Protein AF-0000000066054904 (afdb_homodimer)

GO terms:
  GO:0016625 oxidoreductase activity, acting on the aldehyde or oxo group of donors, iron-sulfur protein as acceptor (F, IDA)
  GO:0033611 oxalate catabolic process (P, IDA)

InterPro domains:
  IPR002880 Pyruvate flavodoxin/ferredoxin oxidoreductase, pyrimidine binding domain [PF01855] (16-237)
  IPR002880 Pyruvate flavodoxin/ferredoxin oxidoreductase, pyrimidine binding domain [cd07034] (9-169)
  IPR009014 Transketolase C-terminal/Pyruvate-ferredoxin oxidoreductase domain II [G3DSA:3.40.50.920] (252-395)
  IPR009014 Transketolase C-terminal/Pyruvate-ferredoxin oxidoreductase domain II [SSF52922] (254-381)
  IPR029061 Thiamin diphosphate-binding fold [SSF52518] (3-250)
  IPR033412 Pyruvate:ferredoxin oxidoreductase, core domain II [PF17147] (262-367)
  IPR050722 Pyruvate:ferredoxin/flavodoxin oxidoreductase [PTHR32154] (3-381)
  IPR054917 Oxalate oxidoreductase subunit alpha [NF045791] (1-395)

pLDDT: mean 92.58, std 11.71, range [39.81, 98.94]

Nearest PDB structures (foldseek):
  5c4i-assembly1_D  TM=9.966E-01  e=2.021E-77  Moorella thermoacetica ATCC 39073
  9bt4-assembly2_A  TM=9.752E-01  e=2.980E-43  Methanosarcina acetivorans C2A
  6ciq-assembly2_C  TM=9.159E-01  e=2.012E-31  Moorella thermoacetica ATCC 39073
  6cin-assembly3_E  TM=9.132E-01  e=7.280E-31  Moorella thermoacetica ATCC 39073
  6n2o-assembly1_A  TM=7.852E-01  e=1.167E-20  Magnetococcus marinus MC-1

Secondary structure (DSSP, 8-state):
--EEEEEEHHHHHHHHHHHTT-SEEEE---TTTHHHHHHHHHHHHTTSS--EEEE-SSHHHHHHHHHHHHHTT--EEEEE-HHHHHHTHHHHHHHHHTT---EEEEE-----STT-----THHHHTTTTSS-EEEEESSHHHHHHHHHHHHHHHTSTTT---EEEEE-TTTTSSSEEEEEE--HHHHHHHSPPP--SS--BTTB----SPPPPGGGHHHHHHHHHHHHHHHHHHHHHHHHHHHHHHS----SSEEEES-TT-SEEEEEESTHHHHHHHHHHHHHHTT--EEEEEESEEES--HHHHHHHHTT-SEEEEEE-S--TT-GGGS-HHHHHHHHHTGGGTTTSEEEEEE--GGG----HHHHHHHHHHHHHHHHH---S-SEEETTT--/--EEEEEEHHHHHHHHHHHTT-SEEEE---TTTHHHHHHHHHHHHTTSS--EEEE-SSHHHHHHHHHHHHHTT--EEEEE-THHHHHTHHHHHHHHHTT---EEEEE-----STT-----THHHHTTTTSS-EEEEESSHHHHHHHHHHHHHHHTSTTT---EEEEE-TTTTSSSEEEEEE--HHHHHHHSPPP--SS--BTTB----SPPPPGGGHHHHHHHHHHHHHHHHHHHHHHHHHHHHHHS----SSEEEES-TT-SEEEEEESTHHHHHHHHHHHHHHTT--EEEEEESEEES--HHHHHHHHTT-SEEEEEE-S--TT-GGGS-HHHHHHHHHTGGGTTTSEEEEEE--GGG----HHHHHHHHHHHHHHHHH---S-SEEETTT--

Solvent-accessible surface area (backbone atoms only — not comparable to full-atom values): 37481 Å² total; per-residue (Å²): 130,48,58,75,42,78,37,22,14,20,52,27,33,31,50,22,45,46,62,66,60,39,38,37,34,24,41,43,84,36,75,56,26,36,51,27,53,53,47,41,50,49,33,35,74,70,63,75,27,84,43,50,77,43,78,30,94,31,44,44,50,14,51,52,51,37,50,55,43,28,49,62,32,38,41,30,39,38,51,25,16,16,44,43,45,31,36,24,41,44,54,45,28,37,40,28,53,68,40,37,42,40,40,30,39,34,22,21,9,27,50,32,45,50,29,29,71,18,20,17,46,37,34,60,58,55,56,54,48,36,44,41,38,28,34,40,18,49,39,22,42,42,30,17,50,48,48,45,51,46,50,44,38,18,62,31,88,76,38,19,22,17,31,40,50,27,31,33,23,61,65,16,38,60,34,69,35,75,26,72,44,73,45,65,70,56,40,49,72,69,44,64,81,70,75,53,82,77,42,68,35,85,91,54,73,62,82,80,54,52,74,43,57,51,85,53,25,43,63,51,52,52,50,50,46,51,26,48,62,43,39,58,62,46,39,48,53,49,31,51,50,42,21,71,73,72,68,55,79,56,61,62,45,52,50,71,42,62,50,90,76,25,42,32,33,42,34,33,55,32,39,64,45,57,51,47,43,54,47,31,52,55,40,37,77,73,69,44,48,39,18,28,36,30,44,32,32,58,29,47,32,54,31,67,60,45,39,70,68,56,58,77,24,39,17,37,37,25,50,19,38,40,69,32,41,34,37,38,54,68,28,23,68,59,40,28,38,49,31,30,37,36,18,79,39,25,86,61,30,43,66,31,21,36,31,34,30,39,23,45,40,77,72,45,68,67,56,48,52,52,49,52,52,53,35,51,50,26,50,72,70,68,56,76,91,59,56,36,36,49,48,84,84,37,134,134,47,59,74,41,76,37,22,14,20,52,28,33,31,50,22,45,46,62,64,60,38,38,37,35,25,40,44,85,36,76,57,28,34,51,26,53,52,47,41,51,49,33,35,74,70,63,74,28,84,44,51,76,44,78,31,93,31,44,45,50,15,51,52,52,38,49,55,42,28,48,62,33,37,41,29,38,36,52,23,16,16,45,43,46,33,37,24,40,44,54,46,28,36,39,29,54,68,39,37,42,39,40,28,39,33,20,21,11,27,50,33,44,51,30,30,72,18,20,16,48,36,35,62,57,56,54,54,50,35,45,42,38,28,32,41,18,48,40,22,43,44,30,18,51,47,48,44,51,46,52,45,37,18,62,32,88,76,37,18,23,17,32,41,50,27,31,33,25,61,66,17,38,60,36,71,34,74,25,71,43,71,47,63,68,56,39,49,71,69,45,64,83,69,76,54,83,77,42,68,36,85,91,53,75,62,83,80,53,53,75,43,58,48,85,55,26,42,62,52,51,49,51,50,45,51,28,49,60,42,40,58,62,46,39,47,53,48,32,52,52,41,22,71,71,72,68,54,78,56,61,63,45,53,51,72,42,64,49,90,76,25,42,31,32,42,34,34,55,31,39,67,45,58,52,47,43,53,49,29,50,55,40,38,77,72,69,44,49,37,18,28,36,30,43,33,32,58,27,47,32,53,31,67,59,46,40,69,66,56,59,76,25,39,17,39,37,26,50,18,39,37,68,32,41,35,38,37,54,68,29,23,68,60,40,26,39,49,31,32,37,36,18,79,39,24,86,60,31,42,67,33,21,36,30,34,30,39,24,46,41,78,72,46,68,64,56,48,51,51,51,51,51,53,36,52,51,26,50,72,69,68,56,76,91,59,56,34,36,49,48,85,84,37,133

Structure (mmCIF, N/CA/C/O backbone):
data_AF-0000000066054904-model_v1
#
loop_
_entity.id
_entity.type
_entity.pdbx_description
1 polymer 'Oxalate oxidoreductase subunit alpha'
#
loop_
_atom_site.group_PDB
_atom_site.id
_atom_site.type_symbol
_atom_site.label_atom_id
_atom_site.label_alt_id
_atom_site.label_comp_id
_atom_site.label_asym_id
_atom_site.label_entity_id
_atom_site.label_seq_id
_atom_site.pdbx_PDB_ins_code
_atom_site.Cartn_x
_atom_site.Cartn_y
_atom_site.Cartn_z
_atom_site.occupancy
_atom_site.B_iso_or_equiv
_atom_site.auth_seq_id
_atom_site.auth_comp_id
_atom_site.auth_asym_id
_atom_site.auth_atom_id
_atom_site.pdbx_PDB_model_num
ATOM 1 N N . MET A 1 1 ? -3.027 39.906 13.383 1 52.69 1 MET A N 1
ATOM 2 C CA . MET A 1 1 ? -2.723 38.719 14.18 1 52.69 1 MET A CA 1
ATOM 3 C C . MET A 1 1 ? -3.979 37.875 14.438 1 52.69 1 MET A C 1
ATOM 5 O O . MET A 1 1 ? -5.059 38.438 14.648 1 52.69 1 MET A O 1
ATOM 9 N N . GLY A 1 2 ? -4.031 36.469 14.039 1 63.53 2 GLY A N 1
ATOM 10 C CA . GLY A 1 2 ? -5.215 35.656 14.133 1 63.53 2 GLY A CA 1
ATOM 11 C C . GLY A 1 2 ? -5.785 35.594 15.539 1 63.53 2 GLY A C 1
ATOM 12 O O . GLY A 1 2 ? -5.324 36.281 16.438 1 63.53 2 GLY A O 1
ATOM 13 N N . LYS A 1 3 ? -6.957 35.25 15.75 1 84.5 3 LYS A N 1
ATOM 14 C CA . LYS A 1 3 ? -7.668 35 17 1 84.5 3 LYS A CA 1
ATOM 15 C C . LYS A 1 3 ? -7.406 33.594 17.516 1 84.5 3 LYS A C 1
ATOM 17 O O . LYS A 1 3 ? -7.629 32.625 16.797 1 84.5 3 LYS A O 1
ATOM 22 N N . VAL A 1 4 ? -6.719 33.469 18.688 1 93.62 4 VAL A N 1
ATOM 23 C CA . VAL A 1 4 ? -6.453 32.156 19.266 1 93.62 4 VAL A CA 1
ATOM 24 C C . VAL A 1 4 ? -7.715 31.625 19.953 1 93.62 4 VAL A C 1
ATOM 26 O O . VAL A 1 4 ? -8.336 32.312 20.75 1 93.62 4 VAL A O 1
ATOM 29 N N . ARG A 1 5 ? -8.172 30.484 19.469 1 95.81 5 ARG A N 1
ATOM 30 C CA . ARG A 1 5 ? -9.336 29.812 20.031 1 95.81 5 ARG A CA 1
ATOM 31 C C . ARG A 1 5 ? -9 28.375 20.422 1 95.81 5 ARG A C 1
ATOM 33 O O . ARG A 1 5 ? -8.172 27.719 19.766 1 95.81 5 ARG A O 1
ATOM 40 N N . ASN A 1 6 ? -9.609 27.922 21.453 1 97 6 ASN A N 1
ATOM 41 C CA . ASN A 1 6 ? -9.492 26.516 21.828 1 97 6 ASN A CA 1
ATOM 42 C C . ASN A 1 6 ? -10.531 25.656 21.109 1 97 6 ASN A C 1
ATOM 44 O O . ASN A 1 6 ? -11.695 25.609 21.531 1 97 6 ASN A O 1
ATOM 48 N N . ILE A 1 7 ? -10.109 25 20.062 1 97.19 7 ILE A N 1
ATOM 49 C CA . ILE A 1 7 ? -11.047 24.25 19.234 1 97.19 7 ILE A CA 1
ATOM 50 C C . ILE A 1 7 ? -10.469 22.891 18.875 1 97.19 7 ILE A C 1
ATOM 52 O O . ILE A 1 7 ? -9.273 22.656 19.062 1 97.19 7 ILE A O 1
ATOM 56 N N . SER A 1 8 ? -11.289 21.969 18.453 1 97.06 8 SER A N 1
ATOM 57 C CA . SER A 1 8 ? -10.883 20.625 18.047 1 97.06 8 SER A CA 1
ATOM 58 C C . SER A 1 8 ? -10.266 20.625 16.656 1 97.06 8 SER A C 1
ATOM 60 O O . SER A 1 8 ? -10.398 21.609 15.914 1 97.06 8 SER A O 1
ATOM 62 N N . GLY A 1 9 ? -9.586 19.547 16.344 1 97.69 9 GLY A N 1
ATOM 63 C CA . GLY A 1 9 ? -9.031 19.406 15 1 97.69 9 GLY A CA 1
ATOM 64 C C . GLY A 1 9 ? -10.07 19.5 13.906 1 97.69 9 GLY A C 1
ATOM 65 O O . GLY A 1 9 ? -9.82 20.062 12.844 1 97.69 9 GLY A O 1
ATOM 66 N N . CYS A 1 10 ? -11.242 18.891 14.109 1 97.94 10 CYS A N 1
ATOM 67 C CA . CYS A 1 10 ? -12.328 18.969 13.141 1 97.94 10 CYS A CA 1
ATOM 68 C C . CYS A 1 10 ? -12.727 20.406 12.867 1 97.94 10 CYS A C 1
ATOM 70 O O . CYS A 1 10 ? -12.867 20.812 11.711 1 97.94 10 CYS A O 1
ATOM 72 N N . VAL A 1 11 ? -12.914 21.141 13.938 1 98.25 11 VAL A N 1
ATOM 73 C CA . VAL A 1 11 ? -13.312 22.531 13.805 1 98.25 11 VAL A CA 1
ATOM 74 C C . VAL A 1 11 ? -12.188 23.328 13.148 1 98.25 11 VAL A C 1
ATOM 76 O O . VAL A 1 11 ? -12.438 24.219 12.344 1 98.25 11 VAL A O 1
ATOM 79 N N . ALA A 1 12 ? -10.953 23 13.5 1 98.62 12 ALA A N 1
ATOM 80 C CA . ALA A 1 12 ? -9.789 23.656 12.914 1 98.62 12 ALA A CA 1
ATOM 81 C C . ALA A 1 12 ? -9.75 23.453 11.398 1 98.62 12 ALA A C 1
ATOM 83 O O . ALA A 1 12 ? -9.516 24.391 10.648 1 98.62 12 ALA A O 1
ATOM 84 N N . VAL A 1 13 ? -9.961 22.234 10.945 1 98.75 13 VAL A N 1
ATOM 85 C CA . VAL A 1 13 ? -9.984 21.938 9.516 1 98.75 13 VAL A CA 1
ATOM 86 C C . VAL A 1 13 ? -11.094 22.734 8.844 1 98.75 13 VAL A C 1
ATOM 88 O O . VAL A 1 13 ? -10.898 23.281 7.758 1 98.75 13 VAL A O 1
ATOM 91 N N . ALA A 1 14 ? -12.25 22.75 9.477 1 98.69 14 ALA A N 1
ATOM 92 C CA . ALA A 1 14 ? -13.375 23.5 8.922 1 98.69 14 ALA A CA 1
ATOM 93 C C . ALA A 1 14 ? -13.016 24.969 8.719 1 98.69 14 ALA A C 1
ATOM 95 O O . ALA A 1 14 ? -13.367 25.578 7.699 1 98.69 14 ALA A O 1
ATOM 96 N N . HIS A 1 15 ? -12.367 25.547 9.719 1 98.44 15 HIS A N 1
ATOM 97 C CA . HIS A 1 15 ? -11.906 26.922 9.578 1 98.44 15 HIS A CA 1
ATOM 98 C C . HIS A 1 15 ? -10.938 27.062 8.406 1 98.44 15 HIS A C 1
ATOM 100 O O . HIS A 1 15 ? -10.992 28.047 7.664 1 98.44 15 HIS A O 1
ATOM 106 N N . GLY A 1 16 ? -10 26.078 8.266 1 98.62 16 GLY A N 1
ATOM 107 C CA . GLY A 1 16 ? -9.102 26.094 7.121 1 98.62 16 GLY A CA 1
ATOM 108 C C . GLY A 1 16 ? -9.836 26.094 5.793 1 98.62 16 GLY A C 1
ATOM 109 O O . GLY A 1 16 ? -9.484 26.859 4.887 1 98.62 16 GLY A O 1
ATOM 110 N N . VAL A 1 17 ? -10.82 25.25 5.68 1 98.69 17 VAL A N 1
ATOM 111 C CA . VAL A 1 17 ? -11.617 25.125 4.465 1 98.69 17 VAL A CA 1
ATOM 112 C C . VAL A 1 17 ? -12.359 26.422 4.191 1 98.69 17 VAL A C 1
ATOM 114 O O . VAL A 1 17 ? -12.406 26.891 3.049 1 98.69 17 VAL A O 1
ATOM 117 N N . ARG A 1 18 ? -12.969 27 5.223 1 98.31 18 ARG A N 1
ATOM 118 C CA . ARG A 1 18 ? -13.664 28.266 5.102 1 98.31 18 ARG A CA 1
ATOM 119 C C . ARG A 1 18 ? -12.719 29.359 4.609 1 98.31 18 ARG A C 1
ATOM 121 O O . ARG A 1 18 ? -13.055 30.109 3.689 1 98.31 18 ARG A O 1
ATOM 128 N N . LEU A 1 19 ? -11.594 29.422 5.258 1 97.94 19 LEU A N 1
ATOM 129 C CA . LEU A 1 19 ? -10.625 30.469 4.93 1 97.94 19 LEU A CA 1
ATOM 130 C C . LEU A 1 19 ? -10.078 30.266 3.52 1 97.94 19 LEU A C 1
ATOM 132 O O . LEU A 1 19 ? -9.711 31.25 2.855 1 97.94 19 LEU A O 1
ATOM 136 N N . ALA A 1 20 ? -10.016 29.016 3.039 1 98.06 20 ALA A N 1
ATOM 137 C CA . ALA A 1 20 ? -9.586 28.719 1.676 1 98.06 20 ALA A CA 1
ATOM 138 C C . ALA A 1 20 ? -10.648 29.141 0.66 1 98.06 20 ALA A C 1
ATOM 140 O O . ALA A 1 20 ? -10.398 29.109 -0.548 1 98.06 20 ALA A O 1
ATOM 141 N N . ASP A 1 21 ? -11.789 29.5 1.136 1 97.06 21 ASP A N 1
ATOM 142 C CA . ASP A 1 21 ? -12.891 29.969 0.299 1 97.06 21 ASP A CA 1
ATOM 143 C C . ASP A 1 21 ? -13.328 28.891 -0.694 1 97.06 21 ASP A C 1
ATOM 145 O O . ASP A 1 21 ? -13.359 29.141 -1.902 1 97.06 21 ASP A O 1
ATOM 149 N N . VAL A 1 22 ? -13.586 27.703 -0.215 1 97.88 22 VAL A N 1
ATOM 150 C CA . VAL A 1 22 ? -13.969 26.531 -1.012 1 97.88 22 VAL A CA 1
ATOM 151 C C . VAL A 1 22 ? -15.336 26.781 -1.656 1 97.88 22 VAL A C 1
ATOM 153 O O . VAL A 1 22 ? -16.219 27.359 -1.035 1 97.88 22 VAL A O 1
ATOM 156 N N . ASP A 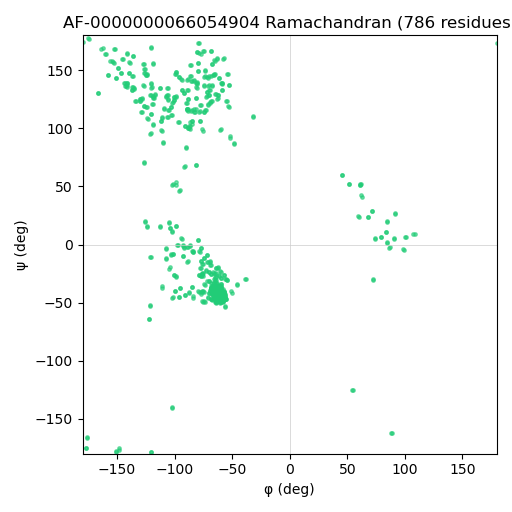1 23 ? -15.539 26.266 -2.84 1 97.12 23 ASP A N 1
ATOM 157 C CA . ASP A 1 23 ? -16.75 26.516 -3.625 1 97.12 23 ASP A CA 1
ATOM 158 C C . ASP A 1 23 ? -17.766 25.391 -3.439 1 97.12 23 ASP A C 1
ATOM 160 O O . ASP A 1 23 ? -18.969 25.641 -3.377 1 97.12 23 ASP A O 1
ATOM 164 N N . VAL A 1 24 ? -17.297 24.188 -3.494 1 97.88 24 VAL A N 1
ATOM 165 C CA . VAL A 1 24 ? -18.188 23.031 -3.465 1 97.88 24 VAL A CA 1
ATOM 166 C C . VAL A 1 24 ? -17.703 22.031 -2.422 1 97.88 24 VAL A C 1
ATOM 168 O O . VAL A 1 24 ? -16.516 21.672 -2.398 1 97.88 24 VAL A O 1
ATOM 171 N N . ILE A 1 25 ? -18.547 21.688 -1.558 1 98.25 25 ILE A N 1
ATOM 172 C CA . ILE A 1 25 ? -18.328 20.656 -0.545 1 98.25 25 ILE A CA 1
ATOM 173 C C . ILE A 1 25 ? -19.312 19.516 -0.727 1 98.25 25 ILE A C 1
ATOM 175 O O . ILE A 1 25 ? -20.516 19.75 -0.862 1 98.25 25 ILE A O 1
ATOM 179 N N . CYS A 1 26 ? -18.844 18.281 -0.845 1 97 26 CYS A N 1
ATOM 180 C CA . CYS A 1 26 ? -19.703 17.109 -0.824 1 97 26 CYS A CA 1
ATOM 181 C C . CYS A 1 26 ? -19.312 16.172 0.307 1 97 26 CYS A C 1
ATOM 183 O O . CYS A 1 26 ? -18.125 15.859 0.489 1 97 26 CYS A O 1
ATOM 185 N N . SER A 1 27 ? -20.328 15.805 1.088 1 93.75 27 SER A N 1
ATOM 186 C CA . SER A 1 27 ? -20 15.039 2.283 1 93.75 27 SER A CA 1
ATOM 187 C C . SER A 1 27 ? -21 13.914 2.527 1 93.75 27 SER A C 1
ATOM 189 O O . SER A 1 27 ? -22.172 14.031 2.156 1 93.75 27 SER A O 1
ATOM 191 N N . TYR A 1 28 ? -20.578 12.859 3.059 1 93.5 28 TYR A N 1
ATOM 192 C CA . TYR A 1 28 ? -21.328 11.742 3.629 1 93.5 28 TYR A CA 1
ATOM 193 C C . TYR A 1 28 ? -20.859 11.445 5.051 1 93.5 28 TYR A C 1
ATOM 195 O O . TYR A 1 28 ? -19.656 11.445 5.336 1 93.5 28 TYR A O 1
ATOM 203 N N . PRO A 1 29 ? -21.797 11.203 5.945 1 90.94 29 PRO A N 1
ATOM 204 C CA . PRO A 1 29 ? -21.422 11.141 7.363 1 90.94 29 PRO A CA 1
ATOM 205 C C . PRO A 1 29 ? -20.688 9.859 7.73 1 90.94 29 PRO A C 1
ATOM 207 O O . PRO A 1 29 ? -21.078 8.773 7.281 1 90.94 29 PRO A O 1
ATOM 210 N N . ILE A 1 30 ? -19.672 9.969 8.492 1 90.75 30 ILE A N 1
ATOM 211 C CA . ILE A 1 30 ? -18.938 8.883 9.117 1 90.75 30 ILE A CA 1
ATOM 212 C C . ILE A 1 30 ? -18.016 9.438 10.195 1 90.75 30 ILE A C 1
ATOM 214 O O . ILE A 1 30 ? -17.234 10.367 9.938 1 90.75 30 ILE A O 1
ATOM 218 N N . ARG A 1 31 ? -18.078 8.867 11.328 1 88.44 31 ARG A N 1
ATOM 219 C CA . ARG A 1 31 ? -17.203 9.328 12.398 1 88.44 31 ARG A CA 1
ATOM 220 C C . ARG A 1 31 ? -15.766 8.875 12.164 1 88.44 31 ARG A C 1
ATOM 222 O O . ARG A 1 31 ? -15.531 7.766 11.68 1 88.44 31 ARG A O 1
ATOM 229 N N . PRO A 1 32 ? -14.727 9.758 12.555 1 92.62 32 PRO A N 1
ATOM 230 C CA . PRO A 1 32 ? -14.828 11.062 13.211 1 92.62 32 PRO A CA 1
ATOM 231 C C . PRO A 1 32 ? -14.938 12.219 12.211 1 92.62 32 PRO A C 1
ATOM 233 O O . PRO A 1 32 ? -15.148 13.367 12.617 1 92.62 32 PRO A O 1
ATOM 236 N N . TYR A 1 33 ? -14.898 11.961 10.992 1 94.5 33 TYR A N 1
ATOM 237 C CA . TYR A 1 33 ? -14.969 12.969 9.945 1 94.5 33 TYR A CA 1
ATOM 238 C C . TYR A 1 33 ? -16.234 13.812 10.086 1 94.5 33 TYR A C 1
ATOM 240 O O . TYR A 1 33 ? -16.234 15 9.734 1 94.5 33 TYR A O 1
ATOM 248 N N . THR A 1 34 ? -17.25 13.273 10.602 1 94.38 34 THR A N 1
ATOM 249 C CA . THR A 1 34 ? -18.547 13.93 10.719 1 94.38 34 THR A CA 1
ATOM 250 C C . THR A 1 34 ? -18.406 15.273 11.43 1 94.38 34 THR A C 1
ATOM 252 O O . THR A 1 34 ? -19.156 16.219 11.141 1 94.38 34 THR A O 1
ATOM 255 N N . GLY A 1 35 ? -17.453 15.383 12.32 1 95.62 35 GLY A N 1
ATOM 256 C CA . GLY A 1 35 ? -17.219 16.641 13 1 95.62 35 GLY A CA 1
ATOM 257 C C . GLY A 1 35 ? -16.875 17.781 12.055 1 95.62 35 GLY A C 1
ATOM 258 O O . GLY A 1 35 ? -17.328 18.906 12.242 1 95.62 35 GLY A O 1
ATOM 259 N N . ILE A 1 36 ? -16.109 17.531 11.047 1 97.5 36 ILE A N 1
ATOM 260 C CA . ILE A 1 36 ? -15.734 18.516 10.047 1 97.5 36 ILE A CA 1
ATOM 261 C C . ILE A 1 36 ? -16.953 18.891 9.211 1 97.5 36 ILE A C 1
ATOM 263 O O . ILE A 1 36 ? -17.234 20.078 8.992 1 97.5 36 ILE A O 1
ATOM 267 N N . MET A 1 37 ? -17.641 17.875 8.797 1 96 37 MET A N 1
ATOM 268 C CA . MET A 1 37 ? -18.828 18.062 7.969 1 96 37 MET A CA 1
ATOM 269 C C . MET A 1 37 ? -19.859 18.938 8.672 1 96 37 MET A C 1
ATOM 271 O O . MET A 1 37 ? -20.406 19.859 8.062 1 96 37 MET A O 1
ATOM 275 N N . SER A 1 38 ? -20.109 18.625 9.898 1 96.88 38 SER A N 1
ATOM 276 C CA . SER A 1 38 ? -21.109 19.359 10.672 1 96.88 38 SER A CA 1
ATOM 277 C C . SER A 1 38 ? -20.734 20.828 10.812 1 96.88 38 SER A C 1
ATOM 279 O O . SER A 1 38 ? -21.578 21.703 10.672 1 96.88 38 SER A O 1
ATOM 281 N N . GLU A 1 39 ? -19.516 21.047 11.109 1 97.69 39 GLU A N 1
ATOM 282 C CA . GLU A 1 39 ? -19.047 22.422 11.273 1 97.69 39 GLU A CA 1
ATOM 283 C C . GLU A 1 39 ? -19.141 23.188 9.961 1 97.69 39 GLU A C 1
ATOM 285 O O . GLU A 1 39 ? -19.531 24.359 9.953 1 97.69 39 GLU A O 1
ATOM 290 N N . LEU A 1 40 ? -18.766 22.578 8.875 1 98.25 40 LEU A N 1
ATOM 291 C CA . LEU A 1 40 ? -18.844 23.234 7.566 1 98.25 40 LEU A CA 1
ATOM 292 C C . LEU A 1 40 ? -20.297 23.516 7.188 1 98.25 40 LEU A C 1
ATOM 294 O O . LEU A 1 40 ? -20.594 24.562 6.625 1 98.25 40 LEU A O 1
ATOM 298 N N . ALA A 1 41 ? -21.109 22.547 7.445 1 97.25 41 ALA A N 1
ATOM 299 C CA . ALA A 1 41 ? -22.531 22.75 7.191 1 97.25 41 ALA A CA 1
ATOM 300 C C . ALA A 1 41 ? -23.062 23.953 7.953 1 97.25 41 ALA A C 1
ATOM 302 O O . ALA A 1 41 ? -23.828 24.75 7.414 1 97.25 41 ALA A O 1
ATOM 303 N N . ARG A 1 42 ? -22.719 24.031 9.164 1 97.69 42 ARG A N 1
ATOM 304 C CA . ARG A 1 42 ? -23.109 25.172 9.992 1 97.69 42 ARG A CA 1
ATOM 305 C C . ARG A 1 42 ? -22.594 26.469 9.398 1 97.69 42 ARG A C 1
ATOM 307 O O . ARG A 1 42 ? -23.328 27.453 9.32 1 97.69 42 ARG A O 1
ATOM 314 N N . MET A 1 43 ? -21.328 26.5 9.031 1 98.06 43 MET A N 1
ATOM 315 C CA . MET A 1 43 ? -20.719 27.703 8.484 1 98.06 43 MET A CA 1
ATOM 316 C C . MET A 1 43 ? -21.422 28.141 7.207 1 98.06 43 MET A C 1
ATOM 318 O O . MET A 1 43 ? -21.562 29.344 6.965 1 98.06 43 MET A O 1
ATOM 322 N N . VAL A 1 44 ? -21.766 27.188 6.375 1 97.94 44 VAL A N 1
ATOM 323 C CA . VAL A 1 44 ? -22.5 27.5 5.148 1 97.94 44 VAL A CA 1
ATOM 324 C C . VAL A 1 44 ? -23.875 28.031 5.488 1 97.94 44 VAL A C 1
ATOM 326 O O . VAL A 1 44 ? -24.312 29.047 4.938 1 97.94 44 VAL A O 1
ATOM 329 N N . ALA A 1 45 ? -24.562 27.391 6.379 1 97.56 45 ALA A N 1
ATOM 330 C CA . ALA A 1 45 ? -25.906 27.781 6.797 1 97.56 45 ALA A CA 1
ATOM 331 C C . ALA A 1 45 ? -25.906 29.188 7.402 1 97.56 45 ALA A C 1
ATOM 333 O O . ALA A 1 45 ? -26.844 29.953 7.199 1 97.56 45 ALA A O 1
ATOM 334 N N . ASP A 1 46 ? -24.859 29.484 8.109 1 97.94 46 ASP A N 1
ATOM 335 C CA . ASP A 1 46 ? -24.766 30.766 8.797 1 97.94 46 ASP A CA 1
ATOM 336 C C . ASP A 1 46 ? -24.25 31.859 7.859 1 97.94 46 ASP A C 1
ATOM 338 O O . ASP A 1 46 ? -24.156 33.031 8.242 1 97.94 46 ASP A O 1
ATOM 342 N N . GLY A 1 47 ? -23.859 31.531 6.703 1 97.31 47 GLY A N 1
ATOM 343 C CA . GLY A 1 47 ? -23.375 32.5 5.727 1 97.31 47 GLY A CA 1
ATOM 344 C C . GLY A 1 47 ? -21.922 32.844 5.906 1 97.31 47 GLY A C 1
ATOM 345 O O . GLY A 1 47 ? -21.422 33.812 5.297 1 97.31 47 GLY A O 1
ATOM 346 N N . GLU A 1 48 ? -21.281 32.062 6.758 1 97.06 48 GLU A N 1
ATOM 347 C CA . GLU A 1 48 ? -19.844 32.312 6.988 1 97.06 48 GLU A CA 1
ATOM 348 C C . GLU A 1 48 ? -19.016 31.797 5.82 1 97.06 48 GLU A C 1
ATOM 350 O O . GLU A 1 48 ? -17.891 32.25 5.605 1 97.06 48 GLU A O 1
ATOM 355 N N . LEU A 1 49 ? -19.5 30.844 5.141 1 97.56 49 LEU A N 1
ATOM 356 C CA . LEU A 1 49 ? -18.875 30.281 3.949 1 97.56 49 LEU A CA 1
ATOM 357 C C . LEU A 1 49 ? -19.891 30.188 2.807 1 97.56 49 LEU A C 1
ATOM 359 O O . LEU A 1 49 ? -20.953 29.609 2.969 1 97.56 49 LEU A O 1
ATOM 363 N N . ASP A 1 50 ? -19.531 30.828 1.696 1 97.31 50 ASP A N 1
ATOM 364 C CA . ASP A 1 50 ? -20.375 30.75 0.501 1 97.31 50 ASP A CA 1
ATOM 365 C C . ASP A 1 50 ? -19.969 29.562 -0.371 1 97.31 50 ASP A C 1
ATOM 367 O O . ASP A 1 50 ? -19.188 29.719 -1.312 1 97.31 50 ASP A O 1
ATOM 371 N N . ALA A 1 51 ? -20.484 28.391 -0.037 1 97.56 51 ALA A N 1
ATOM 372 C CA . ALA A 1 51 ? -20.156 27.156 -0.744 1 97.56 51 ALA A CA 1
ATOM 373 C C . ALA A 1 51 ? -21.422 26.312 -0.986 1 97.56 51 ALA A C 1
ATOM 375 O O . ALA A 1 51 ? -22.344 26.344 -0.18 1 97.56 51 ALA A O 1
ATOM 376 N N . GLU A 1 52 ? -21.438 25.656 -2.102 1 97.5 52 GLU A N 1
ATOM 377 C CA . GLU A 1 52 ? -22.453 24.625 -2.312 1 97.5 52 GLU A CA 1
ATOM 378 C C . GLU A 1 52 ? -22.156 23.391 -1.473 1 97.5 52 GLU A C 1
ATOM 380 O O . GLU A 1 52 ? -21.109 22.766 -1.613 1 97.5 52 GLU A O 1
ATOM 385 N N . PHE A 1 53 ? -23.016 23.109 -0.583 1 97.06 53 PHE A N 1
ATOM 386 C CA . PHE A 1 53 ? -22.891 21.938 0.283 1 97.06 53 PHE A CA 1
ATOM 387 C C . PHE A 1 53 ? -23.828 20.828 -0.162 1 97.06 53 PHE A C 1
ATOM 389 O O . PHE A 1 53 ? -25.047 20.938 -0.021 1 97.06 53 PHE A O 1
ATOM 396 N N . VAL A 1 54 ? -23.297 19.734 -0.672 1 95.56 54 VAL A N 1
ATOM 397 C CA . VAL A 1 54 ? -24.062 18.625 -1.229 1 95.56 54 VAL A CA 1
ATOM 398 C C . VAL A 1 54 ? -23.906 17.391 -0.348 1 95.56 54 VAL A C 1
ATOM 400 O O . VAL A 1 54 ? -22.797 17.094 0.124 1 95.56 54 VAL A O 1
ATOM 403 N N . HIS A 1 55 ? -24.969 16.766 -0.093 1 93.19 55 HIS A N 1
ATOM 404 C CA . HIS A 1 55 ? -24.891 15.484 0.594 1 93.19 55 HIS A CA 1
ATOM 405 C C . HIS A 1 55 ? -24.781 14.328 -0.4 1 93.19 55 HIS A C 1
ATOM 407 O O . HIS A 1 55 ? -25.656 14.156 -1.256 1 93.19 55 HIS A O 1
ATOM 413 N N . GLY A 1 56 ? -23.703 13.602 -0.227 1 91 56 GLY A N 1
ATOM 414 C CA . GLY A 1 56 ? -23.516 12.453 -1.106 1 91 56 GLY A CA 1
ATOM 415 C C . GLY A 1 56 ? -24.328 11.25 -0.697 1 91 56 GLY A C 1
ATOM 416 O O . GLY A 1 56 ? -24.703 11.109 0.469 1 91 56 GLY A O 1
ATOM 417 N N . GLU A 1 57 ? -24.625 10.336 -1.643 1 90.06 57 GLU A N 1
ATOM 418 C CA . GLU A 1 57 ? -25.297 9.07 -1.363 1 90.06 57 GLU A CA 1
ATOM 419 C C . GLU A 1 57 ? -24.344 8.078 -0.698 1 90.06 57 GLU A C 1
ATOM 421 O O . GLU A 1 57 ? -24.797 7.086 -0.111 1 90.06 57 GLU A O 1
ATOM 426 N N . GLY A 1 58 ? -23.156 8.344 -0.794 1 91.75 58 GLY A N 1
ATOM 427 C CA . GLY A 1 58 ? -22.031 7.578 -0.273 1 91.75 58 GLY A CA 1
ATOM 428 C C . GLY A 1 58 ? -20.688 8.211 -0.578 1 91.75 58 GLY A C 1
ATOM 429 O O . GLY A 1 58 ? -20.625 9.234 -1.259 1 91.75 58 GLY A O 1
ATOM 430 N N . GLU A 1 59 ? -19.781 7.625 -0.045 1 91.31 59 GLU A N 1
ATOM 431 C CA . GLU A 1 59 ? -18.453 8.219 -0.217 1 91.31 59 GLU A CA 1
ATOM 432 C C . GLU A 1 59 ? -18.016 8.172 -1.678 1 91.31 59 GLU A C 1
ATOM 434 O O . GLU A 1 59 ? -17.328 9.07 -2.152 1 91.31 59 GLU A O 1
ATOM 439 N N . HIS A 1 60 ? -18.359 7.105 -2.346 1 91.75 60 HIS A N 1
ATOM 440 C CA . HIS A 1 60 ? -18.078 7.043 -3.773 1 91.75 60 HIS A CA 1
ATOM 441 C C . HIS A 1 60 ? -18.734 8.188 -4.523 1 91.75 60 HIS A C 1
ATOM 443 O O . HIS A 1 60 ? -18.094 8.859 -5.34 1 91.75 60 HIS A O 1
ATOM 449 N N . ALA A 1 61 ? -19.953 8.391 -4.242 1 91.81 61 ALA A N 1
ATOM 450 C CA . ALA A 1 61 ? -20.719 9.461 -4.883 1 91.81 61 ALA A CA 1
ATOM 451 C C . ALA A 1 61 ? -20.156 10.828 -4.504 1 91.81 61 ALA A C 1
ATOM 453 O O . ALA A 1 61 ? -20.109 11.742 -5.332 1 91.81 61 ALA A O 1
ATOM 454 N N . GLN A 1 62 ? -19.812 10.977 -3.285 1 94 62 GLN A N 1
ATOM 455 C CA . GLN A 1 62 ? -19.281 12.242 -2.797 1 94 62 GLN A CA 1
ATOM 456 C C . GLN A 1 62 ? -18.031 12.656 -3.574 1 94 62 GLN A C 1
ATOM 458 O O . GLN A 1 62 ? -17.891 13.82 -3.953 1 94 62 GLN A O 1
ATOM 463 N N . LEU A 1 63 ? -17.125 11.734 -3.795 1 93.88 63 LEU A N 1
ATOM 464 C CA . LEU A 1 63 ? -15.898 12.031 -4.531 1 93.88 63 LEU A CA 1
ATOM 465 C C . LEU A 1 63 ? -16.203 12.328 -5.996 1 93.88 63 LEU A C 1
ATOM 467 O O . LEU A 1 63 ? -15.523 13.148 -6.617 1 93.88 63 LEU A O 1
ATOM 471 N N . SER A 1 64 ? -17.141 11.617 -6.52 1 92.75 64 SER A N 1
ATOM 472 C CA . SER A 1 64 ? -17.516 11.867 -7.906 1 92.75 64 SER A CA 1
ATOM 473 C C . SER A 1 64 ? -18.047 13.289 -8.086 1 92.75 64 SER A C 1
ATOM 475 O O . SER A 1 64 ? -17.766 13.938 -9.094 1 92.75 64 SER A O 1
ATOM 477 N N . VAL A 1 65 ? -18.766 13.742 -7.133 1 95.31 65 VAL A N 1
ATOM 478 C CA . VAL A 1 65 ? -19.328 15.094 -7.176 1 95.31 65 VAL A CA 1
ATOM 479 C C . VAL A 1 65 ? -18.203 16.125 -7.148 1 95.31 65 VAL A C 1
ATOM 481 O O . VAL A 1 65 ? -18.172 17.031 -7.984 1 95.31 65 VAL A O 1
ATOM 484 N N . VAL A 1 66 ? -17.281 16 -6.246 1 96.19 66 VAL A N 1
ATOM 485 C CA . VAL A 1 66 ? -16.203 16.984 -6.133 1 96.19 66 VAL A CA 1
ATOM 486 C C . VAL A 1 66 ? -15.258 16.859 -7.324 1 96.19 66 VAL A C 1
ATOM 488 O O . VAL A 1 66 ? -14.68 17.844 -7.777 1 96.19 66 VAL A O 1
ATOM 491 N N . TYR A 1 67 ? -15.133 15.633 -7.832 1 94.06 67 TYR A N 1
ATOM 492 C CA . TYR A 1 67 ? -14.367 15.406 -9.055 1 94.06 67 TYR A CA 1
ATOM 493 C C . TYR A 1 67 ? -14.906 16.266 -10.195 1 94.06 67 TYR A C 1
ATOM 495 O O . TYR A 1 67 ? -14.164 17.047 -10.805 1 94.06 67 TYR A O 1
ATOM 503 N N . GLY A 1 68 ? -16.172 16.172 -10.445 1 93.06 68 GLY A N 1
ATOM 504 C CA . GLY A 1 68 ? -16.812 16.969 -11.477 1 93.06 68 GLY A CA 1
ATOM 505 C C . GLY A 1 68 ? -16.703 18.469 -11.242 1 93.06 68 GLY A C 1
ATOM 506 O O . GLY A 1 68 ? -16.438 19.234 -12.172 1 93.06 68 GLY A O 1
ATOM 507 N N . ALA A 1 69 ? -16.906 18.891 -10 1 95.06 69 ALA A N 1
ATOM 508 C CA . ALA A 1 69 ? -16.844 20.297 -9.648 1 95.06 69 ALA A CA 1
ATOM 509 C C . ALA A 1 69 ? -15.445 20.859 -9.852 1 95.06 69 ALA A C 1
ATOM 511 O O . ALA A 1 69 ? -15.273 21.969 -10.359 1 95.06 69 ALA A O 1
ATOM 512 N N . SER A 1 70 ? -14.438 20.109 -9.422 1 95.06 70 SER A N 1
ATOM 513 C CA . SER A 1 70 ? -13.062 20.531 -9.617 1 95.06 70 SER A CA 1
ATOM 514 C C . SER A 1 70 ? -12.727 20.656 -11.102 1 95.06 70 SER A C 1
ATOM 516 O O . SER A 1 70 ? -12.055 21.609 -11.508 1 95.06 70 SER A O 1
ATOM 518 N N . ALA A 1 71 ? -13.164 19.703 -11.852 1 91.12 71 ALA A N 1
ATOM 519 C CA . ALA A 1 71 ? -12.945 19.75 -13.297 1 91.12 71 ALA A CA 1
ATOM 520 C C . ALA A 1 71 ? -13.57 20.984 -13.914 1 91.12 71 ALA A C 1
ATOM 522 O O . ALA A 1 71 ? -13.078 21.5 -14.922 1 91.12 71 ALA A O 1
ATOM 523 N N . ALA A 1 72 ? -14.594 21.438 -13.305 1 91.38 72 ALA A N 1
ATOM 524 C CA . ALA A 1 72 ? -15.297 22.609 -13.805 1 91.38 72 ALA A CA 1
ATOM 525 C C . ALA A 1 72 ? -14.633 23.891 -13.297 1 91.38 72 ALA A C 1
ATOM 527 O O . ALA A 1 72 ? -15.062 25 -13.648 1 91.38 72 ALA A O 1
ATOM 528 N N . GLY A 1 73 ? -13.625 23.781 -12.414 1 91.38 73 GLY A N 1
ATOM 529 C CA . GLY A 1 73 ? -12.844 24.953 -12.016 1 91.38 73 GLY A CA 1
ATOM 530 C C . GLY A 1 73 ? -13.141 25.422 -10.602 1 91.38 73 GLY A C 1
ATOM 531 O O . GLY A 1 73 ? -12.672 26.469 -10.188 1 91.38 73 GLY A O 1
ATOM 532 N N . ALA A 1 74 ? -13.875 24.656 -9.891 1 95.06 74 ALA A N 1
ATOM 533 C CA . ALA A 1 74 ? -14.211 25.031 -8.516 1 95.06 74 ALA A CA 1
ATOM 534 C C . ALA A 1 74 ? -13.156 24.516 -7.539 1 95.06 74 ALA A C 1
ATOM 536 O O . ALA A 1 74 ? -12.57 23.453 -7.754 1 95.06 74 ALA A O 1
ATOM 537 N N . ARG A 1 75 ? -12.852 25.312 -6.52 1 97.25 75 ARG A N 1
ATOM 538 C CA . ARG A 1 75 ? -12.133 24.75 -5.379 1 97.25 75 ARG A CA 1
ATOM 539 C C . ARG A 1 75 ? -13.039 23.844 -4.547 1 97.25 75 ARG A C 1
ATOM 541 O O . ARG A 1 75 ? -14.117 24.266 -4.121 1 97.25 75 ARG A O 1
ATOM 548 N N . VAL A 1 76 ? -12.578 22.609 -4.309 1 98.06 76 VAL A N 1
ATOM 549 C CA . VAL A 1 76 ? -13.516 21.641 -3.758 1 98.06 76 VAL A CA 1
ATOM 550 C C . VAL A 1 76 ? -12.93 21.016 -2.494 1 98.06 76 VAL A C 1
ATOM 552 O O . VAL A 1 76 ? -11.711 21.062 -2.277 1 98.06 76 VAL A O 1
ATOM 555 N N . PHE A 1 77 ? -13.852 20.531 -1.637 1 98.44 77 PHE A N 1
ATOM 556 C CA . PHE A 1 77 ? -13.477 19.859 -0.398 1 98.44 77 PHE A CA 1
ATOM 557 C C . PHE A 1 77 ? -14.398 18.672 -0.125 1 98.44 77 PHE A C 1
ATOM 559 O O . PHE A 1 77 ? -15.602 18.734 -0.393 1 98.44 77 PHE A O 1
ATOM 566 N N . THR A 1 78 ? -13.828 17.625 0.314 1 98.12 78 THR A N 1
ATOM 567 C CA . THR A 1 78 ? -14.555 16.469 0.845 1 98.12 78 THR A CA 1
ATOM 568 C C . THR A 1 78 ? -13.75 15.773 1.933 1 98.12 78 THR A C 1
ATOM 570 O O . THR A 1 78 ? -12.758 16.312 2.428 1 98.12 78 THR A O 1
ATOM 573 N N . GLY A 1 79 ? -14.234 14.695 2.445 1 97.31 79 GLY A N 1
ATOM 574 C CA . GLY A 1 79 ? -13.516 13.945 3.463 1 97.31 79 GLY A CA 1
ATOM 575 C C . GLY A 1 79 ? -14.195 12.641 3.832 1 97.31 79 GLY A C 1
ATOM 576 O O . GLY A 1 79 ? -15.234 12.297 3.262 1 97.31 79 GLY A O 1
ATOM 577 N N . SER A 1 80 ? -13.562 11.922 4.688 1 96.88 80 SER A N 1
ATOM 578 C CA . SER A 1 80 ? -14.133 10.672 5.164 1 96.88 80 SER A CA 1
ATOM 579 C C . SER A 1 80 ? -13.25 10.031 6.23 1 96.88 80 SER A C 1
ATOM 581 O O . SER A 1 80 ? -12.391 10.695 6.812 1 96.88 80 SER A O 1
ATOM 583 N N . SER A 1 81 ? -13.656 8.797 6.652 1 95.19 81 SER A N 1
ATOM 584 C CA . SER A 1 81 ? -12.922 7.984 7.621 1 95.19 81 SER A CA 1
ATOM 585 C C . SER A 1 81 ? -13.125 6.496 7.359 1 95.19 81 SER A C 1
ATOM 587 O O . SER A 1 81 ? -14.133 6.094 6.777 1 95.19 81 SER A O 1
ATOM 589 N N . GLY A 1 82 ? -12.109 5.703 7.746 1 92.88 82 GLY A N 1
ATOM 590 C CA . GLY A 1 82 ? -12.25 4.254 7.773 1 92.88 82 GLY A CA 1
ATOM 591 C C . GLY A 1 82 ? -12.711 3.674 6.449 1 92.88 82 GLY A C 1
ATOM 592 O O . GLY A 1 82 ? -12.133 3.971 5.402 1 92.88 82 GLY A O 1
ATOM 593 N N . VAL A 1 83 ? -13.797 2.932 6.531 1 90.56 83 VAL A N 1
ATOM 594 C CA . VAL A 1 83 ? -14.289 2.172 5.391 1 90.56 83 VAL A CA 1
ATOM 595 C C . VAL A 1 83 ? -14.852 3.127 4.336 1 90.56 83 VAL A C 1
ATOM 597 O O . VAL A 1 83 ? -14.914 2.787 3.154 1 90.56 83 VAL A O 1
ATOM 600 N N . GLY A 1 84 ? -15.234 4.293 4.766 1 93.19 84 GLY A N 1
ATOM 601 C CA . GLY A 1 84 ? -15.664 5.285 3.795 1 93.19 84 GLY A CA 1
ATOM 602 C C . GLY A 1 84 ? -14.562 5.711 2.85 1 93.19 84 GLY A C 1
ATOM 603 O O . GLY A 1 84 ? -14.805 5.957 1.666 1 93.19 84 GLY A O 1
ATOM 604 N N . VAL A 1 85 ? -13.359 5.824 3.367 1 95.25 85 VAL A N 1
ATOM 605 C CA . VAL A 1 85 ? -12.188 6.164 2.561 1 95.25 85 VAL A CA 1
ATOM 606 C C . VAL A 1 85 ? -11.953 5.082 1.507 1 95.25 85 VAL A C 1
ATOM 608 O O . VAL A 1 85 ? -11.719 5.387 0.336 1 95.25 85 VAL A O 1
ATOM 611 N N . THR A 1 86 ? -12.094 3.82 1.892 1 93.5 86 THR A N 1
ATOM 612 C CA . THR A 1 86 ? -11.82 2.715 0.981 1 93.5 86 THR A CA 1
ATOM 613 C C . THR A 1 86 ? -12.984 2.512 0.012 1 93.5 86 THR A C 1
ATOM 615 O O . THR A 1 86 ? -12.781 2.059 -1.118 1 93.5 86 THR A O 1
ATOM 618 N N . TYR A 1 87 ? -14.156 2.906 0.414 1 93 87 TYR A N 1
ATOM 619 C CA . TYR A 1 87 ? -15.312 2.812 -0.467 1 93 87 TYR A CA 1
ATOM 620 C C . TYR A 1 87 ? -15.172 3.752 -1.659 1 93 87 TYR A C 1
ATOM 622 O O . TYR A 1 87 ? -15.68 3.469 -2.746 1 93 87 TYR A O 1
ATOM 630 N N . ALA A 1 88 ? -14.398 4.773 -1.517 1 93.62 88 ALA A N 1
ATOM 631 C CA . ALA A 1 88 ? -14.242 5.785 -2.559 1 93.62 88 ALA A CA 1
ATOM 632 C C . ALA A 1 88 ? -13.031 5.48 -3.439 1 93.62 88 ALA A C 1
ATOM 634 O O . ALA A 1 88 ? -12.742 6.227 -4.379 1 93.62 88 ALA A O 1
ATOM 635 N N . MET A 1 89 ? -12.383 4.441 -3.293 1 92.88 89 MET A N 1
ATOM 636 C CA . MET A 1 89 ? -11.039 4.215 -3.824 1 92.88 89 MET A CA 1
ATOM 637 C C . MET A 1 89 ? -11.047 4.223 -5.348 1 92.88 89 MET A C 1
ATOM 639 O O . MET A 1 89 ? -10.078 4.648 -5.977 1 92.88 89 MET A O 1
ATOM 643 N N . GLU A 1 90 ? -12.094 3.818 -5.98 1 91.5 90 GLU A N 1
ATOM 644 C CA . GLU A 1 90 ? -12.18 3.73 -7.438 1 91.5 90 GLU A CA 1
ATOM 645 C C . GLU A 1 90 ? -11.898 5.078 -8.086 1 91.5 90 GLU A C 1
ATOM 647 O O . GLU A 1 90 ? -11.352 5.141 -9.195 1 91.5 90 GLU A O 1
ATOM 652 N N . VAL A 1 91 ? -12.141 6.137 -7.383 1 92.38 91 VAL A N 1
ATOM 653 C CA . VAL A 1 91 ? -12.156 7.449 -8.023 1 92.38 91 VAL A CA 1
ATOM 654 C C . VAL A 1 91 ? -10.836 8.172 -7.742 1 92.38 91 VAL A C 1
ATOM 656 O O . VAL A 1 91 ? -10.531 9.18 -8.383 1 92.38 91 VAL A O 1
ATOM 659 N N . TYR A 1 92 ? -9.992 7.664 -6.906 1 94.56 92 TYR A N 1
ATOM 660 C CA . TYR A 1 92 ? -8.773 8.359 -6.516 1 94.56 92 TYR A CA 1
ATOM 661 C C . TYR A 1 92 ? -7.805 8.461 -7.691 1 94.56 92 TYR A C 1
ATOM 663 O O . TYR A 1 92 ? -7.285 9.547 -7.98 1 94.56 92 TYR A O 1
ATOM 671 N N . SER A 1 93 ? -7.598 7.367 -8.375 1 91.5 93 SER A N 1
ATOM 672 C CA . SER A 1 93 ? -6.613 7.336 -9.453 1 91.5 93 SER A CA 1
ATOM 673 C C . SER A 1 93 ? -7.035 8.234 -10.609 1 91.5 93 SER A C 1
ATOM 675 O O . SER A 1 93 ? -6.223 8.992 -11.141 1 91.5 93 SER A O 1
ATOM 677 N N . PRO A 1 94 ? -8.328 8.188 -11.016 1 89.5 94 PRO A N 1
ATOM 678 C CA . PRO A 1 94 ? -8.75 9.086 -12.094 1 89.5 94 PRO A CA 1
ATOM 679 C C . PRO A 1 94 ? -8.547 10.562 -11.742 1 89.5 94 PRO A C 1
ATOM 681 O O . PRO A 1 94 ? -8.148 11.352 -12.602 1 89.5 94 PRO A O 1
ATOM 684 N N . ILE A 1 95 ? -8.773 10.93 -10.562 1 92.75 95 ILE A N 1
ATOM 685 C CA . ILE A 1 95 ? -8.641 12.32 -10.141 1 92.75 95 ILE A CA 1
ATOM 686 C C . ILE A 1 95 ? -7.188 12.766 -10.273 1 92.75 95 ILE A C 1
ATOM 688 O O . ILE A 1 95 ? -6.906 13.82 -10.844 1 92.75 95 ILE A O 1
ATOM 692 N N . SER A 1 96 ? -6.289 11.969 -9.742 1 92.88 96 SER A N 1
ATOM 693 C CA . SER A 1 96 ? -4.875 12.32 -9.859 1 92.88 96 SER A CA 1
ATOM 694 C C . SER A 1 96 ? -4.398 12.234 -11.305 1 92.88 96 SER A C 1
ATOM 696 O O . SER A 1 96 ? -3.543 13.008 -11.727 1 92.88 96 SER A O 1
ATOM 698 N N . GLY A 1 97 ? -4.93 11.273 -12 1 88.19 97 GLY A N 1
ATOM 699 C CA . GLY A 1 97 ? -4.57 11.125 -13.398 1 88.19 97 GLY A CA 1
ATOM 700 C C . GLY A 1 97 ? -4.934 12.328 -14.242 1 88.19 97 GLY A C 1
ATOM 701 O O . GLY A 1 97 ? -4.215 12.672 -15.188 1 88.19 97 GLY A O 1
ATOM 702 N N . GLU A 1 98 ? -6.027 12.938 -13.922 1 88.31 98 GLU A N 1
ATOM 703 C CA . GLU A 1 98 ? -6.473 14.117 -14.656 1 88.31 98 GLU A CA 1
ATOM 704 C C . GLU A 1 98 ? -5.848 15.391 -14.086 1 88.31 98 GLU A C 1
ATOM 706 O O . GLU A 1 98 ? -6.121 16.5 -14.562 1 88.31 98 GLU A O 1
ATOM 711 N N . ARG A 1 99 ? -5.074 15.227 -13.078 1 90.94 99 ARG A N 1
ATOM 712 C CA . ARG A 1 99 ? -4.348 16.344 -12.477 1 90.94 99 ARG A CA 1
ATOM 713 C C . ARG A 1 99 ? -5.309 17.391 -11.938 1 90.94 99 ARG A C 1
ATOM 715 O O . ARG A 1 99 ? -5.18 18.578 -12.258 1 90.94 99 ARG A O 1
ATOM 722 N N . LEU A 1 100 ? -6.273 16.969 -11.117 1 93.12 100 LEU A N 1
ATOM 723 C CA . LEU A 1 100 ? -7.258 17.859 -10.523 1 93.12 100 LEU A CA 1
ATOM 724 C C . LEU A 1 100 ? -6.984 18.047 -9.039 1 93.12 100 LEU A C 1
ATOM 726 O O . LEU A 1 100 ? -6.867 17.078 -8.289 1 93.12 100 LEU A O 1
ATOM 730 N N . PRO A 1 101 ? -6.895 19.266 -8.609 1 95.69 101 PRO A N 1
ATOM 731 C CA . PRO A 1 101 ? -6.688 19.531 -7.184 1 95.69 101 PRO A CA 1
ATOM 732 C C . PRO A 1 101 ? -7.957 19.328 -6.355 1 95.69 101 PRO A C 1
ATOM 734 O O . PRO A 1 101 ? -8.898 20.125 -6.469 1 95.69 101 PRO A O 1
ATOM 737 N N . VAL A 1 102 ? -8.109 18.25 -5.75 1 97.25 102 VAL A N 1
ATOM 738 C CA . VAL A 1 102 ? -9.18 17.906 -4.82 1 97.25 102 VAL A CA 1
ATOM 739 C C . VAL A 1 102 ? -8.594 17.641 -3.438 1 97.25 102 VAL A C 1
ATOM 741 O O . VAL A 1 102 ? -7.574 16.953 -3.307 1 97.25 102 VAL A O 1
ATOM 744 N N . GLN A 1 103 ? -9.156 18.281 -2.451 1 98.44 103 GLN A N 1
ATOM 745 C CA . GLN A 1 103 ? -8.664 18 -1.106 1 98.44 103 GLN A CA 1
ATOM 746 C C . GLN A 1 103 ? -9.656 17.156 -0.322 1 98.44 103 GLN A C 1
ATOM 748 O O . GLN A 1 103 ? -10.852 17.469 -0.271 1 98.44 103 GLN A O 1
ATOM 753 N N . MET A 1 104 ? -9.164 16.156 0.185 1 98.31 104 MET A N 1
ATOM 754 C CA . MET A 1 104 ? -9.922 15.266 1.062 1 98.31 104 MET A CA 1
ATOM 755 C C . MET A 1 104 ? -9.297 15.211 2.449 1 98.31 104 MET A C 1
ATOM 757 O O . MET A 1 104 ? -8.109 14.883 2.59 1 98.31 104 MET A O 1
ATOM 761 N N . ALA A 1 105 ? -10.07 15.594 3.475 1 98.31 105 ALA A N 1
ATOM 762 C CA . ALA A 1 105 ? -9.633 15.367 4.848 1 98.31 105 ALA A CA 1
ATOM 763 C C . ALA A 1 105 ? -9.922 13.93 5.285 1 98.31 105 ALA A C 1
ATOM 765 O O . ALA A 1 105 ? -11.055 13.461 5.172 1 98.31 105 ALA A O 1
ATOM 766 N N . ILE A 1 106 ? -8.93 13.234 5.754 1 98 106 ILE A N 1
ATOM 767 C CA . ILE A 1 106 ? -9.125 11.898 6.289 1 98 106 ILE A CA 1
ATOM 768 C C . ILE A 1 106 ? -8.891 11.898 7.797 1 98 106 ILE A C 1
ATOM 770 O O . ILE A 1 106 ? -7.758 12.078 8.258 1 98 106 ILE A O 1
ATOM 774 N N . ALA A 1 107 ? -9.945 11.805 8.5 1 97.06 107 ALA A N 1
ATOM 775 C CA . ALA A 1 107 ? -9.836 11.562 9.93 1 97.06 107 ALA A CA 1
ATOM 776 C C . ALA A 1 107 ? -9.703 10.07 10.227 1 97.06 107 ALA A C 1
ATOM 778 O O . ALA A 1 107 ? -10.695 9.336 10.234 1 97.06 107 ALA A O 1
ATOM 779 N N . ASP A 1 108 ? -8.562 9.641 10.578 1 95.06 108 ASP A N 1
ATOM 780 C CA . ASP A 1 108 ? -8.141 8.242 10.547 1 95.06 108 ASP A CA 1
ATOM 781 C C . ASP A 1 108 ? -9.016 7.387 11.469 1 95.06 108 ASP A C 1
ATOM 783 O O . ASP A 1 108 ? -9.391 7.82 12.555 1 95.06 108 ASP A O 1
ATOM 787 N N . ARG A 1 109 ? -9.242 6.254 11.008 1 89.75 109 ARG A N 1
ATOM 788 C CA . ARG A 1 109 ? -9.906 5.219 11.797 1 89.75 109 ARG A CA 1
ATOM 789 C C . ARG A 1 109 ? -9.625 3.834 11.227 1 89.75 109 ARG A C 1
ATOM 791 O O . ARG A 1 109 ? -9.117 3.707 10.109 1 89.75 109 ARG A O 1
ATOM 798 N N . THR A 1 110 ? -9.883 2.791 11.992 1 87 110 THR A N 1
ATOM 799 C CA . THR A 1 110 ? -9.688 1.406 11.57 1 87 110 THR A CA 1
ATOM 800 C C . THR A 1 110 ? -10.602 1.063 10.398 1 87 110 THR A C 1
ATOM 802 O O . THR A 1 110 ? -11.531 1.812 10.086 1 87 110 THR A O 1
ATOM 805 N N . LEU A 1 111 ? -10.234 -0.02 9.68 1 84.94 111 LEU A N 1
ATOM 806 C CA . LEU A 1 111 ? -11.008 -0.512 8.547 1 84.94 111 LEU A CA 1
ATOM 807 C C . LEU A 1 111 ? -11.938 -1.644 8.977 1 84.94 111 LEU A C 1
ATOM 809 O O . LEU A 1 111 ? -11.953 -2.709 8.352 1 84.94 111 LEU A O 1
ATOM 813 N N . ASP A 1 112 ? -12.57 -1.436 10 1 69.44 112 ASP A N 1
ATOM 814 C CA . ASP A 1 112 ? -13.633 -2.268 10.547 1 69.44 112 ASP A CA 1
ATOM 815 C C . ASP A 1 112 ? -13.188 -3.725 10.656 1 69.44 112 ASP A C 1
ATOM 817 O O . ASP A 1 112 ? -13.781 -4.609 10.039 1 69.44 112 ASP A O 1
ATOM 821 N N . PRO A 1 113 ? -11.992 -3.938 11.32 1 64.44 113 PRO A N 1
ATOM 822 C CA . PRO A 1 113 ? -11.984 -5.316 11.82 1 64.44 113 PRO A CA 1
ATOM 823 C C . PRO A 1 113 ? -13.195 -5.629 12.695 1 64.44 113 PRO A C 1
ATOM 825 O O . PRO A 1 113 ? -13.766 -4.727 13.32 1 64.44 113 PRO A O 1
ATOM 828 N N . PRO A 1 114 ? -13.797 -6.516 12.32 1 64.12 114 PRO A N 1
ATOM 829 C CA . PRO A 1 114 ? -15.211 -6.422 12.688 1 64.12 114 PRO A CA 1
ATOM 830 C C . PRO A 1 114 ? -15.422 -5.707 14.016 1 64.12 114 PRO A C 1
ATOM 832 O O . PRO A 1 114 ? -14.867 -6.113 15.039 1 64.12 114 PRO A O 1
ATOM 835 N N . GLY A 1 115 ? -16 -4.469 13.852 1 61.31 115 GLY A N 1
ATOM 836 C CA . GLY A 1 115 ? -16.578 -3.742 14.977 1 61.31 115 GLY A CA 1
ATOM 837 C C . GLY A 1 115 ? -15.641 -2.684 15.539 1 61.31 115 GLY A C 1
ATOM 838 O O . GLY A 1 115 ? -16.047 -1.89 16.391 1 61.31 115 GLY A O 1
ATOM 839 N N . ASP A 1 116 ? -14.414 -2.605 15.023 1 70.56 116 ASP A N 1
ATOM 840 C CA . ASP A 1 116 ? -13.469 -1.645 15.578 1 70.56 116 ASP A CA 1
ATOM 841 C C . ASP A 1 116 ? -13.539 -0.312 14.836 1 70.56 116 ASP A C 1
ATOM 843 O O . ASP A 1 116 ? -13.469 -0.278 13.602 1 70.56 116 ASP A O 1
ATOM 847 N N . PHE A 1 117 ? -13.656 0.795 15.602 1 71.19 117 PHE A N 1
ATOM 848 C CA . PHE A 1 117 ? -13.742 2.115 14.992 1 71.19 117 PHE A CA 1
ATOM 849 C C . PHE A 1 117 ? -12.688 3.051 15.562 1 71.19 117 PHE A C 1
ATOM 851 O O . PHE A 1 117 ? -12.789 4.273 15.422 1 71.19 117 PHE A O 1
ATOM 858 N N . GLY A 1 118 ? -11.703 2.451 16.125 1 81.19 118 GLY A N 1
ATOM 859 C CA . GLY A 1 118 ? -10.672 3.268 16.734 1 81.19 118 GLY A CA 1
ATOM 860 C C . GLY A 1 118 ? -9.68 3.83 15.734 1 81.19 118 GLY A C 1
ATOM 861 O O . GLY A 1 118 ? -9.75 3.512 14.547 1 81.19 118 GLY A O 1
ATOM 862 N N . GLU A 1 119 ? -8.836 4.664 16.266 1 88.12 119 GLU A N 1
ATOM 863 C CA . GLU A 1 119 ? -7.883 5.371 15.414 1 88.12 119 GLU A CA 1
ATOM 864 C C . GLU A 1 119 ? -6.793 4.434 14.906 1 88.12 119 GLU A C 1
ATOM 866 O O . GLU A 1 119 ? -6.258 3.627 15.672 1 88.12 119 GLU A O 1
ATOM 871 N N . GLU A 1 120 ? -6.523 4.453 13.625 1 91.62 120 GLU A N 1
ATOM 872 C CA . GLU A 1 120 ? -5.41 3.805 12.938 1 91.62 120 GLU A CA 1
ATOM 873 C C . GLU A 1 120 ? -5.117 4.48 11.602 1 91.62 120 GLU A C 1
ATOM 875 O O . GLU A 1 120 ? -6.039 4.898 10.891 1 91.62 120 GLU A O 1
ATOM 880 N N . HIS A 1 121 ? -3.893 4.512 11.25 1 95.94 121 HIS A N 1
ATOM 881 C CA . HIS A 1 121 ? -3.531 5.172 10 1 95.94 121 HIS A CA 1
ATOM 882 C C . HIS A 1 121 ? -3.805 4.266 8.805 1 95.94 121 HIS A C 1
ATOM 884 O O . HIS A 1 121 ? -3.486 4.621 7.664 1 95.94 121 HIS A O 1
ATOM 890 N N . THR A 1 122 ? -4.359 3.125 9.023 1 93.88 122 THR A N 1
ATOM 891 C CA . THR A 1 122 ? -4.496 2.094 8.008 1 93.88 122 THR A CA 1
ATOM 892 C C . THR A 1 122 ? -5.355 2.586 6.848 1 93.88 122 THR A C 1
ATOM 894 O O . THR A 1 122 ? -5.047 2.334 5.684 1 93.88 122 THR A O 1
ATOM 897 N N . ASP A 1 123 ? -6.445 3.291 7.125 1 94.88 123 ASP A N 1
ATOM 898 C CA . ASP A 1 123 ? -7.367 3.736 6.082 1 94.88 123 ASP A CA 1
ATOM 899 C C . ASP A 1 123 ? -6.68 4.695 5.113 1 94.88 123 ASP A C 1
ATOM 901 O O . ASP A 1 123 ? -6.785 4.535 3.895 1 94.88 123 ASP A O 1
ATOM 905 N N . ALA A 1 124 ? -5.93 5.59 5.645 1 96.69 124 ALA A N 1
ATOM 906 C CA . ALA A 1 124 ? -5.246 6.57 4.805 1 96.69 124 ALA A CA 1
ATOM 907 C C . ALA A 1 124 ? -4.051 5.941 4.09 1 96.69 124 ALA A C 1
ATOM 909 O O . ALA A 1 124 ? -3.818 6.199 2.908 1 96.69 124 ALA A O 1
ATOM 910 N N . GLU A 1 125 ? -3.309 5.09 4.789 1 96.62 125 GLU A N 1
ATOM 911 C CA . GLU A 1 125 ? -2.105 4.488 4.219 1 96.62 125 GLU A CA 1
ATOM 912 C C . GLU A 1 125 ? -2.453 3.512 3.1 1 96.62 125 GLU A C 1
ATOM 914 O O . GLU A 1 125 ? -1.654 3.297 2.186 1 96.62 125 GLU A O 1
ATOM 919 N N . CYS A 1 126 ? -3.633 2.961 3.137 1 94.12 126 CYS A N 1
ATOM 920 C CA . CYS A 1 126 ? -4.043 2.025 2.096 1 94.12 126 CYS A CA 1
ATOM 921 C C . CYS A 1 126 ? -4.246 2.74 0.766 1 94.12 126 CYS A C 1
ATOM 923 O O . CYS A 1 126 ? -4.289 2.102 -0.287 1 94.12 126 CYS A O 1
ATOM 925 N N . CYS A 1 127 ? -4.332 4.051 0.764 1 94.94 127 CYS A N 1
ATOM 926 C CA . CYS A 1 127 ? -4.57 4.805 -0.46 1 94.94 127 CYS A CA 1
ATOM 927 C C . CYS A 1 127 ? -3.297 5.492 -0.937 1 94.94 127 CYS A C 1
ATOM 929 O O . CYS A 1 127 ? -3.338 6.332 -1.838 1 94.94 127 CYS A O 1
ATOM 931 N N . ARG A 1 128 ? -2.188 5.031 -0.483 1 96.69 128 ARG A N 1
ATOM 932 C CA . ARG A 1 128 ? -0.929 5.758 -0.614 1 96.69 128 ARG A CA 1
ATOM 933 C C . ARG A 1 128 ? -0.404 5.691 -2.045 1 96.69 128 ARG A C 1
ATOM 935 O O . ARG A 1 128 ? 0.495 6.445 -2.418 1 96.69 128 ARG A O 1
ATOM 942 N N . ASP A 1 129 ? -0.927 4.891 -2.883 1 94 129 ASP A N 1
ATOM 943 C CA . ASP A 1 129 ? -0.353 4.66 -4.207 1 94 129 ASP A CA 1
ATOM 944 C C . ASP A 1 129 ? -1.156 5.383 -5.285 1 94 129 ASP A C 1
ATOM 946 O O . ASP A 1 129 ? -0.976 5.125 -6.477 1 94 129 ASP A O 1
ATOM 950 N N . GLN A 1 130 ? -1.984 6.273 -4.961 1 93.19 130 GLN A N 1
ATOM 951 C CA . GLN A 1 130 ? -2.98 6.801 -5.887 1 93.19 130 GLN A CA 1
ATOM 952 C C . GLN A 1 130 ? -2.51 8.109 -6.512 1 93.19 130 GLN A C 1
ATOM 954 O O . GLN A 1 130 ? -3.229 8.719 -7.312 1 93.19 130 GLN A O 1
ATOM 959 N N . GLY A 1 131 ? -1.354 8.562 -6.16 1 94.38 131 GLY A N 1
ATOM 960 C CA . GLY A 1 131 ? -0.813 9.773 -6.754 1 94.38 131 GLY A CA 1
ATOM 961 C C . GLY A 1 131 ? -1.308 11.039 -6.078 1 94.38 131 GLY A C 1
ATOM 962 O O . GLY A 1 131 ? -1.352 12.102 -6.699 1 94.38 131 GLY A O 1
ATOM 963 N N . TRP A 1 132 ? -1.774 10.93 -4.891 1 97.56 132 TRP A N 1
ATOM 964 C CA . TRP A 1 132 ? -2.209 12.07 -4.09 1 97.56 132 TRP A CA 1
ATOM 965 C C . TRP A 1 132 ? -1.103 12.523 -3.145 1 97.56 132 TRP A C 1
ATOM 967 O O . TRP A 1 132 ? -0.33 11.703 -2.643 1 97.56 132 TRP A O 1
ATOM 977 N N . ILE A 1 133 ? -1.018 13.836 -2.934 1 98.5 133 ILE A N 1
ATOM 978 C CA . ILE A 1 133 ? -0.167 14.32 -1.854 1 98.5 133 ILE A CA 1
ATOM 979 C C . ILE A 1 133 ? -0.762 13.914 -0.506 1 98.5 133 ILE A C 1
ATOM 981 O O . ILE A 1 133 ? -1.978 13.992 -0.31 1 98.5 133 ILE A O 1
ATOM 985 N N . GLN A 1 134 ? 0.102 13.453 0.403 1 98.62 134 GLN A N 1
ATOM 986 C CA . GLN A 1 134 ? -0.435 12.914 1.648 1 98.62 134 GLN A CA 1
ATOM 987 C C . GLN A 1 134 ? 0.444 13.297 2.836 1 98.62 134 GLN A C 1
ATOM 989 O O . GLN A 1 134 ? 1.671 13.203 2.762 1 98.62 134 GLN A O 1
ATOM 994 N N . GLY A 1 135 ? -0.174 13.703 3.896 1 98.38 135 GLY A N 1
ATOM 995 C CA . GLY A 1 135 ? 0.522 14 5.137 1 98.38 135 GLY A CA 1
ATOM 996 C C . GLY A 1 135 ? -0.399 14.047 6.34 1 98.38 135 GLY A C 1
ATOM 997 O O . GLY A 1 135 ? -1.623 14.016 6.195 1 98.38 135 GLY A O 1
ATOM 998 N N . TRP A 1 136 ? 0.186 14.086 7.551 1 98.31 136 TRP A N 1
ATOM 999 C CA . TRP A 1 136 ? -0.587 14.023 8.789 1 98.31 136 TRP A CA 1
ATOM 1000 C C . TRP A 1 136 ? -0.354 15.266 9.633 1 98.31 136 TRP A C 1
ATOM 1002 O O . TRP A 1 136 ? 0.778 15.742 9.75 1 98.31 136 TRP A O 1
ATOM 1012 N N . ALA A 1 137 ? -1.424 15.773 10.203 1 97.94 137 ALA A N 1
ATOM 1013 C CA . ALA A 1 137 ? -1.336 16.75 11.281 1 97.94 137 ALA A CA 1
ATOM 1014 C C . ALA A 1 137 ? -1.192 16.062 12.641 1 97.94 137 ALA A C 1
ATOM 1016 O O . ALA A 1 137 ? -1.805 15.023 12.883 1 97.94 137 ALA A O 1
ATOM 1017 N N . SER A 1 138 ? -0.452 16.656 13.523 1 96.75 138 SER A N 1
ATOM 1018 C CA . SER A 1 138 ? -0.294 16.094 14.859 1 96.75 138 SER A CA 1
ATOM 1019 C C . SER A 1 138 ? -1.059 16.906 15.898 1 96.75 138 SER A C 1
ATOM 1021 O O . SER A 1 138 ? -1.244 16.453 17.031 1 96.75 138 SER A O 1
ATOM 1023 N N . THR A 1 139 ? -1.536 18.094 15.539 1 96.81 139 THR A N 1
ATOM 1024 C CA . THR A 1 139 ? -2.285 19 16.422 1 96.81 139 THR A CA 1
ATOM 1025 C C . THR A 1 139 ? -3.41 19.688 15.648 1 96.81 139 THR A C 1
ATOM 1027 O O . THR A 1 139 ? -3.402 19.719 14.422 1 96.81 139 THR A O 1
ATOM 1030 N N . PRO A 1 140 ? -4.316 20.25 16.375 1 97.62 140 PRO A N 1
ATOM 1031 C CA . PRO A 1 140 ? -5.375 21 15.711 1 97.62 140 PRO A CA 1
ATOM 1032 C C . PRO A 1 140 ? -4.84 22.188 14.906 1 97.62 140 PRO A C 1
ATOM 1034 O O . PRO A 1 140 ? -5.328 22.469 13.805 1 97.62 140 PRO A O 1
ATOM 1037 N N . GLN A 1 141 ? -3.84 22.859 15.438 1 97.88 141 GLN A N 1
ATOM 1038 C CA . GLN A 1 141 ? -3.23 23.969 14.695 1 97.88 141 GLN A CA 1
ATOM 1039 C C . GLN A 1 141 ? -2.691 23.484 13.344 1 97.88 141 GLN A C 1
ATOM 1041 O O . GLN A 1 141 ? -2.936 24.125 12.312 1 97.88 141 GLN A O 1
ATOM 1046 N N . GLU A 1 142 ? -1.974 22.438 13.383 1 97.88 142 GLU A N 1
ATOM 1047 C CA . GLU A 1 142 ? -1.383 21.891 12.164 1 97.88 142 GLU A CA 1
ATOM 1048 C C . GLU A 1 142 ? -2.461 21.438 11.188 1 97.88 142 GLU A C 1
ATOM 1050 O O . GLU A 1 142 ? -2.275 21.5 9.969 1 97.88 142 GLU A O 1
ATOM 1055 N N . ALA A 1 143 ? -3.543 20.922 11.734 1 98.38 143 ALA A N 1
ATOM 1056 C CA . ALA A 1 143 ? -4.645 20.484 10.875 1 98.38 143 ALA A CA 1
ATOM 1057 C C . ALA A 1 143 ? -5.18 21.656 10.047 1 98.38 143 ALA A C 1
ATOM 1059 O O . ALA A 1 143 ? -5.406 21.516 8.836 1 98.38 143 ALA A O 1
ATOM 1060 N N . LEU A 1 144 ? -5.422 22.781 10.703 1 98.62 144 LEU A N 1
ATOM 1061 C CA . LEU A 1 144 ? -5.852 23.969 9.984 1 98.62 144 LEU A CA 1
ATOM 1062 C C . LEU A 1 144 ? -4.801 24.406 8.969 1 98.62 144 LEU A C 1
ATOM 1064 O O . LEU A 1 144 ? -5.117 24.625 7.797 1 98.62 144 LEU A O 1
ATOM 1068 N N . ASP A 1 145 ? -3.566 24.5 9.406 1 98.69 145 ASP A N 1
ATOM 1069 C CA . ASP A 1 145 ? -2.488 25.016 8.57 1 98.69 145 ASP A CA 1
ATOM 1070 C C . ASP A 1 145 ? -2.236 24.094 7.371 1 98.69 145 ASP A C 1
ATOM 1072 O O . ASP A 1 145 ? -2.01 24.562 6.258 1 98.69 145 ASP A O 1
ATOM 1076 N N . ASN A 1 146 ? -2.246 22.781 7.613 1 98.62 146 ASN A N 1
ATOM 1077 C CA . ASN A 1 146 ? -2.057 21.828 6.527 1 98.62 146 ASN A CA 1
ATOM 1078 C C . ASN A 1 146 ? -3.143 21.969 5.465 1 98.62 146 ASN A C 1
ATOM 1080 O O . ASN A 1 146 ? -2.885 21.766 4.277 1 98.62 146 ASN A O 1
ATOM 1084 N N . THR A 1 147 ? -4.363 22.234 5.906 1 98.75 147 THR A N 1
ATOM 1085 C CA . THR A 1 147 ? -5.441 22.438 4.949 1 98.75 147 THR A CA 1
ATOM 1086 C C . THR A 1 147 ? -5.09 23.531 3.953 1 98.75 147 THR A C 1
ATOM 1088 O O . THR A 1 147 ? -5.211 23.344 2.74 1 98.75 147 THR A O 1
ATOM 1091 N N . LEU A 1 148 ? -4.598 24.625 4.434 1 98.75 148 LEU A N 1
ATOM 1092 C CA . LEU A 1 148 ? -4.246 25.75 3.582 1 98.75 148 LEU A CA 1
ATOM 1093 C C . LEU A 1 148 ? -3.012 25.438 2.744 1 98.75 148 LEU A C 1
ATOM 1095 O O . LEU A 1 148 ? -2.984 25.719 1.543 1 98.75 148 LEU A O 1
ATOM 1099 N N . ILE A 1 149 ? -2.016 24.875 3.365 1 98.81 149 ILE A N 1
ATOM 1100 C CA . ILE A 1 149 ? -0.768 24.547 2.68 1 98.81 149 ILE A CA 1
ATOM 1101 C C . ILE A 1 149 ? -1.042 23.578 1.535 1 98.81 149 ILE A C 1
ATOM 1103 O O . ILE A 1 149 ? -0.525 23.75 0.429 1 98.81 149 ILE A O 1
ATOM 1107 N N . TYR A 1 150 ? -1.861 22.562 1.755 1 98.69 150 TYR A N 1
ATOM 1108 C CA . TYR A 1 150 ? -2.127 21.547 0.75 1 98.69 150 TYR A CA 1
ATOM 1109 C C . TYR A 1 150 ? -2.906 22.125 -0.425 1 98.69 150 TYR A C 1
ATOM 1111 O O . TYR A 1 150 ? -2.68 21.75 -1.576 1 98.69 150 TYR A O 1
ATOM 1119 N N . TYR A 1 151 ? -3.857 23.062 -0.172 1 98.44 151 TYR A N 1
ATOM 1120 C CA . TYR A 1 151 ? -4.492 23.75 -1.289 1 98.44 151 TYR A CA 1
ATOM 1121 C C . TYR A 1 151 ? -3.467 24.516 -2.111 1 98.44 151 TYR A C 1
ATOM 1123 O O . TYR A 1 151 ? -3.473 24.453 -3.342 1 98.44 151 TYR A O 1
ATOM 1131 N N . ARG A 1 152 ? -2.594 25.25 -1.412 1 98.25 152 ARG A N 1
ATOM 1132 C CA . ARG A 1 152 ? -1.562 26.031 -2.082 1 98.25 152 ARG A CA 1
ATOM 1133 C C . ARG A 1 152 ? -0.702 25.141 -2.982 1 98.25 152 ARG A C 1
ATOM 1135 O O . ARG A 1 152 ? -0.395 25.516 -4.117 1 98.25 152 ARG A O 1
ATOM 1142 N N . VAL A 1 153 ? -0.325 24.016 -2.5 1 98.25 153 VAL A N 1
ATOM 1143 C CA . VAL A 1 153 ? 0.566 23.109 -3.219 1 98.25 153 VAL A CA 1
ATOM 1144 C C . VAL A 1 153 ? -0.202 22.406 -4.336 1 98.25 153 VAL A C 1
ATOM 1146 O O . VAL A 1 153 ? 0.251 22.375 -5.484 1 98.25 153 VAL A O 1
ATOM 1149 N N . GLY A 1 154 ? -1.354 21.844 -4.016 1 97.25 154 GLY A N 1
ATOM 1150 C CA . GLY A 1 154 ? -2.123 21.062 -4.965 1 97.25 154 GLY A CA 1
ATOM 1151 C C . GLY A 1 154 ? -2.627 21.859 -6.145 1 97.25 154 GLY A C 1
ATOM 1152 O O . GLY A 1 154 ? -2.814 21.328 -7.238 1 97.25 154 GLY A O 1
ATOM 1153 N N . GLU A 1 155 ? -2.85 23.188 -5.949 1 96.38 155 GLU A N 1
ATOM 1154 C CA . GLU A 1 155 ? -3.418 24.047 -6.984 1 96.38 155 GLU A CA 1
ATOM 1155 C C . GLU A 1 155 ? -2.322 24.703 -7.812 1 96.38 155 GLU A C 1
ATOM 1157 O O . GLU A 1 155 ? -2.607 25.344 -8.828 1 96.38 155 GLU A O 1
ATOM 1162 N N . ASP A 1 156 ? -1.064 24.578 -7.352 1 95.69 156 ASP A N 1
ATOM 1163 C CA . ASP A 1 156 ? 0.037 25.125 -8.141 1 95.69 156 ASP A CA 1
ATOM 1164 C C . ASP A 1 156 ? 0.086 24.484 -9.531 1 95.69 156 ASP A C 1
ATOM 1166 O 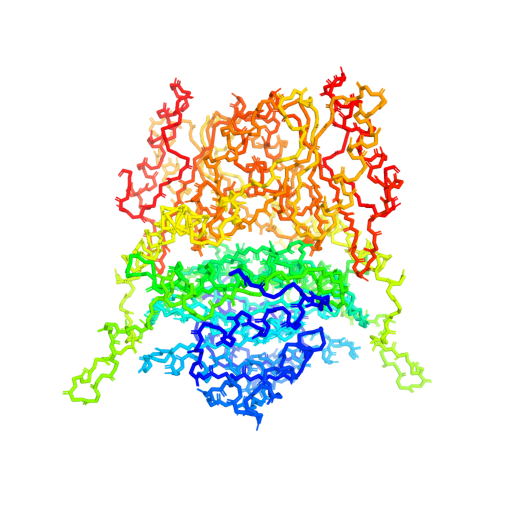O . ASP A 1 156 ? -0.015 23.266 -9.664 1 95.69 156 ASP A O 1
ATOM 1170 N N . GLN A 1 157 ? 0.351 25.281 -10.562 1 92.25 157 GLN A N 1
ATOM 1171 C CA . GLN A 1 157 ? 0.314 24.844 -11.953 1 92.25 157 GLN A CA 1
ATOM 1172 C C . GLN A 1 157 ? 1.39 23.797 -12.227 1 92.25 157 GLN A C 1
ATOM 1174 O O . GLN A 1 157 ? 1.241 22.969 -13.125 1 92.25 157 GLN A O 1
ATOM 1179 N N . ARG A 1 158 ? 2.379 23.859 -11.445 1 93.81 158 ARG A N 1
ATOM 1180 C CA . ARG A 1 158 ? 3.479 22.906 -11.617 1 93.81 158 ARG A CA 1
ATOM 1181 C C . ARG A 1 158 ? 3.111 21.531 -11.07 1 93.81 158 ARG A C 1
ATOM 1183 O O . ARG A 1 158 ? 3.768 20.531 -11.383 1 93.81 158 ARG A O 1
ATOM 1190 N N . VAL A 1 159 ? 2.035 21.328 -10.25 1 94.19 159 VAL A N 1
ATOM 1191 C CA . VAL A 1 159 ? 1.687 20.125 -9.508 1 94.19 159 VAL A CA 1
ATOM 1192 C C . VAL A 1 159 ? 0.292 19.656 -9.914 1 94.19 159 VAL A C 1
ATOM 1194 O O . VAL A 1 159 ? 0.146 18.625 -10.578 1 94.19 159 VAL A O 1
ATOM 1197 N N . LEU A 1 160 ? -0.745 20.422 -9.664 1 94.31 160 LEU A N 1
ATOM 1198 C CA . LEU A 1 160 ? -2.141 20.125 -9.961 1 94.31 160 LEU A CA 1
ATOM 1199 C C . LEU A 1 160 ? -2.484 18.703 -9.555 1 94.31 160 LEU A C 1
ATOM 1201 O O . LEU A 1 160 ? -2.869 17.891 -10.398 1 94.31 160 LEU A O 1
ATOM 1205 N N . LEU A 1 161 ? -2.324 18.406 -8.289 1 96.62 161 LEU A N 1
ATOM 1206 C CA . LEU A 1 161 ? -2.598 17.078 -7.738 1 96.62 161 LEU A CA 1
ATOM 1207 C C . LEU A 1 161 ? -3.562 17.172 -6.562 1 96.62 161 LEU A C 1
ATOM 1209 O O . LEU A 1 161 ? -3.623 18.203 -5.879 1 96.62 161 LEU A O 1
ATOM 1213 N N . PRO A 1 162 ? -4.309 16.172 -6.359 1 97.62 162 PRO A N 1
ATOM 1214 C CA . PRO A 1 162 ? -5.18 16.109 -5.18 1 97.62 162 PRO A CA 1
ATOM 1215 C C . PRO A 1 162 ? -4.41 15.812 -3.895 1 97.62 162 PRO A C 1
ATOM 1217 O O . PRO A 1 162 ? -3.242 15.422 -3.945 1 97.62 162 PRO A O 1
ATOM 1220 N N . GLN A 1 163 ? -5.109 16.031 -2.717 1 98.31 163 GLN A N 1
ATOM 1221 C CA . GLN A 1 163 ? -4.406 15.922 -1.443 1 98.31 163 GLN A CA 1
ATOM 1222 C C . GLN A 1 163 ? -5.246 15.164 -0.416 1 98.31 163 GLN A C 1
ATOM 1224 O O . GLN A 1 163 ? -6.449 15.414 -0.288 1 98.31 163 GLN A O 1
ATOM 1229 N N . TYR A 1 164 ? -4.586 14.195 0.268 1 98.44 164 TYR A N 1
ATOM 1230 C CA . TYR A 1 164 ? -5.105 13.656 1.52 1 98.44 164 TYR A CA 1
ATOM 1231 C C . TYR A 1 164 ? -4.57 14.438 2.715 1 98.44 164 TYR A C 1
ATOM 1233 O O . TYR A 1 164 ? -3.42 14.242 3.121 1 98.44 164 TYR A O 1
ATOM 1241 N N . ALA A 1 165 ? -5.379 15.312 3.271 1 98.56 165 ALA A N 1
ATOM 1242 C CA . ALA A 1 165 ? -5.02 15.969 4.523 1 98.56 165 ALA A CA 1
ATOM 1243 C C . ALA A 1 165 ? -5.449 15.141 5.727 1 98.56 165 ALA A C 1
ATOM 1245 O O . ALA A 1 165 ? -6.594 15.234 6.176 1 98.56 165 ALA A O 1
ATOM 1246 N N . CYS A 1 166 ? -4.504 14.469 6.32 1 98.56 166 CYS A N 1
ATOM 1247 C CA . CYS A 1 166 ? -4.848 13.461 7.316 1 98.56 166 CYS A CA 1
ATOM 1248 C C . CYS A 1 166 ? -4.695 14.016 8.727 1 98.56 166 CYS A C 1
ATOM 1250 O O . CYS A 1 166 ? -3.873 14.898 8.969 1 98.56 166 CYS A O 1
ATOM 1252 N N . LEU A 1 167 ? -5.484 13.539 9.57 1 97.75 167 LEU A N 1
ATOM 1253 C CA . LEU A 1 167 ? -5.379 13.789 11.008 1 97.75 167 LEU A CA 1
ATOM 1254 C C . LEU A 1 167 ? -5.836 12.57 11.797 1 97.75 167 LEU A C 1
ATOM 1256 O O . LEU A 1 167 ? -6.715 11.828 11.359 1 97.75 167 LEU A O 1
ATOM 1260 N N . ASP A 1 168 ? -5.242 12.344 12.945 1 96.12 168 ASP A N 1
ATOM 1261 C CA . ASP A 1 168 ? -5.578 11.195 13.781 1 96.12 168 ASP A CA 1
ATOM 1262 C C . ASP A 1 168 ? -6.988 11.32 14.352 1 96.12 168 ASP A C 1
ATOM 1264 O O . ASP A 1 168 ? -7.297 12.289 15.047 1 96.12 168 ASP A O 1
ATOM 1268 N N . GLY A 1 169 ? -7.773 10.32 14.062 1 93.62 169 GLY A N 1
ATOM 1269 C CA . GLY A 1 169 ? -9.117 10.312 14.617 1 93.62 169 GLY A CA 1
ATOM 1270 C C . GLY A 1 169 ? -9.141 10.344 16.141 1 93.62 169 GLY A C 1
ATOM 1271 O O . GLY A 1 169 ? -8.352 9.656 16.781 1 93.62 169 GLY A O 1
ATOM 1272 N N . TYR A 1 170 ? -9.914 11.164 16.703 1 90.12 170 TYR A N 1
ATOM 1273 C CA . TYR A 1 170 ? -10.188 11.312 18.125 1 90.12 170 TYR A CA 1
ATOM 1274 C C . TYR A 1 170 ? -9 11.93 18.844 1 90.12 170 TYR A C 1
ATOM 1276 O O . TYR A 1 170 ? -9.164 12.648 19.844 1 90.12 170 TYR A O 1
ATOM 1284 N N . PHE A 1 171 ? -7.805 11.68 18.344 1 92.44 171 PHE A N 1
ATOM 1285 C CA . PHE A 1 171 ? -6.617 12.227 19 1 92.44 171 PHE A CA 1
ATOM 1286 C C . PHE A 1 171 ? -6.355 13.648 18.531 1 92.44 171 PHE A C 1
ATOM 1288 O O . PHE A 1 171 ? -5.844 14.469 19.297 1 92.44 171 PHE A O 1
ATOM 1295 N N . VAL A 1 172 ? -6.605 13.938 17.281 1 94 172 VAL A N 1
ATOM 1296 C CA . VAL A 1 172 ? -6.492 15.297 16.75 1 94 172 VAL A CA 1
ATOM 1297 C C . VAL A 1 172 ? -7.879 15.836 16.406 1 94 172 VAL A C 1
ATOM 1299 O O . VAL A 1 172 ? -8.195 16.984 16.719 1 94 172 VAL A O 1
ATOM 1302 N N . SER A 1 173 ? -8.68 15.016 15.953 1 94 173 SER A N 1
ATOM 1303 C CA . SER A 1 173 ? -9.977 15.422 15.422 1 94 173 SER A CA 1
ATOM 1304 C C . SER A 1 173 ? -10.875 15.977 16.531 1 94 173 SER A C 1
ATOM 1306 O O . SER A 1 173 ? -11.648 16.906 16.297 1 94 173 SER A O 1
ATOM 1308 N N . HIS A 1 174 ? -10.711 15.398 17.766 1 92.62 174 HIS A N 1
ATOM 1309 C CA . HIS A 1 174 ? -11.711 15.727 18.781 1 92.62 174 HIS A CA 1
ATOM 1310 C C . HIS A 1 174 ? -11.062 16.375 20 1 92.62 174 HIS A C 1
ATOM 1312 O O . HIS A 1 174 ? -11.758 16.922 20.859 1 92.62 174 HIS A O 1
ATOM 1318 N N . ILE A 1 175 ? -9.828 16.328 20.047 1 90.69 175 ILE A N 1
ATOM 1319 C CA . ILE A 1 175 ? -9.164 16.953 21.172 1 90.69 175 ILE A CA 1
ATOM 1320 C C . ILE A 1 175 ? -9.062 18.469 20.953 1 90.69 175 ILE A C 1
ATOM 1322 O O . ILE A 1 175 ? -8.797 18.922 19.844 1 90.69 175 ILE A O 1
ATOM 1326 N N . LEU A 1 176 ? -9.312 19.172 22.031 1 93.75 176 LEU A N 1
ATOM 1327 C CA . LEU A 1 176 ? -9.258 20.625 21.953 1 93.75 176 LEU A CA 1
ATOM 1328 C C . LEU A 1 176 ? -7.828 21.125 22.156 1 93.75 176 LEU A C 1
ATOM 1330 O O . LEU A 1 176 ? -7.055 20.531 22.922 1 93.75 176 LEU A O 1
ATOM 1334 N N . GLY A 1 177 ? -7.461 22.141 21.391 1 93.38 177 GLY A N 1
ATOM 1335 C CA . GLY A 1 177 ? -6.184 22.828 21.531 1 93.38 177 GLY A CA 1
ATOM 1336 C C . GLY A 1 177 ? -6.215 24.25 21.031 1 93.38 177 GLY A C 1
ATOM 1337 O O . GLY A 1 177 ? -7.168 24.672 20.359 1 93.38 177 GLY A O 1
ATOM 1338 N N . PRO A 1 178 ? -5.266 25 21.547 1 96.12 178 PRO A N 1
ATOM 1339 C CA . PRO A 1 178 ? -5.188 26.375 21.047 1 96.12 178 PRO A CA 1
ATOM 1340 C C . PRO A 1 178 ? -4.871 26.438 19.547 1 96.12 178 PRO A C 1
ATOM 1342 O O . PRO A 1 178 ? -3.91 25.812 19.094 1 96.12 178 PRO A O 1
ATOM 1345 N N . VAL A 1 179 ? -5.676 27.109 18.781 1 97.88 179 VAL A N 1
ATOM 1346 C CA . VAL A 1 179 ? -5.48 27.281 17.344 1 97.88 179 VAL A CA 1
ATOM 1347 C C . VAL A 1 179 ? -5.508 28.766 16.984 1 97.88 179 VAL A C 1
ATOM 1349 O O . VAL A 1 179 ? -6.461 29.469 17.328 1 97.88 179 VAL A O 1
ATOM 1352 N N . ASP A 1 180 ? -4.41 29.188 16.453 1 97.75 180 ASP A N 1
ATOM 1353 C CA . ASP A 1 180 ? -4.367 30.516 15.875 1 97.75 180 ASP A CA 1
ATOM 1354 C C . ASP A 1 180 ? -5.039 30.547 14.5 1 97.75 180 ASP A C 1
ATOM 1356 O O . ASP A 1 180 ? -4.48 30.031 13.523 1 97.75 180 ASP A O 1
ATOM 1360 N N . ILE A 1 181 ? -6.223 31.109 14.391 1 97.69 181 ILE A N 1
ATOM 1361 C CA . ILE A 1 181 ? -6.965 31.203 13.141 1 97.69 181 ILE A CA 1
ATOM 1362 C C . ILE A 1 181 ? -6.52 32.438 12.367 1 97.69 181 ILE A C 1
ATOM 1364 O O . ILE A 1 181 ? -6.703 33.562 12.828 1 97.69 181 ILE A O 1
ATOM 1368 N N . PRO A 1 182 ? -5.941 32.219 11.242 1 96.81 182 PRO A N 1
ATOM 1369 C CA . PRO A 1 182 ? -5.406 33.375 10.492 1 96.81 182 PRO A CA 1
ATOM 1370 C C . PRO A 1 182 ? -6.496 34.312 10.008 1 96.81 182 PRO A C 1
ATOM 1372 O O . PRO A 1 182 ? -7.66 33.938 9.891 1 96.81 182 PRO A O 1
ATOM 1375 N N . ASP A 1 183 ? -6.031 35.531 9.742 1 95.19 183 ASP A N 1
ATOM 1376 C CA . ASP A 1 183 ? -6.922 36.531 9.133 1 95.19 183 ASP A CA 1
ATOM 1377 C C . ASP A 1 183 ? -7.16 36.188 7.66 1 95.19 183 ASP A C 1
ATOM 1379 O O . ASP A 1 183 ? -6.266 35.688 6.977 1 95.19 183 ASP A O 1
ATOM 1383 N N . GLU A 1 184 ? -8.336 36.562 7.199 1 95.25 184 GLU A N 1
ATOM 1384 C CA . GLU A 1 184 ? -8.711 36.312 5.812 1 95.25 184 GLU A CA 1
ATOM 1385 C C . GLU A 1 184 ? -7.719 36.969 4.848 1 95.25 184 GLU A C 1
ATOM 1387 O O . GLU A 1 184 ? -7.414 36.406 3.793 1 95.25 184 GLU A O 1
ATOM 1392 N N . ALA A 1 185 ? -7.273 38.125 5.207 1 95.56 185 ALA A N 1
ATOM 1393 C CA . ALA A 1 185 ? -6.352 38.844 4.336 1 95.56 185 ALA A CA 1
ATOM 1394 C C . ALA A 1 185 ? -5.035 38.094 4.18 1 95.56 185 ALA A C 1
ATOM 1396 O O . ALA A 1 185 ? -4.457 38.062 3.09 1 95.56 185 ALA A O 1
ATOM 1397 N N . GLN A 1 186 ? -4.578 37.531 5.266 1 96.69 186 GLN A N 1
ATOM 1398 C CA . GLN A 1 186 ? -3.359 36.719 5.219 1 96.69 186 GLN A CA 1
ATOM 1399 C C . GLN A 1 186 ? -3.535 35.5 4.316 1 96.69 186 GLN A C 1
ATOM 1401 O O . GLN A 1 186 ? -2.643 35.156 3.531 1 96.69 186 GLN A O 1
ATOM 1406 N N . VAL A 1 187 ? -4.664 34.906 4.457 1 97.94 187 VAL A N 1
ATOM 1407 C CA . VAL A 1 187 ? -4.914 33.688 3.686 1 97.94 187 VAL A CA 1
ATOM 1408 C C . VAL A 1 187 ? -5.016 34.031 2.201 1 97.94 187 VAL A C 1
ATOM 1410 O O . VAL A 1 187 ? -4.523 33.281 1.35 1 97.94 187 VAL A O 1
ATOM 1413 N N . LYS A 1 188 ? -5.641 35.125 1.887 1 96.25 188 LYS A N 1
ATOM 1414 C CA . LYS A 1 188 ? -5.754 35.562 0.497 1 96.25 188 LYS A CA 1
ATOM 1415 C C . LYS A 1 188 ? -4.383 35.844 -0.112 1 96.25 188 LYS A C 1
ATOM 1417 O O . LYS A 1 188 ? -4.168 35.594 -1.304 1 96.25 188 LYS A O 1
ATOM 1422 N N . GLU A 1 189 ? -3.523 36.344 0.696 1 97.06 189 GLU A N 1
ATOM 1423 C CA . GLU A 1 189 ? -2.154 36.531 0.239 1 97.06 189 GLU A CA 1
ATOM 1424 C C . GLU A 1 189 ? -1.45 35.219 -0.038 1 97.06 189 GLU A C 1
ATOM 1426 O O . GLU A 1 189 ? -0.689 35.094 -1.001 1 97.06 189 GLU A O 1
ATOM 1431 N N . PHE A 1 190 ? -1.71 34.25 0.68 1 98.06 190 PHE A N 1
ATOM 1432 C CA . PHE A 1 190 ? -1.037 32.938 0.614 1 98.06 190 PHE A CA 1
ATOM 1433 C C . PHE A 1 190 ? -1.659 32.062 -0.463 1 98.06 190 PHE A C 1
ATOM 1435 O O . PHE A 1 190 ? -0.948 31.375 -1.196 1 98.06 190 PHE A O 1
ATOM 1442 N N . LEU A 1 191 ? -2.971 32.031 -0.531 1 97.44 191 LEU A N 1
ATOM 1443 C CA . LEU A 1 191 ? -3.748 31.141 -1.372 1 97.44 191 LEU A CA 1
ATOM 1444 C C . LEU A 1 191 ? -4.641 31.922 -2.332 1 97.44 191 LEU A C 1
ATOM 1446 O O . LEU A 1 191 ? -5.762 32.281 -1.979 1 97.44 191 LEU A O 1
ATOM 1450 N N . PRO A 1 192 ? -4.164 32.125 -3.525 1 91.94 192 PRO A N 1
ATOM 1451 C CA . PRO A 1 192 ? -4.977 32.844 -4.512 1 91.94 192 PRO A CA 1
ATOM 1452 C C . PRO A 1 192 ? -6.203 32.031 -4.957 1 91.94 192 PRO A C 1
ATOM 1454 O O . PRO A 1 192 ? -6.293 30.844 -4.695 1 91.94 192 PRO A O 1
ATOM 1457 N N . PRO A 1 193 ? -7.102 32.719 -5.605 1 89.5 193 PRO A N 1
ATOM 1458 C CA . PRO A 1 193 ? -8.234 31.984 -6.156 1 89.5 193 PRO A CA 1
ATOM 1459 C C . PRO A 1 193 ? -7.793 30.891 -7.137 1 89.5 193 PRO A C 1
ATOM 1461 O O . PRO A 1 193 ? -6.832 31.078 -7.883 1 89.5 193 PRO A O 1
ATOM 1464 N N . TYR A 1 194 ? -8.516 29.781 -6.945 1 87.19 194 TYR A N 1
ATOM 1465 C CA . TYR A 1 194 ? -8.211 28.656 -7.828 1 87.19 194 TYR A CA 1
ATOM 1466 C C . TYR A 1 194 ? -8.648 28.953 -9.258 1 87.19 194 TYR A C 1
ATOM 1468 O O . TYR A 1 194 ? -9.773 29.406 -9.492 1 87.19 194 TYR A O 1
ATOM 1476 N N . LYS A 1 195 ? -7.727 28.922 -10.227 1 76.88 195 LYS A N 1
ATOM 1477 C CA . LYS A 1 195 ? -8.008 29.062 -11.648 1 76.88 195 LYS A CA 1
ATOM 1478 C C . LYS A 1 195 ? -7.598 27.812 -12.422 1 76.88 195 LYS A C 1
ATOM 1480 O O . LYS A 1 195 ? -6.418 27.469 -12.461 1 76.88 195 LYS A O 1
ATOM 1485 N N . ASN A 1 196 ? -8.664 26.969 -12.7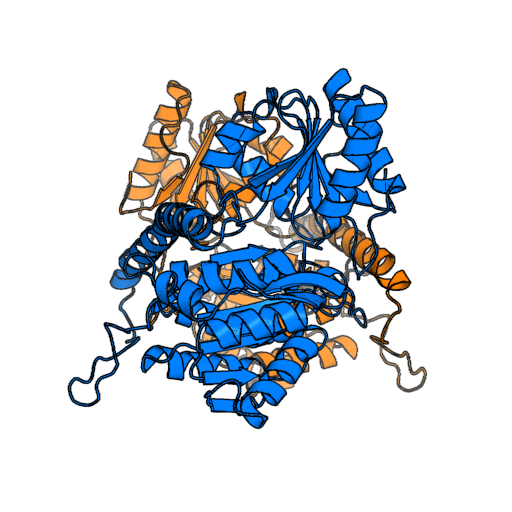97 1 69.94 196 ASN A N 1
ATOM 1486 C CA . ASN A 1 196 ? -8.336 25.781 -13.57 1 69.94 196 ASN A CA 1
ATOM 1487 C C . ASN A 1 196 ? -8.008 26.141 -15.016 1 69.94 196 ASN A C 1
ATOM 1489 O O . ASN A 1 196 ? -8.742 26.875 -15.672 1 69.94 196 ASN A O 1
ATOM 1493 N N . HIS A 1 197 ? -6.855 25.953 -15.398 1 60.22 197 HIS A N 1
ATOM 1494 C CA . HIS A 1 197 ? -6.465 26.297 -16.766 1 60.22 197 HIS A CA 1
ATOM 1495 C C . HIS A 1 197 ? -7.125 25.375 -17.781 1 60.22 197 HIS A C 1
ATOM 1497 O O . HIS A 1 197 ? -7.301 25.75 -18.938 1 60.22 197 HIS A O 1
ATOM 1503 N N . HIS A 1 198 ? -7.359 24.109 -17.453 1 55.72 198 HIS A N 1
ATOM 1504 C CA . HIS A 1 198 ? -7.965 23.219 -18.438 1 55.72 198 HIS A CA 1
ATOM 1505 C C . HIS A 1 198 ? -9.469 23.078 -18.203 1 55.72 198 HIS A C 1
ATOM 1507 O O . HIS A 1 198 ? -9.922 22.078 -17.656 1 55.72 198 HIS A O 1
ATOM 1513 N N . VAL A 1 199 ? -10.102 24.172 -18.156 1 49.78 199 VAL A N 1
ATOM 1514 C CA . VAL A 1 199 ? -11.523 24.172 -17.812 1 49.78 199 VAL A CA 1
ATOM 1515 C C . VAL A 1 199 ? -12.328 23.578 -18.969 1 49.78 199 VAL A C 1
ATOM 1517 O O . VAL A 1 199 ? -12.023 23.844 -20.141 1 49.78 199 VAL A O 1
ATOM 1520 N N . LEU A 1 200 ? -13.07 22.469 -18.703 1 45.78 200 LEU A N 1
ATOM 1521 C CA . LEU A 1 200 ? -14.094 22.062 -19.641 1 45.78 200 LEU A CA 1
ATOM 1522 C C . LEU A 1 200 ? -14.977 23.234 -20.047 1 45.78 200 LEU A C 1
ATOM 1524 O O . LEU A 1 200 ? -15.617 23.859 -19.188 1 45.78 200 LEU A O 1
ATOM 1528 N N . ASP A 1 201 ? -14.555 23.922 -21.047 1 43.59 201 ASP A N 1
ATOM 1529 C CA . ASP A 1 201 ? -15.414 24.953 -21.641 1 43.59 201 ASP A CA 1
ATOM 1530 C C . ASP A 1 201 ? -16.328 24.344 -22.703 1 43.59 201 ASP A C 1
ATOM 1532 O O . ASP A 1 201 ? -15.859 23.781 -23.688 1 43.59 201 ASP A O 1
ATOM 1536 N N . PRO A 1 202 ? -17.578 24.188 -22.391 1 44.03 202 PRO A N 1
ATOM 1537 C CA . PRO A 1 202 ? -18.5 23.672 -23.406 1 44.03 202 PRO A CA 1
ATOM 1538 C C . PRO A 1 202 ? -18.219 24.219 -24.797 1 44.03 202 PRO A C 1
ATOM 1540 O O . PRO A 1 202 ? -18.672 23.656 -25.797 1 44.03 202 PRO A O 1
ATOM 1543 N N . ARG A 1 203 ? -17.719 25.359 -24.969 1 43.66 203 ARG A N 1
ATOM 1544 C CA . ARG A 1 203 ? -17.5 25.938 -26.297 1 43.66 203 ARG A CA 1
ATOM 1545 C C . ARG A 1 203 ? -16.25 25.344 -26.938 1 43.66 203 ARG A C 1
ATOM 1547 O O . ARG A 1 203 ? -16.078 25.453 -28.156 1 43.66 203 ARG A O 1
ATOM 1554 N N . LYS A 1 204 ? -15.406 24.781 -26.031 1 41.84 204 LYS A N 1
ATOM 1555 C CA . LYS A 1 204 ? -14.234 24.062 -26.516 1 41.84 204 LYS A CA 1
ATOM 1556 C C . LYS A 1 204 ? -14.164 22.656 -25.953 1 41.84 204 LYS A C 1
ATOM 1558 O O . LYS A 1 204 ? -13.383 22.391 -25.031 1 41.84 204 LYS A O 1
ATOM 1563 N N . PRO A 1 205 ? -15.07 21.891 -26.438 1 40.56 205 PRO A N 1
ATOM 1564 C CA . PRO A 1 205 ? -15.227 20.547 -25.906 1 40.56 205 PRO A CA 1
ATOM 1565 C C . PRO A 1 205 ? -13.914 19.766 -25.875 1 40.56 205 PRO A C 1
ATOM 1567 O O . PRO A 1 205 ? -13.125 19.828 -26.812 1 40.56 205 PRO A O 1
ATOM 1570 N N . GLN A 1 206 ? -13.164 19.781 -24.766 1 39.94 206 GLN A N 1
ATOM 1571 C CA . GLN A 1 206 ? -12.008 18.906 -24.656 1 39.94 206 GLN A CA 1
ATOM 1572 C C . GLN A 1 206 ? -12.398 17.547 -24.062 1 39.94 206 GLN A C 1
ATOM 1574 O O . GLN A 1 206 ? -13.352 17.453 -23.281 1 39.94 206 GLN A O 1
ATOM 1579 N N . ILE A 1 207 ? -12.219 16.5 -24.891 1 39.81 207 ILE A N 1
ATOM 1580 C CA . ILE A 1 207 ? -12.453 15.156 -24.391 1 39.81 207 ILE A CA 1
ATOM 1581 C C . ILE A 1 207 ? -11.516 14.859 -23.234 1 39.81 207 ILE A C 1
ATOM 1583 O O . ILE A 1 207 ? -10.297 15.031 -23.344 1 39.81 207 ILE A O 1
ATOM 1587 N N . ILE A 1 208 ? -11.961 14.977 -22.062 1 41.97 208 ILE A N 1
ATOM 1588 C CA . ILE A 1 208 ? -11.211 14.594 -20.875 1 41.97 208 ILE A CA 1
ATOM 1589 C C . ILE A 1 208 ? -11.328 13.094 -20.641 1 41.97 208 ILE A C 1
ATOM 1591 O O . ILE A 1 208 ? -12.438 12.547 -20.578 1 41.97 208 ILE A O 1
ATOM 1595 N N . GLY A 1 209 ? -10.258 12.344 -20.703 1 46.88 209 GLY A N 1
ATOM 1596 C CA . GLY A 1 209 ? -10.117 10.953 -20.297 1 46.88 209 GLY A CA 1
ATOM 1597 C C . GLY A 1 209 ? -10.383 9.977 -21.422 1 46.88 209 GLY A C 1
ATOM 1598 O O . GLY A 1 209 ? -11.117 9 -21.25 1 46.88 209 GLY A O 1
ATOM 1599 N N . PRO A 1 210 ? -10.164 10.391 -22.703 1 43.5 210 PRO A N 1
ATOM 1600 C CA . PRO A 1 210 ? -10.422 9.414 -23.75 1 43.5 210 PRO A CA 1
ATOM 1601 C C . PRO A 1 210 ? -9.672 8.102 -23.547 1 43.5 210 PRO A C 1
ATOM 1603 O O . PRO A 1 210 ? -8.68 8.07 -22.812 1 43.5 210 PRO A O 1
ATOM 1606 N N . GLN A 1 211 ? -10.336 7.078 -23.984 1 51.16 211 GLN A N 1
ATOM 1607 C CA . GLN A 1 211 ? -9.625 5.805 -24.031 1 51.16 211 GLN A CA 1
ATOM 1608 C C . GLN A 1 211 ? -8.312 5.934 -24.812 1 51.16 211 GLN A C 1
ATOM 1610 O O . GLN A 1 211 ? -8.258 6.621 -25.828 1 51.16 211 GLN A O 1
ATOM 1615 N N . ILE A 1 212 ? -7.199 5.68 -24.156 1 54.22 212 ILE A N 1
ATOM 1616 C CA . ILE A 1 212 ? -5.895 5.832 -24.797 1 54.22 212 ILE A CA 1
ATOM 1617 C C . ILE A 1 212 ? -5.387 4.469 -25.25 1 54.22 212 ILE A C 1
ATOM 1619 O O . ILE A 1 212 ? -5.852 3.43 -24.766 1 54.22 212 ILE A O 1
ATOM 1623 N N . GLU A 1 213 ? -4.637 4.492 -26.391 1 57.5 213 GLU A N 1
ATOM 1624 C CA . GLU A 1 213 ? -3.922 3.295 -26.828 1 57.5 213 GLU A CA 1
ATOM 1625 C C . GLU A 1 213 ? -2.828 2.914 -25.844 1 57.5 213 GLU A C 1
ATOM 1627 O O . GLU A 1 213 ? -2.266 3.781 -25.172 1 57.5 213 GLU A O 1
ATOM 1632 N N . PRO A 1 214 ? -2.629 1.691 -25.734 1 60.38 214 PRO A N 1
ATOM 1633 C CA . PRO A 1 214 ? -1.606 1.201 -24.812 1 60.38 214 PRO A CA 1
ATOM 1634 C C . PRO A 1 214 ? -0.292 1.97 -24.922 1 60.38 214 PRO A C 1
ATOM 1636 O O . PRO A 1 214 ? 0.351 2.254 -23.906 1 60.38 214 PRO A O 1
ATOM 1639 N N . ALA A 1 215 ? 0.043 2.406 -26.141 1 65.06 215 ALA A N 1
ATOM 1640 C CA . ALA A 1 215 ? 1.317 3.086 -26.359 1 65.06 215 ALA A CA 1
ATOM 1641 C C . ALA A 1 215 ? 1.323 4.461 -25.688 1 65.06 215 ALA A C 1
ATOM 1643 O O . ALA A 1 215 ? 2.387 5.023 -25.422 1 65.06 215 ALA A O 1
ATOM 1644 N N . MET A 1 216 ? 0.147 4.891 -25.391 1 67 216 MET A N 1
ATOM 1645 C CA . MET A 1 216 ? 0.026 6.219 -24.797 1 67 216 MET A CA 1
ATOM 1646 C C . MET A 1 216 ? 0.057 6.145 -23.281 1 67 216 MET A C 1
ATOM 1648 O O . MET A 1 216 ? 0.189 7.168 -22.609 1 67 216 MET A O 1
ATOM 1652 N N . GLY A 1 217 ? 0.133 4.922 -22.75 1 74 217 GLY A N 1
ATOM 1653 C CA . GLY A 1 217 ? 0.064 4.699 -21.312 1 74 217 GLY A CA 1
ATOM 1654 C C . GLY A 1 217 ? 1.334 5.098 -20.578 1 74 217 GLY A C 1
ATOM 1655 O O . GLY A 1 217 ? 1.313 5.988 -19.734 1 74 217 GLY A O 1
ATOM 1656 N N . PRO A 1 218 ? 2.412 4.629 -21.125 1 78.31 218 PRO A N 1
ATOM 1657 C CA . PRO A 1 218 ? 3.666 4.855 -20.391 1 78.31 218 PRO A CA 1
ATOM 1658 C C . PRO A 1 218 ? 4.055 6.332 -20.328 1 78.31 218 PRO A C 1
ATOM 1660 O O . PRO A 1 218 ? 4.426 6.832 -19.266 1 78.31 218 PRO A O 1
ATOM 1663 N N . PRO A 1 219 ? 3.943 7.074 -21.422 1 79.56 219 PRO A N 1
ATOM 1664 C CA . PRO A 1 219 ? 4.258 8.5 -21.328 1 79.56 219 PRO A CA 1
ATOM 1665 C C . PRO A 1 219 ? 3.369 9.242 -20.328 1 79.56 219 PRO A C 1
ATOM 1667 O O . PRO A 1 219 ? 3.832 10.156 -19.641 1 79.56 219 PRO A O 1
ATOM 1670 N N . LEU A 1 220 ? 2.145 8.852 -20.25 1 80.75 220 LEU A N 1
ATOM 1671 C CA . LEU A 1 220 ? 1.224 9.484 -19.328 1 80.75 220 LEU A CA 1
ATOM 1672 C C . LEU A 1 220 ? 1.613 9.18 -17.875 1 80.75 220 LEU A C 1
ATOM 1674 O O . LEU A 1 220 ? 1.576 10.062 -17.016 1 80.75 220 LEU A O 1
ATOM 1678 N N . GLN A 1 221 ? 1.963 7.957 -17.641 1 86.19 221 GLN A N 1
ATOM 1679 C CA . GLN A 1 221 ? 2.4 7.57 -16.312 1 86.19 221 GLN A CA 1
ATOM 1680 C C . GLN A 1 221 ? 3.695 8.281 -15.922 1 86.19 221 GLN A C 1
ATOM 1682 O O . GLN A 1 221 ? 3.869 8.695 -14.773 1 86.19 221 GLN A O 1
ATOM 1687 N N . TYR A 1 222 ? 4.543 8.43 -16.891 1 88.25 222 TYR A N 1
ATOM 1688 C CA . TYR A 1 222 ? 5.809 9.102 -16.625 1 88.25 222 TYR A CA 1
ATOM 1689 C C . TYR A 1 222 ? 5.582 10.578 -16.328 1 88.25 222 TYR A C 1
ATOM 1691 O O . TYR A 1 222 ? 6.258 11.148 -15.461 1 88.25 222 TYR A O 1
ATOM 1699 N N . GLN A 1 223 ? 4.668 11.18 -16.984 1 86.88 223 GLN A N 1
ATOM 1700 C CA . GLN A 1 223 ? 4.32 12.562 -16.703 1 86.88 223 GLN A CA 1
ATOM 1701 C C . GLN A 1 223 ? 3.766 12.719 -15.289 1 86.88 223 GLN A C 1
ATOM 1703 O O . GLN A 1 223 ? 4.07 13.695 -14.594 1 86.88 223 GLN A O 1
ATOM 1708 N N . ARG A 1 224 ? 2.951 11.789 -14.938 1 87.69 224 ARG A N 1
ATOM 1709 C CA . ARG A 1 224 ? 2.416 11.797 -13.578 1 87.69 224 ARG A CA 1
ATOM 1710 C C . ARG A 1 224 ? 3.533 11.656 -12.547 1 87.69 224 ARG A C 1
ATOM 1712 O O . ARG A 1 224 ? 3.525 12.328 -11.516 1 87.69 224 ARG A O 1
ATOM 1719 N N . TYR A 1 225 ? 4.438 10.797 -12.914 1 90.94 225 TYR A N 1
ATOM 1720 C CA . TYR A 1 225 ? 5.605 10.609 -12.062 1 90.94 225 TYR A CA 1
ATOM 1721 C C . TYR A 1 225 ? 6.379 11.914 -11.898 1 90.94 225 TYR A C 1
ATOM 1723 O O . TYR A 1 225 ? 6.758 12.273 -10.781 1 90.94 225 TYR A O 1
ATOM 1731 N N . GLN A 1 226 ? 6.547 12.617 -12.906 1 91.12 226 GLN A N 1
ATOM 1732 C CA . GLN A 1 226 ? 7.27 13.883 -12.875 1 91.12 226 GLN A CA 1
ATOM 1733 C C . GLN A 1 226 ? 6.512 14.93 -12.062 1 91.12 226 GLN A C 1
ATOM 1735 O O . GLN A 1 226 ? 7.117 15.719 -11.336 1 91.12 226 GLN A O 1
ATOM 1740 N N . ALA A 1 227 ? 5.191 14.906 -12.195 1 91.5 227 ALA A N 1
ATOM 1741 C CA . ALA A 1 227 ? 4.367 15.836 -11.422 1 91.5 227 ALA A CA 1
ATOM 1742 C C . ALA A 1 227 ? 4.508 15.578 -9.922 1 91.5 227 ALA A C 1
ATOM 1744 O O . ALA A 1 227 ? 4.656 16.516 -9.133 1 91.5 227 ALA A O 1
ATOM 1745 N N . VAL A 1 228 ? 4.48 14.328 -9.562 1 94.88 228 VAL A N 1
ATOM 1746 C CA . VAL A 1 228 ? 4.598 13.953 -8.164 1 94.88 228 VAL A CA 1
ATOM 1747 C C . VAL A 1 228 ? 5.977 14.336 -7.637 1 94.88 228 VAL A C 1
ATOM 1749 O O . VAL A 1 228 ? 6.102 14.844 -6.516 1 94.88 228 VAL A O 1
ATOM 1752 N N . LYS A 1 229 ? 6.961 14.156 -8.438 1 93.38 229 LYS A N 1
ATOM 1753 C CA . LYS A 1 229 ? 8.32 14.539 -8.047 1 93.38 229 LYS A CA 1
ATOM 1754 C C . LYS A 1 229 ? 8.43 16.047 -7.84 1 93.38 229 LYS A C 1
ATOM 1756 O O . LYS A 1 229 ? 9.164 16.5 -6.961 1 93.38 229 LYS A O 1
ATOM 1761 N N . GLY A 1 230 ? 7.703 16.75 -8.586 1 95 230 GLY A N 1
ATOM 1762 C CA . GLY A 1 230 ? 7.723 18.203 -8.531 1 95 230 GLY A CA 1
ATOM 1763 C C . GLY A 1 230 ? 7.086 18.766 -7.273 1 95 230 GLY A C 1
ATOM 1764 O O . GLY A 1 230 ? 7.297 19.922 -6.926 1 95 230 GLY A O 1
ATOM 1765 N N . VAL A 1 231 ? 6.355 17.969 -6.566 1 98.06 231 VAL A N 1
ATOM 1766 C CA . VAL A 1 231 ? 5.66 18.391 -5.355 1 98.06 231 VAL A CA 1
ATOM 1767 C C . VAL A 1 231 ? 6.672 18.891 -4.332 1 98.06 231 VAL A C 1
ATOM 1769 O O . VAL A 1 231 ? 6.395 19.859 -3.604 1 98.06 231 VAL A O 1
ATOM 1772 N N . HIS A 1 232 ? 7.867 18.328 -4.27 1 97.94 232 HIS A N 1
ATOM 1773 C CA . HIS A 1 232 ? 8.859 18.672 -3.256 1 97.94 232 HIS A CA 1
ATOM 1774 C C . HIS A 1 232 ? 9.227 20.141 -3.33 1 97.94 232 HIS A C 1
ATOM 1776 O O . HIS A 1 232 ? 9.156 20.859 -2.326 1 97.94 232 HIS A O 1
ATOM 1782 N N . LYS A 1 233 ? 9.523 20.594 -4.461 1 98.06 233 LYS A N 1
ATOM 1783 C CA . LYS A 1 233 ? 9.93 21.984 -4.633 1 98.06 233 LYS A CA 1
ATOM 1784 C C . LYS A 1 233 ? 8.797 22.938 -4.254 1 98.06 233 LYS A C 1
ATOM 1786 O O . LYS A 1 233 ? 9.008 23.906 -3.525 1 98.06 233 LYS A O 1
ATOM 1791 N N . VAL A 1 234 ? 7.609 22.641 -4.723 1 98.38 234 VAL A N 1
ATOM 1792 C CA . VAL A 1 234 ? 6.457 23.5 -4.48 1 98.38 234 VAL A CA 1
ATOM 1793 C C . VAL A 1 234 ? 6.113 23.5 -2.992 1 98.38 234 VAL A C 1
ATOM 1795 O O . VAL A 1 234 ? 5.73 24.531 -2.432 1 98.38 234 VAL A O 1
ATOM 1798 N N . LEU A 1 235 ? 6.211 22.344 -2.387 1 98.69 235 LEU A N 1
ATOM 1799 C CA . LEU A 1 235 ? 5.949 22.203 -0.958 1 98.69 235 LEU A CA 1
ATOM 1800 C C . LEU A 1 235 ? 6.926 23.062 -0.147 1 98.69 235 LEU A C 1
ATOM 1802 O O . LEU A 1 235 ? 6.527 23.719 0.814 1 98.69 235 LEU A O 1
ATOM 1806 N N . GLU A 1 236 ? 8.188 23.031 -0.474 1 98.69 236 GLU A N 1
ATOM 1807 C CA . GLU A 1 236 ? 9.195 23.844 0.194 1 98.69 236 GLU A CA 1
ATOM 1808 C C . GLU A 1 236 ? 8.891 25.344 0.046 1 98.69 236 GLU A C 1
ATOM 1810 O O . GLU A 1 236 ? 8.938 26.094 1.023 1 98.69 236 GLU A O 1
ATOM 1815 N N . GLU A 1 237 ? 8.539 25.75 -1.131 1 98.62 237 GLU A N 1
ATOM 1816 C CA . GLU A 1 237 ? 8.18 27.141 -1.388 1 98.62 237 GLU A CA 1
ATOM 1817 C C . GLU A 1 237 ? 6.945 27.547 -0.592 1 98.62 237 GLU A C 1
ATOM 1819 O O . GLU A 1 237 ? 6.898 28.641 -0.022 1 98.62 237 GLU A O 1
ATOM 1824 N N . ALA A 1 238 ? 5.973 26.672 -0.561 1 98.62 238 ALA A N 1
ATOM 1825 C CA . ALA A 1 238 ? 4.734 26.953 0.158 1 98.62 238 ALA A CA 1
ATOM 1826 C C . ALA A 1 238 ? 4.992 27.109 1.654 1 98.62 238 ALA A C 1
ATOM 1828 O O . ALA A 1 238 ? 4.434 28 2.295 1 98.62 238 ALA A O 1
ATOM 1829 N N . CYS A 1 239 ? 5.77 26.203 2.213 1 98.62 239 CYS A N 1
ATOM 1830 C CA . CYS A 1 239 ? 6.078 26.281 3.637 1 98.62 239 CYS A CA 1
ATOM 1831 C C . CYS A 1 239 ? 6.855 27.547 3.965 1 98.62 239 CYS A C 1
ATOM 1833 O O . CYS A 1 239 ? 6.641 28.156 5.012 1 98.62 239 CYS A O 1
ATOM 1835 N N . ASP A 1 240 ? 7.766 27.938 3.086 1 98.56 240 ASP A N 1
ATOM 1836 C CA . ASP A 1 240 ? 8.508 29.172 3.275 1 98.56 240 ASP A CA 1
ATOM 1837 C C . ASP A 1 240 ? 7.578 30.391 3.266 1 98.56 240 ASP A C 1
ATOM 1839 O O . ASP A 1 240 ? 7.68 31.266 4.125 1 98.56 240 ASP A O 1
ATOM 1843 N N . GLU A 1 241 ? 6.758 30.453 2.312 1 98.44 241 GLU A N 1
ATOM 1844 C CA . GLU A 1 241 ? 5.809 31.562 2.221 1 98.44 241 GLU A CA 1
ATOM 1845 C C . GLU A 1 241 ? 4.855 31.562 3.41 1 98.44 241 GLU A C 1
ATOM 1847 O O . GLU A 1 241 ? 4.496 32.625 3.912 1 98.44 241 GLU A O 1
ATOM 1852 N N . PHE A 1 242 ? 4.426 30.375 3.773 1 98.62 242 PHE A N 1
ATOM 1853 C CA . PHE A 1 242 ? 3.559 30.266 4.941 1 98.62 242 PHE A CA 1
ATOM 1854 C C . PHE A 1 242 ? 4.223 30.875 6.168 1 98.62 242 PHE A C 1
ATOM 1856 O O . PHE A 1 242 ? 3.588 31.625 6.914 1 98.62 242 PHE A O 1
ATOM 1863 N N . ALA A 1 243 ? 5.449 30.516 6.359 1 98.31 243 ALA A N 1
ATOM 1864 C CA . ALA A 1 243 ? 6.207 31.062 7.484 1 98.31 243 ALA A CA 1
ATOM 1865 C C . ALA A 1 243 ? 6.297 32.594 7.41 1 98.31 243 ALA A C 1
ATOM 1867 O O . ALA A 1 243 ? 6.18 33.281 8.43 1 98.31 243 ALA A O 1
ATOM 1868 N N . ARG A 1 244 ? 6.48 33.094 6.305 1 98 244 ARG A N 1
ATOM 1869 C CA . ARG A 1 244 ? 6.613 34.531 6.102 1 98 244 ARG A CA 1
ATOM 1870 C C . ARG A 1 244 ? 5.305 35.25 6.414 1 98 244 ARG A C 1
ATOM 1872 O O . ARG A 1 244 ? 5.309 36.312 7.07 1 98 244 ARG A O 1
ATOM 1879 N N . ILE A 1 245 ? 4.234 34.688 6.031 1 97.81 245 ILE A N 1
ATOM 1880 C CA . ILE A 1 245 ? 2.945 35.375 6.082 1 97.81 245 ILE A CA 1
ATOM 1881 C C . ILE A 1 245 ? 2.309 35.156 7.453 1 97.81 245 ILE A C 1
ATOM 1883 O O . ILE A 1 245 ? 1.732 36.094 8.023 1 97.81 245 ILE A O 1
ATOM 1887 N N . PHE A 1 246 ? 2.428 33.938 7.969 1 97.31 246 PHE A N 1
ATOM 1888 C CA . PHE A 1 246 ? 1.664 33.562 9.156 1 97.31 246 PHE A CA 1
ATOM 1889 C C . PHE A 1 246 ? 2.564 33.531 10.391 1 97.31 246 PHE A C 1
ATOM 1891 O O . PHE A 1 246 ? 2.076 33.531 11.523 1 97.31 246 PHE A O 1
ATOM 1898 N N . GLY A 1 247 ? 3.9 33.406 10.203 1 96.19 247 GLY A N 1
ATOM 1899 C CA . GLY A 1 247 ? 4.852 33.406 11.305 1 96.19 247 GLY A CA 1
ATOM 1900 C C . GLY A 1 247 ? 5.066 32.031 11.891 1 96.19 247 GLY A C 1
ATOM 1901 O O . GLY A 1 247 ? 5.812 31.859 12.859 1 96.19 247 GLY A O 1
ATOM 1902 N N . ARG A 1 248 ? 4.406 31.062 11.43 1 96.25 248 ARG A N 1
ATOM 1903 C CA . ARG A 1 248 ? 4.582 29.688 11.859 1 96.25 248 ARG A CA 1
ATOM 1904 C C . ARG A 1 248 ? 5.402 28.891 10.844 1 96.25 248 ARG A C 1
ATOM 1906 O O . ARG A 1 248 ? 4.992 28.75 9.688 1 96.25 248 ARG A O 1
ATOM 1913 N N . LYS A 1 249 ? 6.492 28.359 11.297 1 96.69 249 LYS A N 1
ATOM 1914 C CA . LYS A 1 249 ? 7.418 27.672 10.406 1 96.69 249 LYS A CA 1
ATOM 1915 C C . LYS A 1 249 ? 7.234 26.156 10.492 1 96.69 249 LYS A C 1
ATOM 1917 O O . LYS A 1 249 ? 7.219 25.594 11.586 1 96.69 249 LYS A O 1
ATOM 1922 N N . TYR A 1 250 ? 7.035 25.531 9.359 1 97.69 250 TYR A N 1
ATOM 1923 C CA . TYR A 1 250 ? 6.949 24.078 9.242 1 97.69 250 TYR A CA 1
ATOM 1924 C C . TYR A 1 250 ? 8.055 23.531 8.344 1 97.69 250 TYR A C 1
ATOM 1926 O O . TYR A 1 250 ? 8.312 24.078 7.27 1 97.69 250 TYR A O 1
ATOM 1934 N N . ASP A 1 251 ? 8.797 22.578 8.836 1 98.06 251 ASP A N 1
ATOM 1935 C CA . ASP A 1 251 ? 9.578 21.766 7.902 1 98.06 251 ASP A CA 1
ATOM 1936 C C . ASP A 1 251 ? 8.672 20.969 6.973 1 98.06 251 ASP A C 1
ATOM 1938 O O . ASP A 1 251 ? 7.742 20.297 7.43 1 98.06 251 ASP A O 1
ATOM 1942 N N . PRO A 1 252 ? 8.93 21.047 5.703 1 98 252 PRO A N 1
ATOM 1943 C CA . PRO A 1 252 ? 8.031 20.375 4.762 1 98 252 PRO A CA 1
ATOM 1944 C C . PRO A 1 252 ? 8.031 18.859 4.93 1 98 252 PRO A C 1
ATOM 1946 O O . PRO A 1 252 ? 7.062 18.188 4.559 1 98 252 PRO A O 1
ATOM 1949 N N . TYR A 1 253 ? 9.086 18.359 5.551 1 98.31 253 TYR A N 1
ATOM 1950 C CA . TYR A 1 253 ? 9.258 16.922 5.469 1 98.31 253 TYR A CA 1
ATOM 1951 C C . TYR A 1 253 ? 9.273 16.281 6.855 1 98.31 253 TYR A C 1
ATOM 1953 O O . TYR A 1 253 ? 8.539 15.328 7.117 1 98.31 253 TYR A O 1
ATOM 1961 N N . LEU A 1 254 ? 10.117 16.797 7.75 1 98.12 254 LEU A N 1
ATOM 1962 C CA . LEU A 1 254 ? 10.383 16.188 9.047 1 98.12 254 LEU A CA 1
ATOM 1963 C C . LEU A 1 254 ? 10.352 17.219 10.156 1 98.12 254 LEU A C 1
ATOM 1965 O O . LEU A 1 254 ? 11.047 18.234 10.086 1 98.12 254 LEU A O 1
ATOM 1969 N N . ASP A 1 255 ? 9.516 16.984 11.109 1 98.19 255 ASP A N 1
ATOM 1970 C CA . ASP A 1 255 ? 9.57 17.734 12.359 1 98.19 255 ASP A CA 1
ATOM 1971 C C . ASP A 1 255 ? 10.516 17.078 13.359 1 98.19 255 ASP A C 1
ATOM 1973 O O . ASP A 1 255 ? 10.148 16.109 14.031 1 98.19 255 ASP A O 1
ATOM 1977 N N . GLU A 1 256 ? 11.727 17.594 13.484 1 98.5 256 GLU A N 1
ATOM 1978 C CA . GLU A 1 256 ? 12.758 17.031 14.352 1 98.5 256 GLU A CA 1
ATOM 1979 C C . GLU A 1 256 ? 12.75 17.703 15.719 1 98.5 256 GLU A C 1
ATOM 1981 O O . GLU A 1 256 ? 12.625 18.922 15.828 1 98.5 256 GLU A O 1
ATOM 1986 N N . TYR A 1 257 ? 12.797 16.891 16.75 1 98.56 257 TYR A N 1
ATOM 1987 C CA . TYR A 1 257 ? 12.766 17.344 18.141 1 98.56 257 TYR A CA 1
ATOM 1988 C C . TYR A 1 257 ? 13.906 16.719 18.938 1 98.56 257 TYR A C 1
ATOM 1990 O O . TYR A 1 257 ? 13.953 15.5 19.109 1 98.56 257 TYR A O 1
ATOM 1998 N N . LEU A 1 258 ? 14.898 17.516 19.422 1 98.5 258 LEU A N 1
ATOM 1999 C CA . LEU A 1 258 ? 16.031 17.109 20.234 1 98.5 258 LEU A CA 1
ATOM 2000 C C . LEU A 1 258 ? 16.906 16.109 19.484 1 98.5 258 LEU A C 1
ATOM 2002 O O . LEU A 1 258 ? 17.328 15.102 20.062 1 98.5 258 LEU A O 1
ATOM 2006 N N . THR A 1 259 ? 17.156 16.375 18.156 1 98.38 259 THR A N 1
ATOM 2007 C CA . THR A 1 259 ? 17.859 15.391 17.344 1 98.38 259 THR A CA 1
ATOM 2008 C C . THR A 1 259 ? 19.312 15.812 17.125 1 98.38 259 THR A C 1
ATOM 2010 O O . THR A 1 259 ? 20.125 15.016 16.656 1 98.38 259 THR A O 1
ATOM 2013 N N . ASP A 1 260 ? 19.703 17 17.484 1 97.06 260 ASP A N 1
ATOM 2014 C CA . ASP A 1 260 ? 21 17.562 17.156 1 97.06 260 ASP A CA 1
ATOM 2015 C C . ASP A 1 260 ? 22.125 16.656 17.641 1 97.06 260 ASP A C 1
ATOM 2017 O O . ASP A 1 260 ? 23.094 16.391 16.906 1 97.06 260 ASP A O 1
ATOM 2021 N N . ASP A 1 261 ? 22.016 16.125 18.844 1 97.62 261 ASP A N 1
ATOM 2022 C CA . ASP A 1 261 ? 23.062 15.281 19.391 1 97.62 261 ASP A CA 1
ATOM 2023 C C . ASP A 1 261 ? 22.516 13.914 19.797 1 97.62 261 ASP A C 1
ATOM 2025 O O . ASP A 1 261 ? 23.141 13.195 20.594 1 97.62 261 ASP A O 1
ATOM 2029 N N . ALA A 1 262 ? 21.328 13.633 19.281 1 98.62 262 ALA A N 1
ATOM 2030 C CA . ALA A 1 262 ? 20.703 12.359 19.641 1 98.62 262 ALA A CA 1
ATOM 2031 C C . ALA A 1 262 ? 21.438 11.188 19 1 98.62 262 ALA A C 1
ATOM 2033 O O . ALA A 1 262 ? 21.953 11.297 17.891 1 98.62 262 ALA A O 1
ATOM 2034 N N . GLU A 1 263 ? 21.5 10.102 19.703 1 98.5 263 GLU A N 1
ATOM 2035 C CA . GLU A 1 263 ? 22.047 8.859 19.172 1 98.5 263 GLU A CA 1
ATOM 2036 C C . GLU A 1 263 ? 20.938 7.953 18.625 1 98.5 263 GLU A C 1
ATOM 2038 O O . GLU A 1 263 ? 21.141 7.223 17.656 1 98.5 263 GLU A O 1
ATOM 2043 N N . VAL A 1 264 ? 19.859 7.992 19.328 1 98.75 264 VAL A N 1
ATOM 2044 C CA . VAL A 1 264 ? 18.703 7.191 18.922 1 98.75 264 VAL A CA 1
ATOM 2045 C C . VAL A 1 264 ? 17.469 8.078 18.797 1 98.75 264 VAL A C 1
ATOM 2047 O O . VAL A 1 264 ? 17.344 9.062 19.531 1 98.75 264 VAL A O 1
ATOM 2050 N N . ILE A 1 265 ? 16.625 7.727 17.891 1 98.94 265 ILE A N 1
ATOM 2051 C CA . ILE A 1 265 ? 15.398 8.508 17.75 1 98.94 265 ILE A CA 1
ATOM 2052 C C . ILE A 1 265 ? 14.211 7.582 17.5 1 98.94 265 ILE A C 1
ATOM 2054 O O . ILE A 1 265 ? 14.391 6.426 17.109 1 98.94 265 ILE A O 1
ATOM 2058 N N . ILE A 1 266 ? 13.055 8.055 17.812 1 98.94 266 ILE A N 1
ATOM 2059 C CA . ILE A 1 266 ? 11.812 7.453 17.344 1 98.94 266 ILE A CA 1
ATOM 2060 C C . ILE A 1 266 ? 11.289 8.227 16.141 1 98.94 266 ILE A C 1
ATOM 2062 O O . ILE A 1 266 ? 11.234 9.453 16.141 1 98.94 266 ILE A O 1
ATOM 2066 N N . PHE A 1 267 ? 11.039 7.516 15.094 1 98.88 267 PHE A N 1
ATOM 2067 C CA . PHE A 1 267 ? 10.477 8.023 13.852 1 98.88 267 PHE A CA 1
ATOM 2068 C C . PHE A 1 267 ? 9.016 7.605 13.703 1 98.88 267 PHE A C 1
ATOM 2070 O O . PHE A 1 267 ? 8.672 6.453 13.961 1 98.88 267 PHE A O 1
ATOM 2077 N N . GLY A 1 268 ? 8.156 8.477 13.32 1 98.69 268 GLY A N 1
ATOM 2078 C CA . GLY A 1 268 ? 6.746 8.188 13.109 1 98.69 268 GLY A CA 1
ATOM 2079 C C . GLY A 1 268 ? 5.965 9.367 12.57 1 98.69 268 GLY A C 1
ATOM 2080 O O . GLY A 1 268 ? 6.543 10.281 11.977 1 98.69 268 GLY A O 1
ATOM 2081 N N . GLN A 1 269 ? 4.672 9.289 12.617 1 98.25 269 GLN A N 1
ATOM 2082 C CA . GLN A 1 269 ? 3.807 10.375 12.156 1 98.25 269 GLN A CA 1
ATOM 2083 C C . GLN A 1 269 ? 2.543 10.469 13.008 1 98.25 269 GLN A C 1
ATOM 2085 O O . GLN A 1 269 ? 2.227 9.539 13.766 1 98.25 269 GLN A O 1
ATOM 2090 N N . GLY A 1 270 ? 1.925 11.625 12.969 1 96.94 270 GLY A N 1
ATOM 2091 C CA . GLY A 1 270 ? 0.626 11.789 13.602 1 96.94 270 GLY A CA 1
ATOM 2092 C C . GLY A 1 270 ? 0.721 12.195 15.062 1 96.94 270 GLY A C 1
ATOM 2093 O O . GLY A 1 270 ? 1.756 12.695 15.508 1 96.94 270 GLY A O 1
ATOM 2094 N N . ALA A 1 271 ? -0.313 12.023 15.773 1 96.12 271 ALA A N 1
ATOM 2095 C CA . ALA A 1 271 ? -0.533 12.617 17.094 1 96.12 271 ALA A CA 1
ATOM 2096 C C . ALA A 1 271 ? 0.318 11.922 18.141 1 96.12 271 ALA A C 1
ATOM 2098 O O . ALA A 1 271 ? 0.765 12.555 19.109 1 96.12 271 ALA A O 1
ATOM 2099 N N . HIS A 1 272 ? 0.571 10.617 18.031 1 97 272 HIS A N 1
ATOM 2100 C CA . HIS A 1 272 ? 1.316 9.867 19.031 1 97 272 HIS A CA 1
ATOM 2101 C C . HIS A 1 272 ? 2.744 10.383 19.172 1 97 272 HIS A C 1
ATOM 2103 O O . HIS A 1 272 ? 3.398 10.164 20.188 1 97 272 HIS A O 1
ATOM 2109 N N . MET A 1 273 ? 3.174 11.086 18.156 1 98 273 MET A N 1
ATOM 2110 C CA . MET A 1 273 ? 4.543 11.586 18.172 1 98 273 MET A CA 1
ATOM 2111 C C . MET A 1 273 ? 4.684 12.734 19.172 1 98 273 MET A C 1
ATOM 2113 O O . MET A 1 273 ? 5.793 13.047 19.609 1 98 273 MET A O 1
ATOM 2117 N N . GLU A 1 274 ? 3.541 13.406 19.5 1 96.62 274 GLU A N 1
ATOM 2118 C CA . GLU A 1 274 ? 3.588 14.406 20.562 1 96.62 274 GLU A CA 1
ATOM 2119 C C . GLU A 1 274 ? 3.932 13.773 21.906 1 96.62 274 GLU A C 1
ATOM 2121 O O . GLU A 1 274 ? 4.66 14.359 22.703 1 96.62 274 GLU A O 1
ATOM 2126 N N . THR A 1 275 ? 3.375 12.578 22.109 1 97.44 275 THR A N 1
ATOM 2127 C CA . THR A 1 275 ? 3.711 11.836 23.312 1 97.44 275 THR A CA 1
ATOM 2128 C C . THR A 1 275 ? 5.172 11.398 23.297 1 97.44 275 THR A C 1
ATOM 2130 O O . THR A 1 275 ? 5.852 11.43 24.328 1 97.44 275 THR A O 1
ATOM 2133 N N . ALA A 1 276 ? 5.641 10.961 22.156 1 98.62 276 ALA A N 1
ATOM 2134 C CA . ALA A 1 276 ? 7.047 10.586 22 1 98.62 276 ALA A CA 1
ATOM 2135 C C . ALA A 1 276 ? 7.965 11.75 22.359 1 98.62 276 ALA A C 1
ATOM 2137 O O . ALA A 1 276 ? 8.992 11.562 23.016 1 98.62 276 ALA A O 1
ATOM 2138 N N . LYS A 1 277 ? 7.605 12.969 21.953 1 98.56 277 LYS A N 1
ATOM 2139 C CA . LYS A 1 277 ? 8.391 14.164 22.25 1 98.56 277 LYS A CA 1
ATOM 2140 C C . LYS A 1 277 ? 8.453 14.414 23.75 1 98.56 277 LYS A C 1
ATOM 2142 O O . LYS A 1 277 ? 9.516 14.742 24.297 1 98.56 277 LYS A O 1
ATOM 2147 N N . ALA A 1 278 ? 7.309 14.25 24.359 1 98.31 278 ALA A N 1
ATOM 2148 C CA . ALA A 1 278 ? 7.258 14.453 25.797 1 98.31 278 ALA A CA 1
ATOM 2149 C C . ALA A 1 278 ? 8.188 13.477 26.531 1 98.31 278 ALA A C 1
ATOM 2151 O O . ALA A 1 278 ? 8.906 13.867 27.453 1 98.31 278 ALA A O 1
ATOM 2152 N N . VAL A 1 279 ? 8.164 12.227 26.094 1 98.69 279 VAL A N 1
ATOM 2153 C CA . VAL A 1 279 ? 9.008 11.203 26.703 1 98.69 279 VAL A CA 1
ATOM 2154 C C . VAL A 1 279 ? 10.477 11.5 26.422 1 98.69 279 VAL A C 1
ATOM 2156 O O . VAL A 1 279 ? 11.328 11.375 27.297 1 98.69 279 VAL A O 1
ATOM 2159 N N . ALA A 1 280 ? 10.766 11.875 25.203 1 98.81 280 ALA A N 1
ATOM 2160 C CA . ALA A 1 280 ? 12.133 12.242 24.844 1 98.81 280 ALA A CA 1
ATOM 2161 C C . ALA A 1 280 ? 12.641 13.391 25.719 1 98.81 280 ALA A C 1
ATOM 2163 O O . ALA A 1 280 ? 13.789 13.367 26.172 1 98.81 280 ALA A O 1
ATOM 2164 N N . ARG A 1 281 ? 11.773 14.383 25.938 1 98.56 281 ARG A N 1
ATOM 2165 C CA . ARG A 1 281 ? 12.148 15.523 26.781 1 98.56 281 ARG A CA 1
ATOM 2166 C C . ARG A 1 281 ? 12.516 15.062 28.188 1 98.56 281 ARG A C 1
ATOM 2168 O O . ARG A 1 281 ? 13.523 15.508 28.75 1 98.56 281 ARG A O 1
ATOM 2175 N N . ARG A 1 282 ? 11.719 14.172 28.719 1 98.44 282 ARG A N 1
ATOM 2176 C CA . ARG A 1 282 ? 11.977 13.656 30.062 1 98.44 282 ARG A CA 1
ATOM 2177 C C . ARG A 1 282 ? 13.297 12.891 30.109 1 98.44 282 ARG A C 1
ATOM 2179 O O . ARG A 1 282 ? 14.086 13.055 31.047 1 98.44 282 ARG A O 1
ATOM 2186 N N . LEU A 1 283 ? 13.484 12.117 29.125 1 98.56 283 LEU A N 1
ATOM 2187 C CA . LEU A 1 283 ? 14.711 11.32 29.062 1 98.56 283 LEU A CA 1
ATOM 2188 C C . LEU A 1 283 ? 15.93 12.211 28.891 1 98.56 283 LEU A C 1
ATOM 2190 O O . LEU A 1 283 ? 17 11.938 29.438 1 98.56 283 LEU A O 1
ATOM 2194 N N . ARG A 1 284 ? 15.797 13.266 28.109 1 98.31 284 ARG A N 1
ATOM 2195 C CA . ARG A 1 284 ? 16.891 14.211 27.922 1 98.31 284 ARG A CA 1
ATOM 2196 C C . ARG A 1 284 ? 17.266 14.891 29.234 1 98.31 284 ARG A C 1
ATOM 2198 O O . ARG A 1 284 ? 18.453 15.156 29.484 1 98.31 284 ARG A O 1
ATOM 2205 N N . ASN A 1 285 ? 16.266 15.227 29.969 1 97.94 285 ASN A N 1
ATOM 2206 C CA . ASN A 1 285 ? 16.5 15.82 31.281 1 97.94 285 ASN A CA 1
ATOM 2207 C C . ASN A 1 285 ? 17.297 14.875 32.188 1 97.94 285 ASN A C 1
ATOM 2209 O O . ASN A 1 285 ? 17.953 15.32 33.125 1 97.94 285 ASN A O 1
ATOM 2213 N N . LEU A 1 286 ? 17.219 13.602 31.891 1 97.69 286 LEU A N 1
ATOM 2214 C CA . LEU A 1 286 ? 17.953 12.602 32.656 1 97.69 286 LEU A CA 1
ATOM 2215 C C . LEU A 1 286 ? 19.312 12.328 32 1 97.69 286 LEU A C 1
ATOM 2217 O O . LEU A 1 286 ? 20.031 11.422 32.438 1 97.69 286 LEU A O 1
ATOM 2221 N N . GLY A 1 287 ? 19.594 13.016 30.875 1 97.38 287 GLY A N 1
ATOM 2222 C CA . GLY A 1 287 ? 20.922 12.945 30.281 1 97.38 287 GLY A CA 1
ATOM 2223 C C . GLY A 1 287 ? 20.984 11.992 29.094 1 97.38 287 GLY A C 1
ATOM 2224 O O . GLY A 1 287 ? 22.078 11.734 28.562 1 97.38 287 GLY A O 1
ATOM 2225 N N . GLU A 1 288 ? 19.891 11.5 28.703 1 98.12 288 GLU A N 1
ATOM 2226 C CA . GLU A 1 288 ? 19.875 10.531 27.594 1 98.12 288 GLU A CA 1
ATOM 2227 C C . GLU A 1 288 ? 19.891 11.234 26.25 1 98.12 288 GLU A C 1
ATOM 2229 O O . GLU A 1 288 ? 19.25 12.273 26.078 1 98.12 288 GLU A O 1
ATOM 2234 N N . LYS A 1 289 ? 20.609 10.734 25.297 1 98.38 289 LYS A N 1
ATOM 2235 C CA . LYS A 1 289 ? 20.734 11.312 23.953 1 98.38 289 LYS A CA 1
ATOM 2236 C C . LYS A 1 289 ? 19.688 10.758 23 1 98.38 289 LYS A C 1
ATOM 2238 O O . LYS A 1 289 ? 20.031 10.062 22.031 1 98.38 289 LYS A O 1
ATOM 2243 N N . VAL A 1 290 ? 18.531 11.078 23.25 1 98.81 290 VAL A N 1
ATOM 2244 C CA . VAL A 1 290 ? 17.406 10.578 22.453 1 98.81 290 VAL A CA 1
ATOM 2245 C C . VAL A 1 290 ? 16.672 11.742 21.797 1 98.81 290 VAL A C 1
ATOM 2247 O O . VAL A 1 290 ? 16.844 12.898 22.203 1 98.81 290 VAL A O 1
ATOM 2250 N N . GLY A 1 291 ? 15.992 11.508 20.734 1 98.88 291 GLY A N 1
ATOM 2251 C CA . GLY A 1 291 ? 15.188 12.508 20.031 1 98.88 291 GLY A CA 1
ATOM 2252 C C . GLY A 1 291 ? 14 11.906 19.297 1 98.88 291 GLY A C 1
ATOM 2253 O O . GLY A 1 291 ? 13.688 10.727 19.484 1 98.88 291 GLY A O 1
ATOM 2254 N N . VAL A 1 292 ? 13.289 12.742 18.641 1 98.94 292 VAL A N 1
ATOM 2255 C CA . VAL A 1 292 ? 12.102 12.344 17.875 1 98.94 292 VAL A CA 1
ATOM 2256 C C . VAL A 1 292 ? 12.117 13.016 16.516 1 98.94 292 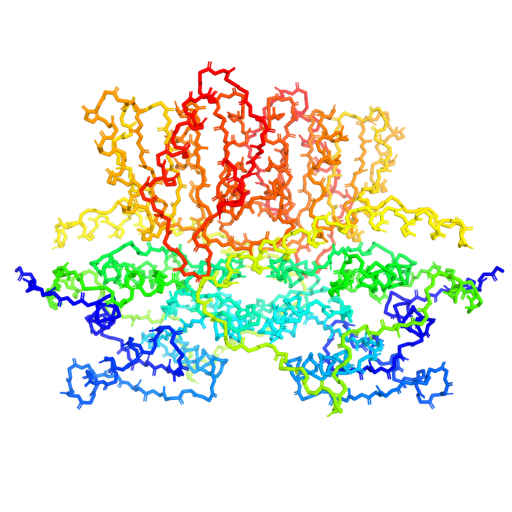VAL A C 1
ATOM 2258 O O . VAL A 1 292 ? 12.492 14.18 16.391 1 98.94 292 VAL A O 1
ATOM 2261 N N . ALA A 1 293 ? 11.844 12.289 15.469 1 98.88 293 ALA A N 1
ATOM 2262 C CA . ALA A 1 293 ? 11.625 12.812 14.125 1 98.88 293 ALA A CA 1
ATOM 2263 C C . ALA A 1 293 ? 10.234 12.445 13.609 1 98.88 293 ALA A C 1
ATOM 2265 O O . ALA A 1 293 ? 9.938 11.266 13.391 1 98.88 293 ALA A O 1
ATOM 2266 N N . ARG A 1 294 ? 9.383 13.383 13.445 1 98.81 294 ARG A N 1
ATOM 2267 C CA . ARG A 1 294 ? 8.016 13.148 12.984 1 98.81 294 ARG A CA 1
ATOM 2268 C C . ARG A 1 294 ? 7.883 13.461 11.5 1 98.81 294 ARG A C 1
ATOM 2270 O O . ARG A 1 294 ? 8.211 14.57 11.062 1 98.81 294 ARG A O 1
ATOM 2277 N N . LEU A 1 295 ? 7.426 12.492 10.75 1 98.75 295 LEU A N 1
ATOM 2278 C CA . LEU A 1 295 ? 7.16 12.664 9.328 1 98.75 295 LEU A CA 1
ATOM 2279 C C . LEU A 1 295 ? 5.949 13.562 9.109 1 98.75 295 LEU A C 1
ATOM 2281 O O . LEU A 1 295 ? 4.887 13.336 9.695 1 98.75 295 LEU A O 1
ATOM 2285 N N . ARG A 1 296 ? 6.098 14.57 8.289 1 98.19 296 ARG A N 1
ATOM 2286 C CA . ARG A 1 296 ? 4.984 15.477 8.016 1 98.19 296 ARG A CA 1
ATOM 2287 C C . ARG A 1 296 ? 4.352 15.164 6.66 1 98.19 296 ARG A C 1
ATOM 2289 O O . ARG A 1 296 ? 3.127 15.188 6.523 1 98.19 296 ARG A O 1
ATOM 2296 N N . THR A 1 297 ? 5.191 14.984 5.633 1 97.69 297 THR A N 1
ATOM 2297 C CA . THR A 1 297 ? 4.746 14.617 4.293 1 97.69 297 THR A CA 1
ATOM 2298 C C . THR A 1 297 ? 5.047 13.156 4 1 97.69 297 THR A C 1
ATOM 2300 O O . THR A 1 297 ? 6.211 12.758 3.904 1 97.69 297 THR A O 1
ATOM 2303 N N . PHE A 1 298 ? 4.094 12.336 3.812 1 98.56 298 PHE A N 1
ATOM 2304 C CA . PHE A 1 298 ? 4.23 10.906 3.574 1 98.56 298 PHE A CA 1
ATOM 2305 C C . PHE A 1 298 ? 4.336 10.609 2.082 1 98.56 298 PHE A C 1
ATOM 2307 O O . PHE A 1 298 ? 5.129 9.766 1.664 1 98.56 298 PHE A O 1
ATOM 2314 N N . ARG A 1 299 ? 3.527 11.25 1.294 1 98.5 299 ARG A N 1
ATOM 2315 C CA . ARG A 1 299 ? 3.582 11.172 -0.162 1 98.5 299 ARG A CA 1
ATOM 2316 C C . ARG A 1 299 ? 3.625 12.562 -0.785 1 98.5 299 ARG A C 1
ATOM 2318 O O . ARG A 1 299 ? 2.801 13.414 -0.458 1 98.5 299 ARG A O 1
ATOM 2325 N N . PRO A 1 300 ? 4.59 12.812 -1.597 1 98.19 300 PRO A N 1
ATOM 2326 C CA . PRO A 1 300 ? 5.703 11.93 -1.957 1 98.19 300 PRO A CA 1
ATOM 2327 C C . PRO A 1 300 ? 6.699 11.734 -0.815 1 98.19 300 PRO A C 1
ATOM 2329 O O . PRO A 1 300 ? 7.059 12.703 -0.137 1 98.19 300 PRO A O 1
ATOM 2332 N N . PHE A 1 301 ? 7.121 10.469 -0.648 1 98.5 301 PHE A N 1
ATOM 2333 C CA . PHE A 1 301 ? 8.039 10.148 0.437 1 98.5 301 PHE A CA 1
ATOM 2334 C C . PHE A 1 301 ? 9.359 10.891 0.259 1 98.5 301 PHE A C 1
ATOM 2336 O O . PHE A 1 301 ? 9.938 10.883 -0.831 1 98.5 301 PHE A O 1
ATOM 2343 N N . PRO A 1 302 ? 9.828 11.578 1.248 1 98.25 302 PRO A N 1
ATOM 2344 C CA . PRO A 1 302 ? 11.039 12.391 1.124 1 98.25 302 PRO A CA 1
ATOM 2345 C C . PRO A 1 302 ? 12.32 11.57 1.269 1 98.25 302 PRO A C 1
ATOM 2347 O O . PRO A 1 302 ? 13.109 11.812 2.188 1 98.25 302 PRO A O 1
ATOM 2350 N N . THR A 1 303 ? 12.609 10.734 0.332 1 98 303 THR A N 1
ATOM 2351 C CA . THR A 1 303 ? 13.703 9.773 0.355 1 98 303 THR A CA 1
ATOM 2352 C C . THR A 1 303 ? 15.039 10.484 0.59 1 98 303 THR A C 1
ATOM 2354 O O . THR A 1 303 ? 15.805 10.094 1.47 1 98 303 THR A O 1
ATOM 2357 N N . GLU A 1 304 ? 15.32 11.555 -0.106 1 97.12 304 GLU A N 1
ATOM 2358 C CA . GLU A 1 304 ? 16.609 12.234 -0.028 1 97.12 304 GLU A CA 1
ATOM 2359 C C . GLU A 1 304 ? 16.781 12.938 1.315 1 97.12 304 GLU A C 1
ATOM 2361 O O . GLU A 1 304 ? 17.875 12.906 1.898 1 97.12 304 GLU A O 1
ATOM 2366 N N . GLN A 1 305 ? 15.742 13.562 1.775 1 97.81 305 GLN A N 1
ATOM 2367 C CA . GLN A 1 305 ? 15.797 14.234 3.068 1 97.81 305 GLN A CA 1
ATOM 2368 C C . GLN A 1 305 ? 15.992 13.234 4.203 1 97.81 305 GLN A C 1
ATOM 2370 O O . GLN A 1 305 ? 16.703 13.516 5.168 1 97.81 305 GLN A O 1
ATOM 2375 N N . ILE A 1 306 ? 15.352 12.078 4.074 1 98 306 ILE A N 1
ATOM 2376 C CA . ILE A 1 306 ? 15.508 11.023 5.066 1 98 306 ILE A CA 1
ATOM 2377 C C . ILE A 1 306 ? 16.953 10.523 5.062 1 98 306 ILE A C 1
ATOM 2379 O O . ILE A 1 306 ? 17.578 10.391 6.121 1 98 306 ILE A O 1
ATOM 2383 N N . LYS A 1 307 ? 17.484 10.258 3.904 1 97.31 307 LYS A N 1
ATOM 2384 C CA . LYS A 1 307 ? 18.875 9.812 3.787 1 97.31 307 LYS A CA 1
ATOM 2385 C C . LYS A 1 307 ? 19.828 10.805 4.438 1 97.31 307 LYS A C 1
ATOM 2387 O O . LYS A 1 307 ? 20.688 10.422 5.227 1 97.31 307 LYS A O 1
ATOM 2392 N N . GLU A 1 308 ? 19.609 12.008 4.121 1 97.31 308 GLU A N 1
ATOM 2393 C CA . GLU A 1 308 ? 20.516 13.07 4.559 1 97.31 308 GLU A CA 1
ATOM 2394 C C . GLU A 1 308 ? 20.422 13.281 6.066 1 97.31 308 GLU A C 1
ATOM 2396 O O . GLU A 1 308 ? 21.438 13.453 6.738 1 97.31 308 GLU A O 1
ATOM 2401 N N . ARG A 1 309 ? 19.219 13.203 6.598 1 98 309 ARG A N 1
ATOM 2402 C CA . ARG A 1 309 ? 19.016 13.703 7.949 1 98 309 ARG A CA 1
ATOM 2403 C C . ARG A 1 309 ? 19 12.562 8.961 1 98 309 ARG A C 1
ATOM 2405 O O . ARG A 1 309 ? 19.328 12.758 10.133 1 98 309 ARG A O 1
ATOM 2412 N N . LEU A 1 310 ? 18.625 11.367 8.523 1 98.38 310 LEU A N 1
ATOM 2413 C CA . LEU A 1 310 ? 18.391 10.32 9.516 1 98.38 310 LEU A CA 1
ATOM 2414 C C . LEU A 1 310 ? 19.5 9.281 9.484 1 98.38 310 LEU A C 1
ATOM 2416 O O . LEU A 1 310 ? 19.562 8.398 10.336 1 98.38 310 LEU A O 1
ATOM 2420 N N . SER A 1 311 ? 20.469 9.422 8.539 1 97.81 311 SER A N 1
ATOM 2421 C CA . SER A 1 311 ? 21.547 8.445 8.422 1 97.81 311 SER A CA 1
ATOM 2422 C C . SER A 1 311 ? 22.594 8.641 9.516 1 97.81 311 SER A C 1
ATOM 2424 O O . SER A 1 311 ? 23.5 7.824 9.664 1 97.81 311 SER A O 1
ATOM 2426 N N . LYS A 1 312 ? 22.438 9.641 10.328 1 97.69 312 LYS A N 1
ATOM 2427 C CA . LYS A 1 312 ? 23.438 9.977 11.344 1 97.69 312 LYS A CA 1
ATOM 2428 C C . LYS A 1 312 ? 23.156 9.227 12.648 1 97.69 312 LYS A C 1
ATOM 2430 O O . LYS A 1 312 ? 24.016 9.195 13.539 1 97.69 312 LYS A O 1
ATOM 2435 N N . PHE A 1 313 ? 22.047 8.695 12.789 1 98.69 313 PHE A N 1
ATOM 2436 C CA . PHE A 1 313 ? 21.672 8.078 14.062 1 98.69 313 PHE A CA 1
ATOM 2437 C C . PHE A 1 313 ? 22.156 6.637 14.125 1 98.69 313 PHE A C 1
ATOM 2439 O O . PHE A 1 313 ? 22.281 5.969 13.094 1 98.69 313 PHE A O 1
ATOM 2446 N N . LYS A 1 314 ? 22.359 6.172 15.344 1 98.5 314 LYS A N 1
ATOM 2447 C CA . LYS A 1 314 ? 22.781 4.793 15.539 1 98.5 314 LYS A CA 1
ATOM 2448 C C . LYS A 1 314 ? 21.609 3.824 15.422 1 98.5 314 LYS A C 1
ATOM 2450 O O . LYS A 1 314 ? 21.766 2.711 14.914 1 98.5 314 LYS A O 1
ATOM 2455 N N . ALA A 1 315 ? 20.531 4.219 15.969 1 98.69 315 ALA A N 1
ATOM 2456 C CA . ALA A 1 315 ? 19.344 3.381 15.938 1 98.69 315 ALA A CA 1
ATOM 2457 C C . ALA A 1 315 ? 18.078 4.227 15.773 1 98.69 315 ALA A C 1
ATOM 2459 O O . ALA A 1 315 ? 17.969 5.312 16.359 1 98.69 315 ALA A O 1
ATOM 2460 N N . ILE A 1 316 ? 17.203 3.76 14.992 1 98.88 316 ILE A N 1
ATOM 2461 C CA . ILE A 1 316 ? 15.93 4.418 14.766 1 98.88 316 ILE A CA 1
ATOM 2462 C C . ILE A 1 316 ? 14.789 3.443 15.062 1 98.88 316 ILE A C 1
ATOM 2464 O O . ILE A 1 316 ? 14.742 2.346 14.5 1 98.88 316 ILE A O 1
ATOM 2468 N N . GLY A 1 317 ? 13.969 3.771 16.016 1 98.81 317 GLY A N 1
ATOM 2469 C CA . GLY A 1 317 ? 12.711 3.078 16.219 1 98.81 317 GLY A CA 1
ATOM 2470 C C . GLY A 1 317 ? 11.57 3.676 15.422 1 98.81 317 GLY A C 1
ATOM 2471 O O . GLY A 1 317 ? 11.312 4.879 15.492 1 98.81 317 GLY A O 1
ATOM 2472 N N . VAL A 1 318 ? 10.906 2.896 14.633 1 98.88 318 VAL A N 1
ATOM 2473 C CA . VAL A 1 318 ? 9.828 3.379 13.773 1 98.88 318 VAL A CA 1
ATOM 2474 C C . VAL A 1 318 ? 8.477 3.002 14.367 1 98.88 318 VAL A C 1
ATOM 2476 O O . VAL A 1 318 ? 8.172 1.818 14.531 1 98.88 318 VAL A O 1
ATOM 2479 N N . LEU A 1 319 ? 7.688 3.959 14.68 1 98.69 319 LEU A N 1
ATOM 2480 C CA . LEU A 1 319 ? 6.34 3.727 15.188 1 98.69 319 LEU A CA 1
ATOM 2481 C C . LEU A 1 319 ? 5.332 3.635 14.047 1 98.69 319 LEU A C 1
ATOM 2483 O O . LEU A 1 319 ? 5.148 4.598 13.297 1 98.69 319 LEU A O 1
ATOM 2487 N N . ASP A 1 320 ? 4.746 2.531 13.906 1 97.62 320 ASP A N 1
ATOM 2488 C CA . ASP A 1 320 ? 3.66 2.326 12.953 1 97.62 320 ASP A CA 1
ATOM 2489 C C . ASP A 1 320 ? 2.324 2.154 13.68 1 97.62 320 ASP A C 1
ATOM 2491 O O . ASP A 1 320 ? 2.133 1.188 14.414 1 97.62 320 ASP A O 1
ATOM 2495 N N . VAL A 1 321 ? 1.43 3.094 13.414 1 95.94 321 VAL A N 1
ATOM 2496 C CA . VAL A 1 321 ? 0.079 3.016 13.961 1 95.94 321 VAL A CA 1
ATOM 2497 C C . VAL A 1 321 ? -0.884 2.51 12.891 1 95.94 321 VAL A C 1
ATOM 2499 O O . VAL A 1 321 ? -1.894 3.156 12.602 1 95.94 321 VAL A O 1
ATOM 2502 N N . SER A 1 322 ? -0.56 1.473 12.32 1 93.25 322 SER A N 1
ATOM 2503 C CA . SER A 1 322 ? -1.335 0.843 11.25 1 93.25 322 SER A CA 1
ATOM 2504 C C . SER A 1 322 ? -1.082 -0.66 11.203 1 93.25 322 SER A C 1
ATOM 2506 O O . SER A 1 322 ? -0.068 -1.143 11.703 1 93.25 322 SER A O 1
ATOM 2508 N N . ALA A 1 323 ? -2.016 -1.312 10.648 1 88.38 323 ALA A N 1
ATOM 2509 C CA . ALA A 1 323 ? -1.914 -2.76 10.484 1 88.38 323 ALA A CA 1
ATOM 2510 C C . ALA A 1 323 ? -1.783 -3.135 9.008 1 88.38 323 ALA A C 1
ATOM 2512 O O . ALA A 1 323 ? -2.762 -3.08 8.258 1 88.38 323 ALA A O 1
ATOM 2513 N N . ASN A 1 324 ? -0.677 -3.359 8.57 1 92.44 324 ASN A N 1
ATOM 2514 C CA . ASN A 1 324 ? -0.394 -3.834 7.219 1 92.44 324 ASN A CA 1
ATOM 2515 C C . ASN A 1 324 ? 0.112 -5.273 7.227 1 92.44 324 ASN A C 1
ATOM 2517 O O . ASN A 1 324 ? 1.315 -5.512 7.109 1 92.44 324 ASN A O 1
ATOM 2521 N N . PHE A 1 325 ? -0.83 -6.141 7.191 1 92.44 325 PHE A N 1
ATOM 2522 C CA . PHE A 1 325 ? -0.55 -7.551 7.418 1 92.44 325 PHE A CA 1
ATOM 2523 C C . PHE A 1 325 ? 0.256 -8.141 6.262 1 92.44 325 PHE A C 1
ATOM 2525 O O . PHE A 1 325 ? -0.047 -7.883 5.098 1 92.44 325 PHE A O 1
ATOM 2532 N N . GLY A 1 326 ? 1.301 -8.875 6.664 1 95.06 326 GLY A N 1
ATOM 2533 C CA . GLY A 1 326 ? 2.086 -9.602 5.676 1 95.06 326 GLY A CA 1
ATOM 2534 C C . GLY A 1 326 ? 3.156 -8.75 5.023 1 95.06 326 GLY A C 1
ATOM 2535 O O . GLY A 1 326 ? 3.896 -9.227 4.16 1 95.06 326 GLY A O 1
ATOM 2536 N N . ILE A 1 327 ? 3.279 -7.496 5.43 1 97 327 ILE A N 1
ATOM 2537 C CA . ILE A 1 327 ? 4.27 -6.582 4.867 1 97 327 ILE A CA 1
ATOM 2538 C C . ILE A 1 327 ? 5.672 -7.043 5.246 1 97 327 ILE A C 1
ATOM 2540 O O . ILE A 1 327 ? 5.848 -7.789 6.211 1 97 327 ILE A O 1
ATOM 2544 N N . SER A 1 328 ? 6.699 -6.68 4.465 1 96.62 328 SER A N 1
ATOM 2545 C CA . SER A 1 328 ? 8.086 -7.055 4.723 1 96.62 328 SER A CA 1
ATOM 2546 C C . SER A 1 328 ? 8.5 -6.695 6.148 1 96.62 328 SER A C 1
ATOM 2548 O O . SER A 1 328 ? 8.117 -5.645 6.664 1 96.62 328 SER A O 1
ATOM 2550 N N . CYS A 1 329 ? 9.195 -7.555 6.809 1 95.19 329 CYS A N 1
ATOM 2551 C CA . CYS A 1 329 ? 9.789 -7.379 8.125 1 95.19 329 CYS A CA 1
ATOM 2552 C C . CYS A 1 329 ? 8.719 -7.418 9.219 1 95.19 329 CYS A C 1
ATOM 2554 O O . CYS A 1 329 ? 9.008 -7.129 10.383 1 95.19 329 CYS A O 1
ATOM 2556 N N . SER A 1 330 ? 7.488 -7.711 8.891 1 91.56 330 SER A N 1
ATOM 2557 C CA . SER A 1 330 ? 6.375 -7.855 9.828 1 91.56 330 SER A CA 1
ATOM 2558 C C . SER A 1 330 ? 6.148 -6.57 10.617 1 91.56 330 SER A C 1
ATOM 2560 O O . SER A 1 330 ? 5.688 -6.613 11.758 1 91.56 330 SER A O 1
ATOM 2562 N N . GLY A 1 331 ? 6.57 -5.484 10.047 1 93.62 331 GLY A N 1
ATOM 2563 C CA . GLY A 1 331 ? 6.324 -4.18 10.641 1 93.62 331 GLY A CA 1
ATOM 2564 C C . GLY A 1 331 ? 5.195 -3.424 9.961 1 93.62 331 GLY A C 1
ATOM 2565 O O . GLY A 1 331 ? 4.133 -3.99 9.695 1 93.62 331 GLY A O 1
ATOM 2566 N N . GLY A 1 332 ? 5.391 -2.127 9.812 1 95.81 332 GLY A N 1
ATOM 2567 C CA . GLY A 1 332 ? 4.402 -1.299 9.141 1 95.81 332 GLY A CA 1
ATOM 2568 C C . GLY A 1 332 ? 4.949 -0.586 7.918 1 95.81 332 GLY A C 1
ATOM 2569 O O . GLY A 1 332 ? 6.07 -0.86 7.484 1 95.81 332 GLY A O 1
ATOM 2570 N N . VAL A 1 333 ? 4.121 0.165 7.32 1 97.69 333 VAL A N 1
ATOM 2571 C CA . VAL A 1 333 ? 4.422 0.867 6.078 1 97.69 333 VAL A CA 1
ATOM 2572 C C . VAL A 1 333 ? 5.609 1.807 6.289 1 97.69 333 VAL A C 1
ATOM 2574 O O . VAL A 1 333 ? 6.504 1.883 5.445 1 97.69 333 VAL A O 1
ATOM 2577 N N . LEU A 1 334 ? 5.637 2.496 7.461 1 98.56 334 LEU A N 1
ATOM 2578 C CA . LEU A 1 334 ? 6.695 3.469 7.707 1 98.56 334 LEU A CA 1
ATOM 2579 C C . LEU A 1 334 ? 8.047 2.777 7.832 1 98.56 334 LEU A C 1
ATOM 2581 O O . LEU A 1 334 ? 9.062 3.289 7.344 1 98.56 334 LEU A O 1
ATOM 2585 N N . LEU A 1 335 ? 8.102 1.648 8.523 1 98.5 335 LEU A N 1
ATOM 2586 C CA . LEU A 1 335 ? 9.352 0.91 8.633 1 98.5 335 LEU A CA 1
ATOM 2587 C C . LEU A 1 335 ? 9.875 0.515 7.254 1 98.5 335 LEU A C 1
ATOM 2589 O O . LEU A 1 335 ? 11.055 0.688 6.961 1 98.5 335 LEU A O 1
ATOM 2593 N N . SER A 1 336 ? 8.969 -0.028 6.438 1 97.94 336 SER A N 1
ATOM 2594 C CA . SER A 1 336 ? 9.359 -0.471 5.102 1 97.94 336 SER A CA 1
ATOM 2595 C C . SER A 1 336 ? 9.891 0.689 4.266 1 97.94 336 SER A C 1
ATOM 2597 O O . SER A 1 336 ? 10.93 0.565 3.611 1 97.94 336 SER A O 1
ATOM 2599 N N . GLU A 1 337 ? 9.211 1.796 4.297 1 98.19 337 GLU A N 1
ATOM 2600 C CA . GLU A 1 337 ? 9.617 2.965 3.52 1 98.19 337 GLU A CA 1
ATOM 2601 C C . GLU A 1 337 ? 10.953 3.521 4.012 1 98.19 337 GLU A C 1
ATOM 2603 O O . GLU A 1 337 ? 11.805 3.898 3.211 1 98.19 337 GLU A O 1
ATOM 2608 N N . LEU A 1 338 ? 11.078 3.596 5.312 1 98.69 338 LEU A N 1
ATOM 2609 C CA . LEU A 1 338 ? 12.305 4.137 5.883 1 98.69 338 LEU A CA 1
ATOM 2610 C C . LEU A 1 338 ? 13.492 3.242 5.555 1 98.69 338 LEU A C 1
ATOM 2612 O O . LEU A 1 338 ? 14.562 3.734 5.172 1 98.69 338 LEU A O 1
ATOM 2616 N N . ARG A 1 339 ? 13.328 1.931 5.734 1 98.38 339 ARG A N 1
ATOM 2617 C CA . ARG A 1 339 ? 14.391 0.988 5.406 1 98.38 339 ARG A CA 1
ATOM 2618 C C . ARG A 1 339 ? 14.766 1.069 3.93 1 98.38 339 ARG A C 1
ATOM 2620 O O . ARG A 1 339 ? 15.938 0.998 3.572 1 98.38 339 ARG A O 1
ATOM 2627 N N . ALA A 1 340 ? 13.742 1.199 3.094 1 98.25 340 ALA A N 1
ATOM 2628 C CA . ALA A 1 340 ? 14.023 1.344 1.669 1 98.25 340 ALA A CA 1
ATOM 2629 C C . ALA A 1 340 ? 14.883 2.578 1.403 1 98.25 340 ALA A C 1
ATOM 2631 O O . ALA A 1 340 ? 15.852 2.514 0.646 1 98.25 340 ALA A O 1
ATOM 2632 N N . ALA A 1 341 ? 14.547 3.656 2.045 1 98.06 341 ALA A N 1
ATOM 2633 C CA . ALA A 1 341 ? 15.25 4.918 1.839 1 98.06 341 ALA A CA 1
ATOM 2634 C C . ALA A 1 341 ? 16.672 4.844 2.383 1 98.06 341 ALA A C 1
ATOM 2636 O O . ALA A 1 341 ? 17.609 5.367 1.768 1 98.06 341 ALA A O 1
ATOM 2637 N N . LEU A 1 342 ? 16.844 4.156 3.518 1 98.25 342 LEU A N 1
ATOM 2638 C CA . LEU A 1 342 ? 18.125 4.137 4.207 1 98.25 342 LEU A CA 1
ATOM 2639 C C . LEU A 1 342 ? 18.906 2.867 3.873 1 98.25 342 LEU A C 1
ATOM 2641 O O . LEU A 1 342 ? 19.859 2.516 4.57 1 98.25 342 LEU A O 1
ATOM 2645 N N . TYR A 1 343 ? 18.484 2.193 2.814 1 97.94 343 TYR A N 1
ATOM 2646 C CA . TYR A 1 343 ? 19.016 0.873 2.467 1 97.94 343 TYR A CA 1
ATOM 2647 C C . TYR A 1 343 ? 20.531 0.871 2.453 1 97.94 343 TYR A C 1
ATOM 2649 O O . TYR A 1 343 ? 21.156 -0.043 2.99 1 97.94 343 TYR A O 1
ATOM 2657 N N . ASP A 1 344 ? 21.188 1.9 1.925 1 95.5 344 ASP A N 1
ATOM 2658 C CA . ASP A 1 344 ? 22.641 1.951 1.742 1 95.5 344 ASP A CA 1
ATOM 2659 C C . ASP A 1 344 ? 23.344 2.26 3.059 1 95.5 344 ASP A C 1
ATOM 2661 O O . ASP A 1 344 ? 24.578 2.191 3.141 1 95.5 344 ASP A O 1
ATOM 2665 N N . TYR A 1 345 ? 22.562 2.557 4.121 1 96 345 TYR A N 1
ATOM 2666 C CA . TYR A 1 345 ? 23.141 2.9 5.422 1 96 345 TYR A CA 1
ATOM 2667 C C . TYR A 1 345 ? 22.828 1.82 6.453 1 96 345 TYR A C 1
ATOM 2669 O O . TYR A 1 345 ? 23 2.035 7.652 1 96 345 TYR A O 1
ATOM 2677 N N . GLY A 1 346 ? 22.406 0.618 6.023 1 92.69 346 GLY A N 1
ATOM 2678 C CA . GLY A 1 346 ? 21.953 -0.429 6.926 1 92.69 346 GLY A CA 1
ATOM 2679 C C . GLY A 1 346 ? 23.016 -0.892 7.895 1 92.69 346 GLY A C 1
ATOM 2680 O O . GLY A 1 346 ? 22.703 -1.374 8.984 1 92.69 346 GLY A O 1
ATOM 2681 N N . ASP A 1 347 ? 24.25 -0.775 7.582 1 91.44 347 ASP A N 1
ATOM 2682 C CA . ASP A 1 347 ? 25.344 -1.162 8.453 1 91.44 347 ASP A CA 1
ATOM 2683 C C . ASP A 1 347 ? 25.562 -0.131 9.562 1 91.44 347 ASP A C 1
ATOM 2685 O O . ASP A 1 347 ? 26.062 -0.463 10.633 1 91.44 347 ASP A O 1
ATOM 2689 N N . LYS A 1 348 ? 25.156 1.079 9.25 1 94.06 348 LYS A N 1
ATOM 2690 C CA . LYS A 1 348 ? 25.438 2.195 10.148 1 94.06 348 LYS A CA 1
ATOM 2691 C C . LYS A 1 348 ? 24.219 2.518 11.008 1 94.06 348 LYS A C 1
ATOM 2693 O O . LYS A 1 348 ? 24.359 2.83 12.195 1 94.06 348 LYS A O 1
ATOM 2698 N N . VAL A 1 349 ? 23.062 2.465 10.445 1 97.94 349 VAL A N 1
ATOM 2699 C CA . VAL A 1 349 ? 21.828 2.844 11.109 1 97.94 349 VAL A CA 1
ATOM 2700 C C . VAL A 1 349 ? 20.969 1.603 11.359 1 97.94 349 VAL A C 1
ATOM 2702 O O . VAL A 1 349 ? 20.422 1.024 10.422 1 97.94 349 VAL A O 1
ATOM 2705 N N . LYS A 1 350 ? 20.875 1.212 12.609 1 98.25 350 LYS A N 1
ATOM 2706 C CA . LYS A 1 350 ? 19.984 0.097 12.938 1 98.25 350 LYS A CA 1
ATOM 2707 C C . LYS A 1 350 ? 18.547 0.556 13.039 1 98.25 350 LYS A C 1
ATOM 2709 O O . LYS A 1 350 ? 18.266 1.677 13.477 1 98.25 350 LYS A O 1
ATOM 2714 N N . THR A 1 351 ? 17.656 -0.218 12.547 1 98.12 351 THR A N 1
ATOM 2715 C CA . THR A 1 351 ? 16.234 0.13 12.578 1 98.12 351 THR A CA 1
ATOM 2716 C C . THR A 1 351 ? 15.422 -0.963 13.266 1 98.12 351 THR A C 1
ATOM 2718 O O . THR A 1 351 ? 15.758 -2.146 13.164 1 98.12 351 THR A O 1
ATOM 2721 N N . VAL A 1 352 ? 14.414 -0.596 13.938 1 97.75 352 VAL A N 1
ATOM 2722 C CA . VAL A 1 352 ? 13.445 -1.504 14.547 1 97.75 352 VAL A CA 1
ATOM 2723 C C . VAL A 1 352 ? 12.047 -0.913 14.445 1 97.75 352 VAL A C 1
ATOM 2725 O O . VAL A 1 352 ? 11.859 0.295 14.617 1 97.75 352 VAL A O 1
ATOM 2728 N N . GLY A 1 353 ? 11.125 -1.75 14.086 1 98 353 GLY A N 1
ATOM 2729 C CA . GLY A 1 353 ? 9.734 -1.318 14.008 1 98 353 GLY A CA 1
ATOM 2730 C C . GLY A 1 353 ? 8.953 -1.585 15.281 1 98 353 GLY A C 1
ATOM 2731 O O . GLY A 1 353 ? 9.18 -2.596 15.953 1 98 353 GLY A O 1
ATOM 2732 N N . PHE A 1 354 ? 8.086 -0.691 15.664 1 98.25 354 PHE A N 1
ATOM 2733 C CA . PHE A 1 354 ? 7.102 -0.843 16.734 1 98.25 354 PHE A CA 1
ATOM 2734 C C . PHE A 1 354 ? 5.691 -0.605 16.203 1 98.25 354 PHE A C 1
ATOM 2736 O O . PHE A 1 354 ? 5.332 0.523 15.859 1 98.25 354 PHE A O 1
ATOM 2743 N N . VAL A 1 355 ? 4.926 -1.681 16.094 1 96.75 355 VAL A N 1
ATOM 2744 C CA . VAL A 1 355 ? 3.514 -1.549 15.758 1 96.75 355 VAL A CA 1
ATOM 2745 C C . VAL A 1 355 ? 2.688 -1.374 17.031 1 96.75 355 VAL A C 1
ATOM 2747 O O . VAL A 1 355 ? 2.621 -2.279 17.859 1 96.75 355 VAL A O 1
ATOM 2750 N N . ALA A 1 356 ? 2.084 -0.212 17.141 1 95.12 356 ALA A N 1
ATOM 2751 C CA . ALA A 1 356 ? 1.411 0.115 18.391 1 95.12 356 ALA A CA 1
ATOM 2752 C C . ALA A 1 356 ? 0.254 1.082 18.156 1 95.12 356 ALA A C 1
ATOM 2754 O O . ALA A 1 356 ? 0.081 1.595 17.047 1 95.12 356 ALA A O 1
ATOM 2755 N N . GLY A 1 357 ? -0.52 1.248 19.125 1 91.81 357 GLY A N 1
ATOM 2756 C CA . GLY A 1 357 ? -1.6 2.221 19.094 1 91.81 357 GLY A CA 1
ATOM 2757 C C . GLY A 1 357 ? -2.732 1.817 18.172 1 91.81 357 GLY A C 1
ATOM 2758 O O . GLY A 1 357 ? -3.43 2.676 17.625 1 91.81 357 GLY A O 1
ATOM 2759 N N . LEU A 1 358 ? -2.924 0.55 18 1 89.75 358 LEU A N 1
ATOM 2760 C CA . LEU A 1 358 ? -3.945 0.083 17.062 1 89.75 358 LEU A CA 1
ATOM 2761 C C . LEU A 1 358 ? -5.332 0.147 17.688 1 89.75 358 LEU A C 1
ATOM 2763 O O . LEU A 1 358 ? -5.465 0.048 18.922 1 89.75 358 LEU A O 1
ATOM 2767 N N . GLY A 1 359 ? -6.309 0.36 16.891 1 84.44 359 GLY A N 1
ATOM 2768 C CA . GLY A 1 359 ? -7.695 0.328 17.328 1 84.44 359 GLY A CA 1
ATOM 2769 C C . GLY A 1 359 ? -8.047 1.469 18.266 1 84.44 359 GLY A C 1
ATOM 2770 O O . GLY A 1 359 ? -8.906 1.318 19.141 1 84.44 359 GLY A O 1
ATOM 2771 N N . GLY A 1 360 ? -7.27 2.547 18.172 1 85.12 360 GLY A N 1
ATOM 2772 C CA . GLY A 1 360 ? -7.586 3.721 18.969 1 85.12 360 GLY A CA 1
ATOM 2773 C C . GLY A 1 360 ? -6.914 3.719 20.328 1 85.12 360 GLY A C 1
ATOM 2774 O O . GLY A 1 360 ? -7.129 4.625 21.125 1 85.12 360 GLY A O 1
ATOM 2775 N N . GLU A 1 361 ? -6.062 2.736 20.562 1 87.81 361 GLU A N 1
ATOM 2776 C CA . GLU A 1 361 ? -5.316 2.729 21.812 1 87.81 361 GLU A CA 1
ATOM 2777 C C . GLU A 1 361 ? -4.242 3.812 21.828 1 87.81 361 GLU A C 1
ATOM 2779 O O . GLU A 1 361 ? -3.635 4.102 20.797 1 87.81 361 GLU A O 1
ATOM 2784 N N . VAL A 1 362 ? -4.098 4.328 22.984 1 90.88 362 VAL A N 1
ATOM 2785 C CA . VAL A 1 362 ? -3.033 5.312 23.141 1 90.88 362 VAL A CA 1
ATOM 2786 C C . VAL A 1 362 ? -1.696 4.602 23.344 1 90.88 362 VAL A C 1
ATOM 2788 O O . VAL A 1 362 ? -1.618 3.59 24.047 1 90.88 362 VAL A O 1
ATOM 2791 N N . VAL A 1 363 ? -0.687 5.062 22.672 1 95.31 363 VAL A N 1
ATOM 2792 C CA . VAL A 1 363 ? 0.662 4.629 23.016 1 95.31 363 VAL A CA 1
ATOM 2793 C C . VAL A 1 363 ? 1.14 5.387 24.25 1 95.31 363 VAL A C 1
ATOM 2795 O O . VAL A 1 363 ? 1.351 6.602 24.203 1 95.31 363 VAL A O 1
ATOM 2798 N N . THR A 1 364 ? 1.336 4.711 25.297 1 96.12 364 THR A N 1
ATOM 2799 C CA . THR A 1 364 ? 1.552 5.328 26.594 1 96.12 364 THR A CA 1
ATOM 2800 C C . THR A 1 364 ? 2.996 5.805 26.734 1 96.12 364 THR A C 1
ATOM 2802 O O . THR A 1 364 ? 3.865 5.402 25.953 1 96.12 364 THR A O 1
ATOM 2805 N N . HIS A 1 365 ? 3.176 6.645 27.766 1 97.81 365 HIS A N 1
ATOM 2806 C CA . HIS A 1 365 ? 4.527 7.07 28.109 1 97.81 365 HIS A CA 1
ATOM 2807 C C . HIS A 1 365 ? 5.426 5.871 28.406 1 97.81 365 HIS A C 1
ATOM 2809 O O . HIS A 1 365 ? 6.566 5.816 27.938 1 97.81 365 HIS A O 1
ATOM 2815 N N . ASP A 1 366 ? 4.855 4.934 29.109 1 97.31 366 ASP A N 1
ATOM 2816 C CA . ASP A 1 366 ? 5.613 3.748 29.484 1 97.31 366 ASP A CA 1
ATOM 2817 C C . ASP A 1 366 ? 6.062 2.965 28.266 1 97.31 366 ASP A C 1
ATOM 2819 O O . ASP A 1 366 ? 7.191 2.469 28.219 1 97.31 366 ASP A O 1
ATOM 2823 N N . GLU A 1 367 ? 5.207 2.836 27.312 1 97.69 367 GLU A N 1
ATOM 2824 C CA . GLU A 1 367 ? 5.547 2.129 26.078 1 97.69 367 GLU A CA 1
ATOM 2825 C C . GLU A 1 367 ? 6.664 2.846 25.328 1 97.69 367 GLU A C 1
ATOM 2827 O O . GLU A 1 367 ? 7.582 2.205 24.812 1 97.69 367 GLU A O 1
ATOM 2832 N N . PHE A 1 368 ? 6.598 4.145 25.25 1 98.62 368 PHE A N 1
ATOM 2833 C CA . PHE A 1 368 ? 7.664 4.895 24.594 1 98.62 368 PHE A CA 1
ATOM 2834 C C . PHE A 1 368 ? 8.977 4.75 25.359 1 98.62 368 PHE A C 1
ATOM 2836 O O . PHE A 1 368 ? 10.047 4.68 24.75 1 98.62 368 PHE A O 1
ATOM 2843 N N . TYR A 1 369 ? 8.883 4.758 26.75 1 98.38 369 TYR A N 1
ATOM 2844 C CA . TYR A 1 369 ? 10.086 4.523 27.547 1 98.38 369 TYR A CA 1
ATOM 2845 C C . TYR A 1 369 ? 10.719 3.188 27.188 1 98.38 369 TYR A C 1
ATOM 2847 O O . TYR A 1 369 ? 11.938 3.102 27 1 98.38 369 TYR A O 1
ATOM 2855 N N . ARG A 1 370 ? 9.922 2.189 27.078 1 98 370 ARG A N 1
ATOM 2856 C CA . ARG A 1 370 ? 10.422 0.858 26.734 1 98 370 ARG A CA 1
ATOM 2857 C C . ARG A 1 370 ? 11.016 0.834 25.328 1 98 370 ARG A C 1
ATOM 2859 O O . ARG A 1 370 ? 12.016 0.165 25.094 1 98 370 ARG A O 1
ATOM 2866 N N . MET A 1 371 ? 10.383 1.563 24.391 1 98.5 371 MET A N 1
ATOM 2867 C CA . MET A 1 371 ? 10.906 1.655 23.031 1 98.5 371 MET A CA 1
ATOM 2868 C C . MET A 1 371 ? 12.297 2.295 23.016 1 98.5 371 MET A C 1
ATOM 2870 O O . MET A 1 371 ? 13.219 1.776 22.391 1 98.5 371 MET A O 1
ATOM 2874 N N . PHE A 1 372 ? 12.406 3.385 23.734 1 98.75 372 PHE A N 1
ATOM 2875 C CA . PHE A 1 372 ? 13.695 4.062 23.797 1 98.75 372 PHE A CA 1
ATOM 2876 C C . PHE A 1 372 ? 14.75 3.176 24.469 1 98.75 372 PHE A C 1
ATOM 2878 O O . PHE A 1 372 ? 15.906 3.168 24.047 1 98.75 372 PHE A O 1
ATOM 2885 N N . GLN A 1 373 ? 14.336 2.453 25.5 1 98.12 373 GLN A N 1
ATOM 2886 C CA . GLN A 1 373 ? 15.266 1.546 26.172 1 98.12 373 GLN A CA 1
ATOM 2887 C C . GLN A 1 373 ? 15.789 0.488 25.203 1 98.12 373 GLN A C 1
ATOM 2889 O O . GLN A 1 373 ? 16.984 0.2 25.172 1 98.12 373 GLN A O 1
ATOM 2894 N N . LYS A 1 374 ? 14.875 -0.114 24.453 1 98.12 374 LYS A N 1
ATOM 2895 C CA . LYS A 1 374 ? 15.266 -1.097 23.438 1 98.12 374 LYS A CA 1
ATOM 2896 C C . LYS A 1 374 ? 16.234 -0.495 22.438 1 98.12 374 LYS A C 1
ATOM 2898 O O . LYS A 1 374 ? 17.234 -1.128 22.062 1 98.12 374 LYS A O 1
ATOM 2903 N N . LEU A 1 375 ? 15.969 0.702 21.984 1 98.5 375 LEU A N 1
ATOM 2904 C CA . LEU A 1 375 ? 16.812 1.363 21 1 98.5 375 LEU A CA 1
ATOM 2905 C C . LEU A 1 375 ? 18.203 1.641 21.562 1 98.5 375 LEU A C 1
ATOM 2907 O O . LEU A 1 375 ? 19.203 1.493 20.859 1 98.5 375 LEU A O 1
ATOM 2911 N N . LYS A 1 376 ? 18.25 2.096 22.766 1 98.25 376 LYS A N 1
ATOM 2912 C CA . LYS A 1 376 ? 19.531 2.355 23.406 1 98.25 376 LYS A CA 1
ATOM 2913 C C . LYS A 1 376 ? 20.359 1.081 23.5 1 98.25 376 LYS A C 1
ATOM 2915 O O . LYS A 1 376 ? 21.578 1.109 23.281 1 98.25 376 LYS A O 1
ATOM 2920 N N . GLU A 1 377 ? 19.703 0.015 23.859 1 97.81 377 GLU A N 1
ATOM 2921 C CA . GLU A 1 377 ? 20.391 -1.272 23.906 1 97.81 377 GLU A CA 1
ATOM 2922 C C . GLU A 1 377 ? 20.953 -1.648 22.531 1 97.81 377 GLU A C 1
ATOM 2924 O O . GLU A 1 377 ? 22.094 -2.113 22.438 1 97.81 377 GLU A O 1
ATOM 2929 N N . ILE A 1 378 ? 20.156 -1.433 21.5 1 97.75 378 ILE A N 1
ATOM 2930 C CA . ILE A 1 378 ? 20.562 -1.742 20.141 1 97.75 378 ILE A CA 1
ATOM 2931 C C . ILE A 1 378 ? 21.734 -0.849 19.734 1 97.75 378 ILE A C 1
ATOM 2933 O O . ILE A 1 378 ? 22.688 -1.312 19.109 1 97.75 378 ILE A O 1
ATOM 2937 N N . ALA A 1 379 ? 21.609 0.418 20.078 1 97.69 379 ALA A N 1
ATOM 2938 C CA . ALA A 1 379 ? 22.688 1.352 19.766 1 97.69 379 ALA A CA 1
ATOM 2939 C C . ALA A 1 379 ? 24 0.937 20.422 1 97.69 379 ALA A C 1
ATOM 2941 O O . ALA A 1 379 ? 25.078 1.107 19.859 1 97.69 379 ALA A O 1
ATOM 2942 N N . LYS A 1 380 ? 23.891 0.41 21.594 1 96.94 380 LYS A N 1
ATOM 2943 C CA . LYS A 1 380 ? 25.062 0.012 22.375 1 96.94 380 LYS A CA 1
ATOM 2944 C C . LYS A 1 380 ? 25.656 -1.291 21.844 1 96.94 380 LYS A C 1
ATOM 2946 O O . LYS A 1 380 ? 26.875 -1.431 21.75 1 96.94 380 LYS A O 1
ATOM 2951 N N . THR A 1 381 ? 24.844 -2.24 21.484 1 96.5 381 THR A N 1
ATOM 2952 C CA . THR A 1 381 ? 25.328 -3.584 21.172 1 96.5 381 THR A CA 1
ATOM 2953 C C . THR A 1 381 ? 25.469 -3.775 19.672 1 96.5 381 THR A C 1
ATOM 2955 O O . THR A 1 381 ? 26.188 -4.664 19.219 1 96.5 381 THR A O 1
ATOM 2958 N N . GLY A 1 382 ? 24.625 -2.996 18.969 1 94.62 382 GLY A N 1
ATOM 2959 C CA . GLY A 1 382 ? 24.578 -3.176 17.531 1 94.62 382 GLY A CA 1
ATOM 2960 C C . GLY A 1 382 ? 23.75 -4.371 17.109 1 94.62 382 GLY A C 1
ATOM 2961 O O . GLY A 1 382 ? 23.672 -4.691 15.914 1 94.62 382 GLY A O 1
ATOM 2962 N N . LYS A 1 383 ? 23.078 -5.031 17.969 1 94.19 383 LYS A N 1
ATOM 2963 C CA . LYS A 1 383 ? 22.344 -6.258 17.688 1 94.19 383 LYS A CA 1
ATOM 2964 C C . LYS A 1 383 ? 20.844 -5.996 17.641 1 94.19 383 LYS A C 1
ATOM 2966 O O . LYS A 1 383 ? 20.297 -5.355 18.531 1 94.19 383 LYS A O 1
ATOM 2971 N N . VAL A 1 384 ? 20.297 -6.363 16.562 1 94.88 384 VAL A N 1
ATOM 2972 C CA . VAL A 1 384 ? 18.844 -6.305 16.422 1 94.88 384 VAL A CA 1
ATOM 2973 C C . VAL A 1 384 ? 18.266 -7.715 16.5 1 94.88 384 VAL A C 1
ATOM 2975 O O . VAL A 1 384 ? 18.422 -8.508 15.562 1 94.88 384 VAL A O 1
ATOM 2978 N N . GLU A 1 385 ? 17.594 -8.047 17.516 1 91.69 385 GLU A N 1
ATOM 2979 C CA . GLU A 1 385 ? 17.047 -9.383 17.719 1 91.69 385 GLU A CA 1
ATOM 2980 C C . GLU A 1 385 ? 15.797 -9.609 16.875 1 91.69 385 GLU A C 1
ATOM 2982 O O . GLU A 1 385 ? 15.578 -10.711 16.375 1 91.69 385 GLU A O 1
ATOM 2987 N N . GLN A 1 386 ? 15 -8.625 16.828 1 93.69 386 GLN A N 1
ATOM 2988 C CA . GLN A 1 386 ? 13.75 -8.641 16.078 1 93.69 386 GLN A CA 1
ATOM 2989 C C . GLN A 1 386 ? 13.539 -7.332 15.328 1 93.69 386 GLN A C 1
ATOM 2991 O O . GLN A 1 386 ? 13.773 -6.25 15.875 1 93.69 386 GLN A O 1
ATOM 2996 N N . THR A 1 387 ? 13.133 -7.488 14.117 1 95.12 387 THR A N 1
ATOM 2997 C CA . THR A 1 387 ? 13.047 -6.312 13.25 1 95.12 387 THR A CA 1
ATOM 2998 C C . THR A 1 387 ? 11.812 -5.48 13.602 1 95.12 387 THR A C 1
ATOM 3000 O O . THR A 1 387 ? 11.75 -4.289 13.289 1 95.12 387 THR A O 1
ATOM 3003 N N . SER A 1 388 ? 10.805 -6.109 14.18 1 96.31 388 SER A N 1
ATOM 3004 C CA . SER A 1 388 ? 9.594 -5.383 14.539 1 96.31 388 SER A CA 1
ATOM 3005 C C . SER A 1 388 ? 8.914 -6.016 15.75 1 96.31 388 SER A C 1
ATOM 3007 O O . SER A 1 388 ? 8.945 -7.238 15.922 1 96.31 388 SER A O 1
ATOM 3009 N N . TYR A 1 389 ? 8.359 -5.191 16.594 1 96.44 389 TYR A N 1
ATOM 3010 C CA . TYR A 1 389 ? 7.617 -5.605 17.781 1 96.44 389 TYR A CA 1
ATOM 3011 C C . TYR A 1 389 ? 6.176 -5.105 17.719 1 96.44 389 TYR A C 1
ATOM 3013 O O . TYR A 1 389 ? 5.926 -3.965 17.328 1 96.44 389 TYR A O 1
ATOM 3021 N N . TRP A 1 390 ? 5.242 -6.004 18.062 1 94.56 390 TRP A N 1
ATOM 3022 C CA . TRP A 1 390 ? 3.838 -5.621 18.172 1 94.56 390 TRP A CA 1
ATOM 3023 C C . TRP A 1 390 ? 3.473 -5.324 19.625 1 94.56 390 TRP A C 1
ATOM 3025 O O . TRP A 1 390 ? 3.354 -6.238 20.438 1 94.56 390 TRP A O 1
ATOM 3035 N N . ILE A 1 391 ? 3.348 -4.09 19.828 1 94.06 391 ILE A N 1
ATOM 3036 C CA . ILE A 1 391 ? 3.078 -3.617 21.188 1 94.06 391 ILE A CA 1
ATOM 3037 C C . ILE A 1 391 ? 1.57 -3.574 21.422 1 94.06 391 ILE A C 1
ATOM 3039 O O . ILE A 1 391 ? 0.809 -3.143 20.562 1 94.06 391 ILE A O 1
ATOM 3043 N N . PRO A 1 392 ? 1.086 -4.121 22.594 1 91.62 392 PRO A N 1
ATOM 3044 C CA . PRO A 1 392 ? 1.845 -4.445 23.797 1 91.62 392 PRO A CA 1
ATOM 3045 C C . PRO A 1 392 ? 2.137 -5.941 23.922 1 91.62 392 PRO A C 1
ATOM 3047 O O . PRO A 1 392 ? 2.566 -6.402 24.984 1 91.62 392 PRO A O 1
ATOM 3050 N N . PHE A 1 393 ? 1.925 -6.672 22.984 1 90.19 393 PHE A N 1
ATOM 3051 C CA . PHE A 1 393 ? 1.984 -8.125 23.078 1 90.19 393 PHE A CA 1
ATOM 3052 C C . PHE A 1 393 ? 3.43 -8.609 23.094 1 90.19 393 PHE A C 1
ATOM 3054 O O . PHE A 1 393 ? 3.713 -9.719 23.547 1 90.19 393 PHE A O 1
ATOM 3061 N N . GLU A 1 394 ? 4.137 -7.742 22.484 1 87.12 394 GLU A N 1
ATOM 3062 C CA . GLU A 1 394 ? 5.562 -8.039 22.422 1 87.12 394 GLU A CA 1
ATOM 3063 C C . GLU A 1 394 ? 6.383 -6.934 23.078 1 87.12 394 GLU A C 1
ATOM 3065 O O . GLU A 1 394 ? 5.855 -5.867 23.406 1 87.12 394 GLU A O 1
ATOM 3070 N N . LEU A 1 395 ? 7.762 -7.086 23.359 1 81.69 395 LEU A N 1
ATOM 3071 C CA . LEU A 1 395 ? 8.75 -6.148 23.875 1 81.69 395 LEU A CA 1
ATOM 3072 C C . LEU A 1 395 ? 8.773 -6.184 25.406 1 81.69 395 LEU A C 1
ATOM 3074 O O . LEU A 1 395 ? 7.73 -6.051 26.047 1 81.69 395 LEU A O 1
ATOM 3078 N N . MET B 1 1 ? -3.529 -39.312 -15.172 1 54.03 1 MET B N 1
ATOM 3079 C CA . MET B 1 1 ? -2.766 -38.188 -15.75 1 54.03 1 MET B CA 1
ATOM 3080 C C . MET B 1 1 ? -3.686 -37.219 -16.453 1 54.03 1 MET B C 1
ATOM 3082 O O . MET B 1 1 ? -4.668 -37.594 -17.078 1 54.03 1 MET B O 1
ATOM 3086 N N . GLY B 1 2 ? -3.641 -35.781 -16.078 1 63.69 2 GLY B N 1
ATOM 3087 C CA . GLY B 1 2 ? -4.551 -34.781 -16.594 1 63.69 2 GLY B CA 1
ATOM 3088 C C . GLY B 1 2 ? -4.516 -34.688 -18.109 1 63.69 2 GLY B C 1
ATOM 3089 O O . GLY B 1 2 ? -3.877 -35.5 -18.781 1 63.69 2 GLY B O 1
ATOM 3090 N N . LYS B 1 3 ? -5.43 -34.188 -18.781 1 85.06 3 LYS B N 1
ATOM 3091 C CA . LYS B 1 3 ? -5.547 -33.875 -20.203 1 85.06 3 LYS B CA 1
ATOM 3092 C C . LYS B 1 3 ? -4.887 -32.531 -20.516 1 85.06 3 LYS B C 1
ATOM 3094 O O . LYS B 1 3 ? -5.219 -31.516 -19.922 1 85.06 3 LYS B O 1
ATOM 3099 N N . VAL B 1 4 ? -3.77 -32.531 -21.312 1 93.69 4 VAL B N 1
ATOM 3100 C CA . VAL B 1 4 ? -3.094 -31.297 -21.688 1 93.69 4 VAL B CA 1
ATOM 3101 C C . VAL B 1 4 ? -3.881 -30.594 -22.797 1 93.69 4 VAL B C 1
ATOM 3103 O O . VAL B 1 4 ? -4.23 -31.219 -23.797 1 93.69 4 VAL B O 1
ATOM 3106 N N . ARG B 1 5 ? -4.305 -29.391 -22.516 1 95.81 5 ARG B N 1
ATOM 3107 C CA . ARG B 1 5 ? -5.031 -28.562 -23.453 1 95.81 5 ARG B CA 1
ATOM 3108 C C . ARG B 1 5 ? -4.348 -27.203 -23.641 1 95.81 5 ARG B C 1
ATOM 3110 O O . ARG B 1 5 ? -3.756 -26.672 -22.688 1 95.81 5 ARG B O 1
ATOM 3117 N N . ASN B 1 6 ? -4.422 -26.688 -24.812 1 97.06 6 ASN B N 1
ATOM 3118 C CA . ASN B 1 6 ? -3.951 -25.328 -25.062 1 97.06 6 ASN B CA 1
ATOM 3119 C C . ASN B 1 6 ? -5.043 -24.297 -24.797 1 97.06 6 ASN B C 1
ATOM 3121 O O . ASN B 1 6 ? -5.918 -24.078 -25.625 1 97.06 6 ASN B O 1
ATOM 3125 N N . ILE B 1 7 ? -4.965 -23.688 -23.641 1 97.31 7 ILE B N 1
ATOM 3126 C CA . ILE B 1 7 ? -6.035 -22.781 -23.234 1 97.31 7 ILE B CA 1
ATOM 3127 C C . ILE B 1 7 ? -5.438 -21.516 -22.625 1 97.31 7 ILE B C 1
ATOM 3129 O O . ILE B 1 7 ? -4.242 -21.469 -22.312 1 97.31 7 ILE B O 1
ATOM 3133 N N . SER B 1 8 ? -6.211 -20.469 -22.531 1 97.12 8 SER B N 1
ATOM 3134 C CA . SER B 1 8 ? -5.793 -19.203 -21.969 1 97.12 8 SER B CA 1
ATOM 3135 C C . SER B 1 8 ? -5.793 -19.25 -20.438 1 97.12 8 SER B C 1
ATOM 3137 O O . SER B 1 8 ? -6.355 -20.172 -19.844 1 97.12 8 SER B O 1
ATOM 3139 N N . GLY B 1 9 ? -5.137 -18.281 -19.844 1 97.69 9 GLY B N 1
ATOM 3140 C CA . GLY B 1 9 ? -5.141 -18.172 -18.391 1 97.69 9 GLY B CA 1
ATOM 3141 C C . GLY B 1 9 ? -6.539 -18.078 -17.812 1 97.69 9 GLY B C 1
ATOM 3142 O O . GLY B 1 9 ? -6.816 -18.641 -16.75 1 97.69 9 GLY B O 1
ATOM 3143 N N . CYS B 1 10 ? -7.422 -17.297 -18.438 1 97.94 10 CYS B N 1
ATOM 3144 C CA . CYS B 1 10 ? -8.797 -17.172 -17.969 1 97.94 10 CYS B CA 1
ATOM 3145 C C . CYS B 1 10 ? -9.492 -18.531 -17.938 1 97.94 10 CYS B C 1
ATOM 3147 O O . CYS B 1 10 ? -10.148 -18.859 -16.938 1 97.94 10 CYS B O 1
ATOM 3149 N N . VAL B 1 11 ? -9.352 -19.25 -19.016 1 98.25 11 VAL B N 1
ATOM 3150 C CA . VAL B 1 11 ? -9.977 -20.562 -19.094 1 98.25 11 VAL B CA 1
ATOM 3151 C C . VAL B 1 11 ? -9.336 -21.5 -18.062 1 98.25 11 VAL B C 1
ATOM 3153 O O . VAL B 1 11 ? -10.031 -22.312 -17.453 1 98.25 11 VAL B O 1
ATOM 3156 N N . ALA B 1 12 ? -8.031 -21.375 -17.891 1 98.62 12 ALA B N 1
ATOM 3157 C CA . ALA B 1 12 ? -7.316 -22.188 -16.922 1 98.62 12 ALA B CA 1
ATOM 3158 C C . ALA B 1 12 ? -7.848 -21.938 -15.508 1 98.62 12 ALA B C 1
ATOM 3160 O O . ALA B 1 12 ? -8.078 -22.891 -14.75 1 98.62 12 ALA B O 1
ATOM 3161 N N . VAL B 1 13 ? -8.023 -20.703 -15.125 1 98.75 13 VAL B N 1
ATOM 3162 C CA . VAL B 1 13 ? -8.562 -20.344 -13.82 1 98.75 13 VAL B CA 1
ATOM 3163 C C . VAL B 1 13 ? -9.961 -20.938 -13.664 1 98.75 13 VAL B C 1
ATOM 3165 O O . VAL B 1 13 ? -10.297 -21.484 -12.609 1 98.75 13 VAL B O 1
ATOM 3168 N N . ALA B 1 14 ? -10.758 -20.812 -14.711 1 98.69 14 ALA B N 1
ATOM 3169 C CA . ALA B 1 14 ? -12.117 -21.359 -14.672 1 98.69 14 ALA B CA 1
ATOM 3170 C C . ALA B 1 14 ? -12.094 -22.859 -14.383 1 98.69 14 ALA B C 1
ATOM 3172 O O . ALA B 1 14 ? -12.906 -23.359 -13.609 1 98.69 14 ALA B O 1
ATOM 3173 N N . HIS B 1 15 ? -11.203 -23.547 -15.07 1 98.44 15 HIS B N 1
ATOM 3174 C CA . HIS B 1 15 ? -11.047 -24.984 -14.797 1 98.44 15 HIS B CA 1
ATOM 3175 C C . HIS B 1 15 ? -10.664 -25.219 -13.336 1 98.44 15 HIS B C 1
ATOM 3177 O O . HIS B 1 15 ? -11.148 -26.156 -12.711 1 98.44 15 HIS B O 1
ATOM 3183 N N . GLY B 1 16 ? -9.719 -24.406 -12.812 1 98.62 16 GLY B N 1
ATOM 3184 C CA . GLY B 1 16 ? -9.359 -24.516 -11.406 1 98.62 16 GLY B CA 1
ATOM 3185 C C . GLY B 1 16 ? -10.547 -24.359 -10.477 1 98.62 16 GLY B C 1
ATOM 3186 O O . GLY B 1 16 ? -10.711 -25.141 -9.531 1 98.62 16 GLY B O 1
ATOM 3187 N N . VAL B 1 17 ? -11.359 -23.375 -10.742 1 98.69 17 VAL B N 1
ATOM 3188 C CA . VAL B 1 17 ? -12.539 -23.078 -9.93 1 98.69 17 VAL B CA 1
ATOM 3189 C C . VAL B 1 17 ? -13.523 -24.25 -10.016 1 98.69 17 VAL B C 1
ATOM 3191 O O . VAL B 1 17 ? -14.094 -24.656 -9 1 98.69 17 VAL B O 1
ATOM 3194 N N . ARG B 1 18 ? -13.75 -24.734 -11.219 1 98.31 18 ARG B N 1
ATOM 3195 C CA . ARG B 1 18 ? -14.625 -25.891 -11.43 1 98.31 18 ARG B CA 1
ATOM 3196 C C . ARG B 1 18 ? -14.133 -27.094 -10.641 1 98.31 18 ARG B C 1
ATOM 3198 O O . ARG B 1 18 ? -14.914 -27.766 -9.953 1 98.31 18 ARG B O 1
ATOM 3205 N N . LEU B 1 19 ? -12.867 -27.359 -10.789 1 97.94 19 LEU B N 1
ATOM 3206 C CA . LEU B 1 19 ? -12.281 -28.516 -10.133 1 97.94 19 LEU B CA 1
ATOM 3207 C C . LEU B 1 19 ? -12.32 -28.375 -8.617 1 97.94 19 LEU B C 1
ATOM 3209 O O . LEU B 1 19 ? -12.398 -29.359 -7.891 1 97.94 19 LEU B O 1
ATOM 3213 N N . ALA B 1 20 ? -12.258 -27.125 -8.102 1 98.06 20 ALA B N 1
ATOM 3214 C CA . ALA B 1 20 ? -12.359 -26.859 -6.672 1 98.06 20 ALA B CA 1
ATOM 3215 C C . ALA B 1 20 ? -13.789 -27.078 -6.176 1 98.06 20 ALA B C 1
ATOM 3217 O O . ALA B 1 20 ? -14.039 -27.047 -4.969 1 98.06 20 ALA B O 1
ATOM 3218 N N . ASP B 1 21 ? -14.703 -27.266 -7.07 1 97.06 21 ASP B N 1
ATOM 3219 C CA . ASP B 1 21 ? -16.094 -27.531 -6.754 1 97.06 21 ASP B CA 1
ATOM 3220 C C . ASP B 1 21 ? -16.719 -26.375 -5.98 1 97.06 21 ASP B C 1
ATOM 3222 O O . ASP B 1 21 ? -17.266 -26.562 -4.895 1 97.06 21 ASP B O 1
ATOM 3226 N N . VAL B 1 22 ? -16.578 -25.172 -6.488 1 97.88 22 VAL B N 1
ATOM 3227 C CA . VAL B 1 22 ? -17.047 -23.938 -5.871 1 97.88 22 VAL B CA 1
ATOM 3228 C C . VAL B 1 22 ? -18.578 -23.938 -5.832 1 97.88 22 VAL B C 1
ATOM 3230 O O . VAL B 1 22 ? -19.234 -24.391 -6.773 1 97.88 22 VAL B O 1
ATOM 3233 N N . ASP B 1 23 ? -19.156 -23.359 -4.805 1 97.06 23 ASP B N 1
ATOM 3234 C CA . ASP B 1 23 ? -20.594 -23.391 -4.574 1 97.06 23 ASP B CA 1
ATOM 3235 C C . ASP B 1 23 ? -21.266 -22.141 -5.117 1 97.06 23 ASP B C 1
ATOM 3237 O O . ASP B 1 23 ? -22.375 -22.203 -5.664 1 97.06 23 ASP B O 1
ATOM 3241 N N . VAL B 1 24 ? -20.688 -21.016 -4.844 1 97.81 24 VAL B N 1
ATOM 3242 C CA . VAL B 1 24 ? -21.297 -19.75 -5.191 1 97.81 24 VAL B CA 1
ATOM 3243 C C . VAL B 1 24 ? -20.297 -18.859 -5.926 1 97.81 24 VAL B C 1
ATOM 3245 O O . VAL B 1 24 ? -19.156 -18.688 -5.469 1 97.81 24 VAL B O 1
ATOM 3248 N N . ILE B 1 25 ? -20.672 -18.422 -7.051 1 98.25 25 ILE B N 1
ATOM 3249 C CA . ILE B 1 25 ? -19.891 -17.484 -7.855 1 98.25 25 ILE B CA 1
ATOM 3250 C C . ILE B 1 25 ? -20.703 -16.188 -8.055 1 98.25 25 ILE B C 1
ATOM 3252 O O . ILE B 1 25 ? -21.875 -16.234 -8.414 1 98.25 25 ILE B O 1
ATOM 3256 N N . CYS B 1 26 ? -20.125 -15.047 -7.707 1 97.06 26 CYS B N 1
ATOM 3257 C CA . CYS B 1 26 ? -20.719 -13.75 -8.039 1 97.06 26 CYS B CA 1
ATOM 3258 C C . CYS B 1 26 ? -19.766 -12.922 -8.891 1 97.06 26 CYS B C 1
ATOM 3260 O O . CYS B 1 26 ? -18.578 -12.805 -8.578 1 97.06 26 CYS B O 1
ATOM 3262 N N . SER B 1 27 ? -20.328 -12.43 -10.008 1 93.81 27 SER B N 1
ATOM 3263 C CA . SER B 1 27 ? -19.422 -11.766 -10.945 1 93.81 27 SER B CA 1
ATOM 3264 C C . SER B 1 27 ? -20.062 -10.516 -11.531 1 93.81 27 SER B C 1
ATOM 3266 O O . SER B 1 27 ? -21.281 -10.43 -11.656 1 93.81 27 SER B O 1
ATOM 3268 N N . TYR B 1 28 ? -19.297 -9.555 -11.812 1 93.44 28 TYR B N 1
ATOM 3269 C CA . TYR B 1 28 ? -19.578 -8.352 -12.594 1 93.44 28 TYR B CA 1
ATOM 3270 C C . TYR B 1 28 ? -18.562 -8.172 -13.711 1 93.44 28 TYR B C 1
ATOM 3272 O O . TYR B 1 28 ? -17.359 -8.367 -13.492 1 93.44 28 TYR B O 1
ATOM 3280 N N . PRO B 1 29 ? -19 -7.824 -14.891 1 90.88 29 PRO B N 1
ATOM 3281 C CA . PRO B 1 29 ? -18.109 -7.863 -16.047 1 90.88 29 PRO B CA 1
ATOM 3282 C C . PRO B 1 29 ? -17.094 -6.715 -16.047 1 90.88 29 PRO B C 1
ATOM 3284 O O . PRO B 1 29 ? -17.453 -5.574 -15.75 1 90.88 29 PRO B O 1
ATOM 3287 N N . ILE B 1 30 ? -15.891 -7.012 -16.344 1 90.69 30 ILE B N 1
ATOM 3288 C CA . ILE B 1 30 ? -14.805 -6.07 -16.594 1 90.69 30 ILE B CA 1
ATOM 3289 C C . ILE B 1 30 ? -13.625 -6.801 -17.234 1 90.69 30 ILE B C 1
ATOM 3291 O O . ILE B 1 30 ? -13.172 -7.824 -16.719 1 90.69 30 ILE B O 1
ATOM 3295 N N . ARG B 1 31 ? -13.148 -6.254 -18.281 1 88.31 31 ARG B N 1
ATOM 3296 C CA . ARG B 1 31 ? -12.008 -6.883 -18.938 1 88.31 31 ARG B CA 1
ATOM 3297 C C . ARG B 1 31 ? -10.727 -6.66 -18.125 1 88.31 31 ARG B C 1
ATOM 3299 O O . ARG B 1 31 ? -10.539 -5.586 -17.547 1 88.31 31 ARG B O 1
ATOM 3306 N N . PRO B 1 32 ? -9.766 -7.699 -18.109 1 92.56 32 PRO B N 1
ATOM 3307 C CA . PRO B 1 32 ? -9.805 -9 -18.781 1 92.56 32 PRO B CA 1
ATOM 3308 C C . PRO B 1 32 ? -10.484 -10.078 -17.953 1 92.56 32 PRO B C 1
ATOM 3310 O O . PRO B 1 32 ? -10.703 -11.195 -18.438 1 92.56 32 PRO B O 1
ATOM 3313 N N . TYR B 1 33 ? -10.891 -9.797 -16.812 1 94.44 33 TYR B N 1
ATOM 3314 C CA . TYR B 1 33 ? -11.531 -10.742 -15.898 1 94.44 33 TYR B CA 1
ATOM 3315 C C . TYR B 1 33 ? -12.742 -11.391 -16.547 1 94.44 33 TYR B C 1
ATOM 3317 O O . TYR B 1 33 ? -13.07 -12.547 -16.266 1 94.44 33 TYR B O 1
ATOM 3325 N N . THR B 1 34 ? -13.383 -10.711 -17.422 1 94.31 34 THR B N 1
ATOM 3326 C CA . THR B 1 34 ? -14.617 -11.164 -18.062 1 94.31 34 THR B CA 1
ATOM 3327 C C . THR B 1 34 ? -14.414 -12.531 -18.703 1 94.31 34 THR B C 1
ATOM 3329 O O . THR B 1 34 ? -15.344 -13.336 -18.766 1 94.31 34 THR B O 1
ATOM 3332 N N . GLY B 1 35 ? -13.211 -12.812 -19.141 1 95.62 35 GLY B N 1
ATOM 3333 C CA . GLY B 1 35 ? -12.922 -14.117 -19.719 1 95.62 35 GLY B CA 1
ATOM 3334 C C . GLY B 1 35 ? -13.156 -15.258 -18.75 1 95.62 35 GLY B C 1
ATOM 3335 O O . GLY B 1 35 ? -13.656 -16.312 -19.141 1 95.62 35 GLY B O 1
ATOM 3336 N N . ILE B 1 36 ? -12.82 -15.102 -17.516 1 97.5 36 ILE B N 1
ATOM 3337 C CA . ILE B 1 36 ? -13.031 -16.109 -16.469 1 97.5 36 ILE B CA 1
ATOM 3338 C C . ILE B 1 36 ? -14.531 -16.25 -16.203 1 97.5 36 ILE B C 1
ATOM 3340 O O . ILE B 1 36 ? -15.047 -17.375 -16.141 1 97.5 36 ILE B O 1
ATOM 3344 N N . MET B 1 37 ? -15.156 -15.141 -16.078 1 96 37 MET B N 1
ATOM 3345 C CA . MET B 1 37 ? -16.578 -15.109 -15.781 1 96 37 MET B CA 1
ATOM 3346 C C . MET B 1 37 ? -17.375 -15.844 -16.859 1 96 37 MET B C 1
ATOM 3348 O O . MET B 1 37 ? -18.25 -16.656 -16.562 1 96 37 MET B O 1
ATOM 3352 N N . SER B 1 38 ? -17.062 -15.531 -18.078 1 96.88 38 SER B N 1
ATOM 3353 C CA . SER B 1 38 ? -17.766 -16.125 -19.219 1 96.88 38 SER B CA 1
ATOM 3354 C C . SER B 1 38 ? -17.594 -17.641 -19.234 1 96.88 38 SER B C 1
ATOM 3356 O O . SER B 1 38 ? -18.562 -18.375 -19.469 1 96.88 38 SER B O 1
ATOM 3358 N N . GLU B 1 39 ? -16.422 -18.047 -19.031 1 97.69 39 GLU B N 1
ATOM 3359 C CA . GLU B 1 39 ? -16.141 -19.484 -19.047 1 97.69 39 GLU B CA 1
ATOM 3360 C C . GLU B 1 39 ? -16.859 -20.188 -17.906 1 97.69 39 GLU B C 1
ATOM 3362 O O . GLU B 1 39 ? -17.406 -21.281 -18.094 1 97.69 39 GLU B O 1
ATOM 3367 N N . LEU B 1 40 ? -16.875 -19.609 -16.734 1 98.25 40 LEU B N 1
ATOM 3368 C CA . LEU B 1 40 ? -17.562 -20.203 -15.594 1 98.25 40 LEU B CA 1
ATOM 3369 C C . LEU B 1 40 ? -19.062 -20.25 -15.828 1 98.25 40 LEU B C 1
ATOM 3371 O O . LEU B 1 40 ? -19.719 -21.219 -15.469 1 98.25 40 LEU B O 1
ATOM 3375 N N . ALA B 1 41 ? -19.547 -19.156 -16.344 1 97.31 41 ALA B N 1
ATOM 3376 C CA . ALA B 1 41 ? -20.969 -19.141 -16.688 1 97.31 41 ALA B CA 1
ATOM 3377 C C . ALA B 1 41 ? -21.328 -20.281 -17.641 1 97.31 41 ALA B C 1
ATOM 3379 O O . ALA B 1 41 ? -22.359 -20.922 -17.469 1 97.31 41 ALA B O 1
ATOM 3380 N N . ARG B 1 42 ? -20.547 -20.453 -18.625 1 97.69 42 ARG B N 1
ATOM 3381 C CA . ARG B 1 42 ? -20.734 -21.531 -19.562 1 97.69 42 ARG B CA 1
ATOM 3382 C C . ARG B 1 42 ? -20.719 -22.891 -18.859 1 97.69 42 ARG B C 1
ATOM 3384 O O . ARG B 1 42 ? -21.562 -23.75 -19.109 1 97.69 42 ARG B O 1
ATOM 3391 N N . MET B 1 43 ? -19.734 -23.094 -18.016 1 98.06 43 MET B N 1
ATOM 3392 C CA . MET B 1 43 ? -19.562 -24.359 -17.312 1 98.06 43 MET B CA 1
ATOM 3393 C C . MET B 1 43 ? -20.781 -24.641 -16.438 1 98.06 43 MET B C 1
ATOM 3395 O O . MET B 1 43 ? -21.203 -25.797 -16.312 1 98.06 43 MET B O 1
ATOM 3399 N N . VAL B 1 44 ? -21.281 -23.625 -15.781 1 98 44 VAL B N 1
ATOM 3400 C CA . VAL B 1 44 ? -22.469 -23.781 -14.953 1 98 44 VAL B CA 1
ATOM 3401 C C . VAL B 1 44 ? -23.672 -24.109 -15.828 1 98 44 VAL B C 1
ATOM 3403 O O . VAL B 1 44 ? -24.438 -25.031 -15.531 1 98 44 VAL B O 1
ATOM 3406 N N . ALA B 1 45 ? -23.844 -23.406 -16.906 1 97.56 45 ALA B N 1
ATOM 3407 C CA . ALA B 1 45 ? -24.953 -23.594 -17.828 1 97.56 45 ALA B CA 1
ATOM 3408 C C . ALA B 1 45 ? -24.922 -25 -18.422 1 97.56 45 ALA B C 1
ATOM 3410 O O . ALA B 1 45 ? -25.984 -25.609 -18.641 1 97.56 45 ALA B O 1
ATOM 3411 N N . ASP B 1 46 ? -23.75 -25.469 -18.656 1 98 46 ASP B N 1
ATOM 3412 C CA . ASP B 1 46 ? -23.578 -26.781 -19.297 1 98 46 ASP B CA 1
ATOM 3413 C C . ASP B 1 46 ? -23.656 -27.891 -18.266 1 98 46 ASP B C 1
ATOM 3415 O O . ASP B 1 46 ? -23.594 -29.078 -18.609 1 98 46 ASP B O 1
ATOM 3419 N N . GLY B 1 47 ? -23.719 -27.594 -17.031 1 97.31 47 GLY B N 1
ATOM 3420 C CA . GLY B 1 47 ? -23.828 -28.594 -15.984 1 97.31 47 GLY B CA 1
ATOM 3421 C C . GLY B 1 47 ? -22.484 -29.172 -15.586 1 97.31 47 GLY B C 1
ATOM 3422 O O . GLY B 1 47 ? -22.422 -30.172 -14.859 1 97.31 47 GLY B O 1
ATOM 3423 N N . GLU B 1 48 ? -21.438 -28.531 -16.078 1 97.06 48 GLU B N 1
ATOM 3424 C CA . GLU B 1 48 ? -20.109 -28.984 -15.734 1 97.06 48 GLU B CA 1
ATOM 3425 C C . GLU B 1 48 ? -19.734 -28.578 -14.312 1 97.06 48 GLU B C 1
ATOM 3427 O O . GLU B 1 48 ? -18.859 -29.203 -13.688 1 97.06 48 GLU B O 1
ATOM 3432 N N . LEU B 1 49 ? -20.281 -27.547 -13.844 1 97.5 49 LEU B N 1
ATOM 3433 C CA . LEU B 1 49 ? -20.109 -27.047 -12.484 1 97.5 49 LEU B CA 1
ATOM 3434 C C . LEU B 1 49 ? -21.453 -26.766 -11.836 1 97.5 49 LEU B C 1
ATOM 3436 O O . LEU B 1 49 ? -22.266 -26.016 -12.391 1 97.5 49 LEU B O 1
ATOM 3440 N N . ASP B 1 50 ? -21.688 -27.406 -10.688 1 97.31 50 ASP B N 1
ATOM 3441 C CA . ASP B 1 50 ? -22.906 -27.156 -9.922 1 97.31 50 ASP B CA 1
ATOM 3442 C C . ASP B 1 50 ? -22.703 -26.016 -8.922 1 97.31 50 ASP B C 1
ATOM 3444 O O . ASP B 1 50 ? -22.406 -26.25 -7.754 1 97.31 50 ASP B O 1
ATOM 3448 N N . ALA B 1 51 ? -22.844 -24.797 -9.414 1 97.5 51 ALA B N 1
ATOM 3449 C CA . ALA B 1 51 ? -22.641 -23.609 -8.602 1 97.5 51 ALA B CA 1
ATOM 3450 C C . ALA B 1 51 ? -23.75 -22.578 -8.852 1 97.5 51 ALA B C 1
ATOM 3452 O O . ALA B 1 51 ? -24.281 -22.484 -9.961 1 97.5 51 ALA B O 1
ATOM 3453 N N . GLU B 1 52 ? -24.109 -21.875 -7.816 1 97.5 52 GLU B N 1
ATOM 3454 C CA . GLU B 1 52 ? -24.953 -20.703 -7.996 1 97.5 52 GLU B CA 1
ATOM 3455 C C . GLU B 1 52 ? -24.172 -19.547 -8.609 1 97.5 52 GLU B C 1
ATOM 3457 O O . GLU B 1 52 ? -23.172 -19.094 -8.039 1 97.5 52 GLU B O 1
ATOM 3462 N N . PHE B 1 53 ? -24.547 -19.172 -9.758 1 97.06 53 PHE B N 1
ATOM 3463 C CA . PHE B 1 53 ? -23.906 -18.062 -10.469 1 97.06 53 PHE B CA 1
ATOM 3464 C C . PHE B 1 53 ? -24.75 -16.812 -10.391 1 97.06 53 PHE B C 1
ATOM 3466 O O . PHE B 1 53 ? -25.812 -16.734 -11.008 1 97.06 53 PHE B O 1
ATOM 3473 N N . VAL B 1 54 ? -24.297 -15.797 -9.672 1 95.62 54 VAL B N 1
ATOM 3474 C CA . VAL B 1 54 ? -25.047 -14.562 -9.43 1 95.62 54 VAL B CA 1
ATOM 3475 C C . VAL B 1 54 ? -24.359 -13.398 -10.141 1 95.62 54 VAL B C 1
ATOM 3477 O O . VAL B 1 54 ? -23.125 -13.289 -10.133 1 95.62 54 VAL B O 1
ATOM 3480 N N . HIS B 1 55 ? -25.125 -12.641 -10.781 1 93.25 55 HIS B N 1
ATOM 3481 C CA . HIS B 1 55 ? -24.594 -11.406 -11.352 1 93.25 55 HIS B CA 1
ATOM 3482 C C . HIS B 1 55 ? -24.703 -10.25 -10.359 1 93.25 55 HIS B C 1
ATOM 3484 O O . HIS B 1 55 ? -25.812 -9.914 -9.906 1 93.25 55 HIS B O 1
ATOM 3490 N N . GLY B 1 56 ? -23.547 -9.688 -10.078 1 90.94 56 GLY B N 1
ATOM 3491 C CA . GLY B 1 56 ? -23.531 -8.562 -9.164 1 90.94 56 GLY B CA 1
ATOM 3492 C C . GLY B 1 56 ? -23.938 -7.254 -9.828 1 90.94 56 GLY B C 1
ATOM 3493 O O . GLY B 1 56 ? -23.797 -7.105 -11.047 1 90.94 56 GLY B O 1
ATOM 3494 N N . GLU B 1 57 ? -24.422 -6.27 -9.047 1 90 57 GLU B N 1
ATOM 3495 C CA . GLU B 1 57 ? -24.734 -4.926 -9.523 1 90 57 GLU B CA 1
ATOM 3496 C C . GLU B 1 57 ? -23.453 -4.109 -9.727 1 90 57 GLU B C 1
ATOM 3498 O O . GLU B 1 57 ? -23.469 -3.08 -10.398 1 90 57 GLU B O 1
ATOM 3503 N N . GLY B 1 58 ? -22.469 -4.559 -9.172 1 91.62 58 GLY B N 1
ATOM 3504 C CA . GLY B 1 58 ? -21.125 -3.99 -9.172 1 91.62 58 GLY B CA 1
ATOM 3505 C C . GLY B 1 58 ? -20.125 -4.809 -8.367 1 91.62 58 GLY B C 1
ATOM 3506 O O . GLY B 1 58 ? -20.5 -5.805 -7.742 1 91.62 58 GLY B O 1
ATOM 3507 N N . GLU B 1 59 ? -19.016 -4.391 -8.484 1 91 59 GLU B N 1
ATOM 3508 C CA . GLU B 1 59 ? -17.984 -5.172 -7.809 1 91 59 GLU B CA 1
ATOM 3509 C C . GLU B 1 59 ? -18.156 -5.145 -6.297 1 91 59 GLU B C 1
ATOM 3511 O O . GLU B 1 59 ? -17.875 -6.129 -5.613 1 91 59 GLU B O 1
ATOM 3516 N N . HIS B 1 60 ? -18.562 -4.02 -5.793 1 91.56 60 HIS B N 1
ATOM 3517 C CA . HIS B 1 60 ? -18.859 -3.951 -4.363 1 91.56 60 HIS B CA 1
ATOM 3518 C C . HIS B 1 60 ? -19.938 -4.957 -3.971 1 91.56 60 HIS B C 1
ATOM 3520 O O . HIS B 1 60 ? -19.781 -5.688 -2.988 1 91.56 60 HIS B O 1
ATOM 3526 N N . ALA B 1 61 ? -20.969 -4.973 -4.719 1 91.69 61 ALA B N 1
ATOM 3527 C CA . ALA B 1 61 ? -22.062 -5.898 -4.461 1 91.69 61 ALA B CA 1
ATOM 3528 C C . ALA B 1 61 ? -21.609 -7.344 -4.637 1 91.69 61 ALA B C 1
ATOM 3530 O O . ALA B 1 61 ? -22.031 -8.227 -3.881 1 91.69 61 ALA B O 1
ATOM 3531 N N . GLN B 1 62 ? -20.844 -7.574 -5.617 1 94.06 62 GLN B N 1
ATOM 3532 C CA . GLN B 1 62 ? -20.359 -8.914 -5.902 1 94.06 62 GLN B CA 1
ATOM 3533 C C . GLN B 1 62 ? -19.594 -9.492 -4.707 1 94.06 62 GLN B C 1
ATOM 3535 O O . GLN B 1 62 ? -19.797 -10.648 -4.34 1 94.06 62 GLN B O 1
ATOM 3540 N N . LEU B 1 63 ? -18.734 -8.719 -4.109 1 93.88 63 LEU B N 1
ATOM 3541 C CA . LEU B 1 63 ? -17.953 -9.18 -2.961 1 93.88 63 LEU B CA 1
ATOM 3542 C C . LEU B 1 63 ? -18.859 -9.383 -1.746 1 93.88 63 LEU B C 1
ATOM 3544 O O . LEU B 1 63 ? -18.609 -10.273 -0.93 1 93.88 63 LEU B O 1
ATOM 3548 N N . SER B 1 64 ? -19.812 -8.523 -1.616 1 92.88 64 SER B N 1
ATOM 3549 C CA . SER B 1 64 ? -20.734 -8.672 -0.504 1 92.88 64 SER B CA 1
ATOM 3550 C C . SER B 1 64 ? -21.5 -9.992 -0.594 1 92.88 64 SER B C 1
ATOM 3552 O O . SER B 1 64 ? -21.75 -10.641 0.424 1 92.88 64 SER B O 1
ATOM 3554 N N . VAL B 1 65 ? -21.859 -10.352 -1.773 1 95.38 65 VAL B N 1
ATOM 3555 C CA . VAL B 1 65 ? -22.594 -11.602 -2 1 95.38 65 VAL B CA 1
ATOM 3556 C C . VAL B 1 65 ? -21.719 -12.789 -1.611 1 95.38 65 VAL B C 1
ATOM 3558 O O . VAL B 1 65 ? -22.141 -13.664 -0.857 1 95.38 65 VAL B O 1
ATOM 3561 N N . VAL B 1 66 ? -20.5 -12.836 -2.061 1 96.25 66 VAL B N 1
ATOM 3562 C CA . VAL B 1 66 ? -19.641 -13.977 -1.769 1 96.25 66 VAL B CA 1
ATOM 3563 C C . VAL B 1 66 ? -19.234 -13.953 -0.296 1 96.25 66 VAL B C 1
ATOM 3565 O O . VAL B 1 66 ? -19.047 -15.008 0.317 1 96.25 66 VAL B O 1
ATOM 3568 N N . TYR B 1 67 ? -19.125 -12.742 0.253 1 94.12 67 TYR B N 1
ATOM 3569 C CA . TYR B 1 67 ? -18.875 -12.602 1.686 1 94.12 67 TYR B CA 1
ATOM 3570 C C . TYR B 1 67 ? -19.953 -13.328 2.49 1 94.12 67 TYR B C 1
ATOM 3572 O O . TYR B 1 67 ? -19.641 -14.188 3.316 1 94.12 67 TYR B O 1
ATOM 3580 N N . GLY B 1 68 ? -21.203 -13.031 2.213 1 93.12 68 GLY B N 1
ATOM 3581 C CA . GLY B 1 68 ? -22.312 -13.68 2.887 1 93.12 68 GLY B CA 1
ATOM 3582 C C . GLY B 1 68 ? -22.344 -15.18 2.668 1 93.12 68 GLY B C 1
ATOM 3583 O O . GLY B 1 68 ? -22.578 -15.945 3.604 1 93.12 68 GLY B O 1
ATOM 3584 N N . ALA B 1 69 ? -22.109 -15.609 1.439 1 95 69 ALA B N 1
ATOM 3585 C CA . ALA B 1 69 ? -22.125 -17.031 1.095 1 95 69 ALA B CA 1
ATOM 3586 C C . ALA B 1 69 ? -21.016 -17.797 1.821 1 95 69 ALA B C 1
ATOM 3588 O O . ALA B 1 69 ? -21.25 -18.891 2.324 1 95 69 ALA B O 1
ATOM 3589 N N . SER B 1 70 ? -19.828 -17.219 1.853 1 95.06 70 SER B N 1
ATOM 3590 C CA . SER B 1 70 ? -18.719 -17.844 2.566 1 95.06 70 SER B CA 1
ATOM 3591 C C . SER B 1 70 ? -19.016 -17.969 4.055 1 95.06 70 SER B C 1
ATOM 3593 O O . SER B 1 70 ? -18.719 -19 4.668 1 95.06 70 SER B O 1
ATOM 3595 N N . ALA B 1 71 ? -19.562 -16.938 4.602 1 91.06 71 ALA B N 1
ATOM 3596 C CA . ALA B 1 71 ? -19.938 -16.953 6.012 1 91.06 71 ALA B CA 1
ATOM 3597 C C . ALA B 1 71 ? -20.953 -18.062 6.293 1 91.06 71 ALA B C 1
ATOM 3599 O O . ALA B 1 71 ? -20.984 -18.625 7.398 1 91.06 71 ALA B O 1
ATOM 3600 N N . ALA B 1 72 ? -21.703 -18.359 5.309 1 91.31 72 ALA B N 1
ATOM 3601 C CA . ALA B 1 72 ? -22.719 -19.406 5.453 1 91.31 72 ALA B CA 1
ATOM 3602 C C . ALA B 1 72 ? -22.125 -20.797 5.215 1 91.31 72 ALA B C 1
ATOM 3604 O O . ALA B 1 72 ? -22.812 -21.797 5.336 1 91.31 72 ALA B O 1
ATOM 3605 N N . GLY B 1 73 ? -20.844 -20.875 4.801 1 91.31 73 GLY B N 1
ATOM 3606 C CA . GLY B 1 73 ? -20.172 -22.156 4.715 1 91.31 73 GLY B CA 1
ATOM 3607 C C . GLY B 1 73 ? -19.938 -22.625 3.289 1 91.31 73 GLY B C 1
ATOM 3608 O O . GLY B 1 73 ? -19.531 -23.75 3.057 1 91.31 73 GLY B O 1
ATOM 3609 N N . ALA B 1 74 ? -20.188 -21.781 2.365 1 95 74 ALA B N 1
ATOM 3610 C CA . ALA B 1 74 ? -20.016 -22.141 0.962 1 95 74 ALA B CA 1
ATOM 3611 C C . ALA B 1 74 ? -18.594 -21.828 0.498 1 95 74 ALA B C 1
ATOM 3613 O O . ALA B 1 74 ? -17.984 -20.859 0.963 1 95 74 ALA B O 1
ATOM 3614 N N . ARG B 1 75 ? -18.031 -22.703 -0.336 1 97.19 75 ARG B N 1
ATOM 3615 C CA . ARG B 1 75 ? -16.844 -22.297 -1.081 1 97.19 75 ARG B CA 1
ATOM 3616 C C . ARG B 1 75 ? -17.203 -21.297 -2.176 1 97.19 75 ARG B C 1
ATOM 3618 O O . ARG B 1 75 ? -18.078 -21.547 -3 1 97.19 75 ARG B O 1
ATOM 3625 N N . VAL B 1 76 ? -16.5 -20.156 -2.188 1 98.06 76 VAL B N 1
ATOM 3626 C CA . VAL B 1 76 ? -16.984 -19.062 -3.035 1 98.06 76 VAL B CA 1
ATOM 3627 C C . VAL B 1 76 ? -15.852 -18.578 -3.943 1 98.06 76 VAL B C 1
ATOM 3629 O O . VAL B 1 76 ? -14.672 -18.828 -3.666 1 98.06 76 VAL B O 1
ATOM 3632 N N . PHE B 1 77 ? -16.266 -17.984 -5.078 1 98.44 77 PHE B N 1
ATOM 3633 C CA . PHE B 1 77 ? -15.336 -17.422 -6.043 1 98.44 77 PHE B CA 1
ATOM 3634 C C . PHE B 1 77 ? -15.883 -16.125 -6.625 1 98.44 77 PHE B C 1
ATOM 3636 O O . PHE B 1 77 ? -17.078 -16 -6.855 1 98.44 77 PHE B O 1
ATOM 3643 N N . THR B 1 78 ? -15.023 -15.188 -6.766 1 98.12 78 THR B N 1
ATOM 3644 C CA . THR B 1 78 ? -15.297 -13.961 -7.504 1 98.12 78 THR B CA 1
ATOM 3645 C C . THR B 1 78 ? -14.031 -13.43 -8.164 1 98.12 78 THR B C 1
ATOM 3647 O O . THR B 1 78 ? -13.031 -14.148 -8.266 1 98.12 78 THR B O 1
ATOM 3650 N N . GLY B 1 79 ? -14.094 -12.305 -8.773 1 97.25 79 GLY B N 1
ATOM 3651 C CA . GLY B 1 79 ? -12.922 -11.711 -9.406 1 97.25 79 GLY B CA 1
ATOM 3652 C C . GLY B 1 79 ? -13.195 -10.328 -9.969 1 97.25 79 GLY B C 1
ATOM 3653 O O . GLY B 1 79 ? -14.297 -9.797 -9.836 1 97.25 79 GLY B O 1
ATOM 3654 N N . SER B 1 80 ? -12.164 -9.75 -10.492 1 96.88 80 SER B N 1
ATOM 3655 C CA . SER B 1 80 ? -12.305 -8.438 -11.117 1 96.88 80 SER B CA 1
ATOM 3656 C C . SER B 1 80 ? -10.984 -7.98 -11.734 1 96.88 80 SER B C 1
ATOM 3658 O O . SER B 1 80 ? -10.078 -8.789 -11.945 1 96.88 80 SER B O 1
ATOM 3660 N N . SER B 1 81 ? -11 -6.711 -12.25 1 95.12 81 SER B N 1
ATOM 3661 C CA . SER B 1 81 ? -9.828 -6.055 -12.82 1 95.12 81 SER B CA 1
ATOM 3662 C C . SER B 1 81 ? -9.883 -4.547 -12.609 1 95.12 81 SER B C 1
ATOM 3664 O O . SER B 1 81 ? -10.961 -3.973 -12.469 1 95.12 81 SER B O 1
ATOM 3666 N N . GLY B 1 82 ? -8.688 -3.93 -12.531 1 92.69 82 GLY B N 1
ATOM 3667 C CA . GLY B 1 82 ? -8.578 -2.479 -12.562 1 92.69 82 GLY B CA 1
ATOM 3668 C C . GLY B 1 82 ? -9.422 -1.792 -11.508 1 92.69 82 GLY B C 1
ATOM 3669 O O . GLY B 1 82 ? -9.367 -2.143 -10.328 1 92.69 82 GLY B O 1
ATOM 3670 N N . VAL B 1 83 ? -10.258 -0.892 -11.992 1 90.31 83 VAL B N 1
ATOM 3671 C CA . VAL B 1 83 ? -11.047 -0.029 -11.117 1 90.31 83 VAL B CA 1
ATOM 3672 C C . VAL B 1 83 ? -12.117 -0.852 -10.398 1 90.31 83 VAL B C 1
ATOM 3674 O O . VAL B 1 83 ? -12.594 -0.465 -9.336 1 90.31 83 VAL B O 1
ATOM 3677 N N . GLY B 1 84 ? -12.477 -1.958 -10.984 1 93.06 84 GLY B N 1
ATOM 3678 C CA . GLY B 1 84 ? -13.406 -2.842 -10.297 1 93.06 84 GLY B CA 1
ATOM 3679 C C . GLY B 1 84 ? -12.844 -3.402 -9 1 93.06 84 GLY B C 1
ATOM 3680 O O . GLY B 1 84 ? -13.57 -3.566 -8.023 1 93.06 84 GLY B O 1
ATOM 3681 N N . VAL B 1 85 ? -11.57 -3.719 -9.008 1 95.19 85 VAL B N 1
ATOM 3682 C CA . VAL B 1 85 ? -10.883 -4.207 -7.816 1 95.19 85 VAL B CA 1
ATOM 3683 C C . VAL B 1 85 ? -10.922 -3.143 -6.727 1 95.19 85 VAL B C 1
ATOM 3685 O O . VAL B 1 85 ? -11.211 -3.443 -5.566 1 95.19 85 VAL B O 1
ATOM 3688 N N . THR B 1 86 ? -10.703 -1.885 -7.094 1 93.44 86 THR B N 1
ATOM 3689 C CA . THR B 1 86 ? -10.641 -0.806 -6.113 1 93.44 86 THR B CA 1
ATOM 3690 C C . THR B 1 86 ? -12.047 -0.394 -5.676 1 93.44 86 THR B C 1
ATOM 3692 O O . THR B 1 86 ? -12.242 0.059 -4.547 1 93.44 86 THR B O 1
ATOM 3695 N N . TYR B 1 87 ? -13.008 -0.612 -6.52 1 93 87 TYR B N 1
ATOM 3696 C CA . TYR B 1 87 ? -14.391 -0.309 -6.172 1 93 87 TYR B CA 1
ATOM 3697 C C . TYR B 1 87 ? -14.875 -1.217 -5.047 1 93 87 TYR B C 1
ATOM 3699 O O . TYR B 1 87 ? -15.719 -0.817 -4.242 1 93 87 TYR B O 1
ATOM 3707 N N . ALA B 1 88 ? -14.289 -2.352 -4.902 1 93.62 88 ALA B N 1
ATOM 3708 C CA . ALA B 1 88 ? -14.719 -3.338 -3.916 1 93.62 88 ALA B CA 1
ATOM 3709 C C . ALA B 1 88 ? -13.93 -3.193 -2.617 1 93.62 88 ALA B C 1
ATOM 3711 O O . ALA B 1 88 ? -14.148 -3.943 -1.663 1 93.62 88 ALA B O 1
ATOM 3712 N N . MET B 1 89 ? -13.117 -2.277 -2.459 1 92.88 89 MET B N 1
ATOM 3713 C CA . MET B 1 89 ? -12.078 -2.244 -1.436 1 92.88 89 MET B CA 1
ATOM 3714 C C . MET B 1 89 ? -12.688 -2.199 -0.039 1 92.88 89 MET B C 1
ATOM 3716 O O . MET B 1 89 ? -12.125 -2.748 0.909 1 92.88 89 MET B O 1
ATOM 3720 N N . GLU B 1 90 ? -13.828 -1.617 0.133 1 91.62 90 GLU B N 1
ATOM 3721 C CA . GLU B 1 90 ? -14.461 -1.469 1.438 1 91.62 90 GLU B CA 1
ATOM 3722 C C . GLU B 1 90 ? -14.664 -2.824 2.111 1 91.62 90 GLU B C 1
ATOM 3724 O O . GLU B 1 90 ? -14.609 -2.93 3.338 1 91.62 90 GLU B O 1
ATOM 3729 N N . VAL B 1 91 ? -14.773 -3.848 1.336 1 92.44 91 VAL B N 1
ATOM 3730 C CA . VAL B 1 91 ? -15.242 -5.117 1.881 1 92.44 91 VAL B CA 1
ATOM 3731 C C . VAL B 1 91 ? -14.047 -6.047 2.113 1 92.44 91 VAL B C 1
ATOM 3733 O O . VAL B 1 91 ? -14.18 -7.074 2.787 1 92.44 91 VAL B O 1
ATOM 3736 N N . TYR B 1 92 ? -12.875 -5.711 1.69 1 94.69 92 TYR B N 1
ATOM 3737 C CA . TYR B 1 92 ? -11.727 -6.598 1.79 1 94.69 92 TYR B CA 1
ATOM 3738 C C . TYR B 1 92 ? -11.328 -6.812 3.246 1 94.69 92 TYR B C 1
ATOM 3740 O O . TYR B 1 92 ? -11.141 -7.953 3.682 1 94.69 92 TYR B O 1
ATOM 3748 N N . SER B 1 93 ? -11.227 -5.738 3.986 1 91.75 93 SER B N 1
ATOM 3749 C CA . SER B 1 93 ? -10.758 -5.828 5.363 1 91.75 93 SER B CA 1
ATOM 3750 C C . SER B 1 93 ? -11.734 -6.609 6.234 1 91.75 93 SER B C 1
ATOM 3752 O O . SER B 1 93 ? -11.328 -7.473 7.016 1 91.75 93 SER B O 1
ATOM 3754 N N . PRO B 1 94 ? -13.062 -6.352 6.102 1 89.81 94 PRO B N 1
ATOM 3755 C CA . PRO B 1 94 ? -14.008 -7.137 6.895 1 89.81 94 PRO B CA 1
ATOM 3756 C C . PRO B 1 94 ? -13.914 -8.633 6.613 1 89.81 94 PRO B C 1
ATOM 3758 O O . PRO B 1 94 ? -14.016 -9.445 7.535 1 89.81 94 PRO B O 1
ATOM 3761 N N . ILE B 1 95 ? -13.711 -9 5.434 1 92.88 95 ILE B N 1
ATOM 3762 C CA . ILE B 1 95 ? -13.641 -10.406 5.055 1 92.88 95 ILE B CA 1
ATOM 3763 C C . ILE B 1 95 ? -12.445 -11.07 5.738 1 92.88 95 ILE B C 1
ATOM 3765 O O . ILE B 1 95 ? -12.586 -12.141 6.344 1 92.88 95 ILE B O 1
ATOM 3769 N N . SER B 1 96 ? -11.305 -10.453 5.621 1 93.06 96 SER B N 1
ATOM 3770 C CA . SER B 1 96 ? -10.117 -11.008 6.273 1 93.06 96 SER B CA 1
ATOM 3771 C C . SER B 1 96 ? -10.242 -10.953 7.789 1 93.06 96 SER B C 1
ATOM 3773 O O . SER B 1 96 ? -9.758 -11.836 8.492 1 93.06 96 SER B O 1
ATOM 3775 N N . GLY B 1 97 ? -10.852 -9.898 8.258 1 88.44 97 GLY B N 1
ATOM 3776 C CA . GLY B 1 97 ? -11.055 -9.758 9.695 1 88.44 97 GLY B CA 1
ATOM 3777 C C . GLY B 1 97 ? -11.906 -10.867 10.289 1 88.44 97 GLY B C 1
ATOM 3778 O O . GLY B 1 97 ? -11.68 -11.289 11.422 1 88.44 97 GLY B O 1
ATOM 3779 N N . GLU B 1 98 ? -12.867 -11.305 9.531 1 88.5 98 GLU B N 1
ATOM 3780 C CA . GLU B 1 98 ? -13.742 -12.375 9.992 1 88.5 98 GLU B CA 1
ATOM 3781 C C . GLU B 1 98 ? -13.148 -13.742 9.68 1 88.5 98 GLU B C 1
ATOM 3783 O O . GLU B 1 98 ? -13.758 -14.773 9.977 1 88.5 98 GLU B O 1
ATOM 3788 N N . ARG B 1 99 ? -12.023 -13.734 9.07 1 91 99 ARG B N 1
ATOM 3789 C CA . ARG B 1 99 ? -11.297 -14.969 8.773 1 91 99 ARG B CA 1
ATOM 3790 C C . ARG B 1 99 ? -12.117 -15.875 7.863 1 91 99 ARG B C 1
ATOM 3792 O O . ARG B 1 99 ? -12.312 -17.062 8.164 1 91 99 ARG B O 1
ATOM 3799 N N . LEU B 1 100 ? -12.594 -15.32 6.742 1 93.12 100 LEU B N 1
ATOM 3800 C CA . LEU B 1 100 ? -13.391 -16.078 5.777 1 93.12 100 LEU B CA 1
ATOM 3801 C C . LEU B 1 100 ? -12.586 -16.359 4.516 1 93.12 100 LEU B C 1
ATOM 3803 O O . LEU B 1 100 ? -12.031 -15.445 3.902 1 93.12 100 LEU B O 1
ATOM 3807 N N . PRO B 1 101 ? -12.531 -17.594 4.125 1 95.62 101 PRO B N 1
ATOM 3808 C CA . PRO B 1 101 ? -11.828 -17.922 2.889 1 95.62 101 PRO B CA 1
ATOM 3809 C C . PRO B 1 101 ? -12.617 -17.562 1.637 1 95.62 101 PRO B C 1
ATOM 3811 O O . PRO B 1 101 ? -13.648 -18.172 1.355 1 95.62 101 PRO B O 1
ATOM 3814 N N . VAL B 1 102 ? -12.352 -16.5 1.036 1 97.31 102 VAL B N 1
ATOM 3815 C CA . VAL B 1 102 ? -12.898 -16.016 -0.228 1 97.31 102 VAL B CA 1
ATOM 3816 C C . VAL B 1 102 ? -11.781 -15.898 -1.261 1 97.31 102 VAL B C 1
ATOM 3818 O O . VAL B 1 102 ? -10.703 -15.375 -0.959 1 97.31 102 VAL B O 1
ATOM 3821 N N . GLN B 1 103 ? -11.992 -16.484 -2.404 1 98.44 103 GLN B N 1
ATOM 3822 C CA . GLN B 1 103 ? -10.969 -16.328 -3.436 1 98.44 103 GLN B CA 1
ATOM 3823 C C . GLN B 1 103 ? -11.43 -15.359 -4.523 1 98.44 103 GLN B C 1
ATOM 3825 O O . GLN B 1 103 ? -12.539 -15.492 -5.051 1 98.44 103 GLN B O 1
ATOM 3830 N N . MET B 1 104 ? -10.625 -14.469 -4.762 1 98.31 104 MET B N 1
ATOM 3831 C CA . MET B 1 104 ? -10.828 -13.5 -5.84 1 98.31 104 MET B CA 1
ATOM 3832 C C . MET B 1 104 ? -9.695 -13.586 -6.863 1 98.31 104 MET B C 1
ATOM 3834 O O . MET B 1 104 ? -8.523 -13.461 -6.512 1 98.31 104 MET B O 1
ATOM 3838 N N . ALA B 1 105 ? -10.055 -13.883 -8.125 1 98.31 105 ALA B N 1
ATOM 3839 C CA . ALA B 1 105 ? -9.078 -13.766 -9.203 1 98.31 105 ALA B CA 1
ATOM 3840 C C . ALA B 1 105 ? -8.945 -12.32 -9.672 1 98.31 105 ALA B C 1
ATOM 3842 O O . ALA B 1 105 ? -9.938 -11.68 -10.008 1 98.31 105 ALA B O 1
ATOM 3843 N N . ILE B 1 106 ? -7.758 -11.805 -9.688 1 98 106 ILE B N 1
ATOM 3844 C CA . ILE B 1 106 ? -7.512 -10.461 -10.211 1 98 106 ILE B CA 1
ATOM 3845 C C . ILE B 1 106 ? -6.703 -10.555 -11.5 1 98 106 ILE B C 1
ATOM 3847 O O . ILE B 1 106 ? -5.527 -10.922 -11.484 1 98 106 ILE B O 1
ATOM 3851 N N . ALA B 1 107 ? -7.371 -10.32 -12.562 1 97 107 ALA B N 1
ATOM 3852 C CA . ALA B 1 107 ? -6.668 -10.141 -13.828 1 97 107 ALA B CA 1
ATOM 3853 C C . ALA B 1 107 ? -6.195 -8.703 -13.992 1 97 107 ALA B C 1
ATOM 3855 O O . ALA B 1 107 ? -6.977 -7.824 -14.375 1 97 107 ALA B O 1
ATOM 3856 N N . ASP B 1 108 ? -4.957 -8.477 -13.852 1 95 108 ASP B N 1
ATOM 3857 C CA . ASP B 1 108 ? -4.367 -7.16 -13.609 1 95 108 ASP B CA 1
ATOM 3858 C C . ASP B 1 108 ? -4.66 -6.207 -14.773 1 95 108 ASP B C 1
ATOM 3860 O O . ASP B 1 108 ? -4.629 -6.613 -15.938 1 95 108 ASP B O 1
ATOM 3864 N N . ARG B 1 109 ? -4.863 -5.031 -14.406 1 89.38 109 ARG B N 1
ATOM 3865 C CA . ARG B 1 109 ? -4.992 -3.934 -15.359 1 89.38 109 ARG B CA 1
ATOM 3866 C C . ARG B 1 109 ? -4.754 -2.59 -14.68 1 89.38 109 ARG B C 1
ATOM 3868 O O . ARG B 1 109 ? -4.723 -2.504 -13.453 1 89.38 109 ARG B O 1
ATOM 3875 N N . THR B 1 110 ? -4.523 -1.553 -15.445 1 86.56 110 THR B N 1
ATOM 3876 C CA . THR B 1 110 ? -4.301 -0.201 -14.945 1 86.56 110 THR B CA 1
ATOM 3877 C C . THR B 1 110 ? -5.539 0.319 -14.219 1 86.56 110 THR B C 1
ATOM 3879 O O . THR B 1 110 ? -6.617 -0.265 -14.328 1 86.56 110 THR B O 1
ATOM 3882 N N . LEU B 1 111 ? -5.328 1.354 -13.367 1 84.31 111 LEU B N 1
ATOM 3883 C CA . LEU B 1 111 ? -6.402 2 -12.625 1 84.31 111 LEU B CA 1
ATOM 3884 C C . LEU B 1 111 ? -6.895 3.248 -13.359 1 84.31 111 LEU B C 1
ATOM 3886 O O . LEU B 1 111 ? -6.98 4.324 -12.766 1 84.31 111 LEU B O 1
ATOM 3890 N N . ASP B 1 112 ? -7.102 3.109 -14.547 1 69 112 ASP B N 1
ATOM 3891 C CA . ASP B 1 112 ? -7.711 4.074 -15.453 1 69 112 ASP B CA 1
ATOM 3892 C C . ASP B 1 112 ? -7.035 5.438 -15.344 1 69 112 ASP B C 1
ATOM 3894 O O . ASP B 1 112 ? -7.672 6.43 -14.977 1 69 112 ASP B O 1
ATOM 3898 N N . PRO B 1 113 ? -5.637 5.441 -15.469 1 64.44 113 PRO B N 1
ATOM 3899 C CA . PRO B 1 113 ? -5.227 6.785 -15.891 1 64.44 113 PRO B CA 1
ATOM 3900 C C . PRO B 1 113 ? -5.945 7.254 -17.156 1 64.44 113 PRO B C 1
ATOM 3902 O O . PRO B 1 113 ? -6.379 6.434 -17.953 1 64.44 113 PRO B O 1
ATOM 3905 N N . PRO B 1 114 ? -6.5 8.234 -17.031 1 63.59 114 PRO B N 1
ATOM 3906 C CA . PRO B 1 114 ? -7.648 8.344 -17.938 1 63.59 114 PRO B CA 1
ATOM 3907 C C . PRO B 1 114 ? -7.422 7.621 -19.266 1 63.59 114 PRO B C 1
ATOM 3909 O O . PRO B 1 114 ? -6.441 7.887 -19.969 1 63.59 114 PRO B O 1
ATOM 3912 N N . GLY B 1 115 ? -8.211 6.508 -19.375 1 59.72 115 GLY B N 1
ATOM 3913 C CA . GLY B 1 115 ? -8.406 5.832 -20.656 1 59.72 115 GLY B CA 1
ATOM 3914 C C . GLY B 1 115 ? -7.504 4.621 -20.828 1 59.72 115 GLY B C 1
ATOM 3915 O O . GLY B 1 115 ? -7.656 3.869 -21.797 1 59.72 115 GLY B O 1
ATOM 3916 N N . ASP B 1 116 ? -6.617 4.375 -19.859 1 69.56 116 ASP B N 1
ATOM 3917 C CA . ASP B 1 116 ? -5.688 3.26 -20.031 1 69.56 116 ASP B CA 1
ATOM 3918 C C . ASP B 1 116 ? -6.25 1.979 -19.422 1 69.56 116 ASP B C 1
ATOM 3920 O O . ASP B 1 116 ? -6.695 1.978 -18.266 1 69.56 116 ASP B O 1
ATOM 3924 N N . PHE B 1 117 ? -6.219 0.874 -20.219 1 70.56 117 PHE B N 1
ATOM 3925 C CA . PHE B 1 117 ? -6.746 -0.397 -19.734 1 70.56 117 PHE B CA 1
ATOM 3926 C C . PHE B 1 117 ? -5.699 -1.499 -19.859 1 70.56 117 PHE B C 1
ATOM 3928 O O . PHE B 1 117 ? -6.031 -2.686 -19.797 1 70.56 117 PHE B O 1
ATOM 3935 N N . GLY B 1 118 ? -4.496 -1.083 -19.969 1 80.69 118 GLY B N 1
ATOM 3936 C CA . GLY B 1 118 ? -3.439 -2.064 -20.141 1 80.69 118 GLY B CA 1
ATOM 3937 C C . GLY B 1 118 ? -3.033 -2.74 -18.844 1 80.69 118 GLY B C 1
ATOM 3938 O O . GLY B 1 118 ? -3.518 -2.377 -17.766 1 80.69 118 GLY B O 1
ATOM 3939 N N . GLU B 1 119 ? -2.18 -3.707 -19.016 1 88 119 GLU B N 1
ATOM 3940 C CA . GLU B 1 119 ? -1.756 -4.523 -17.875 1 88 119 GLU B CA 1
ATOM 3941 C C . GLU B 1 119 ? -0.833 -3.74 -16.953 1 88 119 GLU B C 1
ATOM 3943 O O . GLU B 1 119 ? 0.073 -3.043 -17.406 1 88 119 GLU B O 1
ATOM 3948 N N . GLU B 1 120 ? -1.102 -3.764 -15.672 1 91.56 120 GLU B N 1
ATOM 3949 C CA . GLU B 1 120 ? -0.271 -3.268 -14.578 1 91.56 120 GLU B CA 1
ATOM 3950 C C . GLU B 1 120 ? -0.641 -3.936 -13.258 1 91.56 120 GLU B C 1
ATOM 3952 O O . GLU B 1 120 ? -1.819 -4.18 -12.984 1 91.56 120 GLU B O 1
ATOM 3957 N N . HIS B 1 121 ? 0.322 -4.145 -12.453 1 95.88 121 HIS B N 1
ATOM 3958 C CA . HIS B 1 121 ? 0.051 -4.805 -11.18 1 95.88 121 HIS B CA 1
ATOM 3959 C C . HIS B 1 121 ? -0.53 -3.826 -10.164 1 95.88 121 HIS B C 1
ATOM 3961 O O . HIS B 1 121 ? -0.749 -4.184 -9.008 1 95.88 121 HIS B O 1
ATOM 3967 N N . THR B 1 122 ? -0.765 -2.625 -10.555 1 93.75 122 THR B N 1
ATOM 3968 C CA . THR B 1 122 ? -1.132 -1.548 -9.641 1 93.75 122 THR B CA 1
ATOM 3969 C C . THR B 1 122 ? -2.447 -1.863 -8.938 1 93.75 122 THR B C 1
ATOM 3971 O O . THR B 1 122 ? -2.586 -1.62 -7.738 1 93.75 122 THR B O 1
ATOM 3974 N N . ASP B 1 123 ? -3.434 -2.4 -9.641 1 94.75 123 ASP B N 1
ATOM 3975 C CA . ASP B 1 123 ? -4.746 -2.664 -9.062 1 94.75 123 ASP B CA 1
ATOM 3976 C C . ASP B 1 123 ? -4.652 -3.68 -7.926 1 94.75 123 ASP B C 1
ATOM 3978 O O . ASP B 1 123 ? -5.191 -3.457 -6.84 1 94.75 123 ASP B O 1
ATOM 3982 N N . ALA B 1 124 ? -3.912 -4.703 -8.148 1 96.62 124 ALA B N 1
ATOM 3983 C CA . ALA B 1 124 ? -3.775 -5.746 -7.141 1 96.62 124 ALA B CA 1
ATOM 3984 C C . ALA B 1 124 ? -2.879 -5.285 -5.992 1 96.62 124 ALA B C 1
ATOM 3986 O O . ALA B 1 124 ? -3.178 -5.535 -4.824 1 96.62 124 ALA B O 1
ATOM 3987 N N . GLU B 1 125 ? -1.797 -4.582 -6.312 1 96.56 125 GLU B N 1
ATOM 3988 C CA . GLU B 1 125 ? -0.84 -4.152 -5.297 1 96.56 125 GLU B CA 1
ATOM 3989 C C . GLU B 1 125 ? -1.447 -3.098 -4.375 1 96.56 125 GLU B C 1
ATOM 3991 O O . GLU B 1 125 ? -1.051 -2.975 -3.215 1 96.56 125 GLU B O 1
ATOM 3996 N N . CYS B 1 126 ? -2.418 -2.377 -4.867 1 94.12 126 CYS B N 1
ATOM 3997 C CA . CYS B 1 126 ? -3.066 -1.357 -4.047 1 94.12 126 CYS B CA 1
ATOM 3998 C C . CYS B 1 126 ? -3.887 -1.993 -2.932 1 94.12 126 CYS B C 1
ATOM 4000 O O . CYS B 1 126 ? -4.25 -1.323 -1.965 1 94.12 126 CYS B O 1
ATOM 4002 N N . CYS B 1 127 ? -4.152 -3.275 -3.01 1 94.94 127 CYS B N 1
ATOM 4003 C CA . CYS B 1 127 ? -4.969 -3.951 -2.01 1 94.94 127 CYS B CA 1
ATOM 4004 C C . CYS B 1 127 ? -4.109 -4.797 -1.081 1 94.94 127 CYS B C 1
ATOM 4006 O O . CYS B 1 127 ? -4.629 -5.582 -0.285 1 94.94 127 CYS B O 1
ATOM 4008 N N . ARG B 1 128 ? -2.861 -4.523 -1.043 1 96.69 128 ARG B N 1
ATOM 4009 C CA . ARG B 1 128 ? -1.885 -5.43 -0.443 1 96.69 128 ARG B CA 1
ATOM 4010 C C . ARG B 1 128 ? -1.968 -5.391 1.08 1 96.69 128 ARG B C 1
ATOM 4012 O O . ARG B 1 128 ? -1.416 -6.258 1.759 1 96.69 128 ARG B O 1
ATOM 4019 N N . ASP B 1 129 ? -2.65 -4.492 1.666 1 94 129 ASP B N 1
ATOM 4020 C CA . ASP B 1 129 ? -2.625 -4.309 3.113 1 94 129 ASP B CA 1
ATOM 4021 C C . ASP B 1 129 ? -3.895 -4.867 3.758 1 94 129 ASP B C 1
ATOM 4023 O O . ASP B 1 129 ? -4.164 -4.605 4.934 1 94 129 ASP B O 1
ATOM 4027 N N . GLN B 1 130 ? -4.648 -5.625 3.098 1 93.31 130 GLN B N 1
ATOM 4028 C CA . GLN B 1 130 ? -6.004 -5.961 3.531 1 93.31 130 GLN B CA 1
ATOM 4029 C C . GLN B 1 130 ? -6.031 -7.305 4.25 1 93.31 130 GLN B C 1
ATOM 4031 O O . GLN B 1 130 ? -7.094 -7.77 4.672 1 93.31 130 GLN B O 1
ATOM 4036 N N . GLY B 1 131 ? -4.91 -7.941 4.375 1 94.44 131 GLY B N 1
ATOM 4037 C CA . GLY B 1 131 ? -4.844 -9.203 5.105 1 94.44 131 GLY B CA 1
ATOM 4038 C C . GLY B 1 131 ? -5.207 -10.398 4.25 1 94.44 131 GLY B C 1
ATOM 4039 O O . GLY B 1 131 ? -5.645 -11.43 4.773 1 94.44 131 GLY B O 1
ATOM 4040 N N . TRP B 1 132 ? -5.148 -10.258 2.977 1 97.62 132 TRP B N 1
ATOM 4041 C CA . TRP B 1 132 ? -5.398 -11.352 2.039 1 97.62 132 TRP B CA 1
ATOM 4042 C C . TRP B 1 132 ? -4.09 -12 1.6 1 97.62 132 TRP B C 1
ATOM 4044 O O . TRP B 1 132 ? -3.064 -11.328 1.475 1 97.62 132 TRP B O 1
ATOM 4054 N N . ILE B 1 133 ? -4.125 -13.32 1.401 1 98.5 133 ILE B N 1
ATOM 4055 C CA . ILE B 1 133 ? -3.002 -13.977 0.733 1 98.5 133 ILE B CA 1
ATOM 4056 C C . ILE B 1 133 ? -2.945 -13.531 -0.728 1 98.5 133 ILE B C 1
ATOM 4058 O O . ILE B 1 133 ? -3.979 -13.43 -1.392 1 98.5 133 ILE B O 1
ATOM 4062 N N . GLN B 1 134 ? -1.733 -13.234 -1.203 1 98.62 134 GLN B N 1
ATOM 4063 C CA . GLN B 1 134 ? -1.645 -12.664 -2.543 1 98.62 134 GLN B CA 1
ATOM 4064 C C . GLN B 1 134 ? -0.438 -13.219 -3.297 1 98.62 134 GLN B C 1
ATOM 4066 O O . GLN B 1 134 ? 0.658 -13.312 -2.74 1 98.62 134 GLN B O 1
ATOM 4071 N N . GLY B 1 135 ? -0.635 -13.547 -4.535 1 98.38 135 GLY B N 1
ATOM 4072 C CA . GLY B 1 135 ? 0.441 -13.992 -5.406 1 98.38 135 GLY B CA 1
ATOM 4073 C C . GLY B 1 135 ? 0.074 -13.945 -6.879 1 98.38 135 GLY B C 1
ATOM 4074 O O . GLY B 1 135 ? -1.087 -13.719 -7.227 1 98.38 135 GLY B O 1
ATOM 4075 N N . TRP B 1 136 ? 1.073 -14.109 -7.75 1 98.31 136 TRP B N 1
ATOM 4076 C CA . TRP B 1 136 ? 0.87 -13.969 -9.188 1 98.31 136 TRP B CA 1
ATOM 4077 C C . TRP B 1 136 ? 1.228 -15.266 -9.914 1 98.31 136 TRP B C 1
ATOM 4079 O O . TRP B 1 136 ? 2.227 -15.906 -9.586 1 98.31 136 TRP B O 1
ATOM 4089 N N . ALA B 1 137 ? 0.412 -15.609 -10.883 1 97.94 137 ALA B N 1
ATOM 4090 C CA . ALA B 1 137 ? 0.768 -16.625 -11.867 1 97.94 137 ALA B CA 1
ATOM 4091 C C . ALA B 1 137 ? 1.545 -16.016 -13.031 1 97.94 137 ALA B C 1
ATOM 4093 O O . ALA B 1 137 ? 1.254 -14.898 -13.461 1 97.94 137 ALA B O 1
ATOM 4094 N N . SER B 1 138 ? 2.469 -16.75 -13.562 1 96.75 138 SER B N 1
ATOM 4095 C CA . SER B 1 138 ? 3.23 -16.266 -14.711 1 96.75 138 SER B CA 1
ATOM 4096 C C . SER B 1 138 ? 2.822 -16.984 -15.992 1 96.75 138 SER B C 1
ATOM 4098 O O . SER B 1 138 ? 3.168 -16.547 -17.094 1 96.75 138 SER B O 1
ATOM 4100 N N . THR B 1 139 ? 2.061 -18.078 -15.891 1 96.88 139 THR B N 1
ATOM 4101 C CA . THR B 1 139 ? 1.591 -18.875 -17.016 1 96.88 139 THR B CA 1
ATOM 4102 C C . THR B 1 139 ? 0.162 -19.344 -16.781 1 96.88 139 THR B C 1
ATOM 4104 O O . THR B 1 139 ? -0.321 -19.344 -15.648 1 96.88 139 THR B O 1
ATOM 4107 N N . PRO B 1 140 ? -0.452 -19.797 -17.828 1 97.62 140 PRO B N 1
ATOM 4108 C CA . PRO B 1 140 ? -1.794 -20.359 -17.656 1 97.62 140 PRO B CA 1
ATOM 4109 C C . PRO B 1 140 ? -1.811 -21.578 -16.734 1 97.62 140 PRO B C 1
ATOM 4111 O O . PRO B 1 140 ? -2.73 -21.734 -15.93 1 97.62 140 PRO B O 1
ATOM 4114 N N . GLN B 1 141 ? -0.797 -22.422 -16.844 1 97.94 141 GLN B N 1
ATOM 4115 C CA . GLN B 1 141 ? -0.71 -23.578 -15.953 1 97.94 141 GLN B CA 1
ATOM 4116 C C . GLN B 1 141 ? -0.679 -23.141 -14.492 1 97.94 141 GLN B C 1
ATOM 4118 O O . GLN B 1 141 ? -1.406 -23.688 -13.664 1 97.94 141 GLN B O 1
ATOM 4123 N N . GLU B 1 142 ? 0.146 -22.219 -14.219 1 97.94 142 GLU B N 1
ATOM 4124 C CA . GLU B 1 142 ? 0.279 -21.734 -12.844 1 97.94 142 GLU B CA 1
ATOM 4125 C C . GLU B 1 142 ? -1.012 -21.078 -12.359 1 97.94 142 GLU B C 1
ATOM 4127 O O . GLU B 1 142 ? -1.337 -21.141 -11.172 1 97.94 142 GLU B O 1
ATOM 4132 N N . ALA B 1 143 ? -1.701 -20.422 -13.273 1 98.38 143 ALA B N 1
ATOM 4133 C CA . ALA B 1 143 ? -2.971 -19.797 -12.906 1 98.38 143 ALA B CA 1
ATOM 4134 C C . ALA B 1 143 ? -3.965 -20.844 -12.398 1 98.38 143 ALA B C 1
ATOM 4136 O O . ALA B 1 143 ? -4.621 -20.625 -11.375 1 98.38 143 ALA B O 1
ATOM 4137 N N . LEU B 1 144 ? -4.098 -21.938 -13.133 1 98.62 144 LEU B N 1
ATOM 4138 C CA . LEU B 1 144 ? -4.957 -23.016 -12.672 1 98.62 144 LEU B CA 1
ATOM 4139 C C . LEU B 1 144 ? -4.473 -23.562 -11.336 1 98.62 144 LEU B C 1
ATOM 4141 O O . LEU B 1 144 ? -5.258 -23.703 -10.398 1 98.62 144 LEU B O 1
ATOM 4145 N N . ASP B 1 145 ? -3.199 -23.875 -11.258 1 98.69 145 ASP B N 1
ATOM 4146 C CA . ASP B 1 145 ? -2.635 -24.516 -10.078 1 98.69 145 ASP B CA 1
ATOM 4147 C C . ASP B 1 145 ? -2.738 -23.609 -8.859 1 98.69 145 ASP B C 1
ATOM 4149 O O . ASP B 1 145 ? -3.049 -24.078 -7.758 1 98.69 145 ASP B O 1
ATOM 4153 N N . ASN B 1 146 ? -2.445 -22.312 -9.039 1 98.62 146 ASN B N 1
ATOM 4154 C CA . ASN B 1 146 ? -2.559 -21.359 -7.934 1 98.62 146 ASN B CA 1
ATOM 4155 C C . ASN B 1 146 ? -3.984 -21.297 -7.395 1 98.62 146 ASN B C 1
ATOM 4157 O O . ASN B 1 146 ? -4.191 -21.094 -6.195 1 98.62 146 ASN B O 1
ATOM 4161 N N . THR B 1 147 ? -4.953 -21.406 -8.297 1 98.75 147 THR B N 1
ATOM 4162 C CA . THR B 1 147 ? -6.34 -21.406 -7.848 1 98.75 147 THR B CA 1
ATOM 4163 C C . THR B 1 147 ? -6.586 -22.516 -6.832 1 98.75 147 THR B C 1
ATOM 4165 O O . THR B 1 147 ? -7.148 -22.266 -5.762 1 98.75 147 THR B O 1
ATOM 4168 N N . LEU B 1 148 ? -6.121 -23.672 -7.109 1 98.75 148 LEU B N 1
ATOM 4169 C CA . LEU B 1 148 ? -6.312 -24.812 -6.227 1 98.75 148 LEU B CA 1
ATOM 4170 C C . LEU B 1 148 ? -5.48 -24.656 -4.957 1 98.75 148 LEU B C 1
ATOM 4172 O O . LEU B 1 148 ? -5.977 -24.891 -3.852 1 98.75 148 LEU B O 1
ATOM 4176 N N . ILE B 1 149 ? -4.246 -24.281 -5.109 1 98.81 149 ILE B N 1
ATOM 4177 C CA . ILE B 1 149 ? -3.34 -24.141 -3.975 1 98.81 149 ILE B CA 1
ATOM 4178 C C . ILE B 1 149 ? -3.891 -23.094 -3.004 1 98.81 149 ILE B C 1
ATOM 4180 O O . ILE B 1 149 ? -3.887 -23.297 -1.789 1 98.81 149 ILE B O 1
ATOM 4184 N N . TYR B 1 150 ? -4.383 -21.984 -3.5 1 98.69 150 TYR B N 1
ATOM 4185 C CA . TYR B 1 150 ? -4.867 -20.891 -2.652 1 98.69 150 TYR B CA 1
ATOM 4186 C C . TYR B 1 150 ? -6.125 -21.312 -1.899 1 98.69 150 TYR B C 1
ATOM 4188 O O . TYR B 1 150 ? -6.316 -20.938 -0.74 1 98.69 150 TYR B O 1
ATOM 4196 N N . TYR B 1 151 ? -7.035 -22.094 -2.535 1 98.44 151 TYR B N 1
ATOM 4197 C CA . TYR B 1 151 ? -8.156 -22.625 -1.783 1 98.44 151 TYR B CA 1
ATOM 4198 C C . TYR B 1 151 ? -7.672 -23.531 -0.647 1 98.44 151 TYR B C 1
ATOM 4200 O O . TYR B 1 151 ? -8.148 -23.422 0.485 1 98.44 151 TYR B O 1
ATOM 4208 N N . ARG B 1 152 ? -6.715 -24.391 -0.969 1 98.25 152 ARG B N 1
ATOM 4209 C CA . ARG B 1 152 ? -6.168 -25.312 0.03 1 98.25 152 ARG B CA 1
ATOM 4210 C C . ARG B 1 152 ? -5.609 -24.531 1.224 1 98.25 152 ARG B C 1
ATOM 4212 O O . ARG B 1 152 ? -5.836 -24.922 2.375 1 98.25 152 ARG B O 1
ATOM 4219 N N . VAL B 1 153 ? -4.91 -23.484 0.975 1 98.25 153 VAL B N 1
ATOM 4220 C CA . VAL B 1 153 ? -4.246 -22.719 2.016 1 98.25 153 VAL B CA 1
ATOM 4221 C C . VAL B 1 153 ? -5.273 -21.859 2.76 1 98.25 153 VAL B C 1
ATOM 4223 O O . VAL B 1 153 ? -5.312 -21.859 3.992 1 98.25 153 VAL B O 1
ATOM 4226 N N . GLY B 1 154 ? -6.102 -21.141 2.018 1 97.31 154 GLY B N 1
ATOM 4227 C CA . GLY B 1 154 ? -7.051 -20.219 2.609 1 97.31 154 GLY B CA 1
ATOM 4228 C C . GLY B 1 154 ? -8.102 -20.906 3.465 1 97.31 154 GLY B C 1
ATOM 4229 O O . GLY B 1 154 ? -8.625 -20.312 4.41 1 97.31 154 GLY B O 1
ATOM 4230 N N . GLU B 1 155 ? -8.43 -22.172 3.156 1 96.44 155 GLU B N 1
ATOM 4231 C CA . GLU B 1 155 ? -9.484 -22.891 3.855 1 96.44 155 GLU B CA 1
ATOM 4232 C C . GLU B 1 155 ? -8.922 -23.688 5.027 1 96.44 155 GLU B C 1
ATOM 4234 O O . GLU B 1 155 ? -9.68 -24.25 5.82 1 96.44 155 GLU B O 1
ATOM 4239 N N . ASP B 1 156 ? -7.578 -23.781 5.109 1 95.69 156 ASP B N 1
ATOM 4240 C CA . ASP B 1 156 ? -6.977 -24.453 6.25 1 95.69 156 ASP B CA 1
ATOM 4241 C C . ASP B 1 156 ? -7.383 -23.797 7.566 1 95.69 156 ASP B C 1
ATOM 4243 O O . ASP B 1 156 ? -7.336 -22.578 7.691 1 95.69 156 ASP B O 1
ATOM 4247 N N . GLN B 1 157 ? -7.684 -24.594 8.594 1 92.25 157 GLN B N 1
ATOM 4248 C CA . GLN B 1 157 ? -8.195 -24.094 9.867 1 92.25 157 GLN B CA 1
ATOM 4249 C C . GLN B 1 157 ? -7.168 -23.219 10.578 1 92.25 157 GLN B C 1
ATOM 4251 O O . GLN B 1 157 ? -7.527 -22.359 11.375 1 92.25 157 GLN B O 1
ATOM 4256 N N . ARG B 1 158 ? -5.965 -23.453 10.25 1 93.75 158 ARG B N 1
ATOM 4257 C CA . ARG B 1 158 ? -4.891 -22.688 10.875 1 93.75 158 ARG B CA 1
ATOM 4258 C C . ARG B 1 158 ? -4.797 -21.297 10.273 1 93.75 158 ARG B C 1
ATOM 4260 O O . ARG B 1 158 ? -4.176 -20.391 10.852 1 93.75 158 ARG B O 1
ATOM 4267 N N . VAL B 1 159 ? -5.418 -20.953 9.102 1 94.19 159 VAL B N 1
ATOM 4268 C CA . VAL B 1 159 ? -5.254 -19.734 8.32 1 94.19 159 VAL B CA 1
ATOM 4269 C C . VAL B 1 159 ? -6.602 -19.047 8.156 1 94.19 159 VAL B C 1
ATOM 4271 O O . VAL B 1 159 ? -6.852 -18 8.758 1 94.19 159 VAL B O 1
ATOM 4274 N N . LEU B 1 160 ? -7.559 -19.656 7.48 1 94.38 160 LEU B N 1
ATOM 4275 C CA . LEU B 1 160 ? -8.891 -19.125 7.207 1 94.38 160 LEU B CA 1
ATOM 4276 C C . LEU B 1 160 ? -8.82 -17.672 6.746 1 94.38 160 LEU B C 1
ATOM 4278 O O . LEU B 1 160 ? -9.367 -16.781 7.398 1 94.38 160 LEU B O 1
ATOM 4282 N N . LEU B 1 161 ? -8.133 -17.469 5.656 1 96.69 161 LEU B N 1
ATOM 4283 C CA . LEU B 1 161 ? -7.961 -16.141 5.086 1 96.69 161 LEU B CA 1
ATOM 4284 C C . LEU B 1 161 ? -8.383 -16.109 3.621 1 96.69 161 LEU B C 1
ATOM 4286 O O . LEU B 1 161 ? -8.328 -17.141 2.938 1 96.69 161 LEU B O 1
ATOM 4290 N N . PRO B 1 162 ? -8.82 -15 3.164 1 97.69 162 PRO B N 1
ATOM 4291 C CA . PRO B 1 162 ? -9.133 -14.844 1.741 1 97.69 162 PRO B CA 1
ATOM 4292 C C . PRO B 1 162 ? -7.883 -14.719 0.874 1 97.69 162 PRO B C 1
ATOM 4294 O O . PRO B 1 162 ? -6.785 -14.516 1.396 1 97.69 162 PRO B O 1
ATOM 4297 N N . GLN B 1 163 ? -8.078 -14.867 -0.487 1 98.38 163 GLN B N 1
ATOM 4298 C CA . GLN B 1 163 ? -6.922 -14.906 -1.373 1 98.38 163 GLN B CA 1
ATOM 4299 C C . GLN B 1 163 ? -7.16 -14.07 -2.627 1 98.38 163 GLN B C 1
ATOM 4301 O O . GLN B 1 163 ? -8.234 -14.133 -3.227 1 98.38 163 GLN B O 1
ATOM 4306 N N . TYR B 1 164 ? -6.145 -13.234 -2.965 1 98.44 164 TYR B N 1
ATOM 4307 C CA . TYR B 1 164 ? -6.039 -12.664 -4.305 1 98.44 164 TYR B CA 1
ATOM 4308 C C . TYR B 1 164 ? -5.199 -13.555 -5.211 1 98.44 164 TYR B C 1
ATOM 4310 O O . TYR B 1 164 ? -3.969 -13.562 -5.121 1 98.44 164 TYR B O 1
ATOM 4318 N N . ALA B 1 165 ? -5.848 -14.32 -6.07 1 98.56 165 ALA B N 1
ATOM 4319 C CA . ALA B 1 165 ? -5.125 -15.07 -7.094 1 98.56 165 ALA B CA 1
ATOM 4320 C C . ALA B 1 165 ? -4.91 -14.219 -8.344 1 98.56 165 ALA B C 1
ATOM 4322 O O . ALA B 1 165 ? -5.773 -14.172 -9.227 1 98.56 165 ALA B O 1
ATOM 4323 N N . CYS B 1 166 ? -3.723 -13.719 -8.492 1 98.56 166 CYS B N 1
ATOM 4324 C CA . CYS B 1 166 ? -3.486 -12.703 -9.516 1 98.56 166 CYS B CA 1
ATOM 4325 C C . CYS B 1 166 ? -2.873 -13.32 -10.766 1 98.56 166 CYS B C 1
ATOM 4327 O O . CYS B 1 166 ? -2.164 -14.328 -10.68 1 98.56 166 CYS B O 1
ATOM 4329 N N . LEU B 1 167 ? -3.182 -12.758 -11.836 1 97.69 167 LEU B N 1
ATOM 4330 C CA . LEU B 1 167 ? -2.557 -13.07 -13.117 1 97.69 167 LEU B CA 1
ATOM 4331 C C . LEU B 1 167 ? -2.465 -11.82 -13.984 1 97.69 167 LEU B C 1
ATOM 4333 O O . LEU B 1 167 ? -3.322 -10.938 -13.906 1 97.69 167 LEU B O 1
ATOM 4337 N N . ASP B 1 168 ? -1.441 -11.734 -14.797 1 96.06 168 ASP B N 1
ATOM 4338 C CA . ASP B 1 168 ? -1.231 -10.57 -15.664 1 96.06 168 ASP B CA 1
ATOM 4339 C C . ASP B 1 168 ? -2.299 -10.5 -16.75 1 96.06 168 ASP B C 1
ATOM 4341 O O . ASP B 1 168 ? -2.449 -11.43 -17.547 1 96.06 168 ASP B O 1
ATOM 4345 N N . GLY B 1 169 ? -2.967 -9.375 -16.766 1 93.5 169 GLY B N 1
ATOM 4346 C CA . GLY B 1 16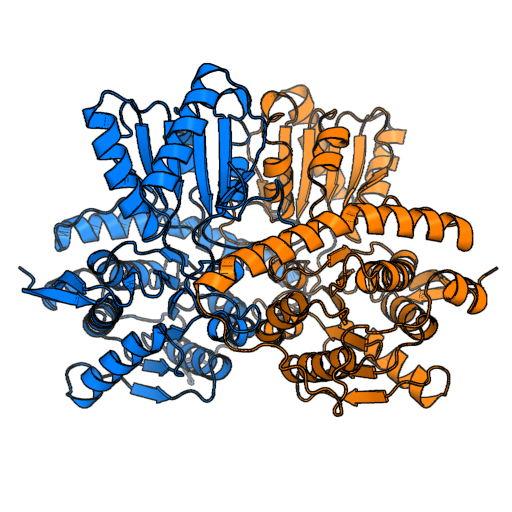9 ? -3.961 -9.18 -17.812 1 93.5 169 GLY B CA 1
ATOM 4347 C C . GLY B 1 169 ? -3.381 -9.258 -19.203 1 93.5 169 GLY B C 1
ATOM 4348 O O . GLY B 1 169 ? -2.307 -8.711 -19.469 1 93.5 169 GLY B O 1
ATOM 4349 N N . TYR B 1 170 ? -3.986 -9.969 -20.062 1 90.06 170 TYR B N 1
ATOM 4350 C CA . TYR B 1 170 ? -3.684 -10.109 -21.484 1 90.06 170 TYR B CA 1
ATOM 4351 C C . TYR B 1 170 ? -2.416 -10.93 -21.688 1 90.06 170 TYR B C 1
ATOM 4353 O O . TYR B 1 170 ? -2.279 -11.633 -22.688 1 90.06 170 TYR B O 1
ATOM 4361 N N . PHE B 1 171 ? -1.507 -10.867 -20.734 1 92.25 171 PHE B N 1
ATOM 4362 C CA . PHE B 1 171 ? -0.259 -11.609 -20.875 1 92.25 171 PHE B CA 1
ATOM 4363 C C . PHE B 1 171 ? -0.425 -13.047 -20.391 1 92.25 171 PHE B C 1
ATOM 4365 O O . PHE B 1 171 ? 0.214 -13.961 -20.922 1 92.25 171 PHE B O 1
ATOM 4372 N N . VAL B 1 172 ? -1.197 -13.25 -19.359 1 93.94 172 VAL B N 1
ATOM 4373 C CA . VAL B 1 172 ? -1.516 -14.586 -18.859 1 93.94 172 VAL B CA 1
ATOM 4374 C C . VAL B 1 172 ? -2.99 -14.891 -19.125 1 93.94 172 VAL B C 1
ATOM 4376 O O . VAL B 1 172 ? -3.334 -15.984 -19.562 1 93.94 172 VAL B O 1
ATOM 4379 N N . SER B 1 173 ? -3.764 -13.938 -18.984 1 94 173 SER B N 1
ATOM 4380 C CA . SER B 1 173 ? -5.211 -14.125 -19.031 1 94 173 SER B CA 1
ATOM 4381 C C . SER B 1 173 ? -5.668 -14.57 -20.422 1 94 173 SER B C 1
ATOM 4383 O O . SER B 1 173 ? -6.609 -15.359 -20.547 1 94 173 SER B O 1
ATOM 4385 N N . HIS B 1 174 ? -4.938 -14.07 -21.484 1 92.75 174 HIS B N 1
ATOM 4386 C CA . HIS B 1 174 ? -5.488 -14.273 -22.812 1 92.75 174 HIS B CA 1
ATOM 4387 C C . HIS B 1 174 ? -4.52 -15.055 -23.703 1 92.75 174 HIS B C 1
ATOM 4389 O O . HIS B 1 174 ? -4.891 -15.523 -24.781 1 92.75 174 HIS B O 1
ATOM 4395 N N . ILE B 1 175 ? -3.379 -15.203 -23.25 1 90.88 175 ILE B N 1
ATOM 4396 C CA . ILE B 1 175 ? -2.422 -15.961 -24.047 1 90.88 175 ILE B CA 1
ATOM 4397 C C . ILE B 1 175 ? -2.66 -17.453 -23.844 1 90.88 175 ILE B C 1
ATOM 4399 O O . ILE B 1 175 ? -2.939 -17.906 -22.734 1 90.88 175 ILE B O 1
ATOM 4403 N N . LEU B 1 176 ? -2.557 -18.141 -24.953 1 93.94 176 LEU B N 1
ATOM 4404 C CA . LEU B 1 176 ? -2.764 -19.594 -24.922 1 93.94 176 LEU B CA 1
ATOM 4405 C C . LEU B 1 176 ? -1.474 -20.312 -24.531 1 93.94 176 LEU B C 1
ATOM 4407 O O . LEU B 1 176 ? -0.382 -19.875 -24.922 1 93.94 176 LEU B O 1
ATOM 4411 N N . GLY B 1 177 ? -1.601 -21.344 -23.734 1 93.56 177 GLY B N 1
ATOM 4412 C CA . GLY B 1 177 ? -0.497 -22.219 -23.375 1 93.56 177 GLY B CA 1
ATOM 4413 C C . GLY B 1 177 ? -0.947 -23.609 -22.953 1 93.56 177 GLY B C 1
ATOM 4414 O O . GLY B 1 177 ? -2.137 -23.844 -22.734 1 93.56 177 GLY B O 1
ATOM 4415 N N . PRO B 1 178 ? -0.005 -24.5 -23.078 1 96.19 178 PRO B N 1
ATOM 4416 C CA . PRO B 1 178 ? -0.346 -25.859 -22.625 1 96.19 178 PRO B CA 1
ATOM 4417 C C . PRO B 1 178 ? -0.661 -25.922 -21.141 1 96.19 178 PRO B C 1
ATOM 4419 O O . PRO B 1 178 ? 0.12 -25.438 -20.312 1 96.19 178 PRO B O 1
ATOM 4422 N N . VAL B 1 179 ? -1.79 -26.438 -20.781 1 97.88 179 VAL B N 1
ATOM 4423 C CA . VAL B 1 179 ? -2.211 -26.578 -19.391 1 97.88 179 VAL B CA 1
ATOM 4424 C C . VAL B 1 179 ? -2.613 -28.031 -19.125 1 97.88 179 VAL B C 1
ATOM 4426 O O . VAL B 1 179 ? -3.459 -28.594 -19.828 1 97.88 179 VAL B O 1
ATOM 4429 N N . ASP B 1 180 ? -1.905 -28.594 -18.219 1 97.75 180 ASP B N 1
ATOM 4430 C CA . ASP B 1 180 ? -2.309 -29.906 -17.703 1 97.75 180 ASP B CA 1
ATOM 4431 C C . ASP B 1 180 ? -3.461 -29.781 -16.703 1 97.75 180 ASP B C 1
ATOM 4433 O O . ASP B 1 180 ? -3.264 -29.328 -15.578 1 97.75 180 ASP B O 1
ATOM 4437 N N . ILE B 1 181 ? -4.66 -30.156 -17.078 1 97.69 181 ILE B N 1
ATOM 4438 C CA . ILE B 1 181 ? -5.84 -30.094 -16.234 1 97.69 181 ILE B CA 1
ATOM 4439 C C . ILE B 1 181 ? -5.938 -31.359 -15.383 1 97.69 181 ILE B C 1
ATOM 4441 O O . ILE B 1 181 ? -6.094 -32.469 -15.914 1 97.69 181 ILE B O 1
ATOM 4445 N N . PRO B 1 182 ? -5.816 -31.203 -14.117 1 96.75 182 PRO B N 1
ATOM 4446 C CA . PRO B 1 182 ? -5.809 -32.375 -13.25 1 96.75 182 PRO B CA 1
ATOM 4447 C C . PRO B 1 182 ? -7.133 -33.125 -13.266 1 96.75 182 PRO B C 1
ATOM 4449 O O . PRO B 1 182 ? -8.172 -32.562 -13.609 1 96.75 182 PRO B O 1
ATOM 4452 N N . ASP B 1 183 ? -7.008 -34.406 -12.875 1 95.12 183 ASP B N 1
ATOM 4453 C CA . ASP B 1 183 ? -8.203 -35.219 -12.695 1 95.12 183 ASP B CA 1
ATOM 4454 C C . ASP B 1 183 ? -8.953 -34.812 -11.422 1 95.12 183 ASP B C 1
ATOM 4456 O O . ASP B 1 183 ? -8.336 -34.438 -10.422 1 95.12 183 ASP B O 1
ATOM 4460 N N . GLU B 1 184 ? -10.258 -35 -11.477 1 95.19 184 GLU B N 1
ATOM 4461 C CA . GLU B 1 184 ? -11.102 -34.625 -10.344 1 95.19 184 GLU B CA 1
ATOM 4462 C C . GLU B 1 184 ? -10.695 -35.406 -9.086 1 95.19 184 GLU B C 1
ATOM 4464 O O . GLU B 1 184 ? -10.75 -34.875 -7.98 1 95.19 184 GLU B O 1
ATOM 4469 N N . ALA B 1 185 ? -10.328 -36.625 -9.281 1 95.56 185 ALA B N 1
ATOM 4470 C CA . ALA B 1 185 ? -9.945 -37.469 -8.141 1 95.56 185 ALA B CA 1
ATOM 4471 C C . ALA B 1 185 ? -8.695 -36.906 -7.453 1 95.56 185 ALA B C 1
ATOM 4473 O O . ALA B 1 185 ? -8.602 -36.938 -6.227 1 95.56 185 ALA B O 1
ATOM 4474 N N . GLN B 1 186 ? -7.762 -36.438 -8.25 1 96.69 186 GLN B N 1
ATOM 4475 C CA . GLN B 1 186 ? -6.555 -35.844 -7.699 1 96.69 186 GLN B CA 1
ATOM 4476 C C . GLN B 1 186 ? -6.883 -34.594 -6.902 1 96.69 186 GLN B C 1
ATOM 4478 O O . GLN B 1 186 ? -6.336 -34.375 -5.82 1 96.69 186 GLN B O 1
ATOM 4483 N N . VAL B 1 187 ? -7.754 -33.812 -7.465 1 97.94 187 VAL B N 1
ATOM 4484 C CA . VAL B 1 187 ? -8.102 -32.531 -6.82 1 97.94 187 VAL B CA 1
ATOM 4485 C C . VAL B 1 187 ? -8.836 -32.812 -5.508 1 97.94 187 VAL B C 1
ATOM 4487 O O . VAL B 1 187 ? -8.609 -32.125 -4.508 1 97.94 187 VAL B O 1
ATOM 4490 N N . LYS B 1 188 ? -9.688 -33.812 -5.492 1 96.19 188 LYS B N 1
ATOM 4491 C CA . LYS B 1 188 ? -10.414 -34.188 -4.277 1 96.19 188 LYS B CA 1
ATOM 4492 C C . LYS B 1 188 ? -9.445 -34.625 -3.184 1 96.19 188 LYS B C 1
ATOM 4494 O O . LYS B 1 188 ? -9.688 -34.406 -1.998 1 96.19 188 LYS B O 1
ATOM 4499 N N . GLU B 1 189 ? -8.422 -35.281 -3.6 1 97.06 189 GLU B N 1
ATOM 4500 C CA . GLU B 1 189 ? -7.395 -35.688 -2.646 1 97.06 189 GLU B CA 1
ATOM 4501 C C . GLU B 1 189 ? -6.664 -34.469 -2.07 1 97.06 189 GLU B C 1
ATOM 4503 O O . GLU B 1 189 ? -6.336 -34.438 -0.882 1 97.06 189 GLU B O 1
ATOM 4508 N N . PHE B 1 190 ? -6.465 -33.5 -2.795 1 98.06 190 PHE B N 1
ATOM 4509 C CA . PHE B 1 190 ? -5.688 -32.312 -2.428 1 98.06 190 PHE B CA 1
ATOM 4510 C C . PHE B 1 190 ? -6.543 -31.328 -1.66 1 98.06 190 PHE B C 1
ATOM 4512 O O . PHE B 1 190 ? -6.086 -30.734 -0.679 1 98.06 190 PHE B O 1
ATOM 4519 N N . LEU B 1 191 ? -7.754 -31.078 -2.141 1 97.5 191 LEU B N 1
ATOM 4520 C CA . LEU B 1 191 ? -8.648 -30.031 -1.649 1 97.5 191 LEU B CA 1
ATOM 4521 C C . LEU B 1 191 ? -9.961 -30.641 -1.155 1 97.5 191 LEU B C 1
ATOM 4523 O O . LEU B 1 191 ? -10.891 -30.844 -1.94 1 97.5 191 LEU B O 1
ATOM 4527 N N . PRO B 1 192 ? -10.039 -30.875 0.122 1 92.06 192 PRO B N 1
ATOM 4528 C CA . PRO B 1 192 ? -11.281 -31.438 0.674 1 92.06 192 PRO B CA 1
ATOM 4529 C C . PRO B 1 192 ? -12.445 -30.453 0.62 1 92.06 192 PRO B C 1
ATOM 4531 O O . PRO B 1 192 ? -12.234 -29.25 0.389 1 92.06 192 PRO B O 1
ATOM 4534 N N . PRO B 1 193 ? -13.625 -30.969 0.833 1 89.5 193 PRO B N 1
ATOM 4535 C CA . PRO B 1 193 ? -14.75 -30.031 0.917 1 89.5 193 PRO B CA 1
ATOM 4536 C C . PRO B 1 193 ? -14.578 -29 2.029 1 89.5 193 PRO B C 1
ATOM 4538 O O . PRO B 1 193 ? -14.031 -29.312 3.09 1 89.5 193 PRO B O 1
ATOM 4541 N N . TYR B 1 194 ? -14.977 -27.797 1.61 1 87.06 194 TYR B N 1
ATOM 4542 C CA . TYR B 1 194 ? -14.875 -26.719 2.584 1 87.06 194 TYR B CA 1
ATOM 4543 C C . TYR B 1 194 ? -15.891 -26.891 3.709 1 87.06 194 TYR B C 1
ATOM 4545 O O . TYR B 1 194 ? -17.062 -27.156 3.457 1 87.06 194 TYR B O 1
ATOM 4553 N N . LYS B 1 195 ? -15.438 -26.953 4.961 1 76.5 195 LYS B N 1
ATOM 4554 C CA . LYS B 1 195 ? -16.281 -27.016 6.152 1 76.5 195 LYS B CA 1
ATOM 4555 C C . LYS B 1 195 ? -16.031 -25.812 7.059 1 76.5 195 LYS B C 1
ATOM 4557 O O . LYS B 1 195 ? -14.922 -25.641 7.578 1 76.5 195 LYS B O 1
ATOM 4562 N N . ASN B 1 196 ? -17.016 -24.812 7.008 1 69.69 196 ASN B N 1
ATOM 4563 C CA . ASN B 1 196 ? -16.844 -23.656 7.887 1 69.69 196 ASN B CA 1
ATOM 4564 C C . ASN B 1 196 ? -17.156 -24.016 9.336 1 69.69 196 ASN B C 1
ATOM 4566 O O . ASN B 1 196 ? -18.203 -24.609 9.617 1 69.69 196 ASN B O 1
ATOM 4570 N N . HIS B 1 197 ? -16.234 -23.984 10.141 1 60.19 197 HIS B N 1
ATOM 4571 C CA . HIS B 1 197 ? -16.469 -24.344 11.539 1 60.19 197 HIS B CA 1
ATOM 4572 C C . HIS B 1 197 ? -17.312 -23.281 12.242 1 60.19 197 HIS B C 1
ATOM 4574 O O . HIS B 1 197 ? -17.969 -23.578 13.242 1 60.19 197 HIS B O 1
ATOM 4580 N N . HIS B 1 198 ? -17.219 -22.016 11.875 1 56.19 198 HIS B N 1
ATOM 4581 C CA . HIS B 1 198 ? -18 -21.016 12.57 1 56.19 198 HIS B CA 1
ATOM 4582 C C . HIS B 1 198 ? -19.266 -20.656 11.789 1 56.19 198 HIS B C 1
ATOM 4584 O O . HIS B 1 198 ? -19.328 -19.594 11.156 1 56.19 198 HIS B O 1
ATOM 4590 N N . VAL B 1 199 ? -19.969 -21.641 11.438 1 50.16 199 VAL B N 1
ATOM 4591 C CA . VAL B 1 199 ? -21.125 -21.422 10.57 1 50.16 199 VAL B CA 1
ATOM 4592 C C . VAL B 1 199 ? -22.234 -20.703 11.352 1 50.16 199 VAL B C 1
ATOM 4594 O O . VAL B 1 199 ? -22.438 -20.969 12.539 1 50.16 199 VAL B O 1
ATOM 4597 N N . LEU B 1 200 ? -22.625 -19.516 10.836 1 46.06 200 LEU B N 1
ATOM 4598 C CA . LEU B 1 200 ? -23.875 -18.922 11.32 1 46.06 200 LEU B CA 1
ATOM 4599 C C . LEU B 1 200 ? -25 -19.953 11.312 1 46.06 200 LEU B C 1
ATOM 4601 O O . LEU B 1 200 ? -25.344 -20.5 10.258 1 46.06 200 LEU B O 1
ATOM 4605 N N . ASP B 1 201 ? -25.078 -20.672 12.375 1 44.12 201 ASP B N 1
ATOM 4606 C CA . ASP B 1 201 ? -26.234 -21.531 12.555 1 44.12 201 ASP B CA 1
ATOM 4607 C C . ASP B 1 201 ? -27.406 -20.781 13.18 1 44.12 201 ASP B C 1
ATOM 4609 O O . ASP B 1 201 ? -27.281 -20.266 14.289 1 44.12 201 ASP B O 1
ATOM 4613 N N . PRO B 1 202 ? -28.375 -20.438 12.391 1 44.19 202 PRO B N 1
ATOM 4614 C CA . PRO B 1 202 ? -29.547 -19.75 12.969 1 44.19 202 PRO B CA 1
ATOM 4615 C C . PRO B 1 202 ? -29.922 -20.297 14.344 1 44.19 202 PRO B C 1
ATOM 4617 O O . PRO B 1 202 ? -30.641 -19.625 15.102 1 44.19 202 PRO B O 1
ATOM 4620 N N . ARG B 1 203 ? -29.703 -21.5 14.656 1 43.44 203 ARG B N 1
ATOM 4621 C CA . ARG B 1 203 ? -30.094 -22.062 15.945 1 43.44 203 ARG B CA 1
ATOM 4622 C C . ARG B 1 203 ? -29.141 -21.641 17.047 1 43.44 203 ARG B C 1
ATOM 4624 O O . ARG B 1 203 ? -29.469 -21.719 18.234 1 43.44 203 ARG B O 1
ATOM 4631 N N . LYS B 1 204 ? -27.922 -21.219 16.578 1 42.34 204 LYS B N 1
ATOM 4632 C CA . LYS B 1 204 ? -26.953 -20.672 17.516 1 42.34 204 LYS B CA 1
ATOM 4633 C C . LYS B 1 204 ? -26.453 -19.297 17.062 1 42.34 204 LYS B C 1
ATOM 4635 O O . LYS B 1 204 ? -25.344 -19.172 16.547 1 42.34 204 LYS B O 1
ATOM 4640 N N . PRO B 1 205 ? -27.359 -18.406 17.188 1 40.59 205 PRO B N 1
ATOM 4641 C CA . PRO B 1 205 ? -27.094 -17.062 16.672 1 40.59 205 PRO B CA 1
ATOM 4642 C C . PRO B 1 205 ? -25.766 -16.5 17.188 1 40.59 205 PRO B C 1
ATOM 4644 O O . PRO B 1 205 ? -25.453 -16.641 18.359 1 40.59 205 PRO B O 1
ATOM 4647 N N . GLN B 1 206 ? -24.656 -16.688 16.469 1 40.28 206 GLN B N 1
ATOM 4648 C CA . GLN B 1 206 ? -23.422 -15.992 16.859 1 40.28 206 GLN B CA 1
ATOM 4649 C C . GLN B 1 206 ? -23.344 -14.617 16.203 1 40.28 206 GLN B C 1
ATOM 4651 O O . GLN B 1 206 ? -23.875 -14.406 15.102 1 40.28 206 GLN B O 1
ATOM 4656 N N . ILE B 1 207 ? -23.359 -13.586 17.047 1 39.94 207 ILE B N 1
ATOM 4657 C CA . ILE B 1 207 ? -23.172 -12.227 16.562 1 39.94 207 ILE B CA 1
ATOM 4658 C C . ILE B 1 207 ? -21.812 -12.109 15.867 1 39.94 207 ILE B C 1
ATOM 4660 O O . ILE B 1 207 ? -20.781 -12.453 16.453 1 39.94 207 ILE B O 1
ATOM 4664 N N . ILE B 1 208 ? -21.781 -12.172 14.625 1 42.09 208 ILE B N 1
ATOM 4665 C CA . ILE B 1 208 ? -20.562 -11.953 13.836 1 42.09 208 ILE B CA 1
ATOM 4666 C C . ILE B 1 208 ? -20.344 -10.453 13.633 1 42.09 208 ILE B C 1
ATOM 4668 O O . ILE B 1 208 ? -21.234 -9.75 13.148 1 42.09 208 ILE B O 1
ATOM 4672 N N . GLY B 1 209 ? -19.281 -9.875 14.133 1 47 209 GLY B N 1
ATOM 4673 C CA . GLY B 1 209 ? -18.781 -8.539 13.867 1 47 209 GLY B CA 1
ATOM 4674 C C . GLY B 1 209 ? -19.312 -7.496 14.828 1 47 209 GLY B C 1
ATOM 4675 O O . GLY B 1 209 ? -19.734 -6.414 14.406 1 47 209 GLY B O 1
ATOM 4676 N N . PRO B 1 210 ? -19.688 -7.898 16.078 1 43.47 210 PRO B N 1
ATOM 4677 C CA . PRO B 1 210 ? -20.188 -6.855 16.969 1 43.47 210 PRO B CA 1
ATOM 4678 C C . PRO B 1 210 ? -19.219 -5.68 17.109 1 43.47 210 PRO B C 1
ATOM 4680 O O . PRO B 1 210 ? -18.031 -5.816 16.828 1 43.47 210 PRO B O 1
ATOM 4683 N N . GLN B 1 211 ? -19.844 -4.531 17.266 1 51.28 211 GLN B N 1
ATOM 4684 C CA . GLN B 1 211 ? -19.016 -3.381 17.625 1 51.28 211 GLN B CA 1
ATOM 4685 C C . GLN B 1 211 ? -18.172 -3.674 18.844 1 51.28 211 GLN B C 1
ATOM 4687 O O . GLN B 1 211 ? -18.625 -4.324 19.797 1 51.28 211 GLN B O 1
ATOM 4692 N N . ILE B 1 212 ? -16.859 -3.631 18.703 1 54.28 212 ILE B N 1
ATOM 4693 C CA . ILE B 1 212 ? -15.953 -3.953 19.797 1 54.28 212 ILE B CA 1
ATOM 4694 C C . ILE B 1 212 ? -15.461 -2.666 20.453 1 54.28 212 ILE B C 1
ATOM 4696 O O . ILE B 1 212 ? -15.516 -1.592 19.844 1 54.28 212 ILE B O 1
ATOM 4700 N N . GLU B 1 213 ? -15.234 -2.746 21.797 1 57.81 213 GLU B N 1
ATOM 4701 C CA . GLU B 1 213 ? -14.562 -1.657 22.516 1 57.81 213 GLU B CA 1
ATOM 4702 C C . GLU B 1 213 ? -13.117 -1.498 22.047 1 57.81 213 GLU B C 1
ATOM 4704 O O . GLU B 1 213 ? -12.484 -2.471 21.625 1 57.81 213 GLU B O 1
ATOM 4709 N N . PRO B 1 214 ? -12.711 -0.333 22.062 1 60.66 214 PRO B N 1
ATOM 4710 C CA . PRO B 1 214 ? -11.336 -0.049 21.641 1 60.66 214 PRO B CA 1
ATOM 4711 C C . PRO B 1 214 ? -10.32 -1.01 22.25 1 60.66 214 PRO B C 1
ATOM 4713 O O . PRO B 1 214 ? -9.383 -1.432 21.562 1 60.66 214 PRO B O 1
ATOM 4716 N N . ALA B 1 215 ? -10.562 -1.44 23.484 1 65.69 215 ALA B N 1
ATOM 4717 C CA . ALA B 1 215 ? -9.609 -2.307 24.172 1 65.69 215 ALA B CA 1
ATOM 4718 C C . ALA B 1 215 ? -9.555 -3.688 23.516 1 65.69 215 ALA B C 1
ATOM 4720 O O . ALA B 1 215 ? -8.578 -4.418 23.688 1 65.69 215 ALA B O 1
ATOM 4721 N N . MET B 1 216 ? -10.57 -3.941 22.766 1 67.25 216 MET B N 1
ATOM 4722 C CA . MET B 1 216 ? -10.656 -5.258 22.141 1 67.25 216 MET B CA 1
ATOM 4723 C C . MET B 1 216 ? -10.016 -5.238 20.75 1 67.25 216 MET B C 1
ATOM 4725 O O . MET B 1 216 ? -9.789 -6.293 20.156 1 67.25 216 MET B O 1
ATOM 4729 N N . GLY B 1 217 ? -9.555 -4.059 20.328 1 74.12 217 GLY B N 1
ATOM 4730 C CA . GLY B 1 217 ? -9.016 -3.877 19 1 74.12 217 GLY B CA 1
ATOM 4731 C C . GLY B 1 217 ? -7.641 -4.492 18.828 1 74.12 217 GLY B C 1
ATOM 4732 O O . GLY B 1 217 ? -7.457 -5.395 18 1 74.12 217 GLY B O 1
ATOM 4733 N N . PRO B 1 218 ? -6.797 -4.18 19.75 1 78.31 218 PRO B N 1
ATOM 4734 C CA . PRO B 1 218 ? -5.414 -4.625 19.578 1 78.31 218 PRO B CA 1
ATOM 4735 C C . PRO B 1 218 ? -5.27 -6.145 19.625 1 78.31 218 PRO B C 1
ATOM 4737 O O . PRO B 1 218 ? -4.59 -6.734 18.781 1 78.31 218 PRO B O 1
ATOM 4740 N N . PRO B 1 219 ? -5.914 -6.816 20.562 1 79.56 219 PRO B N 1
ATOM 4741 C CA . PRO B 1 219 ? -5.816 -8.273 20.547 1 79.56 219 PRO B CA 1
ATOM 4742 C C . PRO B 1 219 ? -6.344 -8.898 19.266 1 79.56 219 PRO B C 1
ATOM 4744 O O . PRO B 1 219 ? -5.797 -9.898 18.781 1 79.56 219 PRO B O 1
ATOM 4747 N N . LEU B 1 220 ? -7.359 -8.328 18.719 1 81.06 220 LEU B N 1
ATOM 4748 C CA . LEU B 1 220 ? -7.922 -8.844 17.469 1 81.06 220 LEU B CA 1
ATOM 4749 C C . LEU B 1 220 ? -6.949 -8.648 16.312 1 81.06 220 LEU B C 1
ATOM 4751 O O . LEU B 1 220 ? -6.777 -9.547 15.484 1 81.06 220 LEU B O 1
ATOM 4755 N N . GLN B 1 221 ? -6.348 -7.504 16.281 1 86.31 221 GLN B N 1
ATOM 4756 C CA . GLN B 1 221 ? -5.363 -7.238 15.234 1 86.31 221 GLN B CA 1
ATOM 4757 C C . GLN B 1 221 ? -4.148 -8.156 15.375 1 86.31 221 GLN B C 1
ATOM 4759 O O . GLN B 1 221 ? -3.602 -8.625 14.375 1 86.31 221 GLN B O 1
ATOM 4764 N N . TYR B 1 222 ? -3.793 -8.398 16.594 1 88.38 222 TYR B N 1
ATOM 4765 C CA . TYR B 1 222 ? -2.652 -9.273 16.828 1 88.38 222 TYR B CA 1
ATOM 4766 C C . TYR B 1 222 ? -2.965 -10.703 16.406 1 88.38 222 TYR B C 1
ATOM 4768 O O . TYR B 1 222 ? -2.104 -11.406 15.875 1 88.38 222 TYR B O 1
ATOM 4776 N N . GLN B 1 223 ? -4.148 -11.133 16.641 1 87.06 223 GLN B N 1
ATOM 4777 C CA . GLN B 1 223 ? -4.57 -12.453 16.203 1 87.06 223 GLN B CA 1
ATOM 4778 C C . GLN B 1 223 ? -4.531 -12.562 14.68 1 87.06 223 GLN B C 1
ATOM 4780 O O . GLN B 1 223 ? -4.133 -13.594 14.133 1 87.06 223 GLN B O 1
ATOM 4785 N N . ARG B 1 224 ? -4.988 -11.539 14.055 1 87.81 224 ARG B N 1
ATOM 4786 C CA . ARG B 1 224 ? -4.93 -11.5 12.594 1 87.81 224 ARG B CA 1
ATOM 4787 C C . ARG B 1 224 ? -3.486 -11.57 12.102 1 87.81 224 ARG B C 1
ATOM 4789 O O . ARG B 1 224 ? -3.191 -12.273 11.133 1 87.81 224 ARG B O 1
ATOM 4796 N N . TYR B 1 225 ? -2.676 -10.852 12.828 1 91.06 225 TYR B N 1
ATOM 4797 C CA . TYR B 1 225 ? -1.25 -10.875 12.516 1 91.06 225 TYR B CA 1
ATOM 4798 C C . TYR B 1 225 ? -0.689 -12.289 12.633 1 91.06 225 TYR B C 1
ATOM 4800 O O . TYR B 1 225 ? 0.044 -12.742 11.75 1 91.06 225 TYR B O 1
ATOM 4808 N N . GLN B 1 226 ? -1.049 -12.977 13.602 1 91.38 226 GLN B N 1
ATOM 4809 C CA . GLN B 1 226 ? -0.58 -14.336 13.812 1 91.38 226 GLN B CA 1
ATOM 4810 C C . GLN B 1 226 ? -1.104 -15.281 12.734 1 91.38 226 GLN B C 1
ATOM 4812 O O . GLN B 1 226 ? -0.387 -16.172 12.281 1 91.38 226 GLN B O 1
ATOM 4817 N N . ALA B 1 227 ? -2.348 -15.055 12.336 1 91.88 227 ALA B N 1
ATOM 4818 C CA . ALA B 1 227 ? -2.93 -15.867 11.273 1 91.88 227 ALA B CA 1
ATOM 4819 C C . ALA B 1 227 ? -2.166 -15.688 9.961 1 91.88 227 ALA B C 1
ATOM 4821 O O . ALA B 1 227 ? -1.864 -16.656 9.273 1 91.88 227 ALA B O 1
ATOM 4822 N N . VAL B 1 228 ? -1.856 -14.461 9.656 1 95.06 228 VAL B N 1
ATOM 4823 C CA . VAL B 1 228 ? -1.134 -14.148 8.43 1 95.06 228 VAL B CA 1
ATOM 4824 C C . VAL B 1 228 ? 0.264 -14.758 8.484 1 95.06 228 VAL B C 1
ATOM 4826 O O . VAL B 1 228 ? 0.746 -15.312 7.492 1 95.06 228 VAL B O 1
ATOM 4829 N N . LYS B 1 229 ? 0.866 -14.703 9.609 1 93.5 229 LYS B N 1
ATOM 4830 C CA . LYS B 1 229 ? 2.188 -15.297 9.789 1 93.5 229 LYS B CA 1
ATOM 4831 C C . LYS B 1 229 ? 2.141 -16.812 9.594 1 93.5 229 LYS B C 1
ATOM 4833 O O . LYS B 1 229 ? 3.084 -17.406 9.062 1 93.5 229 LYS B O 1
ATOM 4838 N N . GLY B 1 230 ? 1.075 -17.375 9.961 1 95.19 230 GLY B N 1
ATOM 4839 C CA . GLY B 1 230 ? 0.896 -18.812 9.867 1 95.19 230 GLY B CA 1
ATOM 4840 C C . GLY B 1 230 ? 0.732 -19.297 8.445 1 95.19 230 GLY B C 1
ATOM 4841 O O . GLY B 1 230 ? 0.876 -20.5 8.172 1 95.19 230 GLY B O 1
ATOM 4842 N N . VAL B 1 231 ? 0.468 -18.438 7.535 1 98.12 231 VAL B N 1
ATOM 4843 C CA . VAL B 1 231 ? 0.254 -18.781 6.133 1 98.12 231 VAL B CA 1
ATOM 4844 C C . VAL B 1 231 ? 1.497 -19.469 5.578 1 98.12 231 VAL B C 1
ATOM 4846 O O . VAL B 1 231 ? 1.391 -20.406 4.77 1 98.12 231 VAL B O 1
ATOM 4849 N N . HIS B 1 232 ? 2.695 -19.094 6.016 1 98 232 HIS B N 1
ATOM 4850 C CA . HIS B 1 232 ? 3.939 -19.609 5.469 1 98 232 HIS B CA 1
ATOM 4851 C C . HIS B 1 232 ? 4.016 -21.125 5.637 1 98 232 HIS B C 1
ATOM 4853 O O . HIS B 1 232 ? 4.238 -21.859 4.668 1 98 232 HIS B O 1
ATOM 4859 N N . LYS B 1 233 ? 3.771 -21.578 6.773 1 98.12 233 LYS B N 1
ATOM 4860 C CA . LYS B 1 233 ? 3.852 -23.016 7.047 1 98.12 233 LYS B CA 1
ATOM 4861 C C . LYS B 1 233 ? 2.828 -23.781 6.227 1 98.12 233 LYS B C 1
ATOM 4863 O O . LYS B 1 233 ? 3.158 -24.797 5.609 1 98.12 233 LYS B O 1
ATOM 4868 N N . VAL B 1 234 ? 1.616 -23.297 6.195 1 98.38 234 VAL B N 1
ATOM 4869 C CA . VAL B 1 234 ? 0.538 -23.984 5.488 1 98.38 234 VAL B CA 1
ATOM 4870 C C . VAL B 1 234 ? 0.816 -23.969 3.986 1 98.38 234 VAL B C 1
ATOM 4872 O O . VAL B 1 234 ? 0.53 -24.953 3.289 1 98.38 234 VAL B O 1
ATOM 4875 N N . LEU B 1 235 ? 1.325 -22.859 3.502 1 98.69 235 LEU B N 1
ATOM 4876 C CA . LEU B 1 235 ? 1.675 -22.734 2.09 1 98.69 235 LEU B CA 1
ATOM 4877 C C . LEU B 1 235 ? 2.746 -23.75 1.708 1 98.69 235 LEU B C 1
ATOM 4879 O O . LEU B 1 235 ? 2.666 -24.375 0.647 1 98.69 235 LEU B O 1
ATOM 4883 N N . GLU B 1 236 ? 3.762 -23.922 2.51 1 98.69 236 GLU B N 1
ATOM 4884 C CA . GLU B 1 236 ? 4.812 -24.906 2.273 1 98.69 236 GLU B CA 1
ATOM 4885 C C . GLU B 1 236 ? 4.246 -26.312 2.24 1 98.69 236 GLU B C 1
ATOM 4887 O O . GLU B 1 236 ? 4.562 -27.094 1.342 1 98.69 236 GLU B O 1
ATOM 4892 N N . GLU B 1 237 ? 3.395 -26.641 3.174 1 98.62 237 GLU B N 1
ATOM 4893 C CA . GLU B 1 237 ? 2.752 -27.938 3.225 1 98.62 237 GLU B CA 1
ATOM 4894 C C . GLU B 1 237 ? 1.886 -28.188 1.992 1 98.62 237 GLU B C 1
ATOM 4896 O O . GLU B 1 237 ? 1.9 -29.281 1.417 1 98.62 237 GLU B O 1
ATOM 4901 N N . ALA B 1 238 ? 1.157 -27.172 1.607 1 98.62 238 ALA B N 1
ATOM 4902 C CA . ALA B 1 238 ? 0.277 -27.281 0.447 1 98.62 238 ALA B CA 1
ATOM 4903 C C . ALA B 1 238 ? 1.077 -27.516 -0.829 1 98.62 238 ALA B C 1
ATOM 4905 O O . ALA B 1 238 ? 0.689 -28.344 -1.664 1 98.62 238 ALA B O 1
ATOM 4906 N N . CYS B 1 239 ? 2.146 -26.766 -1.008 1 98.62 239 CYS B N 1
ATOM 4907 C CA . CYS B 1 239 ? 2.977 -26.938 -2.195 1 98.62 239 CYS B CA 1
ATOM 4908 C C . CYS B 1 239 ? 3.617 -28.312 -2.227 1 98.62 239 CYS B C 1
ATOM 4910 O O . CYS B 1 239 ? 3.74 -28.922 -3.291 1 98.62 239 CYS B O 1
ATOM 4912 N N . ASP B 1 240 ? 4.027 -28.812 -1.073 1 98.56 240 ASP B N 1
ATOM 4913 C CA . ASP B 1 240 ? 4.59 -30.156 -0.992 1 98.56 240 ASP B CA 1
ATOM 4914 C C . ASP B 1 240 ? 3.555 -31.203 -1.39 1 98.56 240 ASP B C 1
ATOM 4916 O O . ASP B 1 240 ? 3.852 -32.125 -2.168 1 98.56 240 ASP B O 1
ATOM 4920 N N . GLU B 1 241 ? 2.422 -31.125 -0.84 1 98.44 241 GLU B N 1
ATOM 4921 C CA . GLU B 1 241 ? 1.358 -32.062 -1.164 1 98.44 241 GLU B CA 1
ATOM 4922 C C . GLU B 1 241 ? 0.962 -31.969 -2.635 1 98.44 241 GLU B C 1
ATOM 4924 O O . GLU B 1 241 ? 0.668 -32.969 -3.271 1 98.44 241 GLU B O 1
ATOM 4929 N N . PHE B 1 242 ? 0.899 -30.734 -3.102 1 98.62 242 PHE B N 1
ATOM 4930 C CA . PHE B 1 242 ? 0.59 -30.531 -4.512 1 98.62 242 PHE B CA 1
ATOM 4931 C C . PHE B 1 242 ? 1.581 -31.266 -5.398 1 98.62 242 PHE B C 1
ATOM 4933 O O . PHE B 1 242 ? 1.185 -31.938 -6.355 1 98.62 242 PHE B O 1
ATOM 4940 N N . ALA B 1 243 ? 2.83 -31.125 -5.07 1 98.31 243 ALA B N 1
ATOM 4941 C CA . ALA B 1 243 ? 3.877 -31.812 -5.824 1 98.31 243 ALA B CA 1
ATOM 4942 C C . ALA B 1 243 ? 3.693 -33.312 -5.766 1 98.31 243 ALA B C 1
ATOM 4944 O O . ALA B 1 243 ? 3.883 -34 -6.766 1 98.31 243 ALA B O 1
ATOM 4945 N N . ARG B 1 244 ? 3.348 -33.812 -4.695 1 98 244 ARG B N 1
ATOM 4946 C CA . ARG B 1 244 ? 3.166 -35.25 -4.5 1 98 244 ARG B CA 1
ATOM 4947 C C . ARG B 1 244 ? 1.994 -35.781 -5.328 1 98 244 ARG B C 1
ATOM 4949 O O . ARG B 1 244 ? 2.092 -36.812 -5.957 1 98 244 ARG B O 1
ATOM 4956 N N . ILE B 1 245 ? 0.96 -35.031 -5.391 1 97.75 245 ILE B N 1
ATOM 4957 C CA . ILE B 1 245 ? -0.291 -35.5 -5.973 1 97.75 245 ILE B CA 1
ATOM 4958 C C . ILE B 1 245 ? -0.292 -35.25 -7.477 1 97.75 245 ILE B C 1
ATOM 4960 O O . ILE B 1 245 ? -0.725 -36.094 -8.258 1 97.75 245 ILE B O 1
ATOM 4964 N N . PHE B 1 246 ? 0.2 -34.062 -7.863 1 97.31 246 PHE B N 1
ATOM 4965 C CA . PHE B 1 246 ? 0.035 -33.625 -9.25 1 97.31 246 PHE B CA 1
ATOM 4966 C C . PHE B 1 246 ? 1.342 -33.781 -10.016 1 97.31 246 PHE B C 1
ATOM 4968 O O . PHE B 1 246 ? 1.351 -33.75 -11.25 1 97.31 246 PHE B O 1
ATOM 4975 N N . GLY B 1 247 ? 2.498 -33.875 -9.312 1 96.12 247 GLY B N 1
ATOM 4976 C CA . GLY B 1 247 ? 3.797 -34.031 -9.945 1 96.12 247 GLY B CA 1
ATOM 4977 C C . GLY B 1 247 ? 4.441 -32.719 -10.352 1 96.12 247 GLY B C 1
ATOM 4978 O O . GLY B 1 247 ? 5.523 -32.719 -10.945 1 96.12 247 GLY B O 1
ATOM 4979 N N . ARG B 1 248 ? 3.803 -31.656 -10.164 1 96.25 248 ARG B N 1
ATOM 4980 C CA . ARG B 1 248 ? 4.348 -30.344 -10.445 1 96.25 248 ARG B CA 1
ATOM 4981 C C . ARG B 1 248 ? 4.809 -29.656 -9.164 1 96.25 248 ARG B C 1
ATOM 4983 O O . ARG B 1 248 ? 4.008 -29.406 -8.258 1 96.25 248 ARG B O 1
ATOM 4990 N N . LYS B 1 249 ? 6.059 -29.297 -9.133 1 96.69 249 LYS B N 1
ATOM 4991 C CA . LYS B 1 249 ? 6.648 -28.719 -7.926 1 96.69 249 LYS B CA 1
ATOM 4992 C C . LYS B 1 249 ? 6.75 -27.203 -8.031 1 96.69 249 LYS B C 1
ATOM 4994 O O . LYS B 1 249 ? 7.258 -26.688 -9.023 1 96.69 249 LYS B O 1
ATOM 4999 N N . TYR B 1 250 ? 6.215 -26.531 -7.047 1 97.75 250 TYR B N 1
ATOM 5000 C CA . TYR B 1 250 ? 6.312 -25.078 -6.93 1 97.75 250 TYR B CA 1
ATOM 5001 C C . TYR B 1 250 ? 7.043 -24.688 -5.656 1 97.75 250 TYR B C 1
ATOM 5003 O O . TYR B 1 250 ? 6.766 -25.219 -4.582 1 97.75 250 TYR B O 1
ATOM 5011 N N . ASP B 1 251 ? 8.055 -23.859 -5.777 1 98.12 251 ASP B N 1
ATOM 5012 C CA . ASP B 1 251 ? 8.523 -23.156 -4.586 1 98.12 251 ASP B CA 1
ATOM 5013 C C . ASP B 1 251 ? 7.461 -22.203 -4.062 1 98.12 251 ASP B C 1
ATOM 5015 O O . ASP B 1 251 ? 6.902 -21.406 -4.828 1 98.12 251 ASP B O 1
ATOM 5019 N N . PRO B 1 252 ? 7.176 -22.281 -2.799 1 98 252 PRO B N 1
ATOM 5020 C CA . PRO B 1 252 ? 6.098 -21.438 -2.27 1 98 252 PRO B CA 1
ATOM 5021 C C . PRO B 1 252 ? 6.402 -19.953 -2.377 1 98 252 PRO B C 1
ATOM 5023 O O . PRO B 1 252 ? 5.48 -19.125 -2.4 1 98 252 PRO B O 1
ATOM 5026 N N . TYR B 1 253 ? 7.672 -19.641 -2.523 1 98.38 253 TYR B N 1
ATOM 5027 C CA . TYR B 1 253 ? 8.023 -18.234 -2.33 1 98.38 253 TYR B CA 1
ATOM 5028 C C . TYR B 1 253 ? 8.68 -17.656 -3.58 1 98.38 253 TYR B C 1
ATOM 5030 O O . TYR B 1 253 ? 8.273 -16.594 -4.07 1 98.38 253 TYR B O 1
ATOM 5038 N N . LEU B 1 254 ? 9.727 -18.312 -4.086 1 98.19 254 LEU B N 1
ATOM 5039 C CA . LEU B 1 254 ? 10.57 -17.797 -5.156 1 98.19 254 LEU B CA 1
ATOM 5040 C C . LEU B 1 254 ? 10.82 -18.859 -6.219 1 98.19 254 LEU B C 1
ATOM 5042 O O . LEU B 1 254 ? 11.258 -19.969 -5.906 1 98.19 254 LEU B O 1
ATOM 5046 N N . ASP B 1 255 ? 10.484 -18.531 -7.414 1 98.19 255 ASP B N 1
ATOM 5047 C CA . ASP B 1 255 ? 10.906 -19.312 -8.562 1 98.19 255 ASP B CA 1
ATOM 5048 C C . ASP B 1 255 ? 12.266 -18.844 -9.086 1 98.19 255 ASP B C 1
ATOM 5050 O O . ASP B 1 255 ? 12.344 -17.859 -9.82 1 98.19 255 ASP B O 1
ATOM 5054 N N . GLU B 1 256 ? 13.328 -19.562 -8.727 1 98.5 256 GLU B N 1
ATOM 5055 C CA . GLU B 1 256 ? 14.695 -19.188 -9.086 1 98.5 256 GLU B CA 1
ATOM 5056 C C . GLU B 1 256 ? 15.125 -19.891 -10.375 1 98.5 256 GLU B C 1
ATOM 5058 O O . GLU B 1 256 ? 14.875 -21.078 -10.555 1 98.5 256 GLU B O 1
ATOM 5063 N N . TYR B 1 257 ? 15.695 -19.141 -11.281 1 98.56 257 TYR B N 1
ATOM 5064 C CA . TYR B 1 257 ? 16.156 -19.625 -12.578 1 98.56 257 TYR B CA 1
ATOM 5065 C C . TYR B 1 257 ? 17.594 -19.219 -12.836 1 98.56 257 TYR B C 1
ATOM 5067 O O . TYR B 1 257 ? 17.906 -18.031 -12.93 1 98.56 257 TYR B O 1
ATOM 5075 N N . LEU B 1 258 ? 18.562 -20.188 -12.906 1 98.5 258 LEU B N 1
ATOM 5076 C CA . LEU B 1 258 ? 19.969 -19.969 -13.195 1 98.5 258 LEU B CA 1
ATOM 5077 C C . LEU B 1 258 ? 20.625 -19.109 -12.125 1 98.5 258 LEU B C 1
ATOM 5079 O O . LEU B 1 258 ? 21.391 -18.188 -12.453 1 98.5 258 LEU B O 1
ATOM 5083 N N . THR B 1 259 ? 20.281 -19.359 -10.812 1 98.38 259 THR B N 1
ATOM 5084 C CA . THR B 1 259 ? 20.75 -18.469 -9.758 1 98.38 259 THR B CA 1
ATOM 5085 C C . THR B 1 259 ? 21.906 -19.094 -9 1 98.38 259 THR B C 1
ATOM 5087 O O . THR B 1 259 ? 22.578 -18.422 -8.211 1 98.38 259 THR B O 1
ATOM 5090 N N . ASP B 1 260 ? 22.234 -20.328 -9.219 1 97.06 260 ASP B N 1
ATOM 5091 C CA . ASP B 1 260 ? 23.188 -21.062 -8.406 1 97.06 260 ASP B CA 1
ATOM 5092 C C . ASP B 1 260 ? 24.547 -20.375 -8.383 1 97.06 260 ASP B C 1
ATOM 5094 O O . ASP B 1 260 ? 25.156 -20.234 -7.324 1 97.06 260 ASP B O 1
ATOM 5098 N N . ASP B 1 261 ? 24.984 -19.875 -9.516 1 97.62 261 ASP B N 1
ATOM 5099 C CA . ASP B 1 261 ? 26.297 -19.219 -9.578 1 97.62 261 ASP B CA 1
ATOM 5100 C C . ASP B 1 261 ? 26.156 -17.797 -10.117 1 97.62 261 ASP B C 1
ATOM 5102 O O . ASP B 1 261 ? 27.141 -17.219 -10.586 1 97.62 261 ASP B O 1
ATOM 5106 N N . ALA B 1 262 ? 24.922 -17.328 -10.125 1 98.62 262 ALA B N 1
ATOM 5107 C CA . ALA B 1 262 ? 24.688 -15.984 -10.656 1 98.62 262 ALA B CA 1
ATOM 5108 C C . ALA B 1 262 ? 25.297 -14.914 -9.75 1 98.62 262 ALA B C 1
ATOM 5110 O O . ALA B 1 262 ? 25.297 -15.062 -8.523 1 98.62 262 ALA B O 1
ATOM 5111 N N . GLU B 1 263 ? 25.797 -13.867 -10.328 1 98.5 263 GLU B N 1
ATOM 5112 C CA . GLU B 1 263 ? 26.266 -12.711 -9.586 1 98.5 263 GLU B CA 1
ATOM 5113 C C . GLU B 1 263 ? 25.188 -11.633 -9.492 1 98.5 263 GLU B C 1
ATOM 5115 O O . GLU B 1 263 ? 25.109 -10.914 -8.5 1 98.5 263 GLU B O 1
ATOM 5120 N N . VAL B 1 264 ? 24.484 -11.523 -10.562 1 98.75 264 VAL B N 1
ATOM 5121 C CA . VAL B 1 264 ? 23.406 -10.539 -10.617 1 98.75 264 VAL B CA 1
ATOM 5122 C C . VAL B 1 264 ? 22.109 -11.219 -11.031 1 98.75 264 VAL B C 1
ATOM 5124 O O . VAL B 1 264 ? 22.125 -12.195 -11.781 1 98.75 264 VAL B O 1
ATOM 5127 N N . ILE B 1 265 ? 21.031 -10.711 -10.523 1 98.94 265 ILE B N 1
ATOM 5128 C CA . ILE B 1 265 ? 19.734 -11.297 -10.898 1 98.94 265 ILE B CA 1
ATOM 5129 C C . ILE B 1 265 ? 18.719 -10.18 -11.117 1 98.94 265 ILE B C 1
ATOM 5131 O O . ILE B 1 265 ? 18.906 -9.062 -10.648 1 98.94 265 ILE B O 1
ATOM 5135 N N . ILE B 1 266 ? 17.719 -10.484 -11.883 1 98.94 266 ILE B N 1
ATOM 5136 C CA . ILE B 1 266 ? 16.5 -9.68 -11.93 1 98.94 266 ILE B CA 1
ATOM 5137 C C . ILE B 1 266 ? 15.438 -10.32 -11.047 1 98.94 266 ILE B C 1
ATOM 5139 O O . ILE B 1 266 ? 15.203 -11.523 -11.117 1 98.94 266 ILE B O 1
ATOM 5143 N N . PHE B 1 267 ? 14.898 -9.539 -10.18 1 98.88 267 PHE B N 1
ATOM 5144 C CA . PHE B 1 267 ? 13.812 -9.914 -9.273 1 98.88 267 PHE B CA 1
ATOM 5145 C C . PHE B 1 267 ? 12.5 -9.273 -9.703 1 98.88 267 PHE B C 1
ATOM 5147 O O . PHE B 1 267 ? 12.469 -8.086 -10.039 1 98.88 267 PHE B O 1
ATOM 5154 N N . GLY B 1 268 ? 11.445 -9.992 -9.719 1 98.69 268 GLY B N 1
ATOM 5155 C CA . GLY B 1 268 ? 10.133 -9.477 -10.078 1 98.69 268 GLY B CA 1
ATOM 5156 C C . GLY B 1 268 ? 9.023 -10.508 -9.922 1 98.69 268 GLY B C 1
ATOM 5157 O O . GLY B 1 268 ? 9.172 -11.477 -9.172 1 98.69 268 GLY B O 1
ATOM 5158 N N . GLN B 1 269 ? 7.883 -10.234 -10.469 1 98.25 269 GLN B N 1
ATOM 5159 C CA . GLN B 1 269 ? 6.754 -11.156 -10.422 1 98.25 269 GLN B CA 1
ATOM 5160 C C . GLN B 1 269 ? 5.934 -11.086 -11.711 1 98.25 269 GLN B C 1
ATOM 5162 O O . GLN B 1 269 ? 6.09 -10.156 -12.5 1 98.25 269 GLN B O 1
ATOM 5167 N N . GLY B 1 270 ? 5.176 -12.133 -11.945 1 96.94 270 GLY B N 1
ATOM 5168 C CA . GLY B 1 270 ? 4.223 -12.117 -13.047 1 96.94 270 GLY B CA 1
ATOM 5169 C C . GLY B 1 270 ? 4.824 -12.586 -14.359 1 96.94 270 GLY B C 1
ATOM 5170 O O . GLY B 1 270 ? 5.859 -13.25 -14.375 1 96.94 270 GLY B O 1
ATOM 5171 N N . ALA B 1 271 ? 4.199 -12.289 -15.414 1 96.12 271 ALA B N 1
ATOM 5172 C CA . ALA B 1 271 ? 4.43 -12.875 -16.734 1 96.12 271 ALA B CA 1
ATOM 5173 C C . ALA B 1 271 ? 5.727 -12.359 -17.344 1 96.12 271 ALA B C 1
ATOM 5175 O O . ALA B 1 271 ? 6.414 -13.086 -18.062 1 96.12 271 ALA B O 1
ATOM 5176 N N . HIS B 1 272 ? 6.113 -11.102 -17.109 1 97 272 HIS B N 1
ATOM 5177 C CA . HIS B 1 272 ? 7.297 -10.508 -17.703 1 97 272 HIS B CA 1
ATOM 5178 C C . HIS B 1 272 ? 8.562 -11.242 -17.281 1 97 272 HIS B C 1
ATOM 5180 O O . HIS B 1 272 ? 9.594 -11.164 -17.953 1 97 272 HIS B O 1
ATOM 5186 N N . MET B 1 273 ? 8.438 -11.961 -16.203 1 98 273 MET B N 1
ATOM 5187 C CA . MET B 1 273 ? 9.609 -12.664 -15.695 1 98 273 MET B CA 1
ATOM 5188 C C . MET B 1 273 ? 9.953 -13.859 -16.578 1 98 273 MET B C 1
ATOM 5190 O O . MET B 1 273 ? 11.086 -14.352 -16.547 1 98 273 MET B O 1
ATOM 5194 N N . GLU B 1 274 ? 8.945 -14.359 -17.359 1 96.69 274 GLU B N 1
ATOM 5195 C CA . GLU B 1 274 ? 9.25 -15.391 -18.344 1 96.69 274 GLU B CA 1
ATOM 5196 C C . GLU B 1 274 ? 10.195 -14.859 -19.422 1 96.69 274 GLU B C 1
ATOM 5198 O O . GLU B 1 274 ? 11.078 -15.586 -19.875 1 96.69 274 GLU B O 1
ATOM 5203 N N . THR B 1 275 ? 9.961 -13.617 -19.797 1 97.44 275 THR B N 1
ATOM 5204 C CA . THR B 1 275 ? 10.859 -12.969 -20.75 1 97.44 275 THR B CA 1
ATOM 5205 C C . THR B 1 275 ? 12.242 -12.766 -20.125 1 97.44 275 THR B C 1
ATOM 5207 O O . THR B 1 275 ? 13.258 -12.938 -20.797 1 97.44 275 THR B O 1
ATOM 5210 N N . ALA B 1 276 ? 12.289 -12.359 -18.875 1 98.62 276 ALA B N 1
ATOM 5211 C CA . ALA B 1 276 ? 13.555 -12.203 -18.172 1 98.62 276 ALA B CA 1
ATOM 5212 C C . ALA B 1 276 ? 14.352 -13.5 -18.172 1 98.62 276 ALA B C 1
ATOM 5214 O O . ALA B 1 276 ? 15.57 -13.492 -18.359 1 98.62 276 ALA B O 1
ATOM 5215 N N . LYS B 1 277 ? 13.664 -14.641 -17.984 1 98.56 277 LYS B N 1
ATOM 5216 C CA . LYS B 1 277 ? 14.312 -15.953 -17.984 1 98.56 277 LYS B CA 1
ATOM 5217 C C . LYS B 1 277 ? 14.93 -16.25 -19.344 1 98.56 277 LYS B C 1
ATOM 5219 O O . LYS B 1 277 ? 16.047 -16.766 -19.422 1 98.56 277 LYS B O 1
ATOM 5224 N N . ALA B 1 278 ? 14.156 -15.938 -20.344 1 98.31 278 ALA B N 1
ATOM 5225 C CA . ALA B 1 278 ? 14.656 -16.172 -21.703 1 98.31 278 ALA B CA 1
ATOM 5226 C C . ALA B 1 278 ? 15.93 -15.375 -21.969 1 98.31 278 ALA B C 1
ATOM 5228 O O . ALA B 1 278 ? 16.891 -15.898 -22.547 1 98.31 278 ALA B O 1
ATOM 5229 N N . VAL B 1 279 ? 15.93 -14.133 -21.531 1 98.69 279 VAL B N 1
ATOM 5230 C CA . VAL B 1 279 ? 17.094 -13.273 -21.734 1 98.69 279 VAL B CA 1
ATOM 5231 C C . VAL B 1 279 ? 18.266 -13.781 -20.891 1 98.69 279 VAL B C 1
ATOM 5233 O O . VAL B 1 279 ? 19.406 -13.812 -21.359 1 98.69 279 VAL B O 1
ATOM 5236 N N . ALA B 1 280 ? 17.984 -14.164 -19.688 1 98.81 280 ALA B N 1
ATOM 5237 C CA . ALA B 1 280 ? 19.031 -14.719 -18.828 1 98.81 280 ALA B CA 1
ATOM 5238 C C . ALA B 1 280 ? 19.656 -15.961 -19.453 1 98.81 280 ALA B C 1
ATOM 5240 O O . ALA B 1 280 ? 20.875 -16.125 -19.422 1 98.81 280 ALA B O 1
ATOM 5241 N N . ARG B 1 281 ? 18.812 -16.812 -20.031 1 98.62 281 ARG B N 1
ATOM 5242 C CA . ARG B 1 281 ? 19.297 -18.016 -20.688 1 98.62 281 ARG B CA 1
ATOM 5243 C C . ARG B 1 281 ? 20.266 -17.672 -21.812 1 98.62 281 ARG B C 1
ATOM 5245 O O . ARG B 1 281 ? 21.328 -18.281 -21.953 1 98.62 281 ARG B O 1
ATOM 5252 N N . ARG B 1 282 ? 19.891 -16.688 -22.609 1 98.5 282 ARG B N 1
ATOM 5253 C CA . ARG B 1 282 ? 20.734 -16.266 -23.719 1 98.5 282 ARG B CA 1
ATOM 5254 C C . ARG B 1 282 ? 22.062 -15.711 -23.203 1 98.5 282 ARG B C 1
ATOM 5256 O O . ARG B 1 282 ? 23.109 -16.016 -23.766 1 98.5 282 ARG B O 1
ATOM 5263 N N . LEU B 1 283 ? 21.969 -14.945 -22.203 1 98.56 283 LEU B N 1
ATOM 5264 C CA . LEU B 1 283 ? 23.172 -14.344 -21.656 1 98.56 283 LEU B CA 1
ATOM 5265 C C . LEU B 1 283 ? 24.062 -15.406 -21.016 1 98.56 283 LEU B C 1
ATOM 5267 O O . LEU B 1 283 ? 25.297 -15.32 -21.109 1 98.56 283 LEU B O 1
ATOM 5271 N N . ARG B 1 284 ? 23.484 -16.406 -20.406 1 98.31 284 ARG B N 1
ATOM 5272 C CA . ARG B 1 284 ? 24.25 -17.5 -19.812 1 98.31 284 ARG B CA 1
ATOM 5273 C C . ARG B 1 284 ? 25 -18.281 -20.891 1 98.31 284 ARG B C 1
ATOM 5275 O O . ARG B 1 284 ? 26.125 -18.719 -20.656 1 98.31 284 ARG B O 1
ATOM 5282 N N . ASN B 1 285 ? 24.328 -18.469 -21.969 1 97.94 285 ASN B N 1
ATOM 5283 C CA . ASN B 1 285 ? 24.969 -19.141 -23.094 1 97.94 285 ASN B CA 1
ATOM 5284 C C . ASN B 1 285 ? 26.188 -18.359 -23.594 1 97.94 285 ASN B C 1
ATOM 5286 O O . ASN B 1 285 ? 27.094 -18.938 -24.203 1 97.94 285 ASN B O 1
ATOM 5290 N N . LEU B 1 286 ? 26.203 -17.078 -23.312 1 97.75 286 LEU B N 1
ATOM 5291 C CA . LEU B 1 286 ? 27.328 -16.234 -23.688 1 97.75 286 LEU B CA 1
ATOM 5292 C C . LEU B 1 286 ? 28.344 -16.156 -22.547 1 97.75 286 LEU B C 1
ATOM 5294 O O . LEU B 1 286 ? 29.312 -15.383 -22.625 1 97.75 286 LEU B O 1
ATOM 5298 N N . GLY B 1 287 ? 2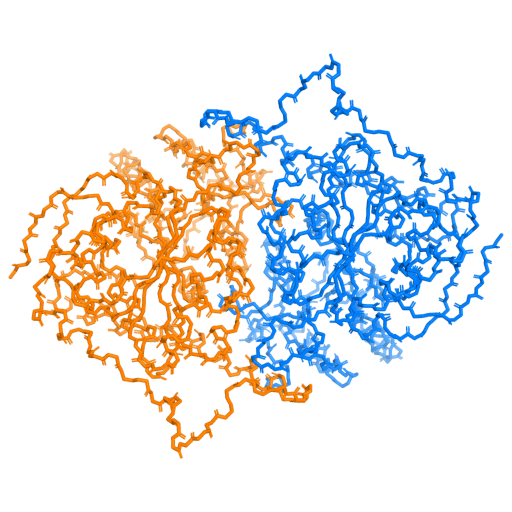8.047 -16.828 -21.422 1 97.38 287 GLY B N 1
ATOM 5299 C CA . GLY B 1 287 ? 29.016 -16.938 -20.344 1 97.38 287 GLY B CA 1
ATOM 5300 C C . GLY B 1 287 ? 28.75 -15.977 -19.203 1 97.38 287 GLY B C 1
ATOM 5301 O O . GLY B 1 287 ? 29.562 -15.875 -18.266 1 97.38 287 GLY B O 1
ATOM 5302 N N . GLU B 1 288 ? 27.672 -15.297 -19.266 1 98.12 288 GLU B N 1
ATOM 5303 C CA . GLU B 1 288 ? 27.375 -14.312 -18.234 1 98.12 288 GLU B CA 1
ATOM 5304 C C . GLU B 1 288 ? 26.75 -14.969 -17.016 1 98.12 288 GLU B C 1
ATOM 5306 O O . GLU B 1 288 ? 25.938 -15.891 -17.141 1 98.12 288 GLU B O 1
ATOM 5311 N N . LYS B 1 289 ? 27.094 -14.539 -15.836 1 98.38 289 LYS B N 1
ATOM 5312 C CA . LYS B 1 289 ? 26.609 -15.094 -14.578 1 98.38 289 LYS B CA 1
ATOM 5313 C C . LYS B 1 289 ? 25.359 -14.352 -14.094 1 98.38 289 LYS B C 1
ATOM 5315 O O . LYS B 1 289 ? 25.391 -13.695 -13.055 1 98.38 289 LYS B O 1
ATOM 5320 N N . VAL B 1 290 ? 24.359 -14.492 -14.789 1 98.81 290 VAL B N 1
ATOM 5321 C CA . VAL B 1 290 ? 23.109 -13.797 -14.5 1 98.81 290 VAL B CA 1
ATOM 5322 C C . VAL B 1 290 ? 22 -14.812 -14.227 1 98.81 290 VAL B C 1
ATOM 5324 O O . VAL B 1 290 ? 22.141 -15.992 -14.562 1 98.81 290 VAL B O 1
ATOM 5327 N N . GLY B 1 291 ? 21 -14.445 -13.5 1 98.88 291 GLY B N 1
ATOM 5328 C CA . GLY B 1 291 ? 19.844 -15.273 -13.211 1 98.88 291 GLY B CA 1
ATOM 5329 C C . GLY B 1 291 ? 18.578 -14.477 -12.984 1 98.88 291 GLY B C 1
ATOM 5330 O O . GLY B 1 291 ? 18.547 -13.273 -13.242 1 98.88 291 GLY B O 1
ATOM 5331 N N . VAL B 1 292 ? 17.531 -15.172 -12.68 1 98.94 292 VAL B N 1
ATOM 5332 C CA . VAL B 1 292 ? 16.219 -14.578 -12.445 1 98.94 292 VAL B CA 1
ATOM 5333 C C . VAL B 1 292 ? 15.586 -15.195 -11.203 1 98.94 292 VAL B C 1
ATOM 5335 O O . VAL B 1 292 ? 15.695 -16.406 -10.977 1 98.94 292 VAL B O 1
ATOM 5338 N N . ALA B 1 293 ? 15.039 -14.398 -10.328 1 98.88 293 ALA B N 1
ATOM 5339 C CA . ALA B 1 293 ? 14.227 -14.844 -9.203 1 98.88 293 ALA B CA 1
ATOM 5340 C C . ALA B 1 293 ? 12.82 -14.242 -9.273 1 98.88 293 ALA B C 1
ATOM 5342 O O . ALA B 1 293 ? 12.648 -13.031 -9.148 1 98.88 293 ALA B O 1
ATOM 5343 N N . ARG B 1 294 ? 11.836 -15.031 -9.492 1 98.81 294 ARG B N 1
ATOM 5344 C CA . ARG B 1 294 ? 10.461 -14.57 -9.602 1 98.81 294 ARG B CA 1
ATOM 5345 C C . ARG B 1 294 ? 9.695 -14.812 -8.297 1 98.81 294 ARG B C 1
ATOM 5347 O O . ARG B 1 294 ? 9.648 -15.938 -7.805 1 98.81 294 ARG B O 1
ATOM 5354 N N . LEU B 1 295 ? 9.141 -13.75 -7.762 1 98.75 295 LEU B N 1
ATOM 5355 C CA . LEU B 1 295 ? 8.312 -13.836 -6.566 1 98.75 295 LEU B CA 1
ATOM 5356 C C . LEU B 1 295 ? 6.984 -14.531 -6.871 1 98.75 295 LEU B C 1
ATOM 5358 O O . LEU B 1 295 ? 6.293 -14.156 -7.82 1 98.75 295 LEU B O 1
ATOM 5362 N N . ARG B 1 296 ? 6.641 -15.523 -6.102 1 98.19 296 ARG B N 1
ATOM 5363 C CA . ARG B 1 296 ? 5.387 -16.234 -6.312 1 98.19 296 ARG B CA 1
ATOM 5364 C C . ARG B 1 296 ? 4.328 -15.789 -5.312 1 98.19 296 ARG B C 1
ATOM 5366 O O . ARG B 1 296 ? 3.158 -15.625 -5.668 1 98.19 296 ARG B O 1
ATOM 5373 N N . THR B 1 297 ? 4.711 -15.688 -4.031 1 97.69 297 THR B N 1
ATOM 5374 C CA . THR B 1 297 ? 3.836 -15.227 -2.961 1 97.69 297 THR B CA 1
ATOM 5375 C C . THR B 1 297 ? 4.215 -13.805 -2.531 1 97.69 297 THR B C 1
ATOM 5377 O O . THR B 1 297 ? 5.289 -13.594 -1.972 1 97.69 297 THR B O 1
ATOM 5380 N N . PHE B 1 298 ? 3.396 -12.852 -2.709 1 98.56 298 PHE B N 1
ATOM 5381 C CA . PHE B 1 298 ? 3.646 -11.445 -2.393 1 98.56 298 PHE B CA 1
ATOM 5382 C C . PHE B 1 298 ? 3.195 -11.125 -0.972 1 98.56 298 PHE B C 1
ATOM 5384 O O . PHE B 1 298 ? 3.879 -10.398 -0.247 1 98.56 298 PHE B O 1
ATOM 5391 N N . ARG B 1 299 ? 2.055 -11.609 -0.592 1 98.5 299 ARG B N 1
ATOM 5392 C CA . ARG B 1 299 ? 1.542 -11.492 0.769 1 98.5 299 ARG B CA 1
ATOM 5393 C C . ARG B 1 299 ? 1.125 -12.852 1.314 1 98.5 299 ARG B C 1
ATOM 5395 O O . ARG B 1 299 ? 0.372 -13.586 0.667 1 98.5 299 ARG B O 1
ATOM 5402 N N . PRO B 1 300 ? 1.636 -13.227 2.432 1 98.19 300 PRO B N 1
ATOM 5403 C CA . PRO B 1 300 ? 2.635 -12.516 3.23 1 98.19 300 PRO B CA 1
ATOM 5404 C C . PRO B 1 300 ? 4.02 -12.516 2.582 1 98.19 300 PRO B C 1
ATOM 5406 O O . PRO B 1 300 ? 4.465 -13.547 2.068 1 98.19 300 PRO B O 1
ATOM 5409 N N . PHE B 1 301 ? 4.656 -11.336 2.633 1 98.5 301 PHE B N 1
ATOM 5410 C CA . PHE B 1 301 ? 5.969 -11.195 2.014 1 98.5 301 PHE B CA 1
ATOM 5411 C C . PHE B 1 301 ? 6.98 -12.125 2.678 1 98.5 301 PHE B C 1
ATOM 5413 O O . PHE B 1 301 ? 7.074 -12.172 3.906 1 98.5 301 PHE B O 1
ATOM 5420 N N . PRO B 1 302 ? 7.691 -12.906 1.938 1 98.25 302 PRO B N 1
ATOM 5421 C CA . PRO B 1 302 ? 8.617 -13.898 2.504 1 98.25 302 PRO B CA 1
ATOM 5422 C C . PRO B 1 302 ? 9.953 -13.289 2.906 1 98.25 302 PRO B C 1
ATOM 5424 O O . PRO B 1 302 ? 11 -13.672 2.365 1 98.25 302 PRO B O 1
ATOM 5427 N N . THR B 1 303 ? 9.969 -12.484 3.906 1 98 303 THR B N 1
ATOM 5428 C CA . THR B 1 303 ? 11.125 -11.711 4.352 1 98 303 THR B CA 1
ATOM 5429 C C . THR B 1 303 ? 12.312 -12.625 4.645 1 98 303 THR B C 1
ATOM 5431 O O . THR B 1 303 ? 13.414 -12.391 4.156 1 98 303 THR B O 1
ATOM 5434 N N . GLU B 1 304 ? 12.125 -13.695 5.359 1 97.12 304 GLU B N 1
ATOM 5435 C CA . GLU B 1 304 ? 13.219 -14.562 5.781 1 97.12 304 GLU B CA 1
ATOM 5436 C C . GLU B 1 304 ? 13.805 -15.328 4.598 1 97.12 304 GLU B C 1
ATOM 5438 O O . GLU B 1 304 ? 15.023 -15.492 4.496 1 97.12 304 GLU B O 1
ATOM 5443 N N . GLN B 1 305 ? 12.945 -15.805 3.74 1 97.88 305 GLN B N 1
ATOM 5444 C CA . GLN B 1 305 ? 13.398 -16.516 2.555 1 97.88 305 GLN B CA 1
ATOM 5445 C C . GLN B 1 305 ? 14.188 -15.594 1.625 1 97.88 305 GLN B C 1
ATOM 5447 O O . GLN B 1 305 ? 15.172 -16.016 1.017 1 97.88 305 GLN B O 1
ATOM 5452 N N . ILE B 1 306 ? 13.734 -14.359 1.517 1 98.06 306 ILE B N 1
ATOM 5453 C CA . ILE B 1 306 ? 14.43 -13.367 0.704 1 98.06 306 ILE B CA 1
ATOM 5454 C C . ILE B 1 306 ? 15.812 -13.102 1.295 1 98.06 306 ILE B C 1
ATOM 5456 O O . ILE B 1 306 ? 16.812 -13.102 0.576 1 98.06 306 ILE B O 1
ATOM 5460 N N . LYS B 1 307 ? 15.883 -12.875 2.584 1 97.31 307 LYS B N 1
ATOM 5461 C CA . LYS B 1 307 ? 17.156 -12.648 3.256 1 97.31 307 LYS B CA 1
ATOM 5462 C C . LYS B 1 307 ? 18.125 -13.797 3.006 1 97.31 307 LYS B C 1
ATOM 5464 O O . LYS B 1 307 ? 19.281 -13.578 2.639 1 97.31 307 LYS B O 1
ATOM 5469 N N . GLU B 1 308 ? 17.609 -14.953 3.168 1 97.38 308 GLU B N 1
ATOM 5470 C CA . GLU B 1 308 ? 18.438 -16.156 3.09 1 97.38 308 GLU B CA 1
ATOM 5471 C C . GLU B 1 308 ? 18.922 -16.391 1.663 1 97.38 308 GLU B C 1
ATOM 5473 O O . GLU B 1 308 ? 20.078 -16.734 1.447 1 97.38 308 GLU B O 1
ATOM 5478 N N . ARG B 1 309 ? 18.062 -16.156 0.712 1 98 309 ARG B N 1
ATOM 5479 C CA . ARG B 1 309 ? 18.344 -16.656 -0.627 1 98 309 ARG B CA 1
ATOM 5480 C C . ARG B 1 309 ? 18.891 -15.562 -1.527 1 98 309 ARG B C 1
ATOM 5482 O O . ARG B 1 309 ? 19.641 -15.836 -2.469 1 98 309 ARG B O 1
ATOM 5489 N N . LEU B 1 310 ? 18.562 -14.305 -1.238 1 98.44 310 LEU B N 1
ATOM 5490 C CA . LEU B 1 310 ? 18.906 -13.273 -2.205 1 98.44 310 LEU B CA 1
ATOM 5491 C C . LEU B 1 310 ? 20.062 -12.422 -1.701 1 98.44 310 LEU B C 1
ATOM 5493 O O . LEU B 1 310 ? 20.594 -11.586 -2.438 1 98.44 310 LEU B O 1
ATOM 5497 N N . SER B 1 311 ? 20.547 -12.672 -0.454 1 97.81 311 SER B N 1
ATOM 5498 C CA . SER B 1 311 ? 21.625 -11.867 0.111 1 97.81 311 SER B CA 1
ATOM 5499 C C . SER B 1 311 ? 22.969 -12.266 -0.486 1 97.81 311 SER B C 1
ATOM 5501 O O . SER B 1 311 ? 23.984 -11.602 -0.237 1 97.81 311 SER B O 1
ATOM 5503 N N . LYS B 1 312 ? 23 -13.266 -1.327 1 97.75 312 LYS B N 1
ATOM 5504 C CA . LYS B 1 312 ? 24.25 -13.781 -1.879 1 97.75 312 LYS B CA 1
ATOM 5505 C C . LYS B 1 312 ? 24.641 -13.047 -3.158 1 97.75 312 LYS B C 1
ATOM 5507 O O . LYS B 1 312 ? 25.766 -13.172 -3.643 1 97.75 312 LYS B O 1
ATOM 5512 N N . PHE B 1 313 ? 23.766 -12.336 -3.713 1 98.69 313 PHE B N 1
ATOM 5513 C CA . PHE B 1 313 ? 24.031 -11.719 -5.004 1 98.69 313 PHE B CA 1
ATOM 5514 C C . PHE B 1 313 ? 24.719 -10.375 -4.828 1 98.69 313 PHE B C 1
ATOM 5516 O O . PHE B 1 313 ? 24.531 -9.703 -3.809 1 98.69 313 PHE B O 1
ATOM 5523 N N . LYS B 1 314 ? 25.453 -9.984 -5.859 1 98.56 314 LYS B N 1
ATOM 5524 C CA . LYS B 1 314 ? 26.125 -8.695 -5.824 1 98.56 314 LYS B CA 1
ATOM 5525 C C . LYS B 1 314 ? 25.172 -7.555 -6.156 1 98.56 314 LYS B C 1
ATOM 5527 O O . LYS B 1 314 ? 25.281 -6.461 -5.598 1 98.56 314 LYS B O 1
ATOM 5532 N N . ALA B 1 315 ? 24.344 -7.789 -7.094 1 98.69 315 ALA B N 1
ATOM 5533 C CA . ALA B 1 315 ? 23.391 -6.773 -7.512 1 98.69 315 ALA B CA 1
ATOM 5534 C C . ALA B 1 315 ? 22.047 -7.41 -7.891 1 98.69 315 ALA B C 1
ATOM 5536 O O . ALA B 1 315 ? 22.016 -8.484 -8.5 1 98.69 315 ALA B O 1
ATOM 5537 N N . ILE B 1 316 ? 21.016 -6.789 -7.5 1 98.88 316 ILE B N 1
ATOM 5538 C CA . ILE B 1 316 ? 19.672 -7.234 -7.824 1 98.88 316 ILE B CA 1
ATOM 5539 C C . ILE B 1 316 ? 18.906 -6.105 -8.516 1 98.88 316 ILE B C 1
ATOM 5541 O O . ILE B 1 316 ? 18.812 -4.996 -7.984 1 98.88 316 ILE B O 1
ATOM 5545 N N . GLY B 1 317 ? 18.5 -6.336 -9.727 1 98.81 317 GLY B N 1
ATOM 5546 C CA . GLY B 1 317 ? 17.547 -5.461 -10.391 1 98.81 317 GLY B CA 1
ATOM 5547 C C . GLY B 1 317 ? 16.109 -5.848 -10.133 1 98.81 317 GLY B C 1
ATOM 5548 O O . GLY B 1 317 ? 15.711 -6.996 -10.352 1 98.81 317 GLY B O 1
ATOM 5549 N N . VAL B 1 318 ? 15.312 -4.953 -9.648 1 98.88 318 VAL B N 1
ATOM 5550 C CA . VAL B 1 318 ? 13.922 -5.23 -9.297 1 98.88 318 VAL B CA 1
ATOM 5551 C C . VAL B 1 318 ? 12.992 -4.668 -10.375 1 98.88 318 VAL B C 1
ATOM 5553 O O . VAL B 1 318 ? 12.961 -3.459 -10.602 1 98.88 318 VAL B O 1
ATOM 5556 N N . LEU B 1 319 ? 12.258 -5.508 -11 1 98.69 319 LEU B N 1
ATOM 5557 C CA . LEU B 1 319 ? 11.273 -5.082 -12 1 98.69 319 LEU B CA 1
ATOM 5558 C C . LEU B 1 319 ? 9.93 -4.801 -11.344 1 98.69 319 LEU B C 1
ATOM 5560 O O . LEU B 1 319 ? 9.312 -5.699 -10.758 1 98.69 319 LEU B O 1
ATOM 5564 N N . ASP B 1 320 ? 9.516 -3.613 -11.414 1 97.62 320 ASP B N 1
ATOM 5565 C CA . ASP B 1 320 ? 8.188 -3.209 -10.961 1 97.62 320 ASP B CA 1
ATOM 5566 C C . ASP B 1 320 ? 7.285 -2.857 -12.141 1 97.62 320 ASP B C 1
ATOM 5568 O O . ASP B 1 320 ? 7.562 -1.906 -12.875 1 97.62 320 ASP B O 1
ATOM 5572 N N . VAL B 1 321 ? 6.215 -3.627 -12.281 1 95.88 321 VAL B N 1
ATOM 5573 C CA . VAL B 1 321 ? 5.223 -3.357 -13.32 1 95.88 321 VAL B CA 1
ATOM 5574 C C . VAL B 1 321 ? 4.004 -2.676 -12.703 1 95.88 321 VAL B C 1
ATOM 5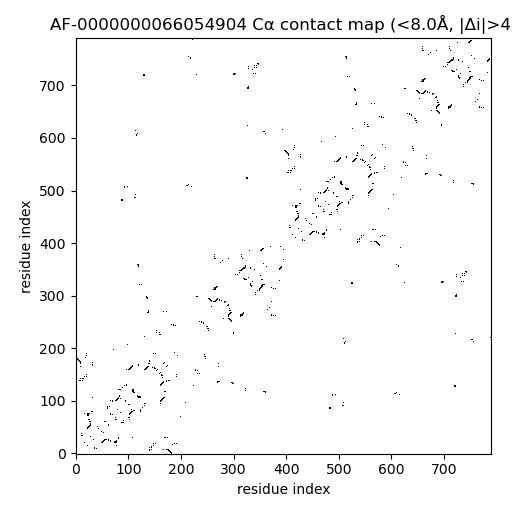576 O O . VAL B 1 321 ? 2.875 -3.148 -12.852 1 95.88 321 VAL B O 1
ATOM 5579 N N . SER B 1 322 ? 4.23 -1.685 -12 1 93.19 322 SER B N 1
ATOM 5580 C CA . SER B 1 322 ? 3.203 -0.909 -11.312 1 93.19 322 SER B CA 1
ATOM 5581 C C . SER B 1 322 ? 3.645 0.537 -11.109 1 93.19 322 SER B C 1
ATOM 5583 O O . SER B 1 322 ? 4.84 0.838 -11.148 1 93.19 322 SER B O 1
ATOM 5585 N N . ALA B 1 323 ? 2.68 1.345 -10.969 1 88.38 323 ALA B N 1
ATOM 5586 C CA . ALA B 1 323 ? 2.93 2.764 -10.734 1 88.38 323 ALA B CA 1
ATOM 5587 C C . ALA B 1 323 ? 2.531 3.164 -9.312 1 88.38 323 ALA B C 1
ATOM 5589 O O . ALA B 1 323 ? 1.344 3.285 -9.008 1 88.38 323 ALA B O 1
ATOM 5590 N N . ASN B 1 324 ? 3.402 3.229 -8.461 1 92.44 324 ASN B N 1
ATOM 5591 C CA . ASN B 1 324 ? 3.203 3.701 -7.098 1 92.44 324 ASN B CA 1
ATOM 5592 C C . ASN B 1 324 ? 3.891 5.043 -6.863 1 92.44 324 ASN B C 1
ATOM 5594 O O . ASN B 1 324 ? 4.984 5.094 -6.293 1 92.44 324 ASN B O 1
ATOM 5598 N N . PHE B 1 325 ? 3.141 6.047 -7.156 1 92.31 325 PHE B N 1
ATOM 5599 C CA . PHE B 1 325 ? 3.705 7.391 -7.215 1 92.31 325 PHE B CA 1
ATOM 5600 C C . PHE B 1 325 ? 4.07 7.883 -5.82 1 92.31 325 PHE B C 1
ATOM 5602 O O . PHE B 1 325 ? 3.293 7.723 -4.875 1 92.31 325 PHE B O 1
ATOM 5609 N N . GLY B 1 326 ? 5.297 8.43 -5.75 1 95.19 326 GLY B N 1
ATOM 5610 C CA . GLY B 1 326 ? 5.73 9.055 -4.508 1 95.19 326 GLY B CA 1
ATOM 5611 C C . GLY B 1 326 ? 6.305 8.07 -3.512 1 95.19 326 GLY B C 1
ATOM 5612 O O . GLY B 1 326 ? 6.699 8.453 -2.408 1 95.19 326 GLY B O 1
ATOM 5613 N N . ILE B 1 327 ? 6.387 6.793 -3.883 1 97.06 327 ILE B N 1
ATOM 5614 C CA . ILE B 1 327 ? 6.918 5.754 -3.004 1 97.06 327 ILE B CA 1
ATOM 5615 C C . ILE B 1 327 ? 8.406 5.984 -2.773 1 97.06 327 ILE B C 1
ATOM 5617 O O . ILE B 1 327 ? 9.07 6.668 -3.562 1 97.06 327 ILE B O 1
ATOM 5621 N N . SER B 1 328 ? 8.969 5.496 -1.659 1 96.69 328 SER B N 1
ATOM 5622 C CA . SER B 1 328 ? 10.383 5.645 -1.333 1 96.69 328 SER B CA 1
ATOM 5623 C C . SER B 1 328 ? 11.266 5.164 -2.48 1 96.69 328 SER B C 1
ATOM 5625 O O . SER B 1 328 ? 10.961 4.16 -3.127 1 96.69 328 SER B O 1
ATOM 5627 N N . CYS B 1 329 ? 12.289 5.887 -2.789 1 95.25 329 CYS B N 1
ATOM 5628 C CA . CYS B 1 329 ? 13.32 5.562 -3.768 1 95.25 329 CYS B CA 1
ATOM 5629 C C . CYS B 1 329 ? 12.797 5.727 -5.191 1 95.25 329 CYS B C 1
ATOM 5631 O O . CYS B 1 329 ? 13.469 5.352 -6.152 1 95.25 329 CYS B O 1
ATOM 5633 N N . SER B 1 330 ? 11.594 6.207 -5.383 1 91.62 330 SER B N 1
ATOM 5634 C CA . SER B 1 330 ? 10.984 6.508 -6.672 1 91.62 330 SER B CA 1
ATOM 5635 C C . SER B 1 330 ? 10.891 5.258 -7.547 1 91.62 330 SER B C 1
ATOM 5637 O O . SER B 1 330 ? 10.922 5.352 -8.773 1 91.62 330 SER B O 1
ATOM 5639 N N . GLY B 1 331 ? 10.891 4.137 -6.898 1 93.69 331 GLY B N 1
ATOM 5640 C CA . GLY B 1 331 ? 10.688 2.877 -7.598 1 93.69 331 GLY B CA 1
ATOM 5641 C C . GLY B 1 331 ? 9.281 2.33 -7.445 1 93.69 331 GLY B C 1
ATOM 5642 O O . GLY B 1 331 ? 8.305 3.064 -7.594 1 93.69 331 GLY B O 1
ATOM 5643 N N . GLY B 1 332 ? 9.203 1.022 -7.273 1 95.81 332 GLY B N 1
ATOM 5644 C CA . GLY B 1 332 ? 7.91 0.384 -7.07 1 95.81 332 GLY B CA 1
ATOM 5645 C C . GLY B 1 332 ? 7.812 -0.362 -5.754 1 95.81 332 GLY B C 1
ATOM 5646 O O . GLY B 1 332 ? 8.695 -0.245 -4.902 1 95.81 332 GLY B O 1
ATOM 5647 N N . VAL B 1 333 ? 6.707 -0.961 -5.547 1 97.69 333 VAL B N 1
ATOM 5648 C CA . VAL B 1 333 ? 6.379 -1.655 -4.305 1 97.69 333 VAL B CA 1
ATOM 5649 C C . VAL B 1 333 ? 7.387 -2.773 -4.059 1 97.69 333 VAL B C 1
ATOM 5651 O O . VAL B 1 333 ? 7.848 -2.961 -2.93 1 97.69 333 VAL B O 1
ATOM 5654 N N . LEU B 1 334 ? 7.77 -3.498 -5.145 1 98.5 334 LEU B N 1
ATOM 5655 C CA . LEU B 1 334 ? 8.68 -4.629 -4.98 1 98.5 334 LEU B CA 1
ATOM 5656 C C . LEU B 1 334 ? 10.055 -4.16 -4.535 1 98.5 334 LEU B C 1
ATOM 5658 O O . LEU B 1 334 ? 10.695 -4.805 -3.699 1 98.5 334 LEU B O 1
ATOM 5662 N N . LEU B 1 335 ? 10.547 -3.074 -5.117 1 98.5 335 LEU B N 1
ATOM 5663 C CA . LEU B 1 335 ? 11.844 -2.543 -4.695 1 98.5 335 LEU B CA 1
ATOM 5664 C C . LEU B 1 335 ? 11.82 -2.186 -3.215 1 98.5 335 LEU B C 1
ATOM 5666 O O . LEU B 1 335 ? 12.75 -2.531 -2.479 1 98.5 335 LEU B O 1
ATOM 5670 N N . SER B 1 336 ? 10.773 -1.483 -2.803 1 97.94 336 SER B N 1
ATOM 5671 C CA . SER B 1 336 ? 10.656 -1.059 -1.412 1 97.94 336 SER B CA 1
ATOM 5672 C C . SER B 1 336 ? 10.633 -2.256 -0.469 1 97.94 336 SER B C 1
ATOM 5674 O O . SER B 1 336 ? 11.328 -2.271 0.546 1 97.94 336 SER B O 1
ATOM 5676 N N . GLU B 1 337 ? 9.859 -3.242 -0.793 1 98.19 337 GLU B N 1
ATOM 5677 C CA . GLU B 1 337 ? 9.734 -4.43 0.046 1 98.19 337 GLU B CA 1
ATOM 5678 C C . GLU B 1 337 ? 11.047 -5.207 0.103 1 98.19 337 GLU B C 1
ATOM 5680 O O . GLU B 1 337 ? 11.445 -5.684 1.167 1 98.19 337 GLU B O 1
ATOM 5685 N N . LEU B 1 338 ? 11.664 -5.352 -1.046 1 98.69 338 LEU B N 1
ATOM 5686 C CA . LEU B 1 338 ? 12.914 -6.098 -1.098 1 98.69 338 LEU B CA 1
ATOM 5687 C C . LEU B 1 338 ? 14 -5.387 -0.299 1 98.69 338 LEU B C 1
ATOM 5689 O O . LEU B 1 338 ? 14.734 -6.023 0.461 1 98.69 338 LEU B O 1
ATOM 5693 N N . ARG B 1 339 ? 14.133 -4.074 -0.489 1 98.38 339 ARG B N 1
ATOM 5694 C CA . ARG B 1 339 ? 15.109 -3.295 0.263 1 98.38 339 ARG B CA 1
ATOM 5695 C C . ARG B 1 339 ? 14.844 -3.381 1.762 1 98.38 339 ARG B C 1
ATOM 5697 O O . ARG B 1 339 ? 15.781 -3.479 2.559 1 98.38 339 ARG B O 1
ATOM 5704 N N . ALA B 1 340 ? 13.562 -3.322 2.117 1 98.25 340 ALA B N 1
ATOM 5705 C CA . ALA B 1 340 ? 13.234 -3.459 3.533 1 98.25 340 ALA B CA 1
ATOM 5706 C C . ALA B 1 340 ? 13.719 -4.801 4.082 1 98.25 340 ALA B C 1
ATOM 5708 O O . ALA B 1 340 ? 14.305 -4.863 5.164 1 98.25 340 ALA B O 1
ATOM 5709 N N . ALA B 1 341 ? 13.5 -5.836 3.322 1 98.06 341 ALA B N 1
ATOM 5710 C CA . ALA B 1 341 ? 13.859 -7.184 3.754 1 98.06 341 ALA B CA 1
ATOM 5711 C C . ALA B 1 341 ? 15.375 -7.352 3.818 1 98.06 341 ALA B C 1
ATOM 5713 O O . ALA B 1 341 ? 15.898 -7.992 4.734 1 98.06 341 ALA B O 1
ATOM 5714 N N . LEU B 1 342 ? 16.078 -6.734 2.873 1 98.25 342 LEU B N 1
ATOM 5715 C CA . LEU B 1 342 ? 17.531 -6.934 2.75 1 98.25 342 LEU B CA 1
ATOM 5716 C C . LEU B 1 342 ? 18.297 -5.789 3.404 1 98.25 342 LEU B C 1
ATOM 5718 O O . LEU B 1 342 ? 19.484 -5.617 3.156 1 98.25 342 LEU B O 1
ATOM 5722 N N . TYR B 1 343 ? 17.594 -5.027 4.234 1 97.94 343 TYR B N 1
ATOM 5723 C CA . TYR B 1 343 ? 18.141 -3.793 4.797 1 97.94 343 TYR B CA 1
ATOM 5724 C C . TYR B 1 343 ? 19.5 -4.031 5.418 1 97.94 343 TYR B C 1
ATOM 5726 O O . TYR B 1 343 ? 20.438 -3.244 5.211 1 97.94 343 TYR B O 1
ATOM 5734 N N . ASP B 1 344 ? 19.719 -5.137 6.113 1 95.5 344 ASP B N 1
ATOM 5735 C CA . ASP B 1 344 ? 20.953 -5.406 6.859 1 95.5 344 ASP B CA 1
ATOM 5736 C C . ASP B 1 344 ? 22.062 -5.867 5.93 1 95.5 344 ASP B C 1
ATOM 5738 O O . ASP B 1 344 ? 23.219 -5.992 6.352 1 95.5 344 ASP B O 1
ATOM 5742 N N . TYR B 1 345 ? 21.75 -6.066 4.641 1 96.12 345 TYR B N 1
ATOM 5743 C CA . TYR B 1 345 ? 22.719 -6.535 3.666 1 96.12 345 TYR B CA 1
ATOM 5744 C C . TYR B 1 345 ? 23.031 -5.457 2.635 1 96.12 345 TYR B C 1
ATOM 5746 O O . TYR B 1 345 ? 23.625 -5.734 1.59 1 96.12 345 TYR B O 1
ATOM 5754 N N . GLY B 1 346 ? 22.672 -4.195 2.893 1 93.06 346 GLY B N 1
ATOM 5755 C CA . GLY B 1 346 ? 22.781 -3.117 1.921 1 93.06 346 GLY B CA 1
ATOM 5756 C C . GLY B 1 346 ? 24.203 -2.865 1.466 1 93.06 346 GLY B C 1
ATOM 5757 O O . GLY B 1 346 ? 24.422 -2.391 0.352 1 93.06 346 GLY B O 1
ATOM 5758 N N . ASP B 1 347 ? 25.156 -3.156 2.238 1 91.94 347 ASP B N 1
ATOM 5759 C CA . ASP B 1 347 ? 26.562 -2.975 1.886 1 91.94 347 ASP B CA 1
ATOM 5760 C C . ASP B 1 347 ? 27.047 -4.066 0.928 1 91.94 347 ASP B C 1
ATOM 5762 O O . ASP B 1 347 ? 27.969 -3.857 0.149 1 91.94 347 ASP B O 1
ATOM 5766 N N . LYS B 1 348 ? 26.359 -5.191 1.013 1 94.19 348 LYS B N 1
ATOM 5767 C CA . LYS B 1 348 ? 26.797 -6.367 0.262 1 94.19 348 LYS B CA 1
ATOM 5768 C C . LYS B 1 348 ? 25.984 -6.523 -1.023 1 94.19 348 LYS B C 1
ATOM 5770 O O . LYS B 1 348 ? 26.531 -6.898 -2.062 1 94.19 348 LYS B O 1
ATOM 5775 N N . VAL B 1 349 ? 24.734 -6.273 -0.95 1 97.94 349 VAL B N 1
ATOM 5776 C CA . VAL B 1 349 ? 23.812 -6.477 -2.072 1 97.94 349 VAL B CA 1
ATOM 5777 C C . VAL B 1 349 ? 23.328 -5.125 -2.596 1 97.94 349 VAL B C 1
ATOM 5779 O O . VAL B 1 349 ? 22.562 -4.438 -1.932 1 97.94 349 VAL B O 1
ATOM 5782 N N . LYS B 1 350 ? 23.781 -4.77 -3.766 1 98.25 350 LYS B N 1
ATOM 5783 C CA . LYS B 1 350 ? 23.297 -3.541 -4.383 1 98.25 350 LYS B CA 1
ATOM 5784 C C . LYS B 1 350 ? 21.953 -3.775 -5.066 1 98.25 350 LYS B C 1
ATOM 5786 O O . LYS B 1 350 ? 21.703 -4.855 -5.613 1 98.25 350 LYS B O 1
ATOM 5791 N N . THR B 1 351 ? 21.062 -2.857 -4.941 1 98.19 351 THR B N 1
ATOM 5792 C CA . THR B 1 351 ? 19.75 -2.982 -5.547 1 98.19 351 THR B CA 1
ATOM 5793 C C . THR B 1 351 ? 19.453 -1.798 -6.465 1 98.19 351 THR B C 1
ATOM 5795 O O . THR B 1 351 ? 19.906 -0.678 -6.199 1 98.19 351 THR B O 1
ATOM 5798 N N . VAL B 1 352 ? 18.75 -2.021 -7.504 1 97.81 352 VAL B N 1
ATOM 5799 C CA . VAL B 1 352 ? 18.266 -0.993 -8.414 1 97.81 352 VAL B CA 1
ATOM 5800 C C . VAL B 1 352 ? 16.859 -1.359 -8.898 1 97.81 352 VAL B C 1
ATOM 5802 O O . VAL B 1 352 ? 16.578 -2.527 -9.172 1 97.81 352 VAL B O 1
ATOM 5805 N N . GLY B 1 353 ? 16.016 -0.384 -8.914 1 98.06 353 GLY B N 1
ATOM 5806 C CA . GLY B 1 353 ? 14.664 -0.596 -9.406 1 98.06 353 GLY B CA 1
ATOM 5807 C C . GLY B 1 353 ? 14.5 -0.251 -10.875 1 98.06 353 GLY B C 1
ATOM 5808 O O . GLY B 1 353 ? 15.125 0.689 -11.375 1 98.06 353 GLY B O 1
ATOM 5809 N N . PHE B 1 354 ? 13.719 -1.006 -11.602 1 98.25 354 PHE B N 1
ATOM 5810 C CA . PHE B 1 354 ? 13.281 -0.738 -12.961 1 98.25 354 PHE B CA 1
ATOM 5811 C C . PHE B 1 354 ? 11.758 -0.739 -13.047 1 98.25 354 PHE B C 1
ATOM 5813 O O . PHE B 1 354 ? 11.125 -1.788 -12.906 1 98.25 354 PHE B O 1
ATOM 5820 N N . VAL B 1 355 ? 11.195 0.439 -13.227 1 96.75 355 VAL B N 1
ATOM 5821 C CA . VAL B 1 355 ? 9.758 0.538 -13.477 1 96.75 355 VAL B CA 1
ATOM 5822 C C . VAL B 1 355 ? 9.492 0.448 -14.977 1 96.75 355 VAL B C 1
ATOM 5824 O O . VAL B 1 355 ? 9.914 1.318 -15.742 1 96.75 355 VAL B O 1
ATOM 5827 N N . ALA B 1 356 ? 8.797 -0.604 -15.344 1 95.12 356 ALA B N 1
ATOM 5828 C CA . ALA B 1 356 ? 8.633 -0.866 -16.766 1 95.12 356 ALA B CA 1
ATOM 5829 C C . ALA B 1 356 ? 7.344 -1.63 -17.047 1 95.12 356 ALA B C 1
ATOM 5831 O O . ALA B 1 356 ? 6.668 -2.074 -16.109 1 95.12 356 ALA B O 1
ATOM 5832 N N . GLY B 1 357 ? 7 -1.701 -18.25 1 91.75 357 GLY B N 1
ATOM 5833 C CA . GLY B 1 357 ? 5.855 -2.492 -18.672 1 91.75 357 GLY B CA 1
ATOM 5834 C C . GLY B 1 357 ? 4.527 -1.886 -18.25 1 91.75 357 GLY B C 1
ATOM 5835 O O . GLY B 1 357 ? 3.543 -2.604 -18.062 1 91.75 357 GLY B O 1
ATOM 5836 N N . LEU B 1 358 ? 4.484 -0.601 -18.125 1 89.62 358 LEU B N 1
ATOM 5837 C CA . LEU B 1 358 ? 3.262 0.049 -17.656 1 89.62 358 LEU B CA 1
ATOM 5838 C C . LEU B 1 358 ? 2.25 0.177 -18.797 1 89.62 358 LEU B C 1
ATOM 5840 O O . LEU B 1 358 ? 2.633 0.264 -19.969 1 89.62 358 LEU B O 1
ATOM 5844 N N . GLY B 1 359 ? 1.017 0.136 -18.453 1 84.44 359 GLY B N 1
ATOM 5845 C CA . GLY B 1 359 ? -0.056 0.363 -19.406 1 84.44 359 GLY B CA 1
ATOM 5846 C C . GLY B 1 359 ? -0.178 -0.741 -20.438 1 84.44 359 GLY B C 1
ATOM 5847 O O . GLY B 1 359 ? -0.586 -0.493 -21.578 1 84.44 359 GLY B O 1
ATOM 5848 N N . GLY B 1 360 ? 0.32 -1.918 -20.078 1 84.94 360 GLY B N 1
ATOM 5849 C CA . GLY B 1 360 ? 0.169 -3.057 -20.969 1 84.94 360 GLY B CA 1
ATOM 5850 C C . GLY B 1 360 ? 1.318 -3.203 -21.938 1 84.94 360 GLY B C 1
ATOM 5851 O O . GLY B 1 360 ? 1.302 -4.09 -22.797 1 84.94 360 GLY B O 1
ATOM 5852 N N . GLU B 1 361 ? 2.332 -2.373 -21.797 1 87.69 361 GLU B N 1
ATOM 5853 C CA . GLU B 1 361 ? 3.508 -2.521 -22.641 1 87.69 361 GLU B CA 1
ATOM 5854 C C . GLU B 1 361 ? 4.312 -3.76 -22.266 1 87.69 361 GLU B C 1
ATOM 5856 O O . GLU B 1 361 ? 4.41 -4.105 -21.078 1 87.69 361 GLU B O 1
ATOM 5861 N N . VAL B 1 362 ? 4.824 -4.336 -23.281 1 90.88 362 VAL B N 1
ATOM 5862 C CA . VAL B 1 362 ? 5.703 -5.477 -23.047 1 90.88 362 VAL B CA 1
ATOM 5863 C C . VAL B 1 362 ? 7.098 -4.988 -22.672 1 90.88 362 VAL B C 1
ATOM 5865 O O . VAL B 1 362 ? 7.602 -4.023 -23.25 1 90.88 362 VAL B O 1
ATOM 5868 N N . VAL B 1 363 ? 7.664 -5.582 -21.672 1 95.19 363 VAL B N 1
ATOM 5869 C CA . VAL B 1 363 ? 9.094 -5.379 -21.438 1 95.19 363 VAL B CA 1
ATOM 5870 C C . VAL B 1 363 ? 9.898 -6.234 -22.422 1 95.19 363 VAL B C 1
ATOM 5872 O O . VAL B 1 363 ? 9.875 -7.465 -22.344 1 95.19 363 VAL B O 1
ATOM 5875 N N . THR B 1 364 ? 10.594 -5.617 -23.266 1 96.12 364 THR B N 1
ATOM 5876 C CA . THR B 1 364 ? 11.211 -6.301 -24.406 1 96.12 364 THR B CA 1
ATOM 5877 C C . THR B 1 364 ? 12.5 -6.996 -23.969 1 96.12 364 THR B C 1
ATOM 5879 O O . THR B 1 364 ? 13.039 -6.711 -22.906 1 96.12 364 THR B O 1
ATOM 5882 N N . HIS B 1 365 ? 12.953 -7.898 -24.875 1 97.75 365 HIS B N 1
ATOM 5883 C CA . HIS B 1 365 ? 14.242 -8.539 -24.672 1 97.75 365 HIS B CA 1
ATOM 5884 C C . HIS B 1 365 ? 15.359 -7.504 -24.547 1 97.75 365 HIS B C 1
ATOM 5886 O O . HIS B 1 365 ? 16.219 -7.609 -23.672 1 97.75 365 HIS B O 1
ATOM 5892 N N . ASP B 1 366 ? 15.258 -6.508 -25.375 1 97.25 366 ASP B N 1
ATOM 5893 C CA . ASP B 1 366 ? 16.281 -5.465 -25.391 1 97.25 366 ASP B CA 1
ATOM 5894 C C . ASP B 1 366 ? 16.328 -4.723 -24.062 1 97.25 366 ASP B C 1
ATOM 5896 O O . ASP B 1 366 ? 17.406 -4.406 -23.547 1 97.25 366 ASP B O 1
ATOM 5900 N N . GLU B 1 367 ? 15.188 -4.438 -23.531 1 97.69 367 GLU B N 1
ATOM 5901 C CA . GLU B 1 367 ? 15.117 -3.752 -22.234 1 97.69 367 GLU B CA 1
ATOM 5902 C C . GLU B 1 367 ? 15.719 -4.609 -21.125 1 97.69 367 GLU B C 1
ATOM 5904 O O . GLU B 1 367 ? 16.453 -4.102 -20.266 1 97.69 367 GLU B O 1
ATOM 5909 N N . PHE B 1 368 ? 15.438 -5.879 -21.141 1 98.62 368 PHE B N 1
ATOM 5910 C CA . PHE B 1 368 ? 16.031 -6.766 -20.141 1 98.62 368 PHE B CA 1
ATOM 5911 C C . PHE B 1 368 ? 17.531 -6.848 -20.312 1 98.62 368 PHE B C 1
ATOM 5913 O O . PHE B 1 368 ? 18.281 -6.922 -19.328 1 98.62 368 PHE B O 1
ATOM 5920 N N . TYR B 1 369 ? 18 -6.883 -21.625 1 98.38 369 TYR B N 1
ATOM 5921 C CA . TYR B 1 369 ? 19.453 -6.863 -21.859 1 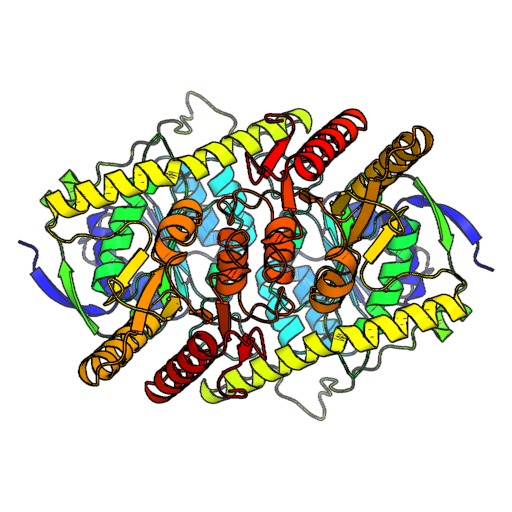98.38 369 TYR B CA 1
ATOM 5922 C C . TYR B 1 369 ? 20.078 -5.629 -21.234 1 98.38 369 TYR B C 1
ATOM 5924 O O . TYR B 1 369 ? 21.125 -5.723 -20.578 1 98.38 369 TYR B O 1
ATOM 5932 N N . ARG B 1 370 ? 19.469 -4.516 -21.422 1 98 370 ARG B N 1
ATOM 5933 C CA . ARG B 1 370 ? 19.984 -3.266 -20.875 1 98 370 ARG B CA 1
ATOM 5934 C C . ARG B 1 370 ? 19.969 -3.289 -19.344 1 98 370 ARG B C 1
ATOM 5936 O O . ARG B 1 370 ? 20.891 -2.775 -18.703 1 98 370 ARG B O 1
ATOM 5943 N N . MET B 1 371 ? 18.922 -3.875 -18.75 1 98.5 371 MET B N 1
ATOM 5944 C CA . MET B 1 371 ? 18.844 -4.004 -17.297 1 98.5 371 MET B CA 1
ATOM 5945 C C . MET B 1 371 ? 19.984 -4.848 -16.766 1 98.5 371 MET B C 1
ATOM 5947 O O . MET B 1 371 ? 20.656 -4.457 -15.805 1 98.5 371 MET B O 1
ATOM 5951 N N . PHE B 1 372 ? 20.219 -5.969 -17.406 1 98.75 372 PHE B N 1
ATOM 5952 C CA . PHE B 1 372 ? 21.297 -6.84 -16.984 1 98.75 372 PHE B CA 1
ATOM 5953 C C . PHE B 1 372 ? 22.656 -6.145 -17.141 1 98.75 372 PHE B C 1
ATOM 5955 O O . PHE B 1 372 ? 23.547 -6.305 -16.297 1 98.75 372 PHE B O 1
ATOM 5962 N N . GLN B 1 373 ? 22.797 -5.406 -18.234 1 98.12 373 GLN B N 1
ATOM 5963 C CA . GLN B 1 373 ? 24.047 -4.676 -18.453 1 98.12 373 GLN B CA 1
ATOM 5964 C C . GLN B 1 373 ? 24.297 -3.68 -17.328 1 98.12 373 GLN B C 1
ATOM 5966 O O . GLN B 1 373 ? 25.422 -3.578 -16.812 1 98.12 373 GLN B O 1
ATOM 5971 N N . LYS B 1 374 ? 23.266 -2.92 -16.969 1 98.12 374 LYS B N 1
ATOM 5972 C CA . LYS B 1 374 ? 23.359 -1.978 -15.859 1 98.12 374 LYS B CA 1
ATOM 5973 C C . LYS B 1 374 ? 23.75 -2.689 -14.57 1 98.12 374 LYS B C 1
ATOM 5975 O O . LYS B 1 374 ? 24.609 -2.207 -13.82 1 98.12 374 LYS B O 1
ATOM 5980 N N . LEU B 1 375 ? 23.156 -3.818 -14.305 1 98.56 375 LEU B N 1
ATOM 5981 C CA . LEU B 1 375 ? 23.422 -4.57 -13.086 1 98.56 375 LEU B CA 1
ATOM 5982 C C . LEU B 1 375 ? 24.859 -5.078 -13.062 1 98.56 375 LEU B C 1
ATOM 5984 O O . LEU B 1 375 ? 25.516 -5.066 -12.008 1 98.56 375 LEU B O 1
ATOM 5988 N N . LYS B 1 376 ? 25.297 -5.57 -14.164 1 98.25 376 LYS B N 1
ATOM 5989 C CA . LYS B 1 376 ? 26.688 -6.051 -14.25 1 98.25 376 LYS B CA 1
ATOM 5990 C C . LYS B 1 376 ? 27.672 -4.922 -13.969 1 98.25 376 LYS B C 1
ATOM 5992 O O . LYS B 1 376 ? 28.688 -5.133 -13.297 1 98.25 376 LYS B O 1
ATOM 5997 N N . GLU B 1 377 ? 27.375 -3.775 -14.516 1 97.88 377 GLU B N 1
ATOM 5998 C CA . GLU B 1 377 ? 28.219 -2.611 -14.25 1 97.88 377 GLU B CA 1
ATOM 5999 C C . GLU B 1 377 ? 28.234 -2.283 -12.758 1 97.88 377 GLU B C 1
ATOM 6001 O O . GLU B 1 377 ? 29.297 -1.995 -12.195 1 97.88 377 GLU B O 1
ATOM 6006 N N . ILE B 1 378 ? 27.078 -2.34 -12.125 1 97.81 378 ILE B N 1
ATOM 6007 C CA . ILE B 1 378 ? 26.953 -2.053 -10.703 1 97.81 378 ILE B CA 1
ATOM 6008 C C . ILE B 1 378 ? 27.719 -3.102 -9.898 1 97.81 378 ILE B C 1
ATOM 6010 O O . ILE B 1 378 ? 28.406 -2.771 -8.93 1 97.81 378 ILE B O 1
ATOM 6014 N N . ALA B 1 379 ? 27.547 -4.344 -10.305 1 97.75 379 ALA B N 1
ATOM 6015 C CA . ALA B 1 379 ? 28.25 -5.418 -9.617 1 97.75 379 ALA B CA 1
ATOM 6016 C C . ALA B 1 379 ? 29.766 -5.23 -9.703 1 97.75 379 ALA B C 1
ATOM 6018 O O . ALA B 1 379 ? 30.5 -5.547 -8.758 1 97.75 379 ALA B O 1
ATOM 6019 N N . LYS B 1 380 ? 30.219 -4.738 -10.797 1 97 380 LYS B N 1
ATOM 6020 C CA . LYS B 1 380 ? 31.641 -4.551 -11.031 1 97 380 LYS B CA 1
ATOM 6021 C C . LYS B 1 380 ? 32.188 -3.336 -10.273 1 97 380 LYS B C 1
ATOM 6023 O O . LYS B 1 380 ? 33.25 -3.385 -9.703 1 97 380 LYS B O 1
ATOM 6028 N N . THR B 1 381 ? 31.438 -2.262 -10.234 1 96.56 381 THR B N 1
ATOM 6029 C CA . THR B 1 381 ? 31.953 -0.996 -9.727 1 96.56 381 THR B CA 1
ATOM 6030 C C . THR B 1 381 ? 31.516 -0.781 -8.281 1 96.56 381 THR B C 1
ATOM 6032 O O . THR B 1 381 ? 32.125 -0.003 -7.551 1 96.56 381 THR B O 1
ATOM 6035 N N . GLY B 1 382 ? 30.359 -1.393 -7.98 1 94.69 382 GLY B N 1
ATOM 6036 C CA . GLY B 1 382 ? 29.766 -1.159 -6.668 1 94.69 382 GLY B CA 1
ATOM 6037 C C . GLY B 1 382 ? 29.031 0.163 -6.57 1 94.69 382 GLY B C 1
ATOM 6038 O O . GLY B 1 382 ? 28.562 0.534 -5.496 1 94.69 382 GLY B O 1
ATOM 6039 N N . LYS B 1 383 ? 28.875 0.881 -7.625 1 94.25 383 LYS B N 1
ATOM 6040 C CA . LYS B 1 383 ? 28.281 2.215 -7.613 1 94.25 383 LYS B CA 1
ATOM 6041 C C . LYS B 1 383 ? 26.875 2.191 -8.172 1 94.25 383 LYS B C 1
ATOM 6043 O O . LYS B 1 383 ? 26.625 1.616 -9.234 1 94.25 383 LYS B O 1
ATOM 6048 N N . VAL B 1 384 ? 26 2.688 -7.398 1 94.88 384 VAL B N 1
ATOM 6049 C CA . VAL B 1 384 ? 24.625 2.857 -7.844 1 94.88 384 VAL B CA 1
ATOM 6050 C C . VAL B 1 384 ? 24.344 4.336 -8.102 1 94.88 384 VAL B C 1
ATOM 6052 O O . VAL B 1 384 ? 24.25 5.129 -7.16 1 94.88 384 VAL B O 1
ATOM 6055 N N . GLU B 1 385 ? 24.188 4.719 -9.289 1 91.75 385 GLU B N 1
ATOM 6056 C CA . GLU B 1 385 ? 23.984 6.117 -9.664 1 91.75 385 GLU B CA 1
ATOM 6057 C C . GLU B 1 385 ? 22.562 6.559 -9.375 1 91.75 385 GLU B C 1
ATOM 6059 O O . GLU B 1 385 ? 22.328 7.695 -8.953 1 91.75 385 GLU B O 1
ATOM 6064 N N . GLN B 1 386 ? 21.672 5.719 -9.688 1 93.81 386 GLN B N 1
ATOM 6065 C CA . GLN B 1 386 ? 20.234 5.953 -9.492 1 93.81 386 GLN B CA 1
ATOM 6066 C C . GLN B 1 386 ? 19.547 4.715 -8.922 1 93.81 386 GLN B C 1
ATOM 6068 O O . GLN B 1 386 ? 19.812 3.594 -9.367 1 93.81 386 GLN B O 1
ATOM 6073 N N . THR B 1 387 ? 18.734 4.977 -7.961 1 95.25 387 THR B N 1
ATOM 6074 C CA . THR B 1 387 ? 18.125 3.861 -7.242 1 95.25 387 THR B CA 1
ATOM 6075 C C . THR B 1 387 ? 17.031 3.217 -8.07 1 95.25 387 THR B C 1
ATOM 6077 O O . THR B 1 387 ? 16.656 2.062 -7.844 1 95.25 387 THR B O 1
ATOM 6080 N N . SER B 1 388 ? 16.453 3.965 -8.984 1 96.38 388 SER B N 1
ATOM 6081 C CA . SER B 1 388 ? 15.383 3.426 -9.812 1 96.38 388 SER B CA 1
ATOM 6082 C C . SER B 1 388 ? 15.344 4.113 -11.18 1 96.38 388 SER B C 1
ATOM 6084 O O . SER B 1 388 ? 15.633 5.309 -11.281 1 96.38 388 SER B O 1
ATOM 6086 N N . TYR B 1 389 ? 15.039 3.365 -12.203 1 96.5 389 TYR B N 1
ATOM 6087 C CA . TYR B 1 389 ? 14.898 3.85 -13.57 1 96.5 389 TYR B CA 1
ATOM 6088 C C . TYR B 1 389 ? 13.492 3.576 -14.102 1 96.5 389 TYR B C 1
ATOM 6090 O O . TYR B 1 389 ? 12.938 2.5 -13.875 1 96.5 389 TYR B O 1
ATOM 6098 N N . TRP B 1 390 ? 12.914 4.586 -14.75 1 94.62 390 TRP B N 1
ATOM 6099 C CA . TRP B 1 390 ? 11.633 4.418 -15.422 1 94.62 390 TRP B CA 1
ATOM 6100 C C . TRP B 1 390 ? 11.828 4.133 -16.906 1 94.62 390 TRP B C 1
ATOM 6102 O O . TRP B 1 390 ? 12.172 5.031 -17.688 1 94.62 390 TRP B O 1
ATOM 6112 N N . ILE B 1 391 ? 11.617 2.943 -17.172 1 94.12 391 ILE B N 1
ATOM 6113 C CA . ILE B 1 391 ? 11.828 2.475 -18.547 1 94.12 391 ILE B CA 1
ATOM 6114 C C . ILE B 1 391 ? 10.555 2.664 -19.359 1 94.12 391 ILE B C 1
ATOM 6116 O O . ILE B 1 391 ? 9.453 2.391 -18.875 1 94.12 391 ILE B O 1
ATOM 6120 N N . PRO B 1 392 ? 10.664 3.24 -20.609 1 91.5 392 PRO B N 1
ATOM 6121 C CA . PRO B 1 392 ? 11.883 3.406 -21.406 1 91.5 392 PRO B CA 1
ATOM 6122 C C . PRO B 1 392 ? 12.43 4.828 -21.359 1 91.5 392 PRO B C 1
ATOM 6124 O O . PRO B 1 392 ? 13.305 5.188 -22.156 1 91.5 392 PRO B O 1
ATOM 6127 N N . PHE B 1 393 ? 11.992 5.613 -20.547 1 90.12 393 PHE B N 1
ATOM 6128 C CA . PHE B 1 393 ? 12.305 7.035 -20.562 1 90.12 393 PHE B CA 1
ATOM 6129 C C . PHE B 1 393 ? 13.695 7.285 -20 1 90.12 393 PHE B C 1
ATOM 6131 O O . PHE B 1 393 ? 14.297 8.328 -20.25 1 90.12 393 PHE B O 1
ATOM 6138 N N . GLU B 1 394 ? 13.969 6.34 -19.188 1 87.38 394 GLU B N 1
ATOM 6139 C CA . GLU B 1 394 ? 15.273 6.41 -18.547 1 87.38 394 GLU B CA 1
ATOM 6140 C C . GLU B 1 394 ? 16.109 5.172 -18.875 1 87.38 394 GLU B C 1
ATOM 6142 O O . GLU B 1 394 ? 15.602 4.199 -19.438 1 87.38 394 GLU B O 1
ATOM 6147 N N . LEU B 1 395 ? 17.484 5.09 -18.547 1 81.88 395 LEU B N 1
ATOM 6148 C CA . LEU B 1 395 ? 18.453 3.996 -18.656 1 81.88 395 LEU B CA 1
ATOM 6149 C C . LEU B 1 395 ? 19.109 4.004 -20.031 1 81.88 395 LEU B C 1
ATOM 6151 O O . LEU B 1 395 ? 18.438 4.047 -21.062 1 81.88 395 LEU B O 1
#

Organism: Moorella thermoacetica (strain ATCC 39073 / JCM 9320) (NCBI:txid264732)

Foldseek 3Di:
DFDKDWDFLLLLLLLLCQLLQFAEEEEEDDPPNNSNLVNNVVCCVVVSHNYHYHYAPALLRRLVVQLVVQLQQTRYEYEDEACRLVVNLVCLQLSQLLLTAYEYEYAYFYNCPPPFGAWFCASVVVNQPRLAWEFEDQASQSSSVVSLLSLQLCLDPLASGYHYYYATGPLRRHHIDIHGRDDSVLSCVLRPRRGDPNRCDVVDHDPRPPDDDPVVPPVSVVVSVSSQVCSVVSSVVSQVSCCVRVVDHDDSFKDKFLQPQAQEEEEEEHNLQVLLNVLQVVVVVVVHRYIYIYTGIPGVHPLVCLQVRVLRHQEYEYEHRHDDPPDPLNADPRLVVSCVSNVVSCQRYHYAYEYDCYSNRHCDSVNSVVVVVVRVVCSVPVDDPGRYAYPPVGD/DFDKDWDFLLLLLLLLCQLLQFAEEEEEDDPPNNSNLVNNVVCCVVVSHNYHYHYAPALLRRLVVQLVVQLQFTRYEYEDEACRLVVNLVCLQLSQLLLTAYEYEYAYFYNCPPPFGAWFCASVVVNQPRLAWEFEDQASQSSSVVSLLSLQLCLDPLASGYHYYYATGPLRRGGIDIHGRDDSVLSCVLRPRRGDPNRCDVVDHDPRPPDDDPVVPPVSVVVSVSSQVCSVVSSVVSQVSCCVRVVDHDDSFKDKFLQPQAQEEEEEEHNLQVLLNVLQVVVVVVVHRYIYIYTGIPGVHPLVCLQVRVLRHQEYEYEHRHDDPPDPLRADPRLVVSCVSNVVSCQRYHYAYEYDCYSNRHCDSVNSVVSVVVRVVCSVPVDDPGRYAYPPVGD

Sequence (790 aa):
MGKVRNISGCVAVAHGVRLADVDVICSYPIRPYTGIMSELARMVADGELDAEFVHGEGEHAQLSVVYGASAAGARVFTGSSGVGVTYAMEVYSPISGERLPVQMAIADRTLDPPGDFGEEHTDAECCRDQGWIQGWASTPQEALDNTLIYYRVGEDQRVLLPQYACLDGYFVSHILGPVDIPDEAQVKEFLPPYKNHHVLDPRKPQIIGPQIEPAMGPPLQYQRYQAVKGVHKVLEEACDEFARIFGRKYDPYLDEYLTDDAEVIIFGQGAHMETAKAVARRLRNLGEKVGVARLRTFRPFPTEQIKERLSKFKAIGVLDVSANFGISCSGGVLLSELRAALYDYGDKVKTVGFVAGLGGEVVTHDEFYRMFQKLKEIAKTGKVEQTSYWIPFELMGKVRNISGCVAVAHGVRLADVDVICSYPIRPYTGIMSELARMVADGELDAEFVHGEGEHAQLSVVYGASAAGARVFTGSSGVGVTYAMEVYSPISGERLPVQMAIADRTLDPPGDFGEEHTDAECCRDQGWIQGWASTPQEALDNTLIYYRVGEDQRVLLPQYACLDGYFVSHILGPVDIPDEAQVKEFLPPYKNHHVLDPRKPQIIGPQIEPAMGPPLQYQRYQAVKGVHKVLEEACDEFARIFGRKYDPYLDEYLTDDAEVIIFGQGAHMETAKAVARRLRNLGEKVGVARLRTFRPFPTEQIKERLSKFKAIGVLDVSANFGISCSGGVLLSELRAALYDYGDKVKTVGFVAGLGGEVVTHDEFYRMFQKLKEIAKTGKVEQTSYWIPFEL

Radius of gyration: 25.45 Å; Cα contacts (8 Å, |Δi|>4): 1976; chains: 2; bounding box: 62×77×60 Å